Protein AF-A0A1H4V004-F1 (afdb_monomer_lite)

Sequence (1235 aa):
MPSHYILAQCPGSPINCTYTQATFTGNLNSGETLCITSGTFSGNINNFPSGATIYVSNGATFSPSNFNNPSGTLINCGTLNFNGINLNSGFRIENYNIANFNSSVNLNGTTTWVNGLNANVNFNSNFNLNNNSTFTNNGKVTATQEFATGSGSTFTNNDELETINGNFNPGGKVDNYGLAYSRQFININSGSTVRNYCTFVADKGFNNNGNNTYNNGNIFIYALSGSSGLFQNNAAFNQGADGIVSGINFTNNNAVTGSGSYYFTGNTVQNNSFGNDGGGINFYDTTNSNSSPFDSGTPNASVTSNSFAPPNEGDCIGNCSSIVCPTAGPDADGDGIEDSMDNCPTTANPLQEDNDNDGVGDICDADDDNDGILDDDECAGTICLEPISNGGFENPVIPSGTSRRRNQSTIPGWSTTATDGQIEIWSFGFNGVPSFEGNQFAELNANQESALYQILCLTPGSEIQWSVHHRGRDGTDVATVRIGADLASATVQETMSDGNTSWGSYTGTYTVPEGQVNTYFVFDAVSTANGNKSVGNFIDDIQIWVTTTPTCLDSDNDGIFNNFDLDADNDGIYDIIENGNGNLDTNNDGIIDSTNGTVGANGVYDNIETSPDSGTLATAYLSTDTDGDGVPDFNEADSDGDGCNDVTEAGYTESSSKPGELQGTDYNSTNGTVTGGFDGYTNPLISSTTSDYTFQLATRATVDATALIDQNILNGGGTNFTVTTATAEYTQSYISGSPNYSVPPATDDSSNLEFQWQVNGIDLTNGGVYSGTNTSTLNISEVTGLNRNVYNLVVTHPDNLCVRIENSAILYEDTDSDNDGVGDRTDLDDDNDGILDTVERPKTVLWVTQNAPETEEQNTIDKLIALGYTVTVVDDNFGGNANDYSVTFIYEDVNSGTALANIANLATTTNGIVTSENALYDDILGTTGATVNNTTNIINITDNTHPITAGLSLGDLDVGDAGFYVNNVVSGTKLGYHPNGQAVLIAWEVGDAMDAGIAPGRRSVLPLNNSTVGFNSTGENLLVNTIIWAAGLDTDKDGITDDLDIDSDNDGCNDANEAYADSNADSNDDGTYGGVITNMEVNANGLVTAAGINGAGDAYTTTPAISTNSSEYTFQEVGNAPLITLQPTDQNVFVPDDAMFDLTSSDTDTYQWQLSTDNGSTFSDITDGAEYSGTTTDALTVISPDSIKNGNLYRAIVTNNNYVCGQVISNEAILNVKSRTVITNRRITYRIKKS

Radius of gyration: 54.95 Å; chains: 1; bounding box: 148×77×190 Å

Secondary structure (DSSP, 8-state):
--S---------S----SEEGGG--SB--TT-EEEE-SEEE--EE-B--TT-EEEE-TTEEE--SEE-S--SEEEESSEEEES-EEEPTT-EEEESSEEEE-S-EEE-SS-EEEE-TT-EEEESS-EEE-TT-EEEESSEEEESS-EEE-TT-EEEESSEEEESSS-EE--SEEEE-SEEEESSEEEEPTT-EEEESSEEEESSEEEE--SEEEESSEEE----TT---EEEE-S-EEE-TT-EEEESEEEE-S-EEES-EEEESS-EEE-S-BSTTS---EEEESS--SSSSSSEE---TTPEE---PPPPTTTTSS--S--S--S----SS-SSS-TTT-SSTTS--TT---SS-SSS-TTT-SSTT-SS--HHHHSSS---S---SSTT--SS---TT-EEEEEGGGSTT-EE--TT-EEEEEETTGGG---SSSSEEEETTTTSS-EEEEEE-PPTT-EEEEEEEEEESSS-EEEEEEEESSTTTPEEEEEEEE-SSS-EEEEEEEEPPTT---EEEEEEEEE-TTS-TTS-EEEEEEEEEEEEPPPPP-SS-SSS-GGG-SSTT-SSS-HHHHTT-TTS-SSSSSS--TTS--B-TTSSBTTTBSSTT-S-B-TTSS---SS-SSS-GGG-TTTT-SSS-HHHHTT--B-SSSTTSB--SEE-TTT--EES-SS-SSPPPB-SSSSSBGGGS-EEEEEE-TT---EEEETT--EEEE-SEEEEEE---BSSSSB-TTTTTPEE-TTS-EEEEEETTEE--SBTTEE-TTSSEEEES--TT-TTEEEEEEEEETTEEEEEEEEEEEEEEE--SSSSSS-TTT-SSTT-SS--HHHHS--EEEEEESSSPPHHHHHHHHHHHHTT-EEEEEETTS---GGGS----------SS---------PPPTT--------SSSTTT--S--EE-TTSSEEE------TTTTT-----EE--S-----S---TTEEEEE-TTS--EEEE--S-SGGGGS-S-----------S-----TT--------EEE-----SS-SSS-GGG-TTTT-SSS-HHHHHTT-TTSSSSSSSSTTS---TTSB-TTS-B-S--TTS---GGGSPPPB-SSSSSBGGGS-----EEEE----EEEETTS-EEEE-EEES-SEEEEEEESSTTS--EE--SSSSEE-TTSSEEEE-S--GGGTT-EEEEEEEETTEEEEEEEPPPEEEEEE-----------------

Organism: NCBI:txid320912

pLDDT: mean 76.28, std 21.46, range [23.25, 97.94]

Foldseek 3Di:
DPPDDDQDAQDPDDDDAPEELVRDPQEDDAQHEYEFAEEERAEHNPYAADNYEYEYAANYEYEYVYDPAHQYEYEYPHEYDAQDDEYDARYEYEFNAYYEYCEEYEAEHCYEYEYGDQHEYEANYEYEADYNYEYEYNYEYEHQEEYAYEANYEYEYQEYYEYHHYEDEDAHEYEYLYEHEYQAEHADDEQGAYEACEEYEYAAEYHDNYAHAEFQYEYYYNPPPPHPQEYEAQYEYEYEQNYEYETAEYEYQEAYAAAYEYEYAYAFYDNYAHHPVLRQYEAEYQPDPDPASHPYDDYDPSYDYDHDDDDDPPQGNDTSPDPPPDVQADQQCPQNDHLVQALQSNFRDVPQDQQCPLSRHPRLAQQRNQLLAGLCRQQVADWQQDFDDCQQQPPPPDDAPDKDWDAQVRRPQKFKPPPRNIWIKAFAQQVHEGRPDDTIWTWQQAQHFMKMKGKTRADAFWKKKKKKKKEWAAFKWKKFKFKDLDPVPTDTPDIDIYTHHDIDMDMDMDGHHPPRRIMMTMMGTPAHPVGHRNGIMIMGDIDMDGPDGRGRDQLCPQPDHPSQAQQSVQLQEGQSVLLVNCVQVPPLPSHGDCVQARQASSNHGQNQAPGGPPSHGDPVRHFDQQQPLPDGRSSDQQSQLLPAGQSVQQPADADPVDGSHGNADGADPSHGHGHHGDDGSDGGDADPPDRHRLSSKNKDKDWQQVQQEAAEDEAFAKDKRATPDIWMFIDSDHDNRHDDCVPPPTDTPSVQKWKFKAWPNHTDDDDDQWDCRTHRMIIGHGCHPVAFIKIKIWIAGSSGGVRTDIDIYTYHHFPQLCPLPAGPVLAQQSNQLLEGLCQLWPFEFEAEDQDDDDPVRVVVVVVCVVVRYHYHYDHPVDPDDPVVDDDDADDDDDPDDDDDDDPDDFDADPPGDGDDDPPPVCVVPVAPPFDDPPPAQWIDRDDDPDPVCVPPPPDTDRQDDDDDDDDDQDFQDWSDADPVRFFTDTDHDPDDPVVVPPDDDDDDDDTDGDDDDDDDDPPRDDDDPIDTHTDQDQLCPPPQGPSSDQQSVPLQQGPSCQQVLHLCLPVPSPSHGPYDDHSVQADNSRHGQHQGDPRNGRSHVDGGDADPVDRHGLSSDNAHAKAWPAFWAAWAEEAQDKTKTATDIPLFDWKWKWKDPPQPPDTDTDDDDPQWDQRTHRMIIGGRDDPSQAFMWMKMWTDHSSHSNHIDIGDIYGYHYHYDDDDDDDDDDDDDDDD

Structure (mmCIF, N/CA/C/O backbone):
data_AF-A0A1H4V004-F1
#
_entry.id   AF-A0A1H4V004-F1
#
loop_
_atom_site.group_PDB
_atom_site.id
_atom_site.type_symbol
_atom_site.label_atom_id
_atom_site.label_alt_id
_atom_site.label_comp_id
_atom_site.label_asym_id
_atom_site.label_entity_id
_atom_site.label_seq_id
_atom_site.pdbx_PDB_ins_code
_atom_site.Cartn_x
_atom_site.Cartn_y
_atom_site.Cartn_z
_atom_site.occupancy
_atom_site.B_iso_or_equiv
_atom_site.auth_seq_id
_atom_site.auth_comp_id
_atom_site.auth_asym_id
_atom_site.auth_atom_id
_atom_site.pdbx_PDB_model_num
ATOM 1 N N . MET A 1 1 ? 38.003 16.414 -26.993 1.00 29.03 1 MET A N 1
ATOM 2 C CA . MET A 1 1 ? 37.514 17.718 -26.484 1.00 29.03 1 MET A CA 1
ATOM 3 C C . MET A 1 1 ? 38.638 18.499 -25.795 1.00 29.03 1 MET A C 1
ATOM 5 O O . MET A 1 1 ? 39.627 17.872 -25.418 1.00 29.03 1 MET A O 1
ATOM 9 N N . PRO A 1 2 ? 38.552 19.837 -25.639 1.00 26.03 2 PRO A N 1
ATOM 10 C CA . PRO A 1 2 ? 39.438 20.564 -24.738 1.00 26.03 2 PRO A CA 1
ATOM 11 C C . PRO A 1 2 ? 39.184 20.069 -23.313 1.00 26.03 2 PRO A C 1
ATOM 13 O O . PRO A 1 2 ? 38.053 20.060 -22.842 1.00 26.03 2 PRO A O 1
ATOM 16 N N . SER A 1 3 ? 40.248 19.647 -22.645 1.00 31.20 3 SER A N 1
ATOM 17 C CA . SER A 1 3 ? 40.273 19.362 -21.216 1.00 31.20 3 SER A CA 1
ATOM 18 C C . SER A 1 3 ? 39.786 20.569 -20.404 1.00 31.20 3 SER A C 1
ATOM 20 O O . SER A 1 3 ? 40.266 21.678 -20.647 1.00 31.20 3 SER A O 1
ATOM 22 N N . HIS A 1 4 ? 38.951 20.297 -19.395 1.00 33.03 4 HIS A N 1
ATOM 23 C CA . HIS A 1 4 ? 38.411 21.203 -18.365 1.00 33.03 4 HIS A CA 1
ATOM 24 C C . HIS A 1 4 ? 37.055 21.854 -18.676 1.00 33.03 4 HIS A C 1
ATOM 26 O O . HIS A 1 4 ? 36.979 23.052 -18.942 1.00 33.03 4 HIS A O 1
ATOM 32 N N . TYR A 1 5 ? 35.979 21.099 -18.464 1.00 37.56 5 TYR A N 1
ATOM 33 C CA . TYR A 1 5 ? 34.803 21.649 -17.795 1.00 37.56 5 TYR A CA 1
ATOM 34 C C . TYR A 1 5 ? 34.692 20.931 -16.454 1.00 37.56 5 TYR A C 1
ATOM 36 O O . TYR A 1 5 ? 34.571 19.714 -16.399 1.00 37.56 5 TYR A O 1
ATOM 44 N N . ILE A 1 6 ? 34.879 21.676 -15.368 1.00 39.22 6 ILE A N 1
ATOM 45 C CA . ILE A 1 6 ? 34.583 21.186 -14.023 1.00 39.22 6 ILE A CA 1
ATOM 46 C C . ILE A 1 6 ? 33.065 21.005 -14.009 1.00 39.22 6 ILE A C 1
ATOM 48 O O . ILE A 1 6 ? 32.354 22.000 -14.158 1.00 39.22 6 ILE A O 1
ATOM 52 N N . LEU A 1 7 ? 32.594 19.759 -13.921 1.00 47.31 7 LEU A N 1
ATOM 53 C CA . LEU A 1 7 ? 31.184 19.443 -13.705 1.00 47.31 7 LEU A CA 1
ATOM 54 C C . LEU A 1 7 ? 30.771 20.153 -12.417 1.00 47.31 7 LEU A C 1
ATOM 56 O O . LEU A 1 7 ? 31.319 19.897 -11.345 1.00 47.31 7 LEU A O 1
ATOM 60 N N . ALA A 1 8 ? 29.907 21.152 -12.549 1.00 52.00 8 ALA A N 1
ATOM 61 C CA . ALA A 1 8 ? 29.416 21.891 -11.406 1.00 52.00 8 ALA A CA 1
ATOM 62 C C . ALA A 1 8 ? 28.355 21.007 -10.736 1.00 52.00 8 ALA A C 1
ATOM 64 O O . ALA A 1 8 ? 27.264 20.844 -11.273 1.00 52.00 8 ALA A O 1
ATOM 65 N N . GLN A 1 9 ? 28.726 20.379 -9.622 1.00 65.19 9 GLN A N 1
ATOM 66 C CA . GLN A 1 9 ? 27.825 19.666 -8.717 1.00 65.19 9 GLN A CA 1
ATOM 67 C C . GLN A 1 9 ? 27.451 20.584 -7.546 1.00 65.19 9 GLN A C 1
ATOM 69 O O . GLN A 1 9 ? 28.130 21.591 -7.298 1.00 65.19 9 GLN A O 1
ATOM 74 N N . CYS A 1 10 ? 26.394 20.231 -6.809 1.00 75.56 10 CYS A N 1
ATOM 75 C CA . CYS A 1 10 ? 26.046 20.937 -5.580 1.00 75.56 10 CYS A CA 1
ATOM 76 C C . CYS A 1 10 ? 27.271 20.997 -4.638 1.00 75.56 10 CYS A C 1
ATOM 78 O O . CYS A 1 10 ? 27.937 19.982 -4.422 1.00 75.56 10 CYS A O 1
ATOM 80 N N . PRO A 1 11 ? 27.620 22.165 -4.074 1.00 73.38 11 PRO A N 1
ATOM 81 C CA . PRO A 1 11 ? 28.776 22.274 -3.192 1.00 73.38 11 PRO A CA 1
ATOM 82 C C . PRO A 1 11 ? 28.578 21.468 -1.894 1.00 73.38 11 PRO A C 1
ATOM 84 O O . PRO A 1 11 ? 27.798 21.852 -1.024 1.00 73.38 11 PRO A O 1
ATOM 87 N N . GLY A 1 12 ? 29.338 20.381 -1.727 1.00 52.72 12 GLY A N 1
ATOM 88 C CA . GLY A 1 12 ? 29.352 19.577 -0.502 1.00 52.72 12 GLY A CA 1
ATOM 89 C C . GLY A 1 12 ? 30.077 20.265 0.668 1.00 52.72 12 GLY A C 1
ATOM 90 O O . GLY A 1 12 ? 31.302 20.241 0.726 1.00 52.72 12 GLY A O 1
ATOM 91 N N . SER A 1 13 ? 29.312 20.804 1.631 1.00 53.56 13 SER A N 1
ATOM 92 C CA . SER A 1 13 ? 29.723 21.184 3.007 1.00 53.56 13 SER A CA 1
ATOM 93 C C . SER A 1 13 ? 30.711 22.371 3.203 1.00 53.56 13 SER A C 1
ATOM 95 O O . SER A 1 13 ? 31.617 22.602 2.408 1.00 53.56 13 SER A O 1
ATOM 97 N N . PRO A 1 14 ? 30.651 23.094 4.343 1.00 52.12 14 PRO A N 1
ATOM 98 C CA . PRO A 1 14 ? 29.537 23.907 4.805 1.00 52.12 14 PRO A CA 1
ATOM 99 C C . PRO A 1 14 ? 29.582 25.320 4.188 1.00 52.12 14 PRO A C 1
ATOM 101 O O . PRO A 1 14 ? 30.609 26.007 4.186 1.00 52.12 14 PRO A O 1
ATOM 104 N N . ILE A 1 15 ? 28.431 25.811 3.732 1.00 70.00 15 ILE A N 1
ATOM 105 C CA . ILE A 1 15 ? 28.269 27.225 3.388 1.00 70.00 15 ILE A CA 1
ATOM 106 C C . ILE A 1 15 ? 28.069 28.016 4.683 1.00 70.00 15 ILE A C 1
ATOM 108 O O . ILE A 1 15 ? 27.195 27.710 5.488 1.00 70.00 15 ILE A O 1
ATOM 112 N N . ASN A 1 16 ? 28.887 29.049 4.902 1.00 79.81 16 ASN A N 1
ATOM 113 C CA . ASN A 1 16 ? 28.755 29.921 6.070 1.00 79.81 16 ASN A CA 1
ATOM 114 C C . ASN A 1 16 ? 27.468 30.758 5.968 1.00 79.81 16 ASN A C 1
ATOM 116 O O . ASN A 1 16 ? 27.428 31.770 5.263 1.00 79.81 16 ASN A O 1
ATOM 120 N N . CYS A 1 17 ? 26.430 30.339 6.690 1.00 86.44 17 CYS A N 1
ATOM 121 C CA . CYS A 1 17 ? 25.138 31.016 6.755 1.00 86.44 17 CYS A CA 1
ATOM 122 C C . CYS A 1 17 ? 25.217 32.257 7.654 1.00 86.44 17 CYS A C 1
ATOM 124 O O . CYS A 1 17 ? 25.606 32.177 8.817 1.00 86.44 17 CYS A O 1
ATOM 126 N N . THR A 1 18 ? 24.831 33.418 7.126 1.00 88.06 18 THR A N 1
ATOM 127 C CA . THR A 1 18 ? 24.627 34.634 7.933 1.00 88.06 18 THR A CA 1
ATOM 128 C C . THR A 1 18 ? 23.238 34.642 8.562 1.00 88.06 18 THR A C 1
ATOM 130 O O . THR A 1 18 ? 23.085 35.041 9.713 1.00 88.06 18 THR A O 1
ATOM 133 N N . TYR A 1 19 ? 22.242 34.166 7.814 1.00 86.81 19 TYR A N 1
ATOM 134 C CA . TYR A 1 19 ? 20.862 34.019 8.257 1.00 86.81 19 TYR A CA 1
ATOM 135 C C . TYR A 1 19 ? 20.341 32.630 7.891 1.00 86.81 19 TYR A C 1
ATOM 137 O O . TYR A 1 19 ? 20.719 32.056 6.867 1.00 86.81 19 TYR A O 1
ATOM 145 N N . THR A 1 20 ? 19.436 32.122 8.718 1.00 85.06 20 THR A N 1
ATOM 146 C CA . THR A 1 20 ? 18.556 30.990 8.398 1.00 85.06 20 THR A CA 1
ATOM 147 C C . THR A 1 20 ? 17.174 31.519 8.027 1.00 85.06 20 THR A C 1
ATOM 149 O O . THR A 1 20 ? 16.844 32.663 8.357 1.00 85.06 20 THR A O 1
ATOM 152 N N . GLN A 1 21 ? 16.331 30.692 7.404 1.00 81.69 21 GLN A N 1
ATOM 153 C CA . GLN A 1 21 ? 14.963 31.096 7.052 1.00 81.69 21 GLN A CA 1
ATOM 154 C C . GLN A 1 21 ? 14.170 31.700 8.228 1.00 81.69 21 GLN A C 1
ATOM 156 O O . GLN A 1 21 ? 13.464 32.685 8.041 1.00 81.69 21 GLN A O 1
ATOM 161 N N . ALA A 1 22 ? 14.361 31.188 9.452 1.00 79.31 22 ALA A N 1
ATOM 162 C CA . ALA A 1 22 ? 13.668 31.654 10.658 1.00 79.31 22 ALA A CA 1
ATOM 163 C C . ALA A 1 22 ? 14.121 33.042 11.155 1.00 79.31 22 ALA A C 1
ATOM 165 O O . ALA A 1 22 ? 13.403 33.704 11.901 1.00 79.31 22 ALA A O 1
ATOM 166 N N . THR A 1 23 ? 15.321 33.488 10.775 1.00 80.62 23 THR A N 1
ATOM 167 C CA . THR A 1 23 ? 15.939 34.727 11.288 1.00 80.62 23 THR A CA 1
ATOM 168 C C . THR A 1 23 ? 15.996 35.846 10.249 1.00 80.62 23 THR A C 1
ATOM 170 O O . THR A 1 23 ? 16.423 36.962 10.555 1.00 80.62 23 THR A O 1
ATOM 173 N N . PHE A 1 24 ? 15.559 35.577 9.018 1.00 87.31 24 PHE A N 1
ATOM 174 C CA . PHE A 1 24 ? 15.693 36.505 7.908 1.00 87.31 24 PHE A CA 1
ATOM 175 C C . PHE A 1 24 ? 14.574 37.555 7.872 1.00 87.31 24 PHE A C 1
ATOM 177 O O . PHE A 1 24 ? 13.389 37.242 7.859 1.00 87.31 24 PHE A O 1
ATOM 184 N N . THR A 1 25 ? 14.956 38.832 7.802 1.00 80.00 25 THR A N 1
ATOM 185 C CA . THR A 1 25 ? 14.028 39.983 7.866 1.00 80.00 25 THR A CA 1
ATOM 186 C C . THR A 1 25 ? 13.771 40.644 6.507 1.00 80.00 25 THR A C 1
ATOM 188 O O . THR A 1 25 ? 13.212 41.740 6.426 1.00 80.00 25 THR A O 1
ATOM 191 N N . GLY A 1 26 ? 14.181 39.991 5.418 1.00 82.25 26 GLY A N 1
ATOM 192 C CA . GLY A 1 26 ? 13.871 40.417 4.055 1.00 82.25 26 GLY A CA 1
ATOM 193 C C . GLY A 1 26 ? 14.949 41.232 3.335 1.00 82.25 26 GLY A C 1
ATOM 194 O O . GLY A 1 26 ? 14.724 41.607 2.190 1.00 82.25 26 GLY A O 1
ATOM 195 N N . ASN A 1 27 ? 16.107 41.528 3.937 1.00 89.25 27 ASN A N 1
ATOM 196 C CA . ASN A 1 27 ? 17.190 42.280 3.281 1.00 89.25 27 ASN A CA 1
ATOM 197 C C . ASN A 1 27 ? 18.548 41.594 3.475 1.00 89.25 27 ASN A C 1
ATOM 199 O O . ASN A 1 27 ? 18.926 41.334 4.613 1.00 89.25 27 ASN A O 1
ATOM 203 N N . LEU A 1 28 ? 19.291 41.374 2.384 1.00 90.25 28 LEU A N 1
ATOM 204 C CA . LEU A 1 28 ? 20.692 40.936 2.411 1.00 90.25 28 LEU A CA 1
ATOM 205 C C . LEU A 1 28 ? 21.642 42.097 2.092 1.00 90.25 28 LEU A C 1
ATOM 207 O O . LEU A 1 28 ? 21.317 42.990 1.305 1.00 90.25 28 LEU A O 1
ATOM 211 N N . ASN A 1 29 ? 22.837 42.063 2.674 1.00 91.12 29 ASN A N 1
ATOM 212 C CA . ASN A 1 29 ? 23.981 42.908 2.351 1.00 91.12 29 ASN A CA 1
ATOM 213 C C . ASN A 1 29 ? 25.054 42.105 1.601 1.00 91.12 29 ASN A C 1
ATOM 215 O O . ASN A 1 29 ? 25.073 40.877 1.609 1.00 91.12 29 ASN A O 1
ATOM 219 N N . SER A 1 30 ? 25.981 42.810 0.950 1.00 91.56 30 SER A N 1
ATOM 220 C CA . SER A 1 30 ? 27.113 42.170 0.268 1.00 91.56 30 SER A CA 1
ATOM 221 C C . SER A 1 30 ? 27.957 41.360 1.263 1.00 91.56 30 SER A C 1
ATOM 223 O O . SER A 1 30 ? 28.348 41.888 2.304 1.00 91.56 30 SER A O 1
ATOM 225 N N . GLY A 1 31 ? 28.243 40.099 0.935 1.00 88.81 31 GLY A N 1
ATOM 226 C CA . GLY A 1 31 ? 28.979 39.145 1.769 1.00 88.81 31 GLY A CA 1
ATOM 227 C C . GLY A 1 31 ? 28.113 38.316 2.722 1.00 88.81 31 GLY A C 1
ATOM 228 O O . GLY A 1 31 ? 28.653 37.431 3.379 1.00 88.81 31 GLY A O 1
ATOM 229 N N . GLU A 1 32 ? 26.806 38.583 2.808 1.00 93.75 32 GLU A N 1
ATOM 230 C CA . GLU A 1 32 ? 25.881 37.805 3.637 1.00 93.75 32 GLU A CA 1
ATOM 231 C C . GLU A 1 32 ? 25.261 36.639 2.856 1.00 93.75 32 GLU A C 1
ATOM 233 O O . GLU A 1 32 ? 24.972 36.758 1.662 1.00 93.75 32 GLU A O 1
ATOM 238 N N . THR A 1 33 ? 25.003 35.537 3.563 1.00 92.75 33 THR A N 1
ATOM 239 C CA . THR A 1 33 ? 24.371 34.330 3.016 1.00 92.75 33 THR A CA 1
ATOM 240 C C . THR A 1 33 ? 23.072 34.003 3.747 1.00 92.75 33 THR A C 1
ATOM 242 O O . THR A 1 33 ? 23.079 33.876 4.974 1.00 92.75 33 THR A O 1
ATOM 245 N N . LEU A 1 34 ? 21.978 33.814 3.011 1.00 93.44 34 LEU A N 1
ATOM 246 C CA . LEU A 1 34 ? 20.747 33.201 3.520 1.00 93.44 34 LEU A CA 1
ATOM 247 C C . LEU A 1 34 ? 20.737 31.711 3.167 1.00 93.44 34 LEU A C 1
ATOM 249 O O . LEU A 1 34 ? 20.819 31.374 1.989 1.00 93.44 34 LEU A O 1
ATOM 253 N N . CYS A 1 35 ? 20.608 30.847 4.171 1.00 92.44 35 CYS A N 1
ATOM 254 C CA . CYS A 1 35 ? 20.481 29.403 3.983 1.00 92.44 35 CYS A CA 1
ATOM 255 C C . CYS A 1 35 ? 19.054 28.932 4.263 1.00 92.44 35 CYS A C 1
ATOM 257 O O . CYS A 1 35 ? 18.478 29.241 5.313 1.00 92.44 35 CYS A O 1
ATOM 259 N N . ILE A 1 36 ? 18.520 28.153 3.330 1.00 92.69 36 ILE A N 1
ATOM 260 C CA . ILE A 1 36 ? 17.220 27.493 3.415 1.00 92.69 36 ILE A CA 1
ATOM 261 C C . ILE A 1 36 ? 17.526 26.005 3.491 1.00 92.69 36 ILE A C 1
ATOM 263 O O . ILE A 1 36 ? 17.925 25.401 2.501 1.00 92.69 36 ILE A O 1
ATOM 267 N N . THR A 1 37 ? 17.466 25.461 4.703 1.00 88.12 37 THR A N 1
ATOM 268 C CA . THR A 1 37 ? 18.011 24.133 5.013 1.00 88.12 37 THR A CA 1
ATOM 269 C C . THR A 1 37 ? 16.960 23.033 5.042 1.00 88.12 37 THR A C 1
ATOM 271 O O . THR A 1 37 ? 17.335 21.875 4.950 1.00 88.12 37 THR A O 1
ATOM 274 N N . SER A 1 38 ? 15.682 23.386 5.194 1.00 85.50 38 SER A N 1
ATOM 275 C CA . SER A 1 38 ? 14.542 22.464 5.183 1.00 85.50 38 SER A CA 1
ATOM 276 C C . SER A 1 38 ? 13.225 23.237 5.041 1.00 85.50 38 SER A C 1
ATOM 278 O O . SER A 1 38 ? 13.148 24.422 5.390 1.00 85.50 38 SER A O 1
ATOM 280 N N . GLY A 1 39 ? 12.177 22.569 4.555 1.00 88.75 39 GLY A N 1
ATOM 281 C CA . GLY A 1 39 ? 10.855 23.170 4.366 1.00 88.75 39 GLY A CA 1
ATOM 282 C C . GLY A 1 39 ? 10.822 24.247 3.274 1.00 88.75 39 GLY A C 1
ATOM 283 O O . GLY A 1 39 ? 11.714 24.329 2.429 1.00 88.75 39 GLY A O 1
ATOM 284 N N . THR A 1 40 ? 9.779 25.084 3.282 1.00 92.50 40 THR A N 1
ATOM 285 C CA . THR A 1 40 ? 9.544 26.096 2.236 1.00 92.50 40 THR A CA 1
ATOM 286 C C . THR A 1 40 ? 9.764 27.524 2.739 1.00 92.50 40 THR A C 1
ATOM 288 O O . THR A 1 40 ? 9.069 27.998 3.638 1.00 92.50 40 THR A O 1
ATOM 291 N N . PHE A 1 41 ? 10.663 28.275 2.096 1.00 93.19 41 PHE A N 1
ATOM 292 C CA . PHE A 1 41 ? 10.765 29.723 2.280 1.00 93.19 41 PHE A CA 1
ATOM 293 C C . PHE A 1 41 ? 9.759 30.455 1.382 1.00 93.19 41 PHE A C 1
ATOM 295 O O . PHE A 1 41 ? 9.919 30.484 0.162 1.00 93.19 41 PHE A O 1
ATOM 302 N N . SER A 1 42 ? 8.776 31.122 1.993 1.00 90.94 42 SER A N 1
ATOM 303 C CA . SER A 1 42 ? 7.747 31.922 1.305 1.00 90.94 42 SER A CA 1
ATOM 304 C C . SER A 1 42 ? 7.846 33.435 1.557 1.00 90.94 42 SER A C 1
ATOM 306 O O . SER A 1 42 ? 7.003 34.213 1.108 1.00 90.94 42 SER A O 1
ATOM 308 N N . GLY A 1 43 ? 8.888 33.895 2.258 1.00 87.00 43 GLY A N 1
ATOM 309 C CA . GLY A 1 43 ? 9.058 35.296 2.655 1.00 87.00 43 GLY A CA 1
ATOM 310 C C . GLY A 1 43 ? 9.376 36.272 1.510 1.00 87.00 43 GLY A C 1
ATOM 311 O O . GLY A 1 43 ? 9.633 35.894 0.368 1.00 87.00 43 GLY A O 1
ATOM 312 N N . ASN A 1 44 ? 9.390 37.570 1.831 1.00 88.06 44 ASN A N 1
ATOM 313 C CA . ASN A 1 44 ? 9.799 38.625 0.897 1.00 88.06 44 ASN A CA 1
ATOM 314 C C . ASN A 1 44 ? 11.323 38.802 0.895 1.00 88.06 44 ASN A C 1
ATOM 316 O O . ASN A 1 44 ? 11.925 38.954 1.957 1.00 88.06 44 ASN A O 1
ATOM 320 N N . ILE A 1 45 ? 11.926 38.907 -0.288 1.00 89.00 45 ILE A N 1
ATOM 321 C CA . ILE A 1 45 ? 13.307 39.357 -0.476 1.00 89.00 45 ILE A CA 1
ATOM 322 C C . ILE A 1 45 ? 13.287 40.761 -1.099 1.00 89.00 45 ILE A C 1
ATOM 324 O O . ILE A 1 45 ? 13.103 40.952 -2.305 1.00 89.00 45 ILE A O 1
ATOM 328 N N . ASN A 1 46 ? 13.473 41.766 -0.250 1.00 86.38 46 ASN A N 1
ATOM 329 C CA . ASN A 1 46 ? 13.407 43.180 -0.612 1.00 86.38 46 ASN A CA 1
ATOM 330 C C . ASN A 1 46 ? 14.736 43.723 -1.160 1.00 86.38 46 ASN A C 1
ATOM 332 O O . ASN A 1 46 ? 14.725 44.681 -1.931 1.00 86.38 46 ASN A O 1
ATOM 336 N N . ASN A 1 47 ? 15.871 43.128 -0.772 1.00 87.69 47 ASN A N 1
ATOM 337 C CA . ASN A 1 47 ? 17.198 43.514 -1.252 1.00 87.69 47 ASN A CA 1
ATOM 338 C C . ASN A 1 47 ? 18.107 42.288 -1.412 1.00 87.69 47 ASN A C 1
ATOM 340 O O . ASN A 1 47 ? 18.368 41.597 -0.427 1.00 87.69 47 ASN A O 1
ATOM 344 N N . PHE A 1 48 ? 18.624 42.059 -2.626 1.00 90.69 48 PHE A N 1
ATOM 345 C CA . PHE A 1 48 ? 19.614 41.015 -2.914 1.00 90.69 48 PHE A CA 1
ATOM 346 C C . PHE A 1 48 ? 20.790 41.560 -3.751 1.00 90.69 48 PHE A C 1
ATOM 348 O O . PHE A 1 48 ? 20.787 41.453 -4.984 1.00 90.69 48 PHE A O 1
ATOM 355 N N . PRO A 1 49 ? 21.774 42.216 -3.108 1.00 90.62 49 PRO A N 1
ATOM 356 C CA . PRO A 1 49 ? 22.848 42.926 -3.795 1.00 90.62 49 PRO A CA 1
ATOM 357 C C . PRO A 1 49 ? 23.978 41.998 -4.271 1.00 90.62 49 PRO A C 1
ATOM 359 O O . PRO A 1 49 ? 24.178 40.905 -3.745 1.00 90.62 49 PRO A O 1
ATOM 362 N N . SER A 1 50 ? 24.791 42.484 -5.212 1.00 89.75 50 SER A N 1
ATOM 363 C CA . SER A 1 50 ? 26.030 41.823 -5.646 1.00 89.75 50 SER A CA 1
ATOM 364 C C . SER A 1 50 ? 26.925 41.434 -4.464 1.00 89.75 50 SER A C 1
ATOM 366 O O . SER A 1 50 ? 27.244 42.254 -3.597 1.00 89.75 50 SER A O 1
ATOM 368 N N . GLY A 1 51 ? 27.383 40.182 -4.469 1.00 88.56 51 GLY A N 1
ATOM 369 C CA . GLY A 1 51 ? 28.206 39.587 -3.413 1.00 88.56 51 GLY A CA 1
ATOM 370 C C . GLY A 1 51 ? 27.421 38.983 -2.244 1.00 88.56 51 GLY A C 1
ATOM 371 O O . GLY A 1 51 ? 28.056 38.423 -1.360 1.00 88.56 51 GLY A O 1
ATOM 372 N N . ALA A 1 52 ? 26.089 39.091 -2.212 1.00 92.62 52 ALA A N 1
ATOM 373 C CA . ALA A 1 52 ? 25.245 38.291 -1.322 1.00 92.62 52 ALA A CA 1
ATOM 374 C C . ALA A 1 52 ? 24.939 36.915 -1.944 1.00 92.62 52 ALA A C 1
ATOM 376 O O . ALA A 1 52 ? 24.901 36.796 -3.175 1.00 92.62 52 ALA A O 1
ATOM 377 N N . THR A 1 53 ? 24.662 35.917 -1.102 1.00 93.12 53 THR A N 1
ATOM 378 C CA . THR A 1 53 ? 24.345 34.543 -1.525 1.00 93.12 53 THR A CA 1
ATOM 379 C C . THR A 1 53 ? 23.017 34.067 -0.933 1.00 93.12 53 THR A C 1
ATOM 381 O O . THR A 1 53 ? 22.713 34.332 0.228 1.00 93.12 53 THR A O 1
ATOM 384 N N . ILE A 1 54 ? 22.220 33.346 -1.718 1.00 94.19 54 ILE A N 1
ATOM 385 C CA . ILE A 1 54 ? 21.124 32.511 -1.207 1.00 94.19 54 ILE A CA 1
ATOM 386 C C . ILE A 1 54 ? 21.484 31.065 -1.536 1.00 94.19 54 ILE A C 1
ATOM 388 O O . ILE A 1 54 ? 21.832 30.781 -2.681 1.00 94.19 54 ILE A O 1
ATOM 392 N N . TYR A 1 55 ? 21.432 30.187 -0.538 1.00 93.69 55 TYR A N 1
ATOM 393 C CA . TYR A 1 55 ? 21.687 28.758 -0.681 1.00 93.69 55 TYR A CA 1
ATOM 394 C C . TYR A 1 55 ? 20.449 27.957 -0.282 1.00 93.69 55 TYR A C 1
ATOM 396 O O . TYR A 1 55 ? 19.913 28.159 0.811 1.00 93.69 55 TYR A O 1
ATOM 404 N N . VAL A 1 56 ? 20.019 27.060 -1.165 1.00 93.81 56 VAL A N 1
ATOM 405 C CA . VAL A 1 56 ? 18.885 26.153 -0.957 1.00 93.81 56 VAL A CA 1
ATOM 406 C C . VAL A 1 56 ? 19.428 24.731 -0.869 1.00 93.81 56 VAL A C 1
ATOM 408 O O . VAL A 1 56 ? 20.022 24.250 -1.834 1.00 93.81 56 VAL A O 1
ATOM 411 N N . SER A 1 57 ? 19.277 24.092 0.290 1.00 89.25 57 SER A N 1
ATOM 412 C CA . SER A 1 57 ? 19.705 22.707 0.521 1.00 89.25 57 SER A CA 1
ATOM 413 C C . SER A 1 57 ? 18.803 21.700 -0.198 1.00 89.25 57 SER A C 1
ATOM 415 O O . SER A 1 57 ? 17.669 22.026 -0.545 1.00 89.25 57 SER A O 1
ATOM 417 N N . ASN A 1 58 ? 19.292 20.466 -0.363 1.00 86.62 58 ASN A N 1
ATOM 418 C CA . ASN A 1 58 ? 18.462 19.349 -0.817 1.00 86.62 58 ASN A CA 1
ATOM 419 C C . ASN A 1 58 ? 17.252 19.149 0.121 1.00 86.62 58 ASN A C 1
ATOM 421 O O . ASN A 1 58 ? 17.371 19.387 1.325 1.00 86.62 58 ASN A O 1
ATOM 425 N N . GLY A 1 59 ? 16.088 18.808 -0.436 1.00 81.81 59 GLY A N 1
ATOM 426 C CA . GLY A 1 59 ? 14.812 18.708 0.291 1.00 81.81 59 GLY A CA 1
ATOM 427 C C . GLY A 1 59 ? 14.190 20.043 0.744 1.00 81.81 59 GLY A C 1
ATOM 428 O O . GLY A 1 59 ? 13.119 20.061 1.348 1.00 81.81 59 GLY A O 1
ATOM 429 N N . ALA A 1 60 ? 14.824 21.191 0.472 1.00 89.94 60 ALA A N 1
ATOM 430 C CA . ALA A 1 60 ? 14.285 22.509 0.809 1.00 89.94 60 ALA A CA 1
ATOM 431 C C . ALA A 1 60 ? 13.727 23.238 -0.423 1.00 89.94 60 ALA A C 1
ATOM 433 O O . ALA A 1 60 ? 14.249 23.112 -1.529 1.00 89.94 60 ALA A O 1
ATOM 434 N N . THR A 1 61 ? 12.699 24.069 -0.228 1.00 94.31 61 THR A N 1
ATOM 435 C CA . THR A 1 61 ? 12.055 24.838 -1.304 1.00 94.31 61 THR A CA 1
ATOM 436 C C . THR A 1 61 ? 12.221 26.345 -1.103 1.00 94.31 61 THR A C 1
ATOM 438 O O . THR A 1 61 ? 11.886 26.899 -0.054 1.00 94.31 61 THR A O 1
ATOM 441 N N . PHE A 1 62 ? 12.675 27.058 -2.136 1.00 94.94 62 PHE A N 1
ATOM 442 C CA . PHE A 1 62 ? 12.677 28.521 -2.189 1.00 94.94 62 PHE A CA 1
ATOM 443 C C . PHE A 1 62 ? 11.563 29.028 -3.105 1.00 94.94 62 PHE A C 1
ATOM 445 O O . PHE A 1 62 ? 11.675 28.982 -4.330 1.00 94.94 62 PHE A O 1
ATOM 452 N N . SER A 1 63 ? 10.501 29.557 -2.496 1.00 94.06 63 SER A N 1
ATOM 453 C CA . SER A 1 63 ? 9.313 30.073 -3.180 1.00 94.06 63 SER A CA 1
ATOM 454 C C . SER A 1 63 ? 8.954 31.485 -2.691 1.00 94.06 63 SER A C 1
ATOM 456 O O . SER A 1 63 ? 7.900 31.685 -2.078 1.00 94.06 63 SER A O 1
ATOM 458 N N . PRO A 1 64 ? 9.826 32.492 -2.897 1.00 90.62 64 PRO A N 1
ATOM 459 C CA . PRO A 1 64 ? 9.651 33.809 -2.297 1.00 90.62 64 PRO A CA 1
ATOM 460 C C . PRO A 1 64 ? 8.386 34.511 -2.806 1.00 90.62 64 PRO A C 1
ATOM 462 O O . PRO A 1 64 ? 8.149 34.596 -4.011 1.00 90.62 64 PRO A O 1
ATOM 465 N N . SER A 1 65 ? 7.627 35.125 -1.892 1.00 86.19 65 SER A N 1
ATOM 466 C CA . SER A 1 65 ? 6.451 35.935 -2.252 1.00 86.19 65 SER A CA 1
ATOM 467 C C . SER A 1 65 ? 6.812 37.160 -3.101 1.00 86.19 65 SER A C 1
ATOM 469 O O . SER A 1 65 ? 6.013 37.617 -3.912 1.00 86.19 65 SER A O 1
ATOM 471 N N . ASN A 1 66 ? 8.017 37.712 -2.914 1.00 83.88 66 ASN A N 1
ATOM 472 C CA . ASN A 1 66 ? 8.575 38.793 -3.727 1.00 83.88 66 ASN A CA 1
ATOM 473 C C . ASN A 1 66 ? 10.096 38.641 -3.838 1.00 83.88 66 ASN A C 1
ATOM 475 O O . ASN A 1 66 ? 10.761 38.431 -2.823 1.00 83.88 66 ASN A O 1
ATOM 479 N N . PHE A 1 67 ? 10.658 38.839 -5.035 1.00 86.25 67 PHE A N 1
ATOM 480 C CA . PHE A 1 67 ? 12.109 38.824 -5.260 1.00 86.25 67 PHE A CA 1
ATOM 481 C C . PHE A 1 67 ? 12.540 39.965 -6.187 1.00 86.25 67 PHE A C 1
ATOM 483 O O . PHE A 1 67 ? 12.616 39.830 -7.408 1.00 86.25 67 PHE A O 1
ATOM 490 N N . ASN A 1 68 ? 12.780 41.137 -5.594 1.00 72.88 68 ASN A N 1
ATOM 491 C CA . ASN A 1 68 ? 12.947 42.380 -6.345 1.00 72.88 68 ASN A CA 1
ATOM 492 C C . ASN A 1 68 ? 14.423 42.749 -6.567 1.00 72.88 68 ASN A C 1
ATOM 494 O O . ASN A 1 68 ? 15.220 42.778 -5.633 1.00 72.88 68 ASN A O 1
ATOM 498 N N . ASN A 1 69 ? 14.757 43.123 -7.808 1.00 72.56 69 ASN A N 1
ATOM 499 C CA . ASN A 1 69 ? 16.076 43.606 -8.246 1.00 72.56 69 ASN A CA 1
ATOM 500 C C . ASN A 1 69 ? 17.280 42.744 -7.817 1.00 72.56 69 ASN A C 1
ATOM 502 O O . ASN A 1 69 ? 18.244 43.279 -7.257 1.00 72.56 69 ASN A O 1
ATOM 506 N N . PRO A 1 70 ? 17.267 41.430 -8.086 1.00 85.69 70 PRO A N 1
ATOM 507 C CA . PRO A 1 70 ? 18.341 40.570 -7.632 1.00 85.69 70 PRO A CA 1
ATOM 508 C C . PRO A 1 70 ? 19.634 40.837 -8.420 1.00 85.69 70 PRO A C 1
ATOM 510 O O . PRO A 1 70 ? 19.606 41.103 -9.622 1.00 85.69 70 PRO A O 1
ATOM 513 N N . SER A 1 71 ? 20.773 40.803 -7.724 1.00 88.25 71 SER A N 1
ATOM 514 C CA . SER A 1 71 ? 22.121 40.966 -8.296 1.00 88.25 71 SER A CA 1
ATOM 515 C C . SER A 1 71 ? 23.200 40.122 -7.598 1.00 88.25 71 SER A C 1
ATOM 517 O O . SER A 1 71 ? 24.367 40.230 -7.957 1.00 88.25 71 SER A O 1
ATOM 519 N N . GLY A 1 72 ? 22.832 39.304 -6.604 1.00 90.31 72 GLY A N 1
ATOM 520 C CA . GLY A 1 72 ? 23.718 38.340 -5.936 1.00 90.31 72 GLY A CA 1
ATOM 521 C C . GLY A 1 72 ? 23.750 36.960 -6.611 1.00 90.31 72 GLY A C 1
ATOM 522 O O . GLY A 1 72 ? 23.325 36.821 -7.760 1.00 90.31 72 GLY A O 1
ATOM 523 N N . THR A 1 73 ? 24.236 35.947 -5.885 1.00 92.62 73 THR A N 1
ATOM 524 C CA . THR A 1 73 ? 24.335 34.549 -6.350 1.00 92.62 73 THR A CA 1
ATOM 525 C C . THR A 1 73 ? 23.301 33.653 -5.664 1.00 92.62 73 THR A C 1
ATOM 527 O O . THR A 1 73 ? 23.345 33.482 -4.448 1.00 92.62 73 THR A O 1
ATOM 530 N N . LEU A 1 74 ? 22.388 33.062 -6.428 1.00 93.62 74 LEU A N 1
ATOM 531 C CA . LEU A 1 74 ? 21.468 32.022 -5.962 1.00 93.62 74 LEU A CA 1
ATOM 532 C C . LEU A 1 74 ? 22.041 30.647 -6.322 1.00 93.62 74 LEU A C 1
ATOM 534 O O . LEU A 1 74 ? 22.303 30.397 -7.495 1.00 93.62 74 LEU A O 1
ATOM 538 N N . ILE A 1 75 ? 22.234 29.790 -5.324 1.00 93.81 75 ILE A N 1
ATOM 539 C CA . ILE A 1 75 ? 22.703 28.410 -5.472 1.00 93.81 75 ILE A CA 1
ATOM 540 C C . ILE A 1 75 ? 21.574 27.490 -5.012 1.00 93.81 75 ILE A C 1
ATOM 542 O O . ILE A 1 75 ? 21.157 27.569 -3.854 1.00 93.81 75 ILE A O 1
ATOM 546 N N . ASN A 1 76 ? 21.082 26.643 -5.910 1.00 93.94 76 ASN A N 1
ATOM 547 C CA . ASN A 1 76 ? 19.994 25.716 -5.636 1.00 93.94 76 ASN A CA 1
ATOM 548 C C . ASN A 1 76 ? 20.451 24.263 -5.699 1.00 93.94 76 ASN A C 1
ATOM 550 O O . ASN A 1 76 ? 20.886 23.819 -6.756 1.00 93.94 76 ASN A O 1
ATOM 554 N N . CYS A 1 77 ? 20.275 23.537 -4.599 1.00 90.62 77 CYS A N 1
ATOM 555 C CA . CYS A 1 77 ? 20.381 22.082 -4.540 1.00 90.62 77 CYS A CA 1
ATOM 556 C C . CYS A 1 77 ? 19.060 21.404 -4.127 1.00 90.62 77 CYS A C 1
ATOM 558 O O . CYS A 1 77 ? 19.026 20.186 -4.009 1.00 90.62 77 CYS A O 1
ATOM 560 N N . GLY A 1 78 ? 17.996 22.182 -3.900 1.00 90.38 78 GLY A N 1
ATOM 561 C CA . GLY A 1 78 ? 16.633 21.708 -3.646 1.00 90.38 78 GLY A CA 1
ATOM 562 C C . GLY A 1 78 ? 15.692 22.195 -4.749 1.00 90.38 78 GLY A C 1
ATOM 563 O O . GLY A 1 78 ? 16.005 22.075 -5.932 1.00 90.38 78 GLY A O 1
ATOM 564 N N . THR A 1 79 ? 14.579 22.828 -4.382 1.00 93.94 79 THR A N 1
ATOM 565 C CA . THR A 1 79 ? 13.562 23.273 -5.350 1.00 93.94 79 THR A CA 1
ATOM 566 C C . THR A 1 79 ? 13.429 24.797 -5.397 1.00 93.94 79 THR A C 1
ATOM 568 O O . THR A 1 79 ? 13.173 25.448 -4.381 1.00 93.94 79 THR A O 1
ATOM 571 N N . LEU A 1 80 ? 13.540 25.402 -6.586 1.00 94.44 80 LEU A N 1
ATOM 572 C CA . LEU A 1 80 ? 13.172 26.806 -6.824 1.00 94.44 80 LEU A CA 1
ATOM 573 C C . LEU A 1 80 ? 11.774 26.899 -7.430 1.00 94.44 80 LEU A C 1
ATOM 575 O O . LEU A 1 80 ? 11.532 26.317 -8.479 1.00 94.44 80 LEU A O 1
ATOM 579 N N . ASN A 1 81 ? 10.901 27.726 -6.855 1.00 93.56 81 ASN A N 1
ATOM 580 C CA . ASN A 1 81 ? 9.585 28.022 -7.421 1.00 93.56 81 ASN A CA 1
ATOM 581 C C . ASN A 1 81 ? 9.396 29.539 -7.564 1.00 93.56 81 ASN A C 1
ATOM 583 O O . ASN A 1 81 ? 9.256 30.268 -6.583 1.00 93.56 81 ASN A O 1
ATOM 587 N N . PHE A 1 82 ? 9.365 30.038 -8.802 1.00 89.06 82 PHE A N 1
ATOM 588 C CA . PHE A 1 82 ? 9.163 31.459 -9.085 1.00 89.06 82 PHE A CA 1
ATOM 589 C C . PHE A 1 82 ? 7.891 31.708 -9.891 1.00 89.06 82 PHE A C 1
ATOM 591 O O . PHE A 1 82 ? 7.768 31.307 -11.045 1.00 89.06 82 PHE A O 1
ATOM 598 N N . ASN A 1 83 ? 6.998 32.530 -9.342 1.00 76.94 83 ASN A N 1
ATOM 599 C CA . ASN A 1 83 ? 5.812 33.033 -10.047 1.00 76.94 83 ASN A CA 1
ATOM 600 C C . ASN A 1 83 ? 6.101 34.284 -10.906 1.00 76.94 83 ASN A C 1
ATOM 602 O O . ASN A 1 83 ? 5.197 35.049 -11.230 1.00 76.94 83 ASN A O 1
ATOM 606 N N . GLY A 1 84 ? 7.369 34.499 -11.280 1.00 65.56 84 GLY A N 1
ATOM 607 C CA . GLY A 1 84 ? 7.830 35.582 -12.154 1.00 65.56 84 GLY A CA 1
ATOM 608 C C . GLY A 1 84 ? 9.095 36.265 -11.642 1.00 65.56 84 GLY A C 1
ATOM 609 O O . GLY A 1 84 ? 9.172 36.670 -10.484 1.00 65.56 84 GLY A O 1
ATOM 610 N N . ILE A 1 85 ? 10.094 36.418 -12.517 1.00 69.81 85 ILE A N 1
ATOM 611 C CA . ILE A 1 85 ? 11.371 37.041 -12.165 1.00 69.81 85 ILE A CA 1
ATOM 612 C C . ILE A 1 85 ? 11.930 37.851 -13.345 1.00 69.81 85 ILE A C 1
ATOM 614 O O . ILE A 1 85 ? 12.052 37.363 -14.468 1.00 69.81 85 ILE A O 1
ATOM 618 N N . ASN A 1 86 ? 12.284 39.113 -13.096 1.00 66.75 86 ASN A N 1
ATOM 619 C CA . ASN A 1 86 ? 13.057 39.920 -14.041 1.00 66.75 86 ASN A CA 1
ATOM 620 C C . ASN A 1 86 ? 14.486 40.025 -13.521 1.00 66.75 86 ASN A C 1
ATOM 622 O O . ASN A 1 86 ? 14.737 40.631 -12.476 1.00 66.75 86 ASN A O 1
ATOM 626 N N . LEU A 1 87 ? 15.417 39.417 -14.251 1.00 72.25 87 LEU A N 1
ATOM 627 C CA . LEU A 1 87 ? 16.808 39.331 -13.837 1.00 72.25 87 LEU A CA 1
ATOM 628 C C . LEU A 1 87 ? 17.581 40.527 -14.372 1.00 72.25 87 LEU A C 1
ATOM 630 O O . LEU A 1 87 ? 17.687 40.735 -15.582 1.00 72.25 87 LEU A O 1
ATOM 634 N N . ASN A 1 88 ? 18.092 41.329 -13.442 1.00 66.00 88 ASN A N 1
ATOM 635 C CA . ASN A 1 88 ? 18.895 42.502 -13.744 1.00 66.00 88 ASN A CA 1
ATOM 636 C C . ASN A 1 88 ? 20.385 42.139 -13.851 1.00 66.00 88 ASN A C 1
ATOM 638 O O . ASN A 1 88 ? 20.841 41.085 -13.397 1.00 66.00 88 ASN A O 1
ATOM 642 N N . SER A 1 89 ? 21.160 43.062 -14.426 1.00 72.75 89 SER A N 1
ATOM 643 C CA . SER A 1 89 ? 22.601 42.898 -14.626 1.00 72.75 89 SER A CA 1
ATOM 644 C C . SER A 1 89 ? 23.325 42.568 -13.317 1.00 72.75 89 SER A C 1
ATOM 646 O O . SER A 1 89 ? 23.201 43.299 -12.336 1.00 72.75 89 SER A O 1
ATOM 648 N N . GLY A 1 90 ? 24.144 41.515 -13.340 1.00 76.44 90 GLY A N 1
ATOM 649 C CA . GLY A 1 90 ? 25.000 41.107 -12.220 1.00 76.44 90 GLY A CA 1
ATOM 650 C C . GLY A 1 90 ? 24.480 39.919 -11.409 1.00 76.44 90 GLY A C 1
ATOM 651 O O . GLY A 1 90 ? 25.254 39.350 -10.652 1.00 76.44 90 GLY A O 1
ATOM 652 N N . PHE A 1 91 ? 23.224 39.505 -11.601 1.00 89.31 91 PHE A N 1
ATOM 653 C CA . PHE A 1 91 ? 22.675 38.319 -10.944 1.00 89.31 91 PHE A CA 1
ATOM 654 C C . PHE A 1 91 ? 23.252 37.012 -11.495 1.00 89.31 91 PHE A C 1
ATOM 656 O O . PHE A 1 91 ? 23.492 36.890 -12.702 1.00 89.31 91 PHE A O 1
ATOM 663 N N . ARG A 1 92 ? 23.421 36.024 -10.615 1.00 91.69 92 ARG A N 1
ATOM 664 C CA . ARG A 1 92 ? 23.876 34.686 -10.980 1.00 91.69 92 ARG A CA 1
ATOM 665 C C . ARG A 1 92 ? 22.993 33.604 -10.367 1.00 91.69 92 ARG A C 1
ATOM 667 O O . ARG A 1 92 ? 22.762 33.643 -9.164 1.00 91.69 92 ARG A O 1
ATOM 674 N N . ILE A 1 93 ? 22.553 32.645 -11.179 1.00 92.12 93 ILE A N 1
ATOM 675 C CA . ILE A 1 93 ? 21.875 31.424 -10.717 1.00 92.12 93 ILE A CA 1
ATOM 676 C C . ILE A 1 93 ? 22.754 30.221 -11.032 1.00 92.12 93 ILE A C 1
ATOM 678 O O . ILE A 1 93 ? 23.249 30.096 -12.154 1.00 92.12 93 ILE A O 1
ATOM 682 N N . GLU A 1 94 ? 22.917 29.348 -10.051 1.00 94.06 94 GLU A N 1
ATOM 683 C CA . GLU A 1 94 ? 23.367 27.975 -10.223 1.00 94.06 94 GLU A CA 1
ATOM 684 C C . GLU A 1 94 ? 22.243 27.044 -9.772 1.00 94.06 94 GLU A C 1
ATOM 686 O O . GLU A 1 94 ? 21.850 27.079 -8.606 1.00 94.06 94 GLU A O 1
ATOM 691 N N . ASN A 1 95 ? 21.704 26.257 -10.697 1.00 93.81 95 ASN A N 1
ATOM 692 C CA . ASN A 1 95 ? 20.702 25.239 -10.416 1.00 93.81 95 ASN A CA 1
ATOM 693 C C . ASN A 1 95 ? 21.344 23.854 -10.496 1.00 93.81 95 ASN A C 1
ATOM 695 O O . ASN A 1 95 ? 21.923 23.544 -11.530 1.00 93.81 95 ASN A O 1
ATOM 699 N N . TYR A 1 96 ? 21.234 23.048 -9.444 1.00 89.62 96 TYR A N 1
ATOM 700 C CA . TYR A 1 96 ? 21.755 21.676 -9.372 1.00 89.62 96 TYR A CA 1
ATOM 701 C C . TYR A 1 96 ? 20.664 20.638 -9.063 1.00 89.62 96 TYR A C 1
ATOM 703 O O . TYR A 1 96 ? 20.992 19.500 -8.768 1.00 89.62 96 TYR A O 1
ATOM 711 N N . ASN A 1 97 ? 19.391 21.043 -9.073 1.00 90.00 97 ASN A N 1
ATOM 712 C CA . ASN A 1 97 ? 18.230 20.181 -8.843 1.00 90.00 97 ASN A CA 1
ATOM 713 C C . ASN A 1 97 ? 17.032 20.797 -9.611 1.00 90.00 97 ASN A C 1
ATOM 715 O O . ASN A 1 97 ? 17.203 21.149 -10.780 1.00 90.00 97 ASN A O 1
ATOM 719 N N . ILE A 1 98 ? 15.859 21.014 -9.010 1.00 92.00 98 ILE A N 1
ATOM 720 C CA . ILE A 1 98 ? 14.656 21.470 -9.728 1.00 92.00 98 ILE A CA 1
ATOM 721 C C . ILE A 1 98 ? 14.477 22.995 -9.656 1.00 92.00 98 ILE A C 1
ATOM 723 O O . ILE A 1 98 ? 14.523 23.602 -8.583 1.00 92.00 98 ILE A O 1
ATOM 727 N N . ALA A 1 99 ? 14.188 23.636 -10.794 1.00 93.88 99 ALA A N 1
ATOM 728 C CA . ALA A 1 99 ? 13.799 25.043 -10.855 1.00 93.88 99 ALA A CA 1
ATOM 729 C C . ALA A 1 99 ? 12.590 25.298 -11.770 1.00 93.88 99 ALA A C 1
ATOM 731 O O . ALA A 1 99 ? 12.684 25.219 -12.993 1.00 93.88 99 ALA A O 1
ATOM 732 N N . ASN A 1 100 ? 11.471 25.712 -11.175 1.00 94.31 100 ASN A N 1
ATOM 733 C CA . ASN A 1 100 ? 10.203 25.966 -11.850 1.00 94.31 100 ASN A CA 1
ATOM 734 C C . ASN A 1 100 ? 9.897 27.468 -11.954 1.00 94.31 100 ASN A C 1
ATOM 736 O O . ASN A 1 100 ? 9.927 28.213 -10.966 1.00 94.31 100 ASN A O 1
ATOM 740 N N . PHE A 1 101 ? 9.529 27.916 -13.155 1.00 91.88 101 PHE A N 1
ATOM 741 C CA . PHE A 1 101 ? 9.175 29.304 -13.453 1.00 91.88 101 PHE A CA 1
ATOM 742 C C . PHE A 1 101 ? 7.787 29.388 -14.091 1.00 91.88 101 PHE A C 1
ATOM 744 O O . PHE A 1 101 ? 7.605 29.113 -15.275 1.00 91.88 101 PHE A O 1
ATOM 751 N N . ASN A 1 102 ? 6.809 29.862 -13.319 1.00 88.00 102 ASN A N 1
ATOM 752 C CA . ASN A 1 102 ? 5.393 29.936 -13.704 1.00 88.00 102 ASN A CA 1
ATOM 753 C C . ASN A 1 102 ? 5.013 31.201 -14.492 1.00 88.00 102 ASN A C 1
ATOM 755 O O . ASN A 1 102 ? 3.842 31.486 -14.729 1.00 88.00 102 ASN A O 1
ATOM 759 N N . SER A 1 103 ? 5.986 32.027 -14.864 1.00 88.50 103 SER A N 1
ATOM 760 C CA . SER A 1 103 ? 5.772 33.291 -15.574 1.00 88.50 103 SER A CA 1
ATOM 761 C C . SER A 1 103 ? 6.977 33.630 -16.434 1.00 88.50 103 SER A C 1
ATOM 763 O O . SER A 1 103 ? 8.044 33.047 -16.263 1.00 88.50 103 SER A O 1
ATOM 765 N N . SER A 1 104 ? 6.810 34.563 -17.377 1.00 88.19 104 SER A N 1
ATOM 766 C CA . SER A 1 104 ? 7.861 34.849 -18.355 1.00 88.19 104 SER A CA 1
ATOM 767 C C . SER A 1 104 ? 9.160 35.305 -17.690 1.00 88.19 104 SER A C 1
ATOM 769 O O . SER A 1 104 ? 9.159 36.196 -16.836 1.00 88.19 104 SER A O 1
ATOM 771 N N . VAL A 1 105 ? 10.273 34.720 -18.126 1.00 89.12 105 VAL A N 1
ATOM 772 C CA . VAL A 1 105 ? 11.609 34.975 -17.587 1.00 89.12 105 VAL A CA 1
ATOM 773 C C . VAL A 1 105 ? 12.414 35.774 -18.601 1.00 89.12 105 VAL A C 1
ATOM 775 O O . VAL A 1 105 ? 12.561 35.376 -19.754 1.00 89.12 105 VAL A O 1
ATOM 778 N N . ASN A 1 106 ? 12.960 36.912 -18.169 1.00 87.12 106 ASN A N 1
ATOM 779 C CA . ASN A 1 106 ? 13.809 37.756 -19.008 1.00 87.12 106 ASN A CA 1
ATOM 780 C C . ASN A 1 106 ? 15.176 37.955 -18.349 1.00 87.12 106 ASN A C 1
ATOM 782 O O . ASN A 1 106 ? 15.287 38.649 -17.334 1.00 87.12 106 ASN A O 1
ATOM 786 N N . LEU A 1 107 ? 16.224 37.400 -18.957 1.00 87.00 107 LEU A N 1
ATOM 787 C CA . LEU A 1 107 ? 17.611 37.634 -18.557 1.00 87.00 107 LEU A CA 1
ATOM 788 C C . LEU A 1 107 ? 18.144 38.856 -19.300 1.00 87.00 107 LEU A C 1
ATOM 790 O O . LEU A 1 107 ? 18.090 38.907 -20.527 1.00 87.00 107 LEU A O 1
ATOM 794 N N . ASN A 1 108 ? 18.661 39.847 -18.574 1.00 81.88 108 ASN A N 1
ATOM 795 C CA . ASN A 1 108 ? 19.169 41.088 -19.156 1.00 81.88 108 ASN A CA 1
ATOM 796 C C . ASN A 1 108 ? 20.493 41.519 -18.519 1.00 81.88 108 ASN A C 1
ATOM 798 O O . ASN A 1 108 ? 20.666 41.471 -17.306 1.00 81.88 108 ASN A O 1
ATOM 802 N N . GLY A 1 109 ? 21.402 42.071 -19.324 1.00 80.75 109 GLY A N 1
ATOM 803 C CA . GLY A 1 109 ? 22.698 42.535 -18.826 1.00 80.75 109 GLY A CA 1
ATOM 804 C C . GLY A 1 109 ? 23.642 41.363 -18.559 1.00 80.75 109 GLY A C 1
ATOM 805 O O . GLY A 1 109 ? 23.498 40.295 -19.137 1.00 80.75 109 GLY A O 1
ATOM 806 N N . THR A 1 110 ? 24.618 41.535 -17.668 1.00 84.25 110 THR A N 1
ATOM 807 C CA . THR A 1 110 ? 25.657 40.520 -17.388 1.00 84.25 110 THR A CA 1
ATOM 808 C C . THR A 1 110 ? 25.170 39.343 -16.523 1.00 84.25 110 THR A C 1
ATOM 810 O O . THR A 1 110 ? 25.935 38.825 -15.711 1.00 84.25 110 THR A O 1
ATOM 813 N N . THR A 1 111 ? 23.892 38.966 -16.612 1.00 88.81 111 THR A N 1
ATOM 814 C CA . THR A 1 111 ? 23.319 37.838 -15.862 1.00 88.81 111 THR A CA 1
ATOM 815 C C . THR A 1 111 ? 23.919 36.521 -16.341 1.00 88.81 111 THR A C 1
ATOM 817 O O . THR A 1 111 ? 24.070 36.312 -17.545 1.00 88.81 111 THR A O 1
ATOM 820 N N . THR A 1 112 ? 24.251 35.635 -15.402 1.00 90.44 112 THR A N 1
ATOM 821 C CA . THR A 1 112 ? 24.776 34.294 -15.699 1.00 90.44 112 THR A CA 1
ATOM 822 C C . THR A 1 112 ? 23.874 33.231 -15.086 1.00 90.44 112 THR A C 1
ATOM 824 O O . THR A 1 112 ? 23.585 33.292 -13.895 1.00 90.44 112 THR A O 1
ATOM 827 N N . TRP A 1 113 ? 23.462 32.250 -15.877 1.00 92.69 113 TRP A N 1
ATOM 828 C CA . TRP A 1 113 ? 22.741 31.071 -15.410 1.00 92.69 113 TRP A CA 1
ATOM 829 C C . TRP A 1 113 ? 23.551 29.822 -15.740 1.00 92.69 113 TRP A C 1
ATOM 831 O O . TRP A 1 113 ? 24.005 29.662 -16.874 1.00 92.69 113 TRP A O 1
ATOM 841 N N . VAL A 1 114 ? 23.727 28.946 -14.754 1.00 93.50 114 VAL A N 1
ATOM 842 C CA . VAL A 1 114 ? 24.240 27.586 -14.943 1.00 93.50 114 VAL A CA 1
ATOM 843 C C . VAL A 1 114 ? 23.183 26.590 -14.474 1.00 93.50 114 VAL A C 1
ATOM 845 O O . VAL A 1 114 ? 22.759 26.663 -13.325 1.00 93.50 114 VAL A O 1
ATOM 848 N N . ASN A 1 115 ? 22.735 25.713 -15.371 1.00 93.44 115 ASN A N 1
ATOM 849 C CA . ASN A 1 115 ? 22.011 24.497 -15.009 1.00 93.44 115 ASN A CA 1
ATOM 850 C C . ASN A 1 115 ? 23.028 23.349 -14.953 1.00 93.44 115 ASN A C 1
ATOM 852 O O . ASN A 1 115 ? 23.805 23.185 -15.897 1.00 93.44 115 ASN A O 1
ATOM 856 N N . GLY A 1 116 ? 23.106 22.663 -13.820 1.00 83.81 116 GLY A N 1
ATOM 857 C CA . GLY A 1 116 ? 24.046 21.580 -13.543 1.00 83.81 116 GLY A CA 1
ATOM 858 C C . GLY A 1 116 ? 23.645 20.265 -14.202 1.00 83.81 116 GLY A C 1
ATOM 859 O O . GLY A 1 116 ? 22.612 20.194 -14.860 1.00 83.81 116 GLY A O 1
ATOM 860 N N . LEU A 1 117 ? 24.488 19.249 -14.028 1.00 78.94 117 LEU A N 1
ATOM 861 C CA . LEU A 1 117 ? 24.188 17.877 -14.443 1.00 78.94 117 LEU A CA 1
ATOM 862 C C . LEU A 1 117 ? 23.003 17.340 -13.623 1.00 78.94 117 LEU A C 1
ATOM 864 O O . LEU A 1 117 ? 22.922 17.658 -12.436 1.00 78.94 117 LEU A O 1
ATOM 868 N N . ASN A 1 118 ? 22.099 16.588 -14.255 1.00 77.44 118 ASN A N 1
ATOM 869 C CA . ASN A 1 118 ? 20.872 16.021 -13.660 1.00 77.44 118 ASN A CA 1
ATOM 870 C C . ASN A 1 118 ? 19.896 17.065 -13.077 1.00 77.44 118 ASN A C 1
ATOM 872 O O . ASN A 1 118 ? 18.960 16.736 -12.356 1.00 77.44 118 ASN A O 1
ATOM 876 N N . ALA A 1 119 ? 20.104 18.351 -13.376 1.00 81.38 119 ALA A N 1
ATOM 877 C CA . ALA A 1 119 ? 19.262 19.431 -12.887 1.00 81.38 119 ALA A CA 1
ATOM 878 C C . ALA A 1 119 ? 18.160 19.766 -13.900 1.00 81.38 119 ALA A C 1
ATOM 880 O O . ALA A 1 119 ? 18.430 19.935 -15.093 1.00 81.38 119 ALA A O 1
ATOM 881 N N . ASN A 1 120 ? 16.936 19.956 -13.407 1.00 90.31 120 ASN A N 1
ATOM 882 C CA . ASN A 1 120 ? 15.747 20.201 -14.218 1.00 90.31 120 ASN A CA 1
ATOM 883 C C . ASN A 1 120 ? 15.311 21.668 -14.133 1.00 90.31 120 ASN A C 1
ATOM 885 O O . ASN A 1 120 ? 15.124 22.217 -13.043 1.00 90.31 120 ASN A O 1
ATOM 889 N N . VAL A 1 121 ? 15.108 22.319 -15.281 1.00 94.69 121 VAL A N 1
ATOM 890 C CA . VAL A 1 121 ? 14.555 23.681 -15.359 1.00 94.69 121 VAL A CA 1
ATOM 891 C C . VAL A 1 121 ? 13.278 23.692 -16.185 1.00 94.69 121 VAL A C 1
ATOM 893 O O . VAL A 1 121 ? 13.311 23.454 -17.388 1.00 94.69 121 VAL A O 1
ATOM 896 N N . ASN A 1 122 ? 12.175 24.098 -15.561 1.00 94.88 122 ASN A N 1
ATOM 897 C CA . ASN A 1 122 ? 10.864 24.170 -16.193 1.00 94.88 122 ASN A CA 1
ATOM 898 C C . ASN A 1 122 ? 10.424 25.627 -16.378 1.00 94.88 122 ASN A C 1
ATOM 900 O O . ASN A 1 122 ? 10.150 26.350 -15.415 1.00 94.88 122 ASN A O 1
ATOM 904 N N . PHE A 1 123 ? 10.317 26.071 -17.631 1.00 94.50 123 PHE A N 1
ATOM 905 C CA . PHE A 1 123 ? 9.724 27.351 -18.006 1.00 94.50 123 PHE A CA 1
ATOM 906 C C . PHE A 1 123 ? 8.277 27.146 -18.471 1.00 94.50 123 PHE A C 1
ATOM 908 O O . PHE A 1 123 ? 8.002 26.785 -19.618 1.00 94.50 123 PHE A O 1
ATOM 915 N N . ASN A 1 124 ? 7.322 27.472 -17.603 1.00 91.19 124 ASN A N 1
ATOM 916 C CA . ASN A 1 124 ? 5.884 27.376 -17.889 1.00 91.19 124 ASN A CA 1
ATOM 917 C C . ASN A 1 124 ? 5.345 28.592 -18.687 1.00 91.19 124 ASN A C 1
ATOM 919 O O . ASN A 1 124 ? 4.142 28.799 -18.832 1.00 91.19 124 ASN A O 1
ATOM 923 N N . SER A 1 125 ? 6.238 29.457 -19.181 1.00 91.56 125 SER A N 1
ATOM 924 C CA . SER A 1 125 ? 5.937 30.651 -19.978 1.00 91.56 125 SER A CA 1
ATOM 925 C C . SER A 1 125 ? 7.145 31.023 -20.855 1.00 91.56 125 SER A C 1
ATOM 927 O O . SER A 1 125 ? 8.126 30.289 -20.906 1.00 91.56 125 SER A O 1
ATOM 929 N N . ASN A 1 126 ? 7.093 32.162 -21.557 1.00 91.56 126 ASN A N 1
ATOM 930 C CA . ASN A 1 126 ? 8.166 32.584 -22.463 1.00 91.56 126 ASN A CA 1
ATOM 931 C C . ASN A 1 126 ? 9.490 32.833 -21.718 1.00 91.56 126 ASN A C 1
ATOM 933 O O . ASN A 1 126 ? 9.521 33.573 -20.729 1.00 91.56 126 ASN A O 1
ATOM 937 N N . PHE A 1 127 ? 10.589 32.313 -22.257 1.00 93.50 127 PHE A N 1
ATOM 938 C CA . PHE A 1 127 ? 11.951 32.583 -21.803 1.00 93.50 127 PHE A CA 1
ATOM 939 C C . PHE A 1 127 ? 12.697 33.443 -22.828 1.00 93.50 127 PHE A C 1
ATOM 941 O O . PHE A 1 127 ? 12.765 33.093 -24.004 1.00 93.50 127 PHE A O 1
ATOM 948 N N . ASN A 1 128 ? 13.287 34.560 -22.387 1.00 91.31 128 ASN A N 1
ATOM 949 C CA . ASN A 1 128 ? 14.080 35.446 -23.241 1.00 91.31 128 ASN A CA 1
ATOM 950 C C . ASN A 1 128 ? 15.465 35.738 -22.644 1.00 91.31 128 ASN A C 1
ATOM 952 O O . ASN A 1 128 ? 15.588 36.384 -21.597 1.00 91.31 128 ASN A O 1
ATOM 956 N N . LEU A 1 129 ? 16.519 35.370 -23.371 1.00 91.38 129 LEU A N 1
ATOM 957 C CA . LEU A 1 129 ? 17.912 35.667 -23.028 1.00 91.38 129 LEU A CA 1
ATOM 958 C C . LEU A 1 129 ? 18.413 36.905 -23.795 1.00 91.38 129 LEU A C 1
ATOM 960 O O . LEU A 1 129 ? 18.617 36.842 -24.999 1.00 91.38 129 LEU A O 1
ATOM 964 N N . ASN A 1 130 ? 18.643 38.046 -23.139 1.00 86.12 130 ASN A N 1
ATOM 965 C CA . ASN A 1 130 ? 18.950 39.327 -23.801 1.00 86.12 130 ASN A CA 1
ATOM 966 C C . ASN A 1 130 ? 20.257 39.986 -23.310 1.00 86.12 130 ASN A C 1
ATOM 968 O O . ASN A 1 130 ? 20.670 39.805 -22.168 1.00 86.12 130 ASN A O 1
ATOM 972 N N . ASN A 1 131 ? 20.869 40.845 -24.142 1.00 79.31 131 ASN A N 1
ATOM 973 C CA . ASN A 1 131 ? 21.900 41.835 -23.768 1.00 79.31 131 ASN A CA 1
ATOM 974 C C . ASN A 1 131 ? 23.066 41.322 -22.884 1.00 79.31 131 ASN A C 1
ATOM 976 O O . ASN A 1 131 ? 23.101 41.647 -21.703 1.00 79.31 131 ASN A O 1
ATOM 980 N N . ASN A 1 132 ? 24.075 40.638 -23.443 1.00 85.19 132 ASN A N 1
ATOM 981 C CA . ASN A 1 132 ? 25.281 40.151 -22.731 1.00 85.19 132 ASN A CA 1
ATOM 982 C C . ASN A 1 132 ? 25.034 39.121 -21.609 1.00 85.19 132 ASN A C 1
ATOM 984 O O . ASN A 1 132 ? 25.947 38.856 -20.823 1.00 85.19 132 ASN A O 1
ATOM 988 N N . SER A 1 133 ? 23.839 38.536 -21.533 1.00 91.00 133 SER A N 1
ATOM 989 C CA . SER A 1 133 ? 23.551 37.443 -20.604 1.00 91.00 133 SER A CA 1
ATOM 990 C C . SER A 1 133 ? 24.079 36.113 -21.137 1.00 91.00 133 SER A C 1
ATOM 992 O O . SER A 1 133 ? 24.244 35.930 -22.348 1.00 91.00 133 SER A O 1
ATOM 994 N N . THR A 1 134 ? 24.385 35.198 -20.218 1.00 93.06 134 THR A N 1
ATOM 995 C CA . THR A 1 134 ? 24.890 33.856 -20.527 1.00 93.06 134 THR A CA 1
ATOM 996 C C . THR A 1 134 ? 24.046 32.803 -19.826 1.00 93.06 134 THR A C 1
ATOM 998 O O . THR A 1 134 ? 23.801 32.929 -18.626 1.00 93.06 134 THR A O 1
ATOM 1001 N N . PHE A 1 135 ? 23.637 31.769 -20.555 1.00 95.12 135 PHE A N 1
ATOM 1002 C CA . PHE A 1 135 ? 23.007 30.580 -19.990 1.00 95.12 135 PHE A CA 1
ATOM 1003 C C . PHE A 1 135 ? 23.737 29.334 -20.501 1.00 95.12 135 PHE A C 1
ATOM 1005 O O . PHE A 1 135 ? 23.804 29.105 -21.707 1.00 95.12 135 PHE A O 1
ATOM 1012 N N . THR A 1 136 ? 24.310 28.567 -19.577 1.00 94.62 136 THR A N 1
ATOM 1013 C CA . THR A 1 136 ? 24.879 27.244 -19.839 1.00 94.62 136 THR A CA 1
ATOM 1014 C C . THR A 1 136 ? 23.955 26.183 -19.259 1.00 94.62 136 THR A C 1
ATOM 1016 O O . THR A 1 136 ? 23.719 26.185 -18.050 1.00 94.62 136 THR A O 1
ATOM 1019 N N . ASN A 1 137 ? 23.464 25.290 -20.109 1.00 93.75 137 ASN A N 1
ATOM 1020 C CA . ASN A 1 137 ? 22.669 24.136 -19.725 1.00 93.75 137 ASN A CA 1
ATOM 1021 C C . ASN A 1 137 ? 23.514 22.856 -19.769 1.00 93.75 137 ASN A C 1
ATOM 1023 O O . ASN A 1 137 ? 24.088 22.573 -20.816 1.00 93.75 137 ASN A O 1
ATOM 1027 N N . ASN A 1 138 ? 23.597 22.116 -18.661 1.00 84.81 138 ASN A N 1
ATOM 1028 C CA . ASN A 1 138 ? 24.228 20.789 -18.582 1.00 84.81 138 ASN A CA 1
ATOM 1029 C C . ASN A 1 138 ? 23.261 19.695 -18.085 1.00 84.81 138 ASN A C 1
ATOM 1031 O O . ASN A 1 138 ? 23.734 18.611 -17.777 1.00 84.81 138 ASN A O 1
ATOM 1035 N N . GLY A 1 139 ? 21.972 20.013 -17.951 1.00 82.62 139 GLY A N 1
ATOM 1036 C CA . GLY A 1 139 ? 20.904 19.096 -17.545 1.00 82.62 139 GLY A CA 1
ATOM 1037 C C . GLY A 1 139 ? 19.696 19.287 -18.467 1.00 82.62 139 GLY A C 1
ATOM 1038 O O . GLY A 1 139 ? 19.846 19.785 -19.587 1.00 82.62 139 GLY A O 1
ATOM 1039 N N . LYS A 1 140 ? 18.480 19.041 -17.980 1.00 87.00 140 LYS A N 1
ATOM 1040 C CA . LYS A 1 140 ? 17.262 19.188 -18.788 1.00 87.00 140 LYS A CA 1
ATOM 1041 C C . LYS A 1 140 ? 16.611 20.564 -18.643 1.00 87.00 140 LYS A C 1
ATOM 1043 O O . LYS A 1 140 ? 16.394 21.074 -17.540 1.00 87.00 140 LYS A O 1
ATOM 1048 N N . VAL A 1 141 ? 16.264 21.179 -19.774 1.00 95.56 141 VAL A N 1
ATOM 1049 C CA . VAL A 1 141 ? 15.467 22.412 -19.844 1.00 95.56 141 VAL A CA 1
ATOM 1050 C C . VAL A 1 141 ? 14.190 22.154 -20.626 1.00 95.56 141 VAL A C 1
ATOM 1052 O O . VAL A 1 141 ? 14.233 21.954 -21.835 1.00 95.56 141 VAL A O 1
ATOM 1055 N N . THR A 1 142 ? 13.046 22.304 -19.968 1.00 94.88 142 THR A N 1
ATOM 1056 C CA . THR A 1 142 ? 11.729 22.192 -20.599 1.00 94.88 142 THR A CA 1
ATOM 1057 C C . THR A 1 142 ? 11.067 23.561 -20.659 1.00 94.88 142 THR A C 1
ATOM 1059 O O . THR A 1 142 ? 10.790 24.196 -19.642 1.00 94.88 142 THR A O 1
ATOM 1062 N N . ALA A 1 143 ? 10.787 24.045 -21.864 1.00 95.50 143 ALA A N 1
ATOM 1063 C CA . ALA A 1 143 ? 10.075 25.290 -22.108 1.00 95.50 143 ALA A CA 1
ATOM 1064 C C . ALA A 1 143 ? 8.711 25.007 -22.742 1.00 95.50 143 ALA A C 1
ATOM 1066 O O . ALA A 1 143 ? 8.570 24.719 -23.927 1.00 95.50 143 ALA A O 1
ATOM 1067 N N . THR A 1 144 ? 7.654 25.152 -21.952 1.00 92.62 144 THR A N 1
ATOM 1068 C CA . THR A 1 144 ? 6.280 24.964 -22.442 1.00 92.62 144 THR A CA 1
ATOM 1069 C C . THR A 1 144 ? 5.919 25.949 -23.559 1.00 92.62 144 THR A C 1
ATOM 1071 O O . THR A 1 144 ? 5.144 25.604 -24.444 1.00 92.62 144 THR A O 1
ATOM 1074 N N . GLN A 1 145 ? 6.492 27.159 -23.548 1.00 94.31 145 GLN A N 1
ATOM 1075 C CA . GLN A 1 145 ? 6.240 28.234 -24.512 1.00 94.31 145 GLN A CA 1
ATOM 1076 C C . GLN A 1 145 ? 7.525 28.618 -25.275 1.00 94.31 145 GLN A C 1
ATOM 1078 O O . GLN A 1 145 ? 8.399 27.788 -25.497 1.00 94.31 145 GLN A O 1
ATOM 1083 N N . GLU A 1 146 ? 7.623 29.858 -25.771 1.00 95.12 146 GLU A N 1
ATOM 1084 C CA . GLU A 1 146 ? 8.746 30.289 -26.611 1.00 95.12 146 GLU A CA 1
ATOM 1085 C C . GLU A 1 146 ? 10.056 30.366 -25.814 1.00 95.12 146 GLU A C 1
ATOM 1087 O O . GLU A 1 146 ? 10.110 31.027 -24.773 1.00 95.12 146 GLU A O 1
ATOM 1092 N N . PHE A 1 147 ? 11.120 29.759 -26.347 1.00 97.06 147 PHE A N 1
ATOM 1093 C CA . PHE A 1 147 ? 12.487 29.921 -25.854 1.00 97.06 147 PHE A CA 1
ATOM 1094 C C . PHE A 1 147 ? 13.286 30.752 -26.859 1.00 97.06 147 PHE A C 1
ATOM 1096 O O . PHE A 1 147 ? 13.627 30.286 -27.949 1.00 97.06 147 PHE A O 1
ATOM 1103 N N . ALA A 1 148 ? 13.586 32.002 -26.515 1.00 95.19 148 ALA A N 1
ATOM 1104 C CA . ALA A 1 148 ? 14.258 32.938 -27.405 1.00 95.19 148 ALA A CA 1
ATOM 1105 C C . ALA A 1 148 ? 15.601 33.402 -26.840 1.00 95.19 148 ALA A C 1
ATOM 1107 O O . ALA A 1 148 ? 15.712 33.831 -25.688 1.00 95.19 148 ALA A O 1
ATOM 1108 N N . THR A 1 149 ? 16.628 33.409 -27.691 1.00 93.69 149 THR A N 1
ATOM 1109 C CA . THR A 1 149 ? 17.913 34.036 -27.368 1.00 93.69 149 THR A CA 1
ATOM 1110 C C . THR A 1 149 ? 18.133 35.253 -28.268 1.00 93.69 149 THR A C 1
ATOM 1112 O O . THR A 1 149 ? 17.962 35.230 -29.484 1.00 93.69 149 THR A O 1
ATOM 1115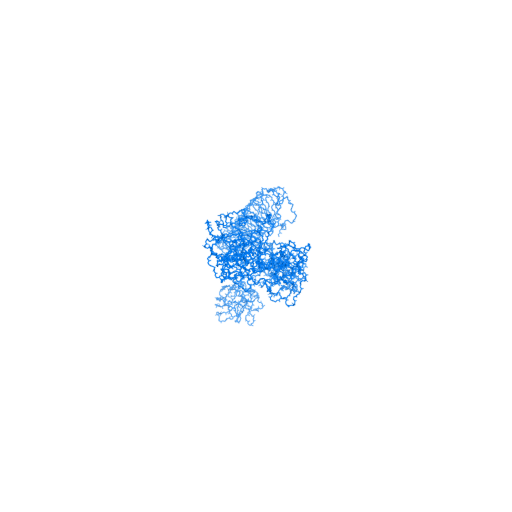 N N . GLY A 1 150 ? 18.430 36.390 -27.655 1.00 87.19 150 GLY A N 1
ATOM 1116 C CA . GLY A 1 150 ? 18.515 37.702 -28.285 1.00 87.19 150 GLY A CA 1
ATOM 1117 C C . GLY A 1 150 ? 19.941 38.081 -28.685 1.00 87.19 150 GLY A C 1
ATOM 1118 O O . GLY A 1 150 ? 20.928 37.469 -28.270 1.00 87.19 150 GLY A O 1
ATOM 1119 N N . SER A 1 151 ? 20.081 39.148 -29.477 1.00 84.56 151 SER A N 1
ATOM 1120 C CA . SER A 1 151 ? 21.389 39.631 -29.938 1.00 84.56 151 SER A CA 1
ATOM 1121 C C . SER A 1 151 ? 22.333 39.966 -28.775 1.00 84.56 151 SER A C 1
ATOM 1123 O O . SER A 1 151 ? 21.954 40.686 -27.850 1.00 84.56 151 SER A O 1
ATOM 1125 N N . GLY A 1 152 ? 23.578 39.489 -28.850 1.00 85.06 152 GLY A N 1
ATOM 1126 C CA . GLY A 1 152 ? 24.608 39.724 -27.832 1.00 85.06 152 GLY A CA 1
ATOM 1127 C C . GLY A 1 152 ? 24.538 38.804 -26.609 1.00 85.06 152 GLY A C 1
ATOM 1128 O O . GLY A 1 152 ? 25.373 38.951 -25.725 1.00 85.06 152 GLY A O 1
ATOM 1129 N N . SER A 1 153 ? 23.579 37.877 -26.538 1.00 92.81 153 SER A N 1
ATOM 1130 C CA . SER A 1 153 ? 23.565 36.812 -25.527 1.00 92.81 153 SER A CA 1
ATOM 1131 C C . SER A 1 153 ? 24.406 35.599 -25.945 1.00 92.81 153 SER A C 1
ATOM 1133 O O . SER A 1 153 ? 24.757 35.463 -27.122 1.00 92.81 153 SER A O 1
ATOM 1135 N N . THR A 1 154 ? 24.748 34.740 -24.981 1.00 94.69 154 THR A N 1
ATOM 1136 C CA . THR A 1 154 ? 25.378 33.433 -25.224 1.00 94.69 154 THR A CA 1
ATOM 1137 C C . THR A 1 154 ? 24.559 32.323 -24.573 1.00 94.69 154 THR A C 1
ATOM 1139 O O . THR A 1 154 ? 24.389 32.326 -23.358 1.00 94.69 154 THR A O 1
ATOM 1142 N N . PHE A 1 155 ? 24.086 31.371 -25.369 1.00 96.25 155 PHE A N 1
ATOM 1143 C CA . PHE A 1 155 ? 23.457 30.147 -24.886 1.00 96.25 155 PHE A CA 1
ATOM 1144 C C . PHE A 1 155 ? 24.313 28.944 -25.278 1.00 96.25 155 PHE A C 1
ATOM 1146 O O . PHE A 1 155 ? 24.715 28.822 -26.436 1.00 96.25 155 PHE A O 1
ATOM 1153 N N . THR A 1 156 ? 24.598 28.085 -24.309 1.00 94.75 156 THR A N 1
ATOM 1154 C CA . THR A 1 156 ? 25.288 26.816 -24.523 1.00 94.75 156 THR A CA 1
ATOM 1155 C C . THR A 1 156 ? 24.396 25.702 -24.003 1.00 94.75 156 THR A C 1
ATOM 1157 O O . THR A 1 156 ? 24.077 25.708 -22.817 1.00 94.75 156 THR A O 1
ATOM 1160 N N . ASN A 1 157 ? 24.018 24.769 -24.869 1.00 92.88 157 ASN A N 1
ATOM 1161 C CA . ASN A 1 157 ? 23.275 23.570 -24.502 1.00 92.88 157 ASN A CA 1
ATOM 1162 C C . ASN A 1 157 ? 24.206 22.361 -24.567 1.00 92.88 157 ASN A C 1
ATOM 1164 O O . ASN A 1 157 ? 24.702 22.075 -25.651 1.00 92.88 157 ASN A O 1
ATOM 1168 N N . ASN A 1 158 ? 24.472 21.696 -23.447 1.00 84.56 158 ASN A N 1
ATOM 1169 C CA . ASN A 1 158 ? 25.324 20.505 -23.387 1.00 84.56 158 ASN A CA 1
ATOM 1170 C C . ASN A 1 158 ? 24.537 19.203 -23.205 1.00 84.56 158 ASN A C 1
ATOM 1172 O O . ASN A 1 158 ? 25.122 18.151 -23.411 1.00 84.56 158 ASN A O 1
ATOM 1176 N N . ASP A 1 159 ? 23.258 19.292 -22.853 1.00 83.81 159 ASP A N 1
ATOM 1177 C CA . ASP A 1 159 ? 22.367 18.156 -22.611 1.00 83.81 159 ASP A CA 1
ATOM 1178 C C . ASP A 1 159 ? 21.011 18.447 -23.288 1.00 83.81 159 ASP A C 1
ATOM 1180 O O . ASP A 1 159 ? 21.002 18.763 -24.482 1.00 83.81 159 ASP A O 1
ATOM 1184 N N . GLU A 1 160 ? 19.879 18.461 -22.587 1.00 87.06 160 GLU A N 1
ATOM 1185 C CA . GLU A 1 160 ? 18.566 18.545 -23.234 1.00 87.06 160 GLU A CA 1
ATOM 1186 C C . GLU A 1 160 ? 17.902 19.935 -23.140 1.00 87.06 160 GLU A C 1
ATOM 1188 O O . GLU A 1 160 ? 17.801 20.545 -22.072 1.00 87.06 160 GLU A O 1
ATOM 1193 N N . LEU A 1 161 ? 17.383 20.428 -24.270 1.00 94.44 161 LEU A N 1
ATOM 1194 C CA . LEU A 1 161 ? 16.413 21.522 -24.359 1.00 94.44 161 LEU A CA 1
ATOM 1195 C C . LEU A 1 161 ? 15.181 21.049 -25.134 1.00 94.44 161 LEU A C 1
ATOM 1197 O O . LEU A 1 161 ? 15.290 20.763 -26.324 1.00 94.44 161 LEU A O 1
ATOM 1201 N N . GLU A 1 162 ? 14.002 21.117 -24.522 1.00 94.56 162 GLU A N 1
ATOM 1202 C CA . GLU A 1 162 ? 12.722 20.862 -25.184 1.00 94.56 162 GLU A CA 1
ATOM 1203 C C . GLU A 1 162 ? 11.832 22.118 -25.197 1.00 94.56 162 GLU A C 1
ATOM 1205 O O . GLU A 1 162 ? 11.690 22.817 -24.193 1.00 94.56 162 GLU A O 1
ATOM 1210 N N . THR A 1 163 ? 11.191 22.410 -26.336 1.00 94.00 163 THR A N 1
ATOM 1211 C CA . THR A 1 163 ? 10.079 23.374 -26.421 1.00 94.00 163 THR A CA 1
ATOM 1212 C C . THR A 1 163 ? 8.787 22.692 -26.863 1.00 94.00 163 THR A C 1
ATOM 1214 O O . THR A 1 163 ? 8.766 22.035 -27.902 1.00 94.00 163 THR A O 1
ATOM 1217 N N . ILE A 1 164 ? 7.698 22.881 -26.109 1.00 90.69 164 ILE A N 1
ATOM 1218 C CA . ILE A 1 164 ? 6.436 22.143 -26.317 1.00 90.69 164 ILE A CA 1
ATOM 1219 C C . ILE A 1 164 ? 5.471 22.917 -27.239 1.00 90.69 164 ILE A C 1
ATOM 1221 O O . ILE A 1 164 ? 5.211 22.540 -28.383 1.00 90.69 164 ILE A O 1
ATOM 1225 N N . ASN A 1 165 ? 4.931 24.046 -26.774 1.00 91.00 165 ASN A N 1
ATOM 1226 C CA . ASN A 1 165 ? 3.922 24.823 -27.508 1.00 91.00 165 ASN A CA 1
ATOM 1227 C C . ASN A 1 165 ? 4.491 26.085 -28.171 1.00 91.00 165 ASN A C 1
ATOM 1229 O O . ASN A 1 165 ? 3.782 26.765 -28.918 1.00 91.00 165 ASN A O 1
ATOM 1233 N N . GLY A 1 166 ? 5.754 26.423 -27.906 1.00 91.12 166 GLY A N 1
ATOM 1234 C CA . GLY A 1 166 ? 6.443 27.573 -28.488 1.00 91.12 166 GLY A CA 1
ATOM 1235 C C . GLY A 1 166 ? 7.602 27.189 -29.401 1.00 91.12 166 GLY A C 1
ATOM 1236 O O . GLY A 1 166 ? 8.042 26.047 -29.441 1.00 91.12 166 GLY A O 1
ATOM 1237 N N . ASN A 1 167 ? 8.092 28.173 -30.154 1.00 95.50 167 ASN A N 1
ATOM 1238 C CA . ASN A 1 167 ? 9.262 27.998 -31.010 1.00 95.50 167 ASN A CA 1
ATOM 1239 C C . ASN A 1 167 ? 10.554 28.082 -30.192 1.00 95.50 167 ASN A C 1
ATOM 1241 O O . ASN A 1 167 ? 10.638 28.861 -29.237 1.00 95.50 167 ASN A O 1
ATOM 1245 N N . PHE A 1 168 ? 11.595 27.398 -30.664 1.00 97.69 168 PHE A N 1
ATOM 1246 C CA . PHE A 1 168 ? 12.963 27.749 -30.306 1.00 97.69 168 PHE A CA 1
ATOM 1247 C C . PHE A 1 168 ? 13.479 28.812 -31.285 1.00 97.69 168 PHE A C 1
ATOM 1249 O O . PHE A 1 168 ? 13.604 28.576 -32.488 1.00 97.69 168 PHE A O 1
ATOM 1256 N N . ASN A 1 169 ? 13.777 30.007 -30.776 1.00 96.62 169 ASN A N 1
ATOM 1257 C CA . ASN A 1 169 ? 14.211 31.158 -31.569 1.00 96.62 169 ASN A CA 1
ATOM 1258 C C . ASN A 1 169 ? 15.666 31.536 -31.232 1.00 96.62 169 ASN A C 1
ATOM 1260 O O . ASN A 1 169 ? 15.906 32.543 -30.550 1.00 96.62 169 ASN A O 1
ATOM 1264 N N . PRO A 1 170 ? 16.660 30.744 -31.684 1.00 95.12 170 PRO A N 1
ATOM 1265 C CA . PRO A 1 170 ? 18.060 31.008 -31.402 1.00 95.12 170 PRO A CA 1
ATOM 1266 C C . PRO A 1 170 ? 18.528 32.310 -32.056 1.00 95.12 170 PRO A C 1
ATOM 1268 O O . PRO A 1 170 ? 18.511 32.491 -33.278 1.00 95.12 170 PRO A O 1
ATOM 1271 N N . GLY A 1 171 ? 19.015 33.218 -31.220 1.00 90.44 171 GLY A N 1
ATOM 1272 C CA . GLY A 1 171 ? 19.784 34.384 -31.612 1.00 90.44 171 GLY A CA 1
ATOM 1273 C C . GLY A 1 171 ? 20.972 34.715 -30.711 1.00 90.44 171 GLY A C 1
ATOM 1274 O O . GLY A 1 171 ? 21.249 34.041 -29.722 1.00 90.44 171 GLY A O 1
ATOM 1275 N N . GLY A 1 172 ? 21.756 35.725 -31.100 1.00 91.38 172 GLY A N 1
ATOM 1276 C CA . GLY A 1 172 ? 23.052 35.971 -30.454 1.00 91.38 172 GLY A CA 1
ATOM 1277 C C . GLY A 1 172 ? 24.056 34.864 -30.788 1.00 91.38 172 GLY A C 1
ATOM 1278 O O . GLY A 1 172 ? 24.210 34.530 -31.964 1.00 91.38 172 GLY A O 1
ATOM 1279 N N . LYS A 1 173 ? 24.763 34.330 -29.787 1.00 94.25 173 LYS A N 1
ATOM 1280 C CA . LYS A 1 173 ? 25.656 33.174 -29.933 1.00 94.25 173 LYS A CA 1
ATOM 1281 C C . LYS A 1 173 ? 25.005 31.939 -29.305 1.00 94.25 173 LYS A C 1
ATOM 1283 O O . LYS A 1 173 ? 24.746 31.952 -28.107 1.00 94.25 173 LYS A O 1
ATOM 1288 N N . VAL A 1 174 ? 24.791 30.888 -30.090 1.00 95.75 174 VAL A N 1
ATOM 1289 C CA . VAL A 1 174 ? 24.233 29.612 -29.618 1.00 95.75 174 VAL A CA 1
ATOM 1290 C C . VAL A 1 174 ? 25.179 28.476 -29.978 1.00 95.75 174 VAL A C 1
ATOM 1292 O O . VAL A 1 174 ? 25.500 28.300 -31.152 1.00 95.75 174 VAL A O 1
ATOM 1295 N N . ASP A 1 175 ? 25.613 27.726 -28.973 1.00 94.00 175 ASP A N 1
ATOM 1296 C CA . ASP A 1 175 ? 26.411 26.514 -29.130 1.00 94.00 175 ASP A CA 1
ATOM 1297 C C . ASP A 1 175 ? 25.586 25.323 -28.624 1.00 94.00 175 ASP A C 1
ATOM 1299 O O . ASP A 1 175 ? 25.266 25.261 -27.441 1.00 94.00 175 ASP A O 1
ATOM 1303 N N . ASN A 1 176 ? 25.215 24.408 -29.518 1.00 92.38 176 ASN A N 1
ATOM 1304 C CA . ASN A 1 176 ? 24.498 23.185 -29.176 1.00 92.38 176 ASN A CA 1
ATOM 1305 C C . ASN A 1 176 ? 25.453 21.993 -29.238 1.00 92.38 176 ASN A C 1
ATOM 1307 O O . ASN A 1 176 ? 25.944 21.645 -30.313 1.00 92.38 176 ASN A O 1
ATOM 1311 N N . TYR A 1 177 ? 25.718 21.412 -28.080 1.00 83.50 177 TYR A N 1
ATOM 1312 C CA . TYR A 1 177 ? 26.461 20.179 -27.863 1.00 83.50 177 TYR A CA 1
ATOM 1313 C C . TYR A 1 177 ? 25.562 19.040 -27.380 1.00 83.50 177 TYR A C 1
ATOM 1315 O O . TYR A 1 177 ? 26.090 17.954 -27.263 1.00 83.50 177 TYR A O 1
ATOM 1323 N N . GLY A 1 178 ? 24.271 19.283 -27.127 1.00 77.75 178 GLY A N 1
ATOM 1324 C CA . GLY A 1 178 ? 23.285 18.302 -26.663 1.00 77.75 178 GLY A CA 1
ATOM 1325 C C . GLY A 1 178 ? 22.079 18.157 -27.606 1.00 77.75 178 GLY A C 1
ATOM 1326 O O . GLY A 1 178 ? 22.160 18.526 -28.786 1.00 77.75 178 GLY A O 1
ATOM 1327 N N . LEU A 1 179 ? 20.954 17.652 -27.097 1.00 85.50 179 LEU A N 1
ATOM 1328 C CA . LEU A 1 179 ? 19.679 17.592 -27.815 1.00 85.50 179 LEU A CA 1
ATOM 1329 C C . LEU A 1 179 ? 18.918 18.910 -27.648 1.00 85.50 179 LEU A C 1
ATOM 1331 O O . LEU A 1 179 ? 18.644 19.354 -26.538 1.00 85.50 179 LEU A O 1
ATOM 1335 N N . ALA A 1 180 ? 18.542 19.544 -28.755 1.00 91.31 180 ALA A N 1
ATOM 1336 C CA . ALA A 1 180 ? 17.649 20.696 -28.744 1.00 91.31 180 ALA A CA 1
ATOM 1337 C C . ALA A 1 180 ? 16.432 20.428 -29.637 1.00 91.31 180 ALA A C 1
ATOM 1339 O O . ALA A 1 180 ? 16.483 20.566 -30.865 1.00 91.31 180 ALA A O 1
ATOM 1340 N N . TYR A 1 181 ? 15.332 20.055 -28.991 1.00 90.38 181 TYR A N 1
ATOM 1341 C CA . TYR A 1 181 ? 14.078 19.654 -29.603 1.00 90.38 181 TYR A CA 1
ATOM 1342 C C . TYR A 1 181 ? 13.028 20.770 -29.500 1.00 90.38 181 TYR A C 1
ATOM 1344 O O . TYR A 1 181 ? 12.659 21.247 -28.430 1.00 90.38 181 TYR A O 1
ATOM 1352 N N . SER A 1 182 ? 12.513 21.218 -30.644 1.00 94.19 182 SER A N 1
ATOM 1353 C CA . SER A 1 182 ? 11.281 21.990 -30.719 1.00 94.19 182 SER A CA 1
ATOM 1354 C C . SER A 1 182 ? 10.131 21.203 -31.331 1.00 94.19 182 SER A C 1
ATOM 1356 O O . SER A 1 182 ? 10.152 20.882 -32.518 1.00 94.19 182 SER A O 1
ATOM 1358 N N . ARG A 1 183 ? 9.044 21.036 -30.571 1.00 88.31 183 ARG A N 1
ATOM 1359 C CA . ARG A 1 183 ? 7.767 20.532 -31.100 1.00 88.31 183 ARG A CA 1
ATOM 1360 C C . ARG A 1 183 ? 7.051 21.533 -32.023 1.00 88.31 183 ARG A C 1
ATOM 1362 O O . ARG A 1 183 ? 5.965 21.284 -32.553 1.00 88.31 183 ARG A O 1
ATOM 1369 N N . GLN A 1 184 ? 7.640 22.714 -32.225 1.00 91.69 184 GLN A N 1
ATOM 1370 C CA . GLN A 1 184 ? 7.180 23.736 -33.162 1.00 91.69 184 GLN A CA 1
ATOM 1371 C C . GLN A 1 184 ? 8.250 23.995 -34.240 1.00 91.69 184 GLN A C 1
ATOM 1373 O O . GLN A 1 184 ? 8.684 23.069 -34.927 1.00 91.69 184 GLN A O 1
ATOM 1378 N N . PHE A 1 185 ? 8.626 25.259 -34.461 1.00 93.50 185 PHE A N 1
ATOM 1379 C CA . PHE A 1 185 ? 9.688 25.640 -35.389 1.00 93.50 185 PHE A CA 1
ATOM 1380 C C . PHE A 1 185 ? 10.977 25.983 -34.644 1.00 93.50 185 PHE A C 1
ATOM 1382 O O . PHE A 1 185 ? 10.942 26.654 -33.610 1.00 93.50 185 PHE A O 1
ATOM 1389 N N . ILE A 1 186 ? 12.115 25.670 -35.268 1.00 96.69 186 ILE A N 1
ATOM 1390 C CA . ILE A 1 186 ? 13.394 26.307 -34.940 1.00 96.69 186 ILE A CA 1
ATOM 1391 C C . ILE A 1 186 ? 13.617 27.477 -35.906 1.00 96.69 186 ILE A C 1
ATOM 1393 O O . ILE A 1 186 ? 13.768 27.275 -37.114 1.00 96.69 186 ILE A O 1
ATOM 1397 N N . ASN A 1 187 ? 13.660 28.712 -35.392 1.00 96.00 187 ASN A N 1
ATOM 1398 C CA . ASN A 1 187 ? 13.889 29.916 -36.202 1.00 96.00 187 ASN A CA 1
ATOM 1399 C C . ASN A 1 187 ? 15.184 30.624 -35.800 1.00 96.00 187 ASN A C 1
ATOM 1401 O O . ASN A 1 187 ? 15.220 31.406 -34.849 1.00 96.00 187 ASN A O 1
ATOM 1405 N N . ILE A 1 188 ? 16.252 30.419 -36.572 1.00 95.62 188 ILE A N 1
ATOM 1406 C CA . ILE A 1 188 ? 17.501 31.149 -36.356 1.00 95.62 188 ILE A CA 1
ATOM 1407 C C . ILE A 1 188 ? 17.304 32.609 -36.760 1.00 95.62 188 ILE A C 1
ATOM 1409 O O . ILE A 1 188 ? 17.062 32.921 -37.929 1.00 95.62 188 ILE A O 1
ATOM 1413 N N . ASN A 1 189 ? 17.449 33.508 -35.788 1.00 91.62 189 ASN A N 1
ATOM 1414 C CA . ASN A 1 189 ? 17.256 34.945 -35.946 1.00 91.62 189 ASN A CA 1
ATOM 1415 C C . ASN A 1 189 ? 18.384 35.599 -36.762 1.00 91.62 189 ASN A C 1
ATOM 1417 O O . ASN A 1 189 ? 19.531 35.144 -36.759 1.00 91.62 189 ASN A O 1
ATOM 1421 N N . SER A 1 190 ? 18.102 36.732 -37.411 1.00 88.25 190 SER A N 1
ATOM 1422 C CA . SER A 1 190 ? 19.123 37.504 -38.137 1.00 88.25 190 SER A CA 1
ATOM 1423 C C . SER A 1 190 ? 20.217 38.042 -37.211 1.00 88.25 190 SER A C 1
ATOM 1425 O O . SER A 1 190 ? 19.919 38.501 -36.110 1.00 88.25 190 SER A O 1
ATOM 1427 N N . GLY A 1 191 ? 21.472 38.064 -37.669 1.00 85.31 191 GLY A N 1
ATOM 1428 C CA . GLY A 1 191 ? 22.597 38.546 -36.851 1.00 85.31 191 GLY A CA 1
ATOM 1429 C C . GLY A 1 191 ? 23.185 37.510 -35.887 1.00 85.31 191 GLY A C 1
ATOM 1430 O O . GLY A 1 191 ? 24.126 37.830 -35.163 1.00 85.31 191 GLY A O 1
ATOM 1431 N N . SER A 1 192 ? 22.664 36.285 -35.900 1.00 91.38 192 SER A N 1
ATOM 1432 C CA . SER A 1 192 ? 23.048 35.216 -34.975 1.00 91.38 192 SER A CA 1
ATOM 1433 C C . SER A 1 192 ? 24.218 34.382 -35.491 1.00 91.38 192 SER A C 1
ATOM 1435 O O . SER A 1 192 ? 24.454 34.295 -36.700 1.00 91.38 192 SER A O 1
ATOM 1437 N N . THR A 1 193 ? 24.947 33.778 -34.556 1.00 93.38 193 THR A N 1
ATOM 1438 C CA . THR A 1 193 ? 25.970 32.758 -34.794 1.00 93.38 193 THR A CA 1
ATOM 1439 C C . THR A 1 193 ? 25.538 31.491 -34.071 1.00 93.38 193 THR A C 1
ATOM 1441 O O . THR A 1 193 ? 25.529 31.471 -32.843 1.00 93.38 193 THR A O 1
ATOM 1444 N N . VAL A 1 194 ? 25.160 30.464 -34.828 1.00 95.50 194 VAL A N 1
ATOM 1445 C CA . VAL A 1 194 ? 24.657 29.193 -34.290 1.00 95.50 194 VAL A CA 1
ATOM 1446 C C . VAL A 1 194 ? 25.610 28.085 -34.701 1.00 95.50 194 VAL A C 1
ATOM 1448 O O . VAL A 1 194 ? 25.955 27.975 -35.878 1.00 95.50 194 VAL A O 1
ATOM 1451 N N . ARG A 1 195 ? 26.058 27.284 -33.738 1.00 94.38 195 ARG A N 1
ATOM 1452 C CA . ARG A 1 195 ? 26.921 26.128 -33.968 1.00 94.38 195 ARG A CA 1
ATOM 1453 C C . ARG A 1 195 ? 26.248 24.900 -33.390 1.00 94.38 195 ARG A C 1
ATOM 1455 O O . ARG A 1 195 ? 26.085 24.817 -32.180 1.00 94.38 195 ARG A O 1
ATOM 1462 N N . ASN A 1 196 ? 25.860 23.985 -34.264 1.00 92.31 196 ASN A N 1
ATOM 1463 C CA . ASN A 1 196 ? 25.350 22.684 -33.880 1.00 92.31 196 ASN A CA 1
ATOM 1464 C C . ASN A 1 196 ? 26.463 21.647 -34.007 1.00 92.31 196 ASN A C 1
ATOM 1466 O O . ASN A 1 196 ? 27.031 21.481 -35.089 1.00 92.31 196 ASN A O 1
ATOM 1470 N N . TYR A 1 197 ? 26.783 20.992 -32.901 1.00 84.44 197 TYR A N 1
ATOM 1471 C CA . TYR A 1 197 ? 27.733 19.886 -32.825 1.00 84.44 197 TYR A CA 1
ATOM 1472 C C . TYR A 1 197 ? 27.050 18.556 -32.506 1.00 84.44 197 TYR A C 1
ATOM 1474 O O . TYR A 1 197 ? 27.711 17.533 -32.613 1.00 84.44 197 TYR A O 1
ATOM 1482 N N . CYS A 1 198 ? 25.760 18.579 -32.160 1.00 83.06 198 CYS A N 1
ATOM 1483 C CA . CYS A 1 198 ? 24.954 17.383 -31.979 1.00 83.06 198 CYS A CA 1
ATOM 1484 C C . CYS A 1 198 ? 23.576 17.539 -32.629 1.00 83.06 198 CYS A C 1
ATOM 1486 O O . CYS A 1 198 ? 23.550 17.763 -33.833 1.00 83.06 198 CYS A O 1
ATOM 1488 N N . THR A 1 199 ? 22.451 17.467 -31.912 1.00 84.69 199 THR A N 1
ATOM 1489 C CA . THR A 1 199 ? 21.142 17.274 -32.554 1.00 84.69 199 THR A CA 1
ATOM 1490 C C . THR A 1 199 ? 20.203 18.465 -32.360 1.00 84.69 199 THR A C 1
ATOM 1492 O O . THR A 1 199 ? 19.909 18.882 -31.241 1.00 84.69 199 THR A O 1
ATOM 1495 N N . PHE A 1 200 ? 19.689 18.992 -33.475 1.00 92.69 200 PHE A N 1
ATOM 1496 C CA . PHE A 1 200 ? 18.485 19.818 -33.513 1.00 92.69 200 PHE A CA 1
ATOM 1497 C C . PHE A 1 200 ? 17.315 19.019 -34.075 1.00 92.69 200 PHE A C 1
ATOM 1499 O O . PHE A 1 200 ? 17.430 18.431 -35.148 1.00 92.69 200 PHE A O 1
ATOM 1506 N N . VAL A 1 201 ? 16.167 19.089 -33.409 1.00 88.38 201 VAL A N 1
ATOM 1507 C CA . VAL A 1 201 ? 14.923 18.460 -33.866 1.00 88.38 201 VAL A CA 1
ATOM 1508 C C . VAL A 1 201 ? 13.824 19.511 -33.961 1.00 88.38 201 VAL A C 1
ATOM 1510 O O . VAL A 1 201 ? 13.652 20.313 -33.044 1.00 88.38 201 VAL A O 1
ATOM 1513 N N . ALA A 1 202 ? 13.079 19.531 -35.067 1.00 90.25 202 ALA A N 1
ATOM 1514 C CA . ALA A 1 202 ? 11.935 20.422 -35.239 1.00 90.25 202 ALA A CA 1
ATOM 1515 C C . ALA A 1 202 ? 10.728 19.709 -35.859 1.00 90.25 202 ALA A C 1
ATOM 1517 O O . ALA A 1 202 ? 10.768 19.326 -37.026 1.00 90.25 202 ALA A O 1
ATOM 1518 N N . ASP A 1 203 ? 9.603 19.632 -35.152 1.00 86.19 203 ASP A N 1
ATOM 1519 C CA . ASP A 1 203 ? 8.422 18.923 -35.667 1.00 86.19 203 ASP A CA 1
ATOM 1520 C C . ASP A 1 203 ? 7.755 19.624 -36.856 1.00 86.19 203 ASP A C 1
ATOM 1522 O O . ASP A 1 203 ? 7.161 18.965 -37.710 1.00 86.19 203 ASP A O 1
ATOM 1526 N N . LYS A 1 204 ? 7.813 20.964 -36.928 1.00 86.75 204 LYS A N 1
ATOM 1527 C CA . LYS A 1 204 ? 7.101 21.739 -37.968 1.00 86.75 204 LYS A CA 1
ATOM 1528 C C . LYS A 1 204 ? 8.003 22.305 -39.059 1.00 86.75 204 LYS A C 1
ATOM 1530 O O . LYS A 1 204 ? 7.551 22.473 -40.198 1.00 86.75 204 LYS A O 1
ATOM 1535 N N . GLY A 1 205 ? 9.253 22.628 -38.735 1.00 90.50 205 GLY A N 1
ATOM 1536 C CA . GLY A 1 205 ? 10.222 23.130 -39.708 1.00 90.50 205 GLY A CA 1
ATOM 1537 C C . GLY A 1 205 ? 11.391 23.904 -39.108 1.00 90.50 205 GLY A C 1
ATOM 1538 O O . GLY A 1 205 ? 11.380 24.315 -37.947 1.00 90.50 205 GLY A O 1
ATOM 1539 N N . PHE A 1 206 ? 12.390 24.151 -39.952 1.00 95.62 206 PHE A N 1
ATOM 1540 C CA . PHE A 1 206 ? 13.642 24.800 -39.582 1.00 95.62 206 PHE A CA 1
ATOM 1541 C C . PHE A 1 206 ? 13.925 25.981 -40.514 1.00 95.62 206 PHE A C 1
ATOM 1543 O O . PHE A 1 206 ? 14.072 25.808 -41.724 1.00 95.62 206 PHE A O 1
ATOM 1550 N N . ASN A 1 207 ? 14.039 27.187 -39.957 1.00 95.38 207 ASN A N 1
ATOM 1551 C CA . ASN A 1 207 ? 14.258 28.419 -40.714 1.00 95.38 207 ASN A CA 1
ATOM 1552 C C . ASN A 1 207 ? 15.604 29.055 -40.344 1.00 95.38 207 ASN A C 1
ATOM 1554 O O . ASN A 1 207 ? 15.739 29.685 -39.292 1.00 95.38 207 ASN A O 1
ATOM 1558 N N . ASN A 1 208 ? 16.596 28.966 -41.233 1.00 96.00 208 ASN A N 1
ATOM 1559 C CA . ASN A 1 208 ? 17.876 29.645 -41.042 1.00 96.00 208 ASN A CA 1
ATOM 1560 C C . ASN A 1 208 ? 17.861 31.069 -41.615 1.00 96.00 208 ASN A C 1
ATOM 1562 O O . ASN A 1 208 ? 18.018 31.251 -42.824 1.00 96.00 208 ASN A O 1
ATOM 1566 N N . ASN A 1 209 ? 17.766 32.086 -40.752 1.00 94.31 209 ASN A N 1
ATOM 1567 C CA . ASN A 1 209 ? 17.994 33.491 -41.121 1.00 94.31 209 ASN A CA 1
ATOM 1568 C C . ASN A 1 209 ? 19.292 34.064 -40.509 1.00 94.31 209 ASN A C 1
ATOM 1570 O O . ASN A 1 209 ? 19.521 35.273 -40.583 1.00 94.31 209 ASN A O 1
ATOM 1574 N N . GLY A 1 210 ? 20.133 33.220 -39.896 1.00 87.38 210 GLY A N 1
ATOM 1575 C CA . GLY A 1 210 ? 21.339 33.612 -39.161 1.00 87.38 210 GLY A CA 1
ATOM 1576 C C . GLY A 1 210 ? 22.548 33.905 -40.045 1.00 87.38 210 GLY A C 1
ATOM 1577 O O . GLY A 1 210 ? 22.743 33.295 -41.088 1.00 87.38 210 GLY A O 1
ATOM 1578 N N . ASN A 1 211 ? 23.409 34.831 -39.620 1.00 82.62 211 ASN A N 1
ATOM 1579 C CA . ASN A 1 211 ? 24.534 35.266 -40.454 1.00 82.62 211 ASN A CA 1
ATOM 1580 C C . ASN A 1 211 ? 25.652 34.217 -40.548 1.00 82.62 211 ASN A C 1
ATOM 1582 O O . ASN A 1 211 ? 26.382 34.232 -41.534 1.00 82.62 211 ASN A O 1
ATOM 1586 N N . ASN A 1 212 ? 25.800 33.361 -39.531 1.00 85.38 212 ASN A N 1
ATOM 1587 C CA . ASN A 1 212 ? 26.851 32.350 -39.434 1.00 85.38 212 ASN A CA 1
ATOM 1588 C C . ASN A 1 212 ? 26.302 31.082 -38.760 1.00 85.38 212 ASN A C 1
ATOM 1590 O O . ASN A 1 212 ? 26.450 30.917 -37.547 1.00 85.38 212 ASN A O 1
ATOM 1594 N N . THR A 1 213 ? 25.672 30.201 -39.532 1.00 94.44 213 THR A N 1
ATOM 1595 C CA . THR A 1 213 ? 25.184 28.910 -39.027 1.00 94.44 213 THR A CA 1
ATOM 1596 C C . THR A 1 213 ? 26.152 27.808 -39.446 1.00 94.44 213 THR A C 1
ATOM 1598 O O . THR A 1 213 ? 26.454 27.675 -40.631 1.00 94.44 213 THR A O 1
ATOM 1601 N N . TYR A 1 214 ? 26.669 27.054 -38.478 1.00 94.38 214 TYR A N 1
ATOM 1602 C CA . TYR A 1 214 ? 27.553 25.909 -38.686 1.00 94.38 214 TYR A CA 1
ATOM 1603 C C . TYR A 1 214 ? 26.903 24.657 -38.107 1.00 94.38 214 TYR A C 1
ATOM 1605 O O . TYR A 1 214 ? 26.493 24.675 -36.949 1.00 94.38 214 TYR A O 1
ATOM 1613 N N . ASN A 1 215 ? 26.830 23.588 -38.889 1.00 93.81 215 ASN A N 1
ATOM 1614 C CA . ASN A 1 215 ? 26.271 22.315 -38.456 1.00 93.81 215 ASN A CA 1
ATOM 1615 C C . ASN A 1 215 ? 27.269 21.182 -38.705 1.00 93.81 215 ASN A C 1
ATOM 1617 O O . ASN A 1 215 ? 27.629 20.943 -39.849 1.00 93.81 215 ASN A O 1
ATOM 1621 N N . ASN A 1 216 ? 27.703 20.494 -37.653 1.00 86.75 216 ASN A N 1
ATOM 1622 C CA . ASN A 1 216 ? 28.524 19.276 -37.712 1.00 86.75 216 ASN A CA 1
ATOM 1623 C C . ASN A 1 216 ? 27.887 18.121 -36.924 1.00 86.75 216 ASN A C 1
ATOM 1625 O O . ASN A 1 216 ? 28.591 17.194 -36.552 1.00 86.75 216 ASN A O 1
ATOM 1629 N N . GLY A 1 217 ? 26.590 18.223 -36.640 1.00 81.94 217 GLY A N 1
ATOM 1630 C CA . GLY A 1 217 ? 25.774 17.140 -36.107 1.00 81.94 217 GLY A CA 1
ATOM 1631 C C . GLY A 1 217 ? 24.482 17.021 -36.918 1.00 81.94 217 GLY A C 1
ATOM 1632 O O . GLY A 1 217 ? 24.465 17.322 -38.116 1.00 81.94 217 GLY A O 1
ATOM 1633 N N . ASN A 1 218 ? 23.392 16.637 -36.275 1.00 83.88 218 ASN A N 1
ATOM 1634 C CA . ASN A 1 218 ? 22.130 16.298 -36.910 1.00 83.88 218 ASN A CA 1
ATOM 1635 C C . ASN A 1 218 ? 21.113 17.443 -36.847 1.00 83.88 218 ASN A C 1
ATOM 1637 O O . ASN A 1 218 ? 20.988 18.141 -35.841 1.00 83.88 218 ASN A O 1
ATOM 1641 N N . ILE A 1 219 ? 20.359 17.628 -37.929 1.00 91.44 219 ILE A N 1
ATOM 1642 C CA . ILE A 1 219 ? 19.150 18.455 -37.962 1.00 91.44 219 ILE A CA 1
ATOM 1643 C C . ILE A 1 219 ? 18.022 17.595 -38.528 1.00 91.44 219 ILE A C 1
ATOM 1645 O O . ILE A 1 219 ? 18.051 17.289 -39.719 1.00 91.44 219 ILE A O 1
ATOM 1649 N N . PHE A 1 220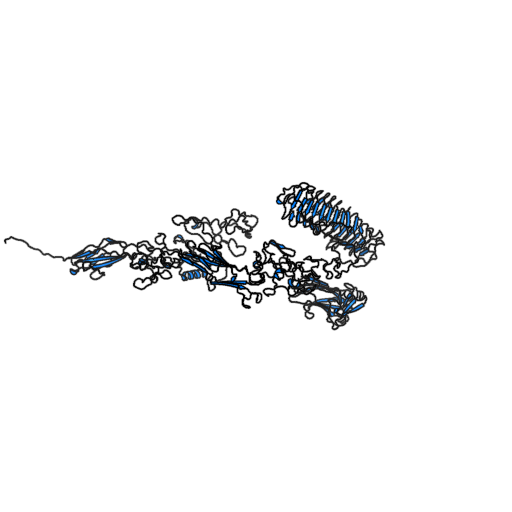 ? 17.037 17.239 -37.706 1.00 85.81 220 PHE A N 1
ATOM 1650 C CA . PHE A 1 220 ? 15.891 16.407 -38.086 1.00 85.81 220 PHE A CA 1
ATOM 1651 C C . PHE A 1 220 ? 14.584 17.205 -38.103 1.00 85.81 220 PHE A C 1
ATOM 1653 O O . PHE A 1 220 ? 14.368 18.092 -37.269 1.00 85.81 220 PHE A O 1
ATOM 1660 N N . ILE A 1 221 ? 13.713 16.911 -39.076 1.00 88.19 221 ILE A N 1
ATOM 1661 C CA . ILE A 1 221 ? 12.423 17.589 -39.253 1.00 88.19 221 ILE A CA 1
ATOM 1662 C C . ILE A 1 221 ? 11.316 16.568 -39.555 1.00 88.19 221 ILE A C 1
ATOM 1664 O O . ILE A 1 221 ? 11.161 16.161 -40.705 1.00 88.19 221 ILE A O 1
ATOM 1668 N N . TYR A 1 222 ? 10.511 16.223 -38.543 1.00 67.38 222 TYR A N 1
ATOM 1669 C CA . TYR A 1 222 ? 9.526 15.126 -38.596 1.00 67.38 222 TYR A CA 1
ATOM 1670 C C . TYR A 1 222 ? 8.245 15.413 -39.389 1.00 67.38 222 TYR A C 1
ATOM 1672 O O . TYR A 1 222 ? 7.633 14.504 -39.937 1.00 67.38 222 TYR A O 1
ATOM 1680 N N . ALA A 1 223 ? 7.828 16.676 -39.481 1.00 66.00 223 ALA A N 1
ATOM 1681 C CA . ALA A 1 223 ? 6.612 17.090 -40.183 1.00 66.00 223 ALA A CA 1
ATOM 1682 C C . ALA A 1 223 ? 5.309 16.443 -39.660 1.00 66.00 223 ALA A C 1
ATOM 1684 O O . ALA A 1 223 ? 4.586 15.756 -40.385 1.00 66.00 223 ALA A O 1
ATOM 1685 N N . LEU A 1 224 ? 4.940 16.756 -38.415 1.00 63.91 224 LEU A N 1
ATOM 1686 C CA . LEU A 1 224 ? 3.637 16.371 -37.858 1.00 63.91 224 LEU A CA 1
ATOM 1687 C C . LEU A 1 224 ? 2.466 16.885 -38.721 1.00 63.91 224 LEU A C 1
ATOM 1689 O O . LEU A 1 224 ? 2.578 17.905 -39.419 1.00 63.91 224 LEU A O 1
ATOM 1693 N N . SER A 1 225 ? 1.324 16.190 -38.648 1.00 50.41 225 SER A N 1
ATOM 1694 C CA . SER A 1 225 ? 0.147 16.432 -39.497 1.00 50.41 225 SER A CA 1
ATOM 1695 C C . SER A 1 225 ? -0.230 17.924 -39.613 1.00 50.41 225 SER A C 1
ATOM 1697 O O . SER A 1 225 ? -0.431 18.635 -38.630 1.00 50.41 225 SER A O 1
ATOM 1699 N N . GLY A 1 226 ? -0.296 18.427 -40.851 1.00 55.19 226 GLY A N 1
ATOM 1700 C CA . GLY A 1 226 ? -0.629 19.828 -41.149 1.00 55.19 226 GLY A CA 1
ATOM 1701 C C . GLY A 1 226 ? 0.553 20.810 -41.202 1.00 55.19 226 GLY A C 1
ATOM 1702 O O . GLY A 1 226 ? 0.330 21.988 -41.487 1.00 55.19 226 GLY A O 1
ATOM 1703 N N . SER A 1 227 ? 1.794 20.363 -40.982 1.00 71.31 227 SER A N 1
ATOM 1704 C CA . SER A 1 227 ? 3.010 21.161 -41.210 1.00 71.31 227 SER A CA 1
ATOM 1705 C C . SER A 1 227 ? 3.678 20.829 -42.553 1.00 71.31 227 SER A C 1
ATOM 1707 O O . SER A 1 227 ? 3.404 19.800 -43.164 1.00 71.31 227 SER A O 1
ATOM 1709 N N . SER A 1 228 ? 4.535 21.725 -43.057 1.00 72.94 228 SER A N 1
ATOM 1710 C CA . SER A 1 228 ? 5.259 21.492 -44.313 1.00 72.94 228 SER A CA 1
ATOM 1711 C C . SER A 1 228 ? 6.568 20.726 -44.127 1.00 72.94 228 SER A C 1
ATOM 1713 O O . SER A 1 228 ? 7.202 20.433 -45.134 1.00 72.94 228 SER A O 1
ATOM 1715 N N . GLY A 1 229 ? 7.039 20.485 -42.897 1.00 81.69 229 GLY A N 1
ATOM 1716 C CA . GLY A 1 229 ? 8.333 19.826 -42.664 1.00 81.69 229 GLY A CA 1
ATOM 1717 C C . GLY A 1 229 ? 9.493 20.476 -43.421 1.00 81.69 229 GLY A C 1
ATOM 1718 O O . GLY A 1 229 ? 10.314 19.783 -44.016 1.00 81.69 229 GLY A O 1
ATOM 1719 N N . LEU A 1 230 ? 9.479 21.810 -43.532 1.00 90.75 230 LEU A N 1
ATOM 1720 C CA . LEU A 1 230 ? 10.351 22.542 -44.450 1.00 90.75 230 LEU A CA 1
ATOM 1721 C C . LEU A 1 230 ? 11.656 22.930 -43.755 1.00 90.75 230 LEU A C 1
ATOM 1723 O O . LEU A 1 230 ? 11.633 23.687 -42.783 1.00 90.75 230 LEU A O 1
ATOM 1727 N N . PHE A 1 231 ? 12.784 22.507 -44.323 1.00 95.19 231 PHE A N 1
ATOM 1728 C CA . PHE A 1 231 ? 14.073 23.151 -44.099 1.00 95.19 231 PHE A CA 1
ATOM 1729 C C . PHE A 1 231 ? 14.221 24.335 -45.060 1.00 95.19 231 PHE A C 1
ATOM 1731 O O . PHE A 1 231 ? 14.334 24.163 -46.278 1.00 95.19 231 PHE A O 1
ATOM 1738 N N . GLN A 1 232 ? 14.244 25.553 -44.525 1.00 95.12 232 GLN A N 1
ATOM 1739 C CA . GLN A 1 232 ? 14.437 26.773 -45.299 1.00 95.12 232 GLN A CA 1
ATOM 1740 C C . GLN A 1 232 ? 15.739 27.477 -44.918 1.00 95.12 232 GLN A C 1
ATOM 1742 O O . GLN A 1 232 ? 15.900 27.983 -43.807 1.00 95.12 232 GLN A O 1
ATOM 1747 N N . ASN A 1 233 ? 16.647 27.603 -45.886 1.00 95.06 233 ASN A N 1
ATOM 1748 C CA . ASN A 1 233 ? 17.882 28.357 -45.724 1.00 95.06 233 ASN A CA 1
ATOM 1749 C C . ASN A 1 233 ? 17.814 29.732 -46.403 1.00 95.06 233 ASN A C 1
ATOM 1751 O O . ASN A 1 233 ? 17.852 29.823 -47.629 1.00 95.06 233 ASN A O 1
ATOM 1755 N N . ASN A 1 234 ? 17.777 30.811 -45.618 1.00 94.94 234 ASN A N 1
ATOM 1756 C CA . ASN A 1 234 ? 17.753 32.197 -46.105 1.00 94.94 234 ASN A CA 1
ATOM 1757 C C . ASN A 1 234 ? 19.088 32.939 -45.908 1.00 94.94 234 ASN A C 1
ATOM 1759 O O . ASN A 1 234 ? 19.252 34.060 -46.401 1.00 94.94 234 ASN A O 1
ATOM 1763 N N . ALA A 1 235 ? 20.064 32.325 -45.236 1.00 93.00 235 ALA A N 1
ATOM 1764 C CA . ALA A 1 235 ? 21.338 32.944 -44.882 1.00 93.00 235 ALA A CA 1
ATOM 1765 C C . ALA A 1 235 ? 22.530 31.972 -45.022 1.00 93.00 235 ALA A C 1
ATOM 1767 O O . ALA A 1 235 ? 22.376 30.872 -45.547 1.00 93.00 235 ALA A O 1
ATOM 1768 N N . ALA A 1 236 ? 23.745 32.398 -44.665 1.00 90.81 236 ALA A N 1
ATOM 1769 C CA . ALA A 1 236 ? 24.930 31.561 -44.855 1.00 90.81 236 ALA A CA 1
ATOM 1770 C C . ALA A 1 236 ? 24.876 30.330 -43.935 1.00 90.81 236 ALA A C 1
ATOM 1772 O O . ALA A 1 236 ? 24.690 30.462 -42.722 1.00 90.81 236 ALA A O 1
ATOM 1773 N N . PHE A 1 237 ? 25.054 29.147 -44.520 1.00 93.19 237 PHE A N 1
ATOM 1774 C CA . PHE A 1 237 ? 24.998 27.873 -43.810 1.00 93.19 237 PHE A CA 1
ATOM 1775 C C . PHE A 1 237 ? 26.206 27.013 -44.190 1.00 93.19 237 PHE A C 1
ATOM 1777 O O . PHE A 1 237 ? 26.455 26.754 -45.366 1.00 93.19 237 PHE A O 1
ATOM 1784 N N . ASN A 1 238 ? 26.986 26.607 -43.196 1.00 92.88 238 ASN A N 1
ATOM 1785 C CA . ASN A 1 238 ? 28.191 25.813 -43.380 1.00 92.88 238 ASN A CA 1
ATOM 1786 C C . ASN A 1 238 ? 27.986 24.421 -42.779 1.00 92.88 238 ASN A C 1
ATOM 1788 O O . ASN A 1 238 ? 27.816 24.290 -41.568 1.00 92.88 238 ASN A O 1
ATOM 1792 N N . GLN A 1 239 ? 28.005 23.408 -43.635 1.00 91.62 239 GLN A N 1
ATOM 1793 C CA . GLN A 1 239 ? 27.814 22.015 -43.270 1.00 91.62 239 GLN A CA 1
ATOM 1794 C C . GLN A 1 239 ? 29.171 21.327 -43.082 1.00 91.62 239 GLN A C 1
ATOM 1796 O O . GLN A 1 239 ? 29.926 21.133 -44.033 1.00 91.62 239 GLN A O 1
ATOM 1801 N N . GLY A 1 240 ? 29.478 20.940 -41.853 1.00 85.50 240 GLY A N 1
ATOM 1802 C CA . GLY A 1 240 ? 30.630 20.116 -41.515 1.00 85.50 240 GLY A CA 1
ATOM 1803 C C . GLY A 1 240 ? 30.532 18.699 -42.090 1.00 85.50 240 GLY A C 1
ATOM 1804 O O . GLY A 1 240 ? 29.488 18.298 -42.600 1.00 85.50 240 GLY A O 1
ATOM 1805 N N . ALA A 1 241 ? 31.638 17.956 -42.049 1.00 81.44 241 ALA A N 1
ATOM 1806 C CA . ALA A 1 241 ? 31.748 16.650 -42.706 1.00 81.44 241 ALA A CA 1
ATOM 1807 C C . ALA A 1 241 ? 30.815 15.592 -42.103 1.00 81.44 241 ALA A C 1
ATOM 1809 O O . ALA A 1 241 ? 30.240 14.806 -42.849 1.00 81.44 241 ALA A O 1
ATOM 1810 N N . ASP A 1 242 ? 30.621 15.640 -40.786 1.00 76.69 242 ASP A N 1
ATOM 1811 C CA . ASP A 1 242 ? 29.759 14.709 -40.046 1.00 76.69 242 ASP A CA 1
ATOM 1812 C C . ASP A 1 242 ? 28.315 15.221 -39.958 1.00 76.69 242 ASP A C 1
ATOM 1814 O O . ASP A 1 242 ? 27.439 14.572 -39.402 1.00 76.69 242 ASP A O 1
ATOM 1818 N N . GLY A 1 243 ? 28.053 16.418 -40.492 1.00 80.62 243 GLY A N 1
ATOM 1819 C CA . GLY A 1 243 ? 26.742 17.026 -40.396 1.00 80.62 243 GLY A CA 1
ATOM 1820 C C . GLY A 1 243 ? 25.715 16.297 -41.259 1.00 80.62 243 GLY A C 1
ATOM 1821 O O . GLY A 1 243 ? 25.934 16.101 -42.463 1.00 80.62 243 GLY A O 1
ATOM 1822 N N . ILE A 1 244 ? 24.535 16.060 -40.691 1.00 84.50 244 ILE A N 1
ATOM 1823 C CA . ILE A 1 244 ? 23.352 15.541 -41.381 1.00 84.50 244 ILE A CA 1
ATOM 1824 C C . ILE A 1 244 ? 22.210 16.555 -41.273 1.00 84.50 244 ILE A C 1
ATOM 1826 O O . ILE A 1 244 ? 22.024 17.205 -40.246 1.00 84.50 244 ILE A O 1
ATOM 1830 N N . VAL A 1 245 ? 21.453 16.722 -42.355 1.00 90.56 245 VAL A N 1
ATOM 1831 C CA . VAL A 1 245 ? 20.172 17.439 -42.353 1.00 90.56 245 VAL A CA 1
ATOM 1832 C C . VAL A 1 245 ? 19.127 16.543 -43.004 1.00 90.56 245 VAL A C 1
ATOM 1834 O O . VAL A 1 245 ? 19.324 16.143 -44.147 1.00 90.56 245 VAL A O 1
ATOM 1837 N N . SER A 1 246 ? 18.028 16.256 -42.314 1.00 85.50 246 SER A N 1
ATOM 1838 C CA . SER A 1 246 ? 16.915 15.458 -42.831 1.00 85.50 246 SER A CA 1
ATOM 1839 C C . SER A 1 246 ? 15.581 16.191 -42.690 1.00 85.50 246 SER A C 1
ATOM 1841 O O . SER A 1 246 ? 15.394 16.999 -41.776 1.00 85.50 246 SER A O 1
ATOM 1843 N N . GLY A 1 247 ? 14.643 15.914 -43.591 1.00 82.88 247 GLY A N 1
ATOM 1844 C CA . GLY A 1 247 ? 13.263 16.375 -43.483 1.00 82.88 247 GLY A CA 1
ATOM 1845 C C . GLY A 1 247 ? 12.432 16.060 -44.719 1.00 82.88 247 GLY A C 1
ATOM 1846 O O . GLY A 1 247 ? 12.856 15.336 -45.613 1.00 82.88 247 GLY A O 1
ATOM 1847 N N . ILE A 1 248 ? 11.245 16.658 -44.823 1.00 84.31 248 ILE A N 1
ATOM 1848 C CA . ILE A 1 248 ? 10.381 16.442 -45.992 1.00 84.31 248 ILE A CA 1
ATOM 1849 C C . ILE A 1 248 ? 10.732 17.413 -47.117 1.00 84.31 248 ILE A C 1
ATOM 1851 O O . ILE A 1 248 ? 11.157 17.002 -48.191 1.00 84.31 248 ILE A O 1
ATOM 1855 N N . ASN A 1 249 ? 10.566 18.717 -46.897 1.00 88.69 249 ASN A N 1
ATOM 1856 C CA . ASN A 1 249 ? 10.760 19.721 -47.945 1.00 88.69 249 ASN A CA 1
ATOM 1857 C C . ASN A 1 249 ? 12.054 20.508 -47.726 1.00 88.69 249 ASN A C 1
ATOM 1859 O O . ASN A 1 249 ? 12.420 20.823 -46.593 1.00 88.69 249 ASN A O 1
ATOM 1863 N N . PHE A 1 250 ? 12.697 20.927 -48.816 1.00 92.25 250 PHE A N 1
ATOM 1864 C CA . PHE A 1 250 ? 13.926 21.719 -48.768 1.00 92.25 250 PHE A CA 1
ATOM 1865 C C . PHE A 1 250 ? 13.830 22.962 -49.651 1.00 92.25 250 PHE A C 1
ATOM 1867 O O . PHE A 1 250 ? 13.412 22.906 -50.807 1.00 92.25 250 PHE A O 1
ATOM 1874 N N . THR A 1 251 ? 14.255 24.118 -49.143 1.00 93.50 251 THR A N 1
ATOM 1875 C CA . THR A 1 251 ? 14.424 25.331 -49.953 1.00 93.50 251 THR A CA 1
ATOM 1876 C C . THR A 1 251 ? 15.692 26.075 -49.569 1.00 93.50 251 THR A C 1
ATOM 1878 O O . THR A 1 251 ? 15.826 26.575 -48.453 1.00 93.50 251 THR A O 1
ATOM 1881 N N . ASN A 1 252 ? 16.590 26.243 -50.538 1.00 93.00 252 ASN A N 1
ATOM 1882 C CA . ASN A 1 252 ? 17.807 27.022 -50.370 1.00 93.00 252 ASN A CA 1
ATOM 1883 C C . ASN A 1 252 ? 17.772 28.355 -51.126 1.00 93.00 252 ASN A C 1
ATOM 1885 O O . ASN A 1 252 ? 17.876 28.387 -52.353 1.00 93.00 252 ASN A O 1
ATOM 1889 N N . ASN A 1 253 ? 17.719 29.462 -50.387 1.00 93.00 253 ASN A N 1
ATOM 1890 C CA . ASN A 1 253 ? 17.735 30.831 -50.908 1.00 93.00 253 ASN A CA 1
ATOM 1891 C C . ASN A 1 253 ? 19.108 31.522 -50.781 1.00 93.00 253 ASN A C 1
ATOM 1893 O O . ASN A 1 253 ? 19.294 32.620 -51.316 1.00 93.00 253 ASN A O 1
ATOM 1897 N N . ASN A 1 254 ? 20.090 30.906 -50.112 1.00 91.12 254 ASN A N 1
ATOM 1898 C CA . ASN A 1 254 ? 21.404 31.511 -49.872 1.00 91.12 254 ASN A CA 1
ATOM 1899 C C . ASN A 1 254 ? 22.562 30.501 -49.994 1.00 91.12 254 ASN A C 1
ATOM 1901 O O . ASN A 1 254 ? 22.369 29.371 -50.430 1.00 91.12 254 ASN A O 1
ATOM 1905 N N . ALA A 1 255 ? 23.793 30.927 -49.722 1.00 88.88 255 ALA A N 1
ATOM 1906 C CA . ALA A 1 255 ? 24.969 30.092 -49.895 1.00 88.88 255 ALA A CA 1
ATOM 1907 C C . ALA A 1 255 ? 25.045 28.979 -48.838 1.00 88.88 255 ALA A C 1
ATOM 1909 O O . ALA A 1 255 ? 25.035 29.261 -47.638 1.00 88.88 255 ALA A O 1
ATOM 1910 N N . VAL A 1 256 ? 25.190 27.740 -49.317 1.00 90.25 256 VAL A N 1
ATOM 1911 C CA . VAL A 1 256 ? 25.577 26.567 -48.522 1.00 90.25 256 VAL A CA 1
ATOM 1912 C C . VAL A 1 256 ? 26.972 26.100 -48.940 1.00 90.25 256 VAL A C 1
ATOM 1914 O O . VAL A 1 256 ? 27.250 25.971 -50.138 1.00 90.25 256 VAL A O 1
ATOM 1917 N N . THR A 1 257 ? 27.847 25.855 -47.968 1.00 89.31 257 THR A N 1
ATOM 1918 C CA . THR A 1 257 ? 29.247 25.415 -48.151 1.00 89.31 257 THR A CA 1
ATOM 1919 C C . THR A 1 257 ? 29.559 24.207 -47.266 1.00 89.31 257 THR A C 1
ATOM 1921 O O . THR A 1 257 ? 28.832 23.985 -46.301 1.00 89.31 257 THR A O 1
ATOM 1924 N N . GLY A 1 258 ? 30.638 23.470 -47.551 1.00 87.12 258 GLY A N 1
ATOM 1925 C CA . GLY A 1 258 ? 31.108 22.348 -46.730 1.00 87.12 258 GLY A CA 1
ATOM 1926 C C . GLY A 1 258 ? 30.921 20.960 -47.362 1.00 87.12 258 GLY A C 1
ATOM 1927 O O . GLY A 1 258 ? 30.943 20.847 -48.589 1.00 87.12 258 GLY A O 1
ATOM 1928 N N . SER A 1 259 ? 30.813 19.902 -46.546 1.00 83.31 259 SER A N 1
ATOM 1929 C CA . SER A 1 259 ? 31.032 18.505 -46.990 1.00 83.31 259 SER A CA 1
ATOM 1930 C C . SER A 1 259 ? 30.146 17.421 -46.345 1.00 83.31 259 SER A C 1
ATOM 1932 O O . SER A 1 259 ? 30.508 16.250 -46.401 1.00 83.31 259 SER A O 1
ATOM 1934 N N . GLY A 1 260 ? 29.026 17.783 -45.712 1.00 83.31 260 GLY A N 1
ATOM 1935 C CA . GLY A 1 260 ? 28.109 16.824 -45.065 1.00 83.31 260 GLY A CA 1
ATOM 1936 C C . GLY A 1 260 ? 26.974 16.314 -45.961 1.00 83.31 260 GLY A C 1
ATOM 1937 O O . GLY A 1 260 ? 27.014 16.463 -47.187 1.00 83.31 260 GLY A O 1
ATOM 1938 N N . SER A 1 261 ? 25.948 15.729 -45.339 1.00 85.25 261 SER A N 1
ATOM 1939 C CA . SER A 1 261 ? 24.846 15.039 -46.027 1.00 85.25 261 SER A CA 1
ATOM 1940 C C . SER A 1 261 ? 23.475 15.679 -45.780 1.00 85.25 261 SER A C 1
ATOM 1942 O O . SER A 1 261 ? 23.212 16.224 -44.710 1.00 85.25 261 SER A O 1
ATOM 1944 N N . TYR A 1 262 ? 22.600 15.597 -46.783 1.00 88.81 262 TYR A N 1
ATOM 1945 C CA . TYR A 1 262 ? 21.235 16.131 -46.770 1.00 88.81 262 TYR A CA 1
ATOM 1946 C C . TYR A 1 262 ? 20.245 15.088 -47.302 1.00 88.81 262 TYR A C 1
ATOM 1948 O O . TYR A 1 262 ? 20.460 14.606 -48.410 1.00 88.81 262 TYR A O 1
ATOM 1956 N N . TYR A 1 263 ? 19.168 14.790 -46.576 1.00 83.88 263 TYR A N 1
ATOM 1957 C CA . TYR A 1 263 ? 18.168 13.772 -46.918 1.00 83.88 263 TYR A CA 1
ATOM 1958 C C . TYR A 1 263 ? 16.763 14.373 -46.962 1.00 83.88 263 TYR A C 1
ATOM 1960 O O . TYR A 1 263 ? 16.310 14.965 -45.988 1.00 83.88 263 TYR A O 1
ATOM 1968 N N . PHE A 1 264 ? 16.071 14.244 -48.095 1.00 84.81 264 PHE A N 1
ATOM 1969 C CA . PHE A 1 264 ? 14.718 14.771 -48.254 1.00 84.81 264 PHE A CA 1
ATOM 1970 C C . PHE A 1 264 ? 13.783 13.822 -49.010 1.00 84.81 264 PHE A C 1
ATOM 1972 O O . PHE A 1 264 ? 14.199 13.035 -49.864 1.00 84.81 264 PHE A O 1
ATOM 1979 N N . THR A 1 265 ? 12.496 13.890 -48.672 1.00 80.81 265 THR A N 1
ATOM 1980 C CA . THR A 1 265 ? 11.435 13.009 -49.201 1.00 80.81 265 THR A CA 1
ATOM 1981 C C . THR A 1 265 ? 10.287 13.767 -49.872 1.00 80.81 265 THR A C 1
ATOM 1983 O O . THR A 1 265 ? 9.264 13.183 -50.217 1.00 80.81 265 THR A O 1
ATOM 1986 N N . GLY A 1 266 ? 10.423 15.077 -50.050 1.00 82.00 266 GLY A N 1
ATOM 1987 C CA . GLY A 1 266 ? 9.432 15.961 -50.656 1.00 82.00 266 GLY A CA 1
ATOM 1988 C C . GLY A 1 266 ? 10.073 16.959 -51.615 1.00 82.00 266 GLY A C 1
ATOM 1989 O O . GLY A 1 266 ? 11.135 16.712 -52.165 1.00 82.00 266 GLY A O 1
ATOM 1990 N N . ASN A 1 267 ? 9.435 18.114 -51.818 1.00 87.44 267 ASN A N 1
ATOM 1991 C CA . ASN A 1 267 ? 9.855 19.078 -52.833 1.00 87.44 267 ASN A CA 1
ATOM 1992 C C . ASN A 1 267 ? 11.168 19.790 -52.458 1.00 87.44 267 ASN A C 1
ATOM 1994 O O . ASN A 1 267 ? 11.229 20.513 -51.452 1.00 87.44 267 ASN A O 1
ATOM 1998 N N . THR A 1 268 ? 12.186 19.667 -53.312 1.00 89.56 268 THR A N 1
ATOM 1999 C CA . THR A 1 268 ? 13.523 20.243 -53.100 1.00 89.56 268 THR A CA 1
ATOM 2000 C C . THR A 1 268 ? 13.839 21.391 -54.081 1.00 89.56 268 THR A C 1
ATOM 2002 O O . THR A 1 268 ? 13.851 21.254 -55.307 1.00 89.56 268 THR A O 1
ATOM 2005 N N . VAL A 1 269 ? 14.106 22.592 -53.546 1.00 90.12 269 VAL A N 1
ATOM 2006 C CA . VAL A 1 269 ? 14.277 23.831 -54.335 1.00 90.12 269 VAL A CA 1
ATOM 2007 C C . VAL A 1 269 ? 15.633 24.499 -54.093 1.00 90.12 269 VAL A C 1
ATOM 2009 O O . VAL A 1 269 ? 15.980 24.874 -52.972 1.00 90.12 269 VAL A O 1
ATOM 2012 N N . GLN A 1 270 ? 16.365 24.757 -55.178 1.00 89.25 270 GLN A N 1
ATOM 2013 C CA . GLN A 1 270 ? 17.674 25.412 -55.201 1.00 89.25 270 GLN A CA 1
ATOM 2014 C C . GLN A 1 270 ? 17.604 26.787 -55.897 1.00 89.25 270 GLN A C 1
ATOM 2016 O O . GLN A 1 270 ? 17.685 26.881 -57.123 1.00 89.25 270 GLN A O 1
ATOM 2021 N N . ASN A 1 271 ? 17.545 27.879 -55.125 1.00 89.50 271 ASN A N 1
ATOM 2022 C CA . ASN A 1 271 ? 17.534 29.254 -55.656 1.00 89.50 271 ASN A CA 1
ATOM 2023 C C . ASN A 1 271 ? 18.911 29.947 -55.635 1.00 89.50 271 ASN A C 1
ATOM 2025 O O . ASN A 1 271 ? 19.092 30.976 -56.288 1.00 89.50 271 ASN A O 1
ATOM 2029 N N . ASN A 1 272 ? 19.884 29.416 -54.889 1.00 86.19 272 ASN A N 1
ATOM 2030 C CA . ASN A 1 272 ? 21.231 29.987 -54.754 1.00 86.19 272 ASN A CA 1
ATOM 2031 C C . ASN A 1 272 ? 22.308 28.888 -54.642 1.00 86.19 272 ASN A C 1
ATOM 2033 O O . ASN A 1 272 ? 21.989 27.709 -54.738 1.00 86.19 272 ASN A O 1
ATOM 2037 N N . SER A 1 273 ? 23.581 29.256 -54.481 1.00 84.25 273 SER A N 1
ATOM 2038 C CA . SER A 1 273 ? 24.727 28.340 -54.490 1.00 84.25 273 SER A CA 1
ATOM 2039 C C . SER A 1 273 ? 24.714 27.291 -53.378 1.00 84.25 273 SER A C 1
ATOM 2041 O O . SER A 1 273 ? 24.430 27.619 -52.227 1.00 84.25 273 SER A O 1
ATOM 2043 N N . PHE A 1 274 ? 25.140 26.071 -53.707 1.00 85.88 274 PHE A N 1
ATOM 2044 C CA . PHE A 1 274 ? 25.232 24.937 -52.786 1.00 85.88 274 PHE A CA 1
ATOM 2045 C C . PHE A 1 274 ? 26.444 24.080 -53.154 1.00 85.88 274 PHE A C 1
ATOM 2047 O O . PHE A 1 274 ? 26.585 23.671 -54.308 1.00 85.88 274 PHE A O 1
ATOM 2054 N N . GLY A 1 275 ? 27.371 23.909 -52.207 1.00 76.25 275 GLY A N 1
ATOM 2055 C CA . GLY A 1 275 ? 28.618 23.157 -52.405 1.00 76.25 275 GLY A CA 1
ATOM 2056 C C . GLY A 1 275 ? 29.645 23.839 -53.326 1.00 76.25 275 GLY A C 1
ATOM 2057 O O . GLY A 1 275 ? 30.469 23.173 -53.955 1.00 76.25 275 GLY A O 1
ATOM 2058 N N . ASN A 1 276 ? 29.601 25.172 -53.463 1.00 70.12 276 ASN A N 1
ATOM 2059 C CA . ASN A 1 276 ? 30.457 25.928 -54.398 1.00 70.12 276 ASN A CA 1
ATOM 2060 C C . ASN A 1 276 ? 31.939 26.034 -53.988 1.00 70.12 276 ASN A C 1
ATOM 2062 O O . ASN A 1 276 ? 32.751 26.539 -54.764 1.00 70.12 276 ASN A O 1
ATOM 2066 N N . ASP A 1 277 ? 32.293 25.590 -52.789 1.00 75.38 277 ASP A N 1
ATOM 2067 C CA . ASP A 1 277 ? 33.638 25.614 -52.213 1.00 75.38 277 ASP A CA 1
ATOM 2068 C C . ASP A 1 277 ? 34.460 24.346 -52.506 1.00 75.38 277 ASP A C 1
ATOM 2070 O O . ASP A 1 277 ? 35.651 24.310 -52.206 1.00 75.38 277 ASP A O 1
ATOM 2074 N N . GLY A 1 278 ? 33.855 23.337 -53.146 1.00 63.97 278 GLY A N 1
ATOM 2075 C CA . GLY A 1 278 ? 34.525 22.082 -53.501 1.00 63.97 278 GLY A CA 1
ATOM 2076 C C . GLY A 1 278 ? 34.578 21.054 -52.369 1.00 63.97 278 GLY A C 1
ATOM 2077 O O . GLY A 1 278 ? 35.354 20.108 -52.475 1.00 63.97 278 GLY A O 1
ATOM 2078 N N . GLY A 1 279 ? 33.773 21.230 -51.313 1.00 64.38 279 GLY A N 1
ATOM 2079 C CA . GLY A 1 279 ? 33.730 20.328 -50.160 1.00 64.38 279 GLY A CA 1
ATOM 2080 C C . GLY A 1 279 ? 33.034 18.983 -50.403 1.00 64.38 279 GLY A C 1
ATOM 2081 O O . GLY A 1 279 ? 33.282 18.054 -49.650 1.00 64.38 279 GLY A O 1
ATOM 2082 N N . GLY A 1 280 ? 32.255 18.824 -51.481 1.00 73.62 280 GLY A N 1
ATOM 2083 C CA . GLY A 1 280 ? 31.632 17.537 -51.825 1.00 73.62 280 GLY A CA 1
ATOM 2084 C C . GLY A 1 280 ? 30.416 17.210 -50.957 1.00 73.62 280 GLY A C 1
ATOM 2085 O O . GLY A 1 280 ? 30.453 16.257 -50.190 1.00 73.62 280 GLY A O 1
ATOM 2086 N N . ILE A 1 281 ? 29.352 18.012 -51.062 1.00 83.94 281 ILE A N 1
ATOM 2087 C CA . ILE A 1 281 ? 28.096 17.775 -50.335 1.00 83.94 281 ILE A CA 1
ATOM 2088 C C . ILE A 1 281 ? 27.344 16.602 -50.970 1.00 83.94 281 ILE A C 1
ATOM 2090 O O . ILE A 1 281 ? 27.129 16.600 -52.187 1.00 83.94 281 ILE A O 1
ATOM 2094 N N . ASN A 1 282 ? 26.880 15.667 -50.139 1.00 81.25 282 ASN A N 1
ATOM 2095 C CA . ASN A 1 282 ? 25.966 14.609 -50.558 1.00 81.25 282 ASN A CA 1
ATOM 2096 C C . ASN A 1 282 ? 24.521 15.081 -50.384 1.00 81.25 282 ASN A C 1
ATOM 2098 O O . ASN A 1 282 ? 24.137 15.526 -49.302 1.00 81.25 282 ASN A O 1
ATOM 2102 N N . PHE A 1 283 ? 23.724 14.996 -51.446 1.00 84.75 283 PHE A N 1
ATOM 2103 C CA . PHE A 1 283 ? 22.317 15.388 -51.403 1.00 84.75 283 PHE A CA 1
ATOM 2104 C C . PHE A 1 283 ? 21.441 14.247 -51.917 1.00 84.75 283 PHE A C 1
ATOM 2106 O O . PHE A 1 283 ? 21.628 13.769 -53.040 1.00 84.75 283 PHE A O 1
ATOM 2113 N N . TYR A 1 284 ? 20.493 13.835 -51.083 1.00 79.06 284 TYR A N 1
ATOM 2114 C CA . TYR A 1 284 ? 19.600 12.708 -51.293 1.00 79.06 284 TYR A CA 1
ATOM 2115 C C . TYR A 1 284 ? 18.159 13.214 -51.340 1.00 79.06 284 TYR A C 1
ATOM 2117 O O . TYR A 1 284 ? 17.683 13.854 -50.405 1.00 79.06 284 TYR A O 1
ATOM 2125 N N . ASP A 1 285 ? 17.474 12.913 -52.439 1.00 77.69 285 ASP A N 1
ATOM 2126 C CA . ASP A 1 285 ? 16.054 13.186 -52.638 1.00 77.69 285 ASP A CA 1
ATOM 2127 C C . ASP A 1 285 ? 15.400 11.900 -53.142 1.00 77.69 285 ASP A C 1
ATOM 2129 O O . ASP A 1 285 ? 15.711 11.421 -54.235 1.00 77.69 285 ASP A O 1
ATOM 2133 N N . THR A 1 286 ? 14.539 11.305 -52.320 1.00 68.75 286 THR A N 1
ATOM 2134 C CA . THR A 1 286 ? 13.918 10.002 -52.612 1.00 68.75 286 THR A CA 1
ATOM 2135 C C . THR A 1 286 ? 12.759 10.095 -53.606 1.00 68.75 286 THR A C 1
ATOM 2137 O O . THR A 1 286 ? 12.347 9.079 -54.166 1.00 68.75 286 THR A O 1
ATOM 2140 N N . THR A 1 287 ? 12.247 11.301 -53.873 1.00 67.44 287 THR A N 1
ATOM 2141 C CA . THR A 1 287 ? 11.119 11.521 -54.793 1.00 67.44 287 THR A CA 1
ATOM 2142 C C . THR A 1 287 ? 11.548 11.935 -56.194 1.00 67.44 287 THR A C 1
ATOM 2144 O O . THR A 1 287 ? 10.765 11.849 -57.149 1.00 67.44 287 THR A O 1
ATOM 2147 N N . ASN A 1 288 ? 12.811 12.326 -56.349 1.00 65.62 288 ASN A N 1
ATOM 2148 C CA . ASN A 1 288 ? 13.343 12.817 -57.603 1.00 65.62 288 ASN A CA 1
ATOM 2149 C C . ASN A 1 288 ? 13.907 11.684 -58.473 1.00 65.62 288 ASN A C 1
ATOM 2151 O O . ASN A 1 288 ? 14.826 10.956 -58.109 1.00 65.62 288 ASN A O 1
ATOM 2155 N N . SER A 1 289 ? 13.364 11.556 -59.684 1.00 58.62 289 SER A N 1
ATOM 2156 C CA . SER A 1 289 ? 13.790 10.568 -60.689 1.00 58.62 289 SER A CA 1
ATOM 2157 C C . SER A 1 289 ? 14.704 11.155 -61.779 1.00 58.62 289 SER A C 1
ATOM 2159 O O . SER A 1 289 ? 15.035 10.471 -62.753 1.00 58.62 289 SER A O 1
ATOM 2161 N N . ASN A 1 290 ? 15.116 12.422 -61.651 1.00 58.97 290 ASN A N 1
ATOM 2162 C CA . ASN A 1 290 ? 15.971 13.118 -62.615 1.00 58.97 290 ASN A CA 1
ATOM 2163 C C . ASN A 1 290 ? 17.464 13.015 -62.252 1.00 58.97 290 ASN A C 1
ATOM 2165 O O . ASN A 1 290 ? 17.840 12.737 -61.123 1.00 58.97 290 ASN A O 1
ATOM 2169 N N . SER A 1 291 ? 18.357 13.331 -63.199 1.00 61.34 291 SER A N 1
ATOM 2170 C CA . SER A 1 291 ? 19.813 13.398 -62.956 1.00 61.34 291 SER A CA 1
ATOM 2171 C C . SER A 1 291 ? 20.266 14.635 -62.155 1.00 61.34 291 SER A C 1
ATOM 2173 O O . SER A 1 291 ? 21.451 14.962 -62.157 1.00 61.34 291 SER A O 1
ATOM 2175 N N . SER A 1 292 ? 19.326 15.392 -61.587 1.00 71.62 292 SER A N 1
ATOM 2176 C CA . SER A 1 292 ? 19.555 16.594 -60.779 1.00 71.62 292 SER A CA 1
ATOM 2177 C C . SER A 1 292 ? 19.168 16.259 -59.340 1.00 71.62 292 SER A C 1
ATOM 2179 O O . SER A 1 292 ? 18.049 15.794 -59.171 1.00 71.62 292 SER A O 1
ATOM 2181 N N . PRO A 1 293 ? 20.011 16.523 -58.322 1.00 73.75 293 PRO A N 1
ATOM 2182 C CA . PRO A 1 293 ? 19.673 16.275 -56.914 1.00 73.75 293 PRO A CA 1
ATOM 2183 C C . PRO A 1 293 ? 18.513 17.128 -56.369 1.00 73.75 293 PRO A C 1
ATOM 2185 O O . PRO A 1 293 ? 18.076 16.887 -55.255 1.00 73.75 293 PRO A O 1
ATOM 2188 N N . PHE A 1 294 ? 18.034 18.124 -57.126 1.00 82.38 294 PHE A N 1
ATOM 2189 C CA . PHE A 1 294 ? 16.916 18.994 -56.743 1.00 82.38 294 PHE A CA 1
ATOM 2190 C C . PHE A 1 294 ? 15.775 18.922 -57.761 1.00 82.38 294 PHE A C 1
ATOM 2192 O O . PHE A 1 294 ? 16.048 18.846 -58.969 1.00 82.38 294 PHE A O 1
ATOM 2199 N N . ASP A 1 295 ? 14.528 19.026 -57.293 1.00 83.81 295 ASP A N 1
ATOM 2200 C CA . ASP A 1 295 ? 13.321 19.087 -58.132 1.00 83.81 295 ASP A CA 1
ATOM 2201 C C . ASP A 1 295 ? 13.264 20.358 -58.981 1.00 83.81 295 ASP A C 1
ATOM 2203 O O . ASP A 1 295 ? 12.766 20.361 -60.112 1.00 83.81 295 ASP A O 1
ATOM 2207 N N . SER A 1 296 ? 13.794 21.468 -58.456 1.00 82.88 296 SER A N 1
ATOM 2208 C CA . SER A 1 296 ? 13.892 22.728 -59.195 1.00 82.88 296 SER A CA 1
ATOM 2209 C C . SER A 1 296 ? 15.129 23.552 -58.828 1.00 82.88 296 SER A C 1
ATOM 2211 O O . SER A 1 296 ? 15.534 23.636 -57.671 1.00 82.88 296 SER A O 1
ATOM 2213 N N . GLY A 1 297 ? 15.728 24.191 -59.840 1.00 79.38 297 GLY A N 1
ATOM 2214 C CA . GLY A 1 297 ? 16.972 24.962 -59.721 1.00 79.38 297 GLY A CA 1
ATOM 2215 C C . GLY A 1 297 ? 18.138 24.336 -60.491 1.00 79.38 297 GLY A C 1
ATOM 2216 O O . GLY A 1 297 ? 17.971 23.341 -61.193 1.00 79.38 297 GLY A O 1
ATOM 2217 N N . THR A 1 298 ? 19.324 24.947 -60.412 1.00 69.81 298 THR A N 1
ATOM 2218 C CA . THR A 1 298 ? 20.545 24.428 -61.063 1.00 69.81 298 THR A CA 1
ATOM 2219 C C . THR A 1 298 ? 21.596 24.049 -60.019 1.00 69.81 298 THR A C 1
ATOM 2221 O O . THR A 1 298 ? 22.133 24.958 -59.380 1.00 69.81 298 THR A O 1
ATOM 2224 N N . PRO A 1 299 ? 21.921 22.751 -59.870 1.00 64.94 299 PRO A N 1
ATOM 2225 C CA . PRO A 1 299 ? 22.995 22.290 -58.995 1.00 64.94 299 PRO A CA 1
ATOM 2226 C C . PRO A 1 299 ? 24.386 22.599 -59.569 1.00 64.94 299 PRO A C 1
ATOM 2228 O O . PRO A 1 299 ? 24.558 22.782 -60.778 1.00 64.94 299 PRO A O 1
ATOM 2231 N N . ASN A 1 300 ? 25.398 22.637 -58.699 1.00 67.25 300 ASN A N 1
ATOM 2232 C CA . ASN A 1 300 ? 26.809 22.685 -59.092 1.00 67.25 300 ASN A CA 1
ATOM 2233 C C . ASN A 1 300 ? 27.383 21.257 -59.220 1.00 67.25 300 ASN A C 1
ATOM 2235 O O . ASN A 1 300 ? 26.917 20.331 -58.567 1.00 67.25 300 ASN A O 1
ATOM 2239 N N . ALA A 1 301 ? 28.433 21.089 -60.025 1.00 62.41 301 ALA A N 1
ATOM 2240 C CA . ALA A 1 301 ? 29.134 19.831 -60.281 1.00 62.41 301 ALA A CA 1
ATOM 2241 C C . ALA A 1 301 ? 29.802 19.194 -59.043 1.00 62.41 301 ALA A C 1
ATOM 2243 O O . ALA A 1 301 ? 30.224 18.045 -59.123 1.00 62.41 301 ALA A O 1
ATOM 2244 N N . SER A 1 302 ? 29.926 19.927 -57.932 1.00 66.12 302 SER A N 1
ATOM 2245 C CA . SER A 1 302 ? 30.503 19.439 -56.670 1.00 66.12 302 SER A CA 1
ATOM 2246 C C . SER A 1 302 ? 29.488 18.751 -55.746 1.00 66.12 302 SER A C 1
ATOM 2248 O O . SER A 1 302 ? 29.875 18.339 -54.657 1.00 66.12 302 SER A O 1
ATOM 2250 N N . VAL A 1 303 ? 28.209 18.671 -56.134 1.00 71.81 303 VAL A N 1
ATOM 2251 C CA . VAL A 1 303 ? 27.160 17.973 -55.375 1.00 71.81 303 VAL A CA 1
ATOM 2252 C C . VAL A 1 303 ? 26.992 16.568 -55.945 1.00 71.81 303 VAL A C 1
ATOM 2254 O O . VAL A 1 303 ? 26.749 16.408 -57.143 1.00 71.81 303 VAL A O 1
ATOM 2257 N N . THR A 1 304 ? 27.127 15.554 -55.099 1.00 68.19 304 THR A N 1
ATOM 2258 C CA . THR A 1 304 ? 26.937 14.142 -55.448 1.00 68.19 304 THR A CA 1
ATOM 2259 C C . THR A 1 304 ? 25.487 13.732 -55.191 1.00 68.19 304 THR A C 1
ATOM 2261 O O . THR A 1 304 ? 24.995 13.843 -54.071 1.00 68.19 304 THR A O 1
ATOM 2264 N N . SER A 1 305 ? 24.797 13.268 -56.241 1.00 63.34 305 SER A N 1
ATOM 2265 C CA . SER A 1 305 ? 23.447 12.693 -56.158 1.00 63.34 305 SER A CA 1
ATOM 2266 C C . SER A 1 305 ? 23.539 11.168 -56.095 1.00 63.34 305 SER A C 1
ATOM 2268 O O . SER A 1 305 ? 24.007 10.551 -57.057 1.00 63.34 305 SER A O 1
ATOM 2270 N N . ASN A 1 306 ? 23.077 10.564 -55.006 1.00 56.31 306 ASN A N 1
ATOM 2271 C CA . ASN A 1 306 ? 23.064 9.114 -54.808 1.00 56.31 306 ASN A CA 1
ATOM 2272 C C . ASN A 1 306 ? 21.641 8.654 -54.439 1.00 56.31 306 ASN A C 1
ATOM 2274 O O . ASN A 1 306 ? 20.892 9.402 -53.822 1.00 56.31 306 ASN A O 1
ATOM 2278 N N . SER A 1 307 ? 21.272 7.425 -54.806 1.00 48.88 307 SER A N 1
ATOM 2279 C CA . SER A 1 307 ? 20.020 6.773 -54.398 1.00 48.88 307 SER A CA 1
ATOM 2280 C C . SER A 1 307 ? 20.310 5.819 -53.234 1.00 48.88 307 SER A C 1
ATOM 2282 O O . SER A 1 307 ? 20.665 4.665 -53.469 1.00 48.88 307 SER A O 1
ATOM 2284 N N . PHE A 1 308 ? 20.241 6.305 -51.999 1.00 46.69 308 PHE A N 1
ATOM 2285 C CA . PHE A 1 308 ? 20.355 5.494 -50.781 1.00 46.69 308 PHE A CA 1
ATOM 2286 C C . PHE A 1 308 ? 19.189 5.829 -49.847 1.00 46.69 308 PHE A C 1
ATOM 2288 O O . PHE A 1 308 ? 18.685 6.953 -49.887 1.00 46.69 308 PHE A O 1
ATOM 2295 N N . ALA A 1 309 ? 18.753 4.845 -49.056 1.00 44.50 309 ALA A N 1
ATOM 2296 C CA . ALA A 1 309 ? 17.765 5.038 -47.999 1.00 44.50 309 ALA A CA 1
ATOM 2297 C C . ALA A 1 309 ? 18.359 5.912 -46.873 1.00 44.50 309 ALA A C 1
ATOM 2299 O O . ALA A 1 309 ? 19.575 5.850 -46.654 1.00 44.50 309 ALA A O 1
ATOM 2300 N N . PRO A 1 310 ? 17.550 6.761 -46.213 1.00 43.22 310 PRO A N 1
ATOM 2301 C CA . PRO A 1 310 ? 18.011 7.540 -45.066 1.00 43.22 310 PRO A CA 1
ATOM 2302 C C . PRO A 1 310 ? 18.438 6.609 -43.912 1.00 43.22 310 PRO A C 1
ATOM 2304 O O . PRO A 1 310 ? 17.942 5.486 -43.842 1.00 43.22 310 PRO A O 1
ATOM 2307 N N . PRO A 1 311 ? 19.348 7.045 -43.019 1.00 44.59 311 PRO A N 1
ATOM 2308 C CA . PRO A 1 311 ? 19.525 6.388 -41.722 1.00 44.59 311 PRO A CA 1
ATOM 2309 C C . PRO A 1 311 ? 18.187 6.385 -40.963 1.00 44.59 311 PRO A C 1
ATOM 2311 O O . PRO A 1 311 ? 17.421 7.345 -41.094 1.00 44.59 311 PRO A O 1
ATOM 2314 N N . ASN A 1 312 ? 17.893 5.309 -40.227 1.00 42.34 312 ASN A N 1
ATOM 2315 C CA . ASN A 1 312 ? 16.651 5.196 -39.466 1.00 42.34 312 ASN A CA 1
ATOM 2316 C C . ASN A 1 312 ? 16.569 6.329 -38.434 1.00 42.34 312 ASN A C 1
ATOM 2318 O O . ASN A 1 312 ? 17.537 6.652 -37.751 1.00 42.34 312 ASN A O 1
ATOM 2322 N N . GLU A 1 313 ? 15.403 6.971 -38.359 1.00 42.72 313 GLU A N 1
ATOM 2323 C CA . GLU A 1 313 ? 15.174 8.174 -37.546 1.00 42.72 313 GLU A CA 1
ATOM 2324 C C . GLU A 1 313 ? 15.128 7.896 -36.027 1.00 42.72 313 GLU A C 1
ATOM 2326 O O . GLU A 1 313 ? 15.037 8.852 -35.256 1.00 42.72 313 GLU A O 1
ATOM 2331 N N . GLY A 1 314 ? 15.223 6.624 -35.609 1.00 40.28 314 GLY A N 1
ATOM 2332 C CA . GLY A 1 314 ? 15.319 6.181 -34.211 1.00 40.28 314 GLY A CA 1
ATOM 2333 C C . GLY A 1 314 ? 16.745 6.155 -33.639 1.00 40.28 314 GLY A C 1
ATOM 2334 O O . GLY A 1 314 ? 16.914 6.394 -32.452 1.00 40.28 314 GLY A O 1
ATOM 2335 N N . ASP A 1 315 ? 17.778 6.011 -34.477 1.00 38.97 315 ASP A N 1
ATOM 2336 C CA . ASP A 1 315 ? 19.162 5.718 -34.041 1.00 38.97 315 ASP A CA 1
ATOM 2337 C C . ASP A 1 315 ? 19.963 6.951 -33.553 1.00 38.97 315 ASP A C 1
ATOM 2339 O O . ASP A 1 315 ? 21.186 6.901 -33.429 1.00 38.97 315 ASP A O 1
ATOM 2343 N N . CYS A 1 316 ? 19.347 8.131 -33.395 1.00 37.25 316 CYS A N 1
ATOM 2344 C CA . CYS A 1 316 ? 20.094 9.393 -33.208 1.00 37.25 316 CYS A CA 1
ATOM 2345 C C . CYS A 1 316 ? 19.468 10.396 -32.221 1.00 37.25 316 CYS A C 1
ATOM 2347 O O . CYS A 1 316 ? 19.886 11.563 -32.187 1.00 37.25 316 CYS A O 1
ATOM 2349 N N . ILE A 1 317 ? 18.479 9.976 -31.429 1.00 39.91 317 ILE A N 1
ATOM 2350 C CA . ILE A 1 317 ? 17.875 10.795 -30.366 1.00 39.91 317 ILE A CA 1
ATOM 2351 C C . ILE A 1 317 ? 18.419 10.323 -29.005 1.00 39.91 317 ILE A C 1
ATOM 2353 O O . ILE A 1 317 ? 17.666 9.970 -28.114 1.00 39.91 317 ILE A O 1
ATOM 2357 N N . GLY A 1 318 ? 19.747 10.291 -28.860 1.00 39.66 318 GLY A N 1
ATOM 2358 C CA . GLY A 1 318 ? 20.450 9.823 -27.658 1.00 39.66 318 GLY A CA 1
ATOM 2359 C C . GLY A 1 318 ? 21.806 10.517 -27.491 1.00 39.66 318 GLY A C 1
ATOM 2360 O O . GLY A 1 318 ? 22.330 11.104 -28.438 1.00 39.66 318 GLY A O 1
ATOM 2361 N N . ASN A 1 319 ? 22.324 10.550 -26.266 1.00 40.50 319 ASN A N 1
ATOM 2362 C CA . ASN A 1 319 ? 23.154 11.620 -25.709 1.00 40.50 319 ASN A CA 1
ATOM 2363 C C . ASN A 1 319 ? 24.452 12.003 -26.460 1.00 40.50 319 ASN A C 1
ATOM 2365 O O . ASN A 1 319 ? 25.302 11.200 -26.835 1.00 40.50 319 ASN A O 1
ATOM 2369 N N . CYS A 1 320 ? 24.673 13.308 -26.590 1.00 53.78 320 CYS A N 1
ATOM 2370 C CA . CYS A 1 320 ? 25.709 13.932 -27.414 1.00 53.78 320 CYS A CA 1
ATOM 2371 C C . CYS A 1 320 ? 27.115 13.991 -26.784 1.00 53.78 320 CYS A C 1
ATOM 2373 O O . CYS A 1 320 ? 27.891 14.930 -27.012 1.00 53.78 320 CYS A O 1
ATOM 2375 N N . SER A 1 321 ? 27.460 12.992 -25.980 1.00 40.16 321 SER A N 1
ATOM 2376 C CA . SER A 1 321 ? 28.647 13.015 -25.123 1.00 40.16 321 SER A CA 1
ATOM 2377 C C . SER A 1 321 ? 29.915 12.464 -25.784 1.00 40.16 321 SER A C 1
ATOM 2379 O O . SER A 1 321 ? 30.997 12.601 -25.211 1.00 40.16 321 SER A O 1
ATOM 2381 N N . SER A 1 322 ? 29.860 11.934 -27.015 1.00 34.03 322 SER A N 1
ATOM 2382 C CA . SER A 1 322 ? 31.073 11.474 -27.709 1.00 34.03 322 SER A CA 1
ATOM 2383 C C . SER A 1 322 ? 30.977 11.510 -29.244 1.00 34.03 322 SER A C 1
ATOM 2385 O O . SER A 1 322 ? 30.752 10.505 -29.900 1.00 34.03 322 SER A O 1
ATOM 2387 N N . ILE A 1 323 ? 31.245 12.673 -29.858 1.00 32.28 323 ILE A N 1
ATOM 2388 C CA . ILE A 1 323 ? 31.705 12.748 -31.264 1.00 32.28 323 ILE A CA 1
ATOM 2389 C C . ILE A 1 323 ? 33.230 12.938 -31.273 1.00 32.28 323 ILE A C 1
ATOM 2391 O O . ILE A 1 323 ? 33.805 14.015 -31.444 1.00 32.28 323 ILE A O 1
ATOM 2395 N N . VAL A 1 324 ? 33.924 11.841 -31.017 1.00 27.62 324 VAL A N 1
ATOM 2396 C CA . VAL A 1 324 ? 34.802 11.266 -32.038 1.00 27.62 324 VAL A CA 1
ATOM 2397 C C . VAL A 1 324 ? 33.953 10.125 -32.574 1.00 27.62 324 VAL A C 1
ATOM 2399 O O . VAL A 1 324 ? 33.529 9.362 -31.730 1.00 27.62 324 VAL A O 1
ATOM 2402 N N . CYS A 1 325 ? 33.684 9.978 -33.880 1.00 33.09 325 CYS A N 1
ATOM 2403 C CA . CYS A 1 325 ? 33.370 8.634 -34.383 1.00 33.09 325 CYS A CA 1
ATOM 2404 C C . CYS A 1 325 ? 34.592 7.789 -34.019 1.00 33.09 325 CYS A C 1
ATOM 2406 O O . CYS A 1 325 ? 35.631 7.955 -34.688 1.00 33.09 325 CYS A O 1
ATOM 2408 N N . PRO A 1 326 ? 34.565 6.972 -32.946 1.00 28.06 326 PRO A N 1
ATOM 2409 C CA . PRO A 1 326 ? 35.618 6.013 -32.774 1.00 28.06 326 PRO A CA 1
ATOM 2410 C C . PRO A 1 326 ? 35.406 5.038 -33.930 1.00 28.06 326 PRO A C 1
ATOM 2412 O O . PRO A 1 326 ? 34.336 4.917 -34.529 1.00 28.06 326 PRO A O 1
ATOM 2415 N N . THR A 1 327 ? 36.465 4.373 -34.339 1.00 33.19 327 THR A N 1
ATOM 2416 C CA . THR A 1 327 ? 36.259 3.106 -35.027 1.00 33.19 327 THR A CA 1
ATOM 2417 C C . THR A 1 327 ? 35.336 2.281 -34.141 1.00 33.19 327 THR A C 1
ATOM 2419 O O . THR A 1 327 ? 35.778 2.013 -33.026 1.00 33.19 327 THR A O 1
ATOM 2422 N N . ALA A 1 328 ? 34.121 1.975 -34.615 1.00 39.06 328 ALA A N 1
ATOM 2423 C CA . ALA A 1 328 ? 33.123 1.196 -33.890 1.00 39.06 328 ALA A CA 1
ATOM 2424 C C . ALA A 1 328 ? 33.828 0.129 -33.054 1.00 39.06 328 ALA A C 1
ATOM 2426 O O . ALA A 1 328 ? 34.539 -0.729 -33.609 1.00 39.06 328 ALA A O 1
ATOM 2427 N N . GLY A 1 329 ? 33.718 0.261 -31.731 1.00 47.50 329 GLY A N 1
ATOM 2428 C CA . GLY A 1 329 ? 33.859 -0.895 -30.869 1.00 47.50 329 GLY A CA 1
ATOM 2429 C C . GLY A 1 329 ? 32.877 -1.979 -31.325 1.00 47.50 329 GLY A C 1
ATOM 2430 O O . GLY A 1 329 ? 31.967 -1.703 -32.112 1.00 47.50 329 GLY A O 1
ATOM 2431 N N . PRO A 1 330 ? 33.098 -3.240 -30.942 1.00 60.53 330 PRO A N 1
ATOM 2432 C CA . PRO A 1 330 ? 31.988 -4.176 -30.962 1.00 60.53 330 PRO A CA 1
ATOM 2433 C C . PRO A 1 330 ? 30.823 -3.570 -30.157 1.00 60.53 330 PRO A C 1
ATOM 2435 O O . PRO A 1 330 ? 31.045 -2.937 -29.127 1.00 60.53 330 PRO A O 1
ATOM 2438 N N . ASP A 1 331 ? 29.655 -3.674 -30.765 1.00 63.50 331 ASP A N 1
ATOM 2439 C CA . ASP A 1 331 ? 28.318 -3.432 -30.238 1.00 63.50 331 ASP A CA 1
ATOM 2440 C C . ASP A 1 331 ? 27.633 -4.759 -30.588 1.00 63.50 331 ASP A C 1
ATOM 2442 O O . ASP A 1 331 ? 27.474 -5.094 -31.777 1.00 63.50 331 ASP A O 1
ATOM 2446 N N . ALA A 1 332 ? 27.544 -5.640 -29.594 1.00 70.62 332 ALA A N 1
ATOM 2447 C CA . ALA A 1 332 ? 27.265 -7.050 -29.819 1.00 70.62 332 ALA A CA 1
ATOM 2448 C C . ALA A 1 332 ? 25.781 -7.328 -30.091 1.00 70.62 332 ALA A C 1
ATOM 2450 O O . ALA A 1 332 ? 25.485 -8.313 -30.783 1.00 70.62 332 ALA A O 1
ATOM 2451 N N . ASP A 1 333 ? 24.884 -6.478 -29.600 1.00 53.41 333 ASP A N 1
ATOM 2452 C CA . ASP A 1 333 ? 23.431 -6.609 -29.719 1.00 53.41 333 ASP A CA 1
ATOM 2453 C C . ASP A 1 333 ? 22.784 -5.599 -30.680 1.00 53.41 333 ASP A C 1
ATOM 2455 O O . ASP A 1 333 ? 21.696 -5.871 -31.192 1.00 53.41 333 ASP A O 1
ATOM 2459 N N . GLY A 1 334 ? 23.497 -4.542 -31.069 1.00 57.31 334 GLY A N 1
ATOM 2460 C CA . GLY A 1 334 ? 23.108 -3.607 -32.118 1.00 57.31 334 GLY A CA 1
ATOM 2461 C C . GLY A 1 334 ? 22.141 -2.521 -31.661 1.00 57.31 334 GLY A C 1
ATOM 2462 O O . GLY A 1 334 ? 21.379 -2.022 -32.497 1.00 57.31 334 GLY A O 1
ATOM 2463 N N . ASP A 1 335 ? 22.145 -2.179 -30.376 1.00 54.19 335 ASP A N 1
ATOM 2464 C CA . ASP A 1 335 ? 21.217 -1.227 -29.763 1.00 54.19 335 ASP A CA 1
ATOM 2465 C C . ASP A 1 335 ? 21.666 0.246 -29.884 1.00 54.19 335 ASP A C 1
ATOM 2467 O O . ASP A 1 335 ? 20.876 1.181 -29.716 1.00 54.19 335 ASP A O 1
ATOM 2471 N N . GLY A 1 336 ? 22.925 0.455 -30.287 1.00 53.28 336 GLY A N 1
ATOM 2472 C CA . GLY A 1 336 ? 23.531 1.764 -30.507 1.00 53.28 336 GLY A CA 1
ATOM 2473 C C . GLY A 1 336 ? 24.468 2.249 -29.395 1.00 53.28 336 GLY A C 1
ATOM 2474 O O . GLY A 1 336 ? 25.043 3.337 -29.552 1.00 53.28 336 GLY A O 1
ATOM 2475 N N . ILE A 1 337 ? 24.671 1.471 -28.329 1.00 59.84 337 ILE A N 1
ATOM 2476 C CA . ILE A 1 337 ? 25.651 1.686 -27.259 1.00 59.84 337 ILE A CA 1
ATOM 2477 C C . ILE A 1 337 ? 26.843 0.721 -27.472 1.00 59.84 337 ILE A C 1
ATOM 2479 O O . ILE A 1 337 ? 26.711 -0.376 -27.988 1.00 59.84 337 ILE A O 1
ATOM 2483 N N . GLU A 1 338 ? 28.085 1.156 -27.211 1.00 70.62 338 GLU A N 1
ATOM 2484 C CA . GLU A 1 338 ? 29.249 0.254 -27.371 1.00 70.62 338 GLU A CA 1
ATOM 2485 C C . GLU A 1 338 ? 29.376 -0.650 -26.138 1.00 70.62 338 GLU A C 1
ATOM 2487 O O . GLU A 1 338 ? 29.327 -0.094 -25.045 1.00 70.62 338 GLU A O 1
ATOM 2492 N N . ASP A 1 339 ? 29.754 -1.935 -26.292 1.00 75.06 339 ASP A N 1
ATOM 2493 C CA . ASP A 1 339 ? 29.904 -2.953 -25.214 1.00 75.06 339 ASP A CA 1
ATOM 2494 C C . ASP A 1 339 ? 30.633 -2.466 -23.929 1.00 75.06 339 ASP A C 1
ATOM 2496 O O . ASP A 1 339 ? 30.610 -3.112 -22.889 1.00 75.06 339 ASP A O 1
ATOM 2500 N N . SER A 1 340 ? 31.419 -1.385 -24.007 1.00 78.06 340 SER A N 1
ATOM 2501 C CA . SER A 1 340 ? 32.184 -0.816 -22.882 1.00 78.06 340 SER A CA 1
ATOM 2502 C C . SER A 1 340 ? 31.503 0.331 -22.127 1.00 78.06 340 SER A C 1
ATOM 2504 O O . SER A 1 340 ? 32.060 0.820 -21.143 1.00 78.06 340 SER A O 1
ATOM 2506 N N . MET A 1 341 ? 30.382 0.819 -22.645 1.00 74.31 341 MET A N 1
ATOM 2507 C CA . MET A 1 341 ? 29.521 1.855 -22.069 1.00 74.31 341 MET A CA 1
ATOM 2508 C C . MET A 1 341 ? 28.073 1.370 -21.962 1.00 74.31 341 MET A C 1
ATOM 2510 O O . MET A 1 341 ? 27.215 2.188 -21.656 1.00 74.31 341 MET A O 1
ATOM 2514 N N . ASP A 1 342 ? 27.856 0.098 -22.279 1.00 75.38 342 ASP A N 1
ATOM 2515 C CA . ASP A 1 342 ? 26.578 -0.579 -22.307 1.00 75.38 342 ASP A CA 1
ATOM 2516 C C . ASP A 1 342 ? 26.412 -1.345 -20.993 1.00 75.38 342 ASP A C 1
ATOM 2518 O O . ASP A 1 342 ? 27.293 -2.146 -20.652 1.00 75.38 342 ASP A O 1
ATOM 2522 N N . ASN A 1 343 ? 25.360 -1.044 -20.231 1.00 83.50 343 ASN A N 1
ATOM 2523 C CA . ASN A 1 343 ? 25.025 -1.797 -19.021 1.00 83.50 343 ASN A CA 1
ATOM 2524 C C . ASN A 1 343 ? 24.384 -3.159 -19.341 1.00 83.50 343 ASN A C 1
ATOM 2526 O O . ASN A 1 343 ? 24.390 -4.034 -18.482 1.00 83.50 343 ASN A O 1
ATOM 2530 N N . CYS A 1 344 ? 24.006 -3.411 -20.603 1.00 83.94 344 CYS A N 1
ATOM 2531 C CA . CYS A 1 344 ? 23.637 -4.731 -21.106 1.00 83.94 344 CYS A CA 1
ATOM 2532 C C . CYS A 1 344 ? 24.364 -5.108 -22.407 1.00 83.94 344 CYS A C 1
ATOM 2534 O O . CYS A 1 344 ? 23.713 -5.322 -23.420 1.00 83.94 344 CYS A O 1
ATOM 2536 N N . PRO A 1 345 ? 25.690 -5.382 -22.385 1.00 83.44 345 PRO A N 1
ATOM 2537 C CA . PRO A 1 345 ? 26.538 -5.552 -23.582 1.00 83.44 345 PRO A CA 1
ATOM 2538 C C . PRO A 1 345 ? 26.144 -6.628 -24.607 1.00 83.44 345 PRO A C 1
ATOM 2540 O O . PRO A 1 345 ? 26.884 -6.867 -25.564 1.00 83.44 345 PRO A O 1
ATOM 2543 N N . THR A 1 346 ? 25.112 -7.423 -24.338 1.00 81.81 346 THR A N 1
ATOM 2544 C CA . THR A 1 346 ? 24.625 -8.485 -25.223 1.00 81.81 346 THR A CA 1
ATOM 2545 C C . THR A 1 346 ? 23.103 -8.519 -25.365 1.00 81.81 346 THR A C 1
ATOM 2547 O O . THR A 1 346 ? 22.600 -9.411 -26.061 1.00 81.81 346 THR A O 1
ATOM 2550 N N . THR A 1 347 ? 22.390 -7.595 -24.721 1.00 73.94 347 THR A N 1
ATOM 2551 C CA . THR A 1 347 ? 20.933 -7.483 -24.732 1.00 73.94 347 THR A CA 1
ATOM 2552 C C . THR A 1 347 ? 20.556 -6.031 -24.989 1.00 73.94 347 THR A C 1
ATOM 2554 O O . THR A 1 347 ? 20.688 -5.193 -24.112 1.00 73.94 347 THR A O 1
ATOM 2557 N N . ALA A 1 348 ? 20.003 -5.768 -26.172 1.00 63.06 348 ALA A N 1
ATOM 2558 C CA . ALA A 1 348 ? 19.749 -4.412 -26.630 1.00 63.06 348 ALA A CA 1
ATOM 2559 C C . ALA A 1 348 ? 18.833 -3.601 -25.691 1.00 63.06 348 ALA A C 1
ATOM 2561 O O . ALA A 1 348 ? 17.630 -3.865 -25.639 1.00 63.06 348 ALA A O 1
ATOM 2562 N N . ASN A 1 349 ? 19.366 -2.561 -25.048 1.00 64.56 349 ASN A N 1
ATOM 2563 C CA . ASN A 1 349 ? 18.646 -1.582 -24.227 1.00 64.56 349 ASN A CA 1
ATOM 2564 C C . ASN A 1 349 ? 19.117 -0.140 -24.494 1.00 64.56 349 ASN A C 1
ATOM 2566 O O . ASN A 1 349 ? 19.774 0.498 -23.665 1.00 64.56 349 ASN A O 1
ATOM 2570 N N . PRO A 1 350 ? 18.642 0.485 -25.584 1.00 57.94 350 PRO A N 1
ATOM 2571 C CA . PRO A 1 350 ? 19.093 1.825 -25.967 1.00 57.94 350 PRO A CA 1
ATOM 2572 C C . PRO A 1 350 ? 18.828 2.926 -24.921 1.00 57.94 350 PRO A C 1
ATOM 2574 O O . PRO A 1 350 ? 19.352 4.038 -25.048 1.00 57.94 350 PRO A O 1
ATOM 2577 N N . LEU A 1 351 ? 17.957 2.659 -23.938 1.00 63.34 351 LEU A N 1
ATOM 2578 C CA . LEU A 1 351 ? 17.599 3.576 -22.853 1.00 63.34 351 LEU A CA 1
ATOM 2579 C C . LEU A 1 351 ? 18.529 3.479 -21.636 1.00 63.34 351 LEU A C 1
ATOM 2581 O O . LEU A 1 351 ? 18.602 4.466 -20.905 1.00 63.34 351 LEU A O 1
ATOM 2585 N N . GLN A 1 352 ? 19.280 2.378 -21.490 1.00 78.81 352 GLN A N 1
ATOM 2586 C CA . GLN A 1 352 ? 20.257 2.158 -20.415 1.00 78.81 352 GLN A CA 1
ATOM 2587 C C . GLN A 1 352 ? 19.653 2.431 -19.026 1.00 78.81 352 GLN A C 1
ATOM 2589 O O . GLN A 1 352 ? 20.245 3.145 -18.215 1.00 78.81 352 GLN A O 1
ATOM 2594 N N . GLU A 1 353 ? 18.422 1.952 -18.820 1.00 78.38 353 GLU A N 1
ATOM 2595 C CA . GLU A 1 353 ? 17.752 1.955 -17.515 1.00 78.38 353 GLU A CA 1
ATOM 2596 C C . GLU A 1 353 ? 18.506 0.978 -16.585 1.00 78.38 353 GLU A C 1
ATOM 2598 O O . GLU A 1 353 ? 19.141 0.040 -17.080 1.00 78.38 353 GLU A O 1
ATOM 2603 N N . ASP A 1 354 ? 18.597 1.356 -15.310 1.00 81.06 354 ASP A N 1
ATOM 2604 C CA . ASP A 1 354 ? 19.463 0.800 -14.251 1.00 81.06 354 ASP A CA 1
ATOM 2605 C C . ASP A 1 354 ? 18.901 1.322 -12.913 1.00 81.06 354 ASP A C 1
ATOM 2607 O O . ASP A 1 354 ? 19.284 2.405 -12.437 1.00 81.06 354 ASP A O 1
ATOM 2611 N N . ASN A 1 355 ? 17.848 0.668 -12.419 1.00 80.75 355 ASN A N 1
ATOM 2612 C CA . ASN A 1 355 ? 17.036 1.147 -11.301 1.00 80.75 355 ASN A CA 1
ATOM 2613 C C . ASN A 1 355 ? 17.820 1.125 -9.976 1.00 80.75 355 ASN A C 1
ATOM 2615 O O . ASN A 1 355 ? 17.859 2.134 -9.255 1.00 80.75 355 ASN A O 1
ATOM 2619 N N . ASP A 1 356 ? 18.550 0.045 -9.716 1.00 83.44 356 ASP A N 1
ATOM 2620 C CA . ASP A 1 356 ? 19.365 -0.150 -8.515 1.00 83.44 356 ASP A CA 1
ATOM 2621 C C . ASP A 1 356 ? 20.778 0.481 -8.578 1.00 83.44 356 ASP A C 1
ATOM 2623 O O . ASP A 1 356 ? 21.416 0.726 -7.545 1.00 83.44 356 ASP A O 1
ATOM 2627 N N . ASN A 1 357 ? 21.232 0.904 -9.764 1.00 87.62 357 ASN A N 1
ATOM 2628 C CA . ASN A 1 357 ? 22.534 1.525 -10.033 1.00 87.62 357 ASN A CA 1
ATOM 2629 C C . ASN A 1 357 ? 23.747 0.618 -9.772 1.00 87.62 357 ASN A C 1
ATOM 2631 O O . ASN A 1 357 ? 24.831 1.118 -9.404 1.00 87.62 357 ASN A O 1
ATOM 2635 N N . ASP A 1 358 ? 23.608 -0.689 -9.956 1.00 84.12 358 ASP A N 1
ATOM 2636 C CA . ASP A 1 358 ? 24.697 -1.646 -9.789 1.00 84.12 358 ASP A CA 1
ATOM 2637 C C . ASP A 1 358 ? 25.635 -1.732 -11.022 1.00 84.12 358 ASP A C 1
ATOM 2639 O O . ASP A 1 358 ? 26.807 -2.139 -10.918 1.00 84.12 358 ASP A O 1
ATOM 2643 N N . GLY A 1 359 ? 25.177 -1.191 -12.159 1.00 86.25 359 GLY A N 1
ATOM 2644 C CA . GLY A 1 359 ? 25.885 -1.107 -13.432 1.00 86.25 359 GLY A CA 1
ATOM 2645 C C . GLY A 1 359 ? 25.586 -2.231 -14.430 1.00 86.25 359 GLY A C 1
ATOM 2646 O O . GLY A 1 359 ? 26.231 -2.254 -15.489 1.00 86.25 359 GLY A O 1
ATOM 2647 N N . VAL A 1 360 ? 24.666 -3.133 -14.104 1.00 87.75 360 VAL A N 1
ATOM 2648 C CA . VAL A 1 360 ? 23.858 -3.942 -15.022 1.00 87.75 360 VAL A CA 1
ATOM 2649 C C . VAL A 1 360 ? 22.617 -3.100 -15.385 1.00 87.75 360 VAL A C 1
ATOM 2651 O O . VAL A 1 360 ? 22.482 -1.969 -14.931 1.00 87.75 360 VAL A O 1
ATOM 2654 N N . GLY A 1 361 ? 21.835 -3.478 -16.390 1.00 84.88 361 GLY A N 1
ATOM 2655 C CA . GLY A 1 361 ? 20.656 -2.696 -16.776 1.00 84.88 361 GLY A CA 1
ATOM 2656 C C . GLY A 1 361 ? 19.402 -3.526 -16.698 1.00 84.88 361 GLY A C 1
ATOM 2657 O O . GLY A 1 361 ? 19.476 -4.703 -17.031 1.00 84.88 361 GLY A O 1
ATOM 2658 N N . ASP A 1 362 ? 18.265 -2.893 -16.416 1.00 80.94 362 ASP A N 1
ATOM 2659 C CA . ASP A 1 362 ? 17.015 -3.580 -16.051 1.00 80.94 362 ASP A CA 1
ATOM 2660 C C . ASP A 1 362 ? 16.589 -4.679 -17.056 1.00 80.94 362 ASP A C 1
ATOM 2662 O O . ASP A 1 362 ? 15.946 -5.672 -16.754 1.00 80.94 362 ASP A O 1
ATOM 2666 N N . ILE A 1 363 ? 16.971 -4.551 -18.335 1.00 76.00 363 ILE A N 1
ATOM 2667 C CA . ILE A 1 363 ? 16.624 -5.566 -19.348 1.00 76.00 363 ILE A CA 1
ATOM 2668 C C . ILE A 1 363 ? 17.424 -6.878 -19.239 1.00 76.00 363 ILE A C 1
ATOM 2670 O O . ILE A 1 363 ? 17.082 -7.875 -19.888 1.00 76.00 363 ILE A O 1
ATOM 2674 N N . CYS A 1 364 ? 18.592 -6.822 -18.607 1.00 79.88 364 CYS A N 1
ATOM 2675 C CA . CYS A 1 364 ? 19.553 -7.914 -18.484 1.00 79.88 364 CYS A CA 1
ATOM 2676 C C . CYS A 1 364 ? 19.979 -8.177 -17.039 1.00 79.88 364 CYS A C 1
ATOM 2678 O O . CYS A 1 364 ? 20.787 -9.088 -16.815 1.00 79.88 364 CYS A O 1
ATOM 2680 N N . ASP A 1 365 ? 19.441 -7.389 -16.121 1.00 88.19 365 ASP A N 1
ATOM 2681 C CA . ASP A 1 365 ? 19.321 -7.706 -14.721 1.00 88.19 365 ASP A CA 1
ATOM 2682 C C . ASP A 1 365 ? 18.290 -8.828 -14.523 1.00 88.19 365 ASP A C 1
ATOM 2684 O O . ASP A 1 365 ? 17.540 -9.180 -15.439 1.00 88.19 365 ASP A O 1
ATOM 2688 N N . ALA A 1 366 ? 18.348 -9.483 -13.376 1.00 89.44 366 ALA A N 1
ATOM 2689 C CA . ALA A 1 366 ? 17.360 -10.464 -12.955 1.00 89.44 366 ALA A CA 1
ATOM 2690 C C . ALA A 1 366 ? 16.827 -10.185 -11.537 1.00 89.44 366 ALA A C 1
ATOM 2692 O O . ALA A 1 366 ? 16.143 -11.062 -11.004 1.00 89.44 366 ALA A O 1
ATOM 2693 N N . ASP A 1 367 ? 17.234 -9.065 -10.935 1.00 90.81 367 ASP A N 1
ATOM 2694 C CA . ASP A 1 367 ? 16.973 -8.594 -9.571 1.00 90.81 367 ASP A CA 1
ATOM 2695 C C . ASP A 1 367 ? 17.052 -7.045 -9.601 1.00 90.81 367 ASP A C 1
ATOM 2697 O O . ASP A 1 367 ? 18.036 -6.449 -9.167 1.00 90.81 367 ASP A O 1
ATOM 2701 N N . ASP A 1 368 ? 16.052 -6.407 -10.227 1.00 89.81 368 ASP A N 1
ATOM 2702 C CA . ASP A 1 368 ? 16.039 -4.992 -10.666 1.00 89.81 368 ASP A CA 1
ATOM 2703 C C . ASP A 1 368 ? 16.108 -3.940 -9.523 1.00 89.81 368 ASP A C 1
ATOM 2705 O O . ASP A 1 368 ? 16.303 -2.735 -9.765 1.00 89.81 368 ASP A O 1
ATOM 2709 N N . ASP A 1 369 ? 15.930 -4.350 -8.269 1.00 91.31 369 ASP A N 1
ATOM 2710 C CA . ASP A 1 369 ? 16.096 -3.517 -7.072 1.00 91.31 369 ASP A CA 1
ATOM 2711 C C . ASP A 1 369 ? 17.148 -4.043 -6.077 1.00 91.31 369 ASP A C 1
ATOM 2713 O O . ASP A 1 369 ? 17.480 -3.353 -5.099 1.00 91.31 369 ASP A O 1
ATOM 2717 N N . ASN A 1 370 ? 17.786 -5.173 -6.400 1.00 92.94 370 ASN A N 1
ATOM 2718 C CA . ASN A 1 370 ? 18.910 -5.775 -5.689 1.00 92.94 370 ASN A CA 1
ATOM 2719 C C . ASN A 1 370 ? 18.600 -6.140 -4.220 1.00 92.94 370 ASN A C 1
ATOM 2721 O O . ASN A 1 370 ? 19.494 -6.149 -3.345 1.00 92.94 370 ASN A O 1
ATOM 2725 N N . ASP A 1 371 ? 17.337 -6.443 -3.932 1.00 92.00 371 ASP A N 1
ATOM 2726 C CA . ASP A 1 371 ? 16.849 -6.878 -2.626 1.00 92.00 371 ASP A CA 1
ATOM 2727 C C . ASP A 1 371 ? 17.134 -8.383 -2.373 1.00 92.00 371 ASP A C 1
ATOM 2729 O O . ASP A 1 371 ? 17.178 -8.855 -1.228 1.00 92.00 371 ASP A O 1
ATOM 2733 N N . GLY A 1 372 ? 17.485 -9.138 -3.423 1.00 90.06 372 GLY A N 1
ATOM 2734 C CA . GLY A 1 372 ? 17.812 -10.561 -3.359 1.00 90.06 372 GLY A CA 1
ATOM 2735 C C . GLY A 1 372 ? 16.664 -11.509 -3.694 1.00 90.06 372 GLY A C 1
ATOM 2736 O O . GLY A 1 372 ? 16.825 -12.730 -3.517 1.00 90.06 372 GLY A O 1
ATOM 2737 N N . ILE A 1 373 ? 15.536 -10.977 -4.142 1.00 90.81 373 ILE A N 1
ATOM 2738 C CA . ILE A 1 373 ? 14.417 -11.661 -4.778 1.00 90.81 373 ILE A CA 1
ATOM 2739 C C . ILE A 1 373 ? 14.565 -11.442 -6.290 1.00 90.81 373 ILE A C 1
ATOM 2741 O O . ILE A 1 373 ? 15.106 -10.452 -6.743 1.00 90.81 373 ILE A O 1
ATOM 2745 N N . LEU A 1 374 ? 14.237 -12.451 -7.101 1.00 90.19 374 LEU A N 1
ATOM 2746 C CA . LEU A 1 374 ? 14.390 -12.315 -8.554 1.00 90.19 374 LEU A CA 1
ATOM 2747 C C . LEU A 1 374 ? 13.094 -11.793 -9.173 1.00 90.19 374 LEU A C 1
ATOM 2749 O O . LEU A 1 374 ? 12.031 -12.311 -8.823 1.00 90.19 374 LEU A O 1
ATOM 2753 N N . ASP A 1 375 ? 13.181 -10.988 -10.235 1.00 85.50 375 ASP A N 1
ATOM 2754 C CA . ASP A 1 375 ? 11.993 -10.454 -10.926 1.00 85.50 375 ASP A CA 1
ATOM 2755 C C . ASP A 1 375 ? 11.042 -11.566 -11.412 1.00 85.50 375 ASP A C 1
ATOM 2757 O O . ASP A 1 375 ? 9.823 -11.408 -11.501 1.00 85.50 375 ASP A O 1
ATOM 2761 N N . ASP A 1 376 ? 11.588 -12.736 -11.771 1.00 80.81 376 ASP A N 1
ATOM 2762 C CA . ASP A 1 376 ? 10.803 -13.906 -12.193 1.00 80.81 376 ASP A CA 1
ATOM 2763 C C . ASP A 1 376 ? 9.953 -14.489 -11.037 1.00 80.81 376 ASP A C 1
ATOM 2765 O O . ASP A 1 376 ? 8.907 -15.101 -11.303 1.00 80.81 376 ASP A O 1
ATOM 2769 N N . ASP A 1 377 ? 10.392 -14.312 -9.785 1.00 81.81 377 ASP A N 1
ATOM 2770 C CA . ASP A 1 377 ? 9.680 -14.693 -8.560 1.00 81.81 377 ASP A CA 1
ATOM 2771 C C . ASP A 1 377 ? 8.656 -13.610 -8.139 1.00 81.81 377 ASP A C 1
ATOM 2773 O O . ASP A 1 377 ? 7.592 -13.962 -7.626 1.00 81.81 377 ASP A O 1
ATOM 2777 N N . GLU A 1 378 ? 8.889 -12.335 -8.462 1.00 84.31 378 GLU A N 1
ATOM 2778 C CA . GLU A 1 378 ? 8.015 -11.200 -8.102 1.00 84.31 378 GLU A CA 1
ATOM 2779 C C . GLU A 1 378 ? 6.918 -10.913 -9.140 1.00 84.31 378 GLU A C 1
ATOM 2781 O O . GLU A 1 378 ? 5.746 -10.698 -8.822 1.00 84.31 378 GLU A O 1
ATOM 2786 N N . CYS A 1 379 ? 7.252 -10.964 -10.430 1.00 75.00 379 CYS A N 1
ATOM 2787 C CA . CYS A 1 379 ? 6.358 -10.533 -11.508 1.00 75.00 379 CYS A CA 1
ATOM 2788 C C . CYS A 1 379 ? 5.396 -11.612 -12.025 1.00 75.00 379 CYS A C 1
ATOM 2790 O O . CYS A 1 379 ? 4.652 -11.369 -12.980 1.00 75.00 379 CYS A O 1
ATOM 2792 N N . ALA A 1 380 ? 5.395 -12.819 -11.451 1.00 54.44 380 ALA A N 1
ATOM 2793 C CA . ALA A 1 380 ? 4.565 -13.947 -11.886 1.00 54.44 380 ALA A CA 1
ATOM 2794 C C . ALA A 1 380 ? 4.490 -14.116 -13.429 1.00 54.44 380 ALA A C 1
ATOM 2796 O O . ALA A 1 380 ? 3.418 -14.332 -14.009 1.00 54.44 380 ALA A O 1
ATOM 2797 N N . GLY A 1 381 ? 5.639 -14.064 -14.114 1.00 49.94 381 GLY A N 1
ATOM 2798 C CA . GLY A 1 381 ? 5.775 -14.442 -15.522 1.00 49.94 381 GLY A CA 1
ATOM 2799 C C . GLY A 1 381 ? 6.565 -13.461 -16.390 1.00 49.94 381 GLY A C 1
ATOM 2800 O O . GLY A 1 381 ? 6.170 -12.320 -16.585 1.00 49.94 381 GLY A O 1
ATOM 2801 N N . THR A 1 382 ? 7.604 -13.990 -17.038 1.00 42.62 382 THR A N 1
ATOM 2802 C CA . THR A 1 382 ? 8.524 -13.315 -17.965 1.00 42.62 382 THR A CA 1
ATOM 2803 C C . THR A 1 382 ? 7.863 -12.277 -18.893 1.00 42.62 382 THR A C 1
ATOM 2805 O O . THR A 1 382 ? 7.021 -12.613 -19.741 1.00 42.62 382 THR A O 1
ATOM 2808 N N . ILE A 1 383 ? 8.311 -11.021 -18.806 1.00 50.88 383 ILE A N 1
ATOM 2809 C CA . ILE A 1 383 ? 7.940 -9.930 -19.716 1.00 50.88 383 ILE A CA 1
ATOM 2810 C C . ILE A 1 383 ? 8.519 -10.215 -21.115 1.00 50.88 383 ILE A C 1
ATOM 2812 O O . ILE A 1 383 ? 9.717 -10.387 -21.317 1.00 50.88 383 ILE A O 1
ATOM 2816 N N . CYS A 1 384 ? 7.659 -10.278 -22.134 1.00 56.88 384 CYS A N 1
ATOM 2817 C CA . CYS A 1 384 ? 8.061 -10.588 -23.511 1.00 56.88 384 CYS A CA 1
ATOM 2818 C C . CYS A 1 384 ? 8.311 -9.308 -24.321 1.00 56.88 384 CYS A C 1
ATOM 2820 O O . CYS A 1 384 ? 7.461 -8.898 -25.115 1.00 56.88 384 CYS A O 1
ATOM 2822 N N . LEU A 1 385 ? 9.473 -8.680 -24.115 1.00 54.66 385 LEU A N 1
ATOM 2823 C CA . LEU A 1 385 ? 9.870 -7.440 -24.802 1.00 54.66 385 LEU A CA 1
ATOM 2824 C C . LEU A 1 385 ? 10.109 -7.645 -26.312 1.00 54.66 385 LEU A C 1
ATOM 2826 O O . LEU A 1 385 ? 9.711 -6.810 -27.122 1.00 54.66 385 LEU A O 1
ATOM 2830 N N . GLU A 1 386 ? 10.656 -8.801 -26.706 1.00 67.75 386 GLU A N 1
ATOM 2831 C CA . GLU A 1 386 ? 10.957 -9.160 -28.103 1.00 67.75 386 GLU A CA 1
ATOM 2832 C C . GLU A 1 386 ? 10.203 -10.436 -28.536 1.00 67.75 386 GLU A C 1
ATOM 2834 O O . GLU A 1 386 ? 10.754 -11.544 -28.552 1.00 67.75 386 GLU A O 1
ATOM 2839 N N . PRO A 1 387 ? 8.912 -10.330 -28.910 1.00 77.25 387 PRO A N 1
ATOM 2840 C CA . PRO A 1 387 ? 8.078 -11.495 -29.194 1.00 77.25 387 PRO A CA 1
ATOM 2841 C C . PRO A 1 387 ? 8.461 -12.243 -30.471 1.00 77.25 387 PRO A C 1
ATOM 2843 O O . PRO A 1 387 ? 8.097 -13.414 -30.594 1.00 77.25 387 PRO A O 1
ATOM 2846 N N . ILE A 1 388 ? 9.149 -11.598 -31.426 1.00 88.44 388 ILE A N 1
ATOM 2847 C CA . ILE A 1 388 ? 9.519 -12.200 -32.711 1.00 88.44 388 ILE A CA 1
ATOM 2848 C C . ILE A 1 388 ? 11.032 -12.146 -32.968 1.00 88.44 388 ILE A C 1
ATOM 2850 O O . ILE A 1 388 ? 11.626 -11.098 -33.169 1.00 88.44 388 ILE A O 1
ATOM 2854 N N . SER A 1 389 ? 11.669 -13.307 -33.085 1.00 88.62 389 SER A N 1
ATOM 2855 C CA . SER A 1 389 ? 13.072 -13.416 -33.482 1.00 88.62 389 SER A CA 1
ATOM 2856 C C . SER A 1 389 ? 13.212 -13.561 -34.999 1.00 88.62 389 SER A C 1
ATOM 2858 O O . SER A 1 389 ? 12.585 -14.433 -35.614 1.00 88.62 389 SER A O 1
ATOM 2860 N N . ASN A 1 390 ? 14.098 -12.752 -35.598 1.00 91.12 390 ASN A N 1
ATOM 2861 C CA . ASN A 1 390 ? 14.536 -12.865 -36.997 1.00 91.12 390 ASN A CA 1
ATOM 2862 C C . ASN A 1 390 ? 13.373 -12.812 -38.011 1.00 91.12 390 ASN A C 1
ATOM 2864 O O . ASN A 1 390 ? 13.297 -13.625 -38.936 1.00 91.12 390 ASN A O 1
ATOM 2868 N N . GLY A 1 391 ? 12.455 -11.859 -37.829 1.00 90.62 391 GLY A N 1
ATOM 2869 C CA . GLY A 1 391 ? 11.257 -11.687 -38.659 1.00 90.62 391 GLY A CA 1
ATOM 2870 C C . GLY A 1 391 ? 11.520 -11.387 -40.142 1.00 90.62 391 GLY A C 1
ATOM 2871 O O . GLY A 1 391 ? 10.723 -11.777 -40.991 1.00 90.62 391 GLY A O 1
ATOM 2872 N N . GLY A 1 392 ? 12.657 -10.766 -40.469 1.00 90.75 392 GLY A N 1
ATOM 2873 C CA . GLY A 1 392 ? 13.125 -10.539 -41.847 1.00 90.75 392 GLY A CA 1
ATOM 2874 C C . GLY A 1 392 ? 13.955 -11.682 -42.446 1.00 90.75 392 GLY A C 1
ATOM 2875 O O . GLY A 1 392 ? 14.343 -11.659 -43.607 1.00 90.75 392 GLY A O 1
ATOM 2876 N N . PHE A 1 393 ? 14.243 -12.734 -41.670 1.00 94.62 393 PHE A N 1
ATOM 2877 C CA . PHE A 1 393 ? 15.100 -13.856 -42.079 1.00 94.62 393 PHE A CA 1
ATOM 2878 C C . PHE A 1 393 ? 16.540 -13.472 -42.456 1.00 94.62 393 PHE A C 1
ATOM 2880 O O . PHE A 1 393 ? 17.226 -14.231 -43.152 1.00 94.62 393 PHE A O 1
ATOM 2887 N N . GLU A 1 394 ? 17.034 -12.336 -41.964 1.00 93.75 394 GLU A N 1
ATOM 2888 C CA . GLU A 1 394 ? 18.373 -11.817 -42.249 1.00 93.75 394 GLU A CA 1
ATOM 2889 C C . GLU A 1 394 ? 19.506 -12.657 -41.628 1.00 93.75 394 GLU A C 1
ATOM 2891 O O . GLU A 1 394 ? 20.656 -12.586 -42.074 1.00 93.75 394 GLU A O 1
ATOM 2896 N N . ASN A 1 395 ? 19.182 -13.573 -40.714 1.00 88.00 395 ASN A N 1
ATOM 2897 C CA . ASN A 1 395 ? 20.113 -14.559 -40.179 1.00 88.00 395 ASN A CA 1
ATOM 2898 C C . ASN A 1 395 ? 19.610 -16.000 -40.439 1.00 88.00 395 ASN A C 1
ATOM 2900 O O . ASN A 1 395 ? 18.473 -16.329 -40.109 1.00 88.00 395 ASN A O 1
ATOM 2904 N N . PRO A 1 396 ? 20.412 -16.917 -41.014 1.00 90.56 396 PRO A N 1
ATOM 2905 C CA . PRO A 1 396 ? 21.775 -16.751 -41.497 1.00 90.56 396 PRO A CA 1
ATOM 2906 C C . PRO A 1 396 ? 21.828 -16.101 -42.875 1.00 90.56 396 PRO A C 1
ATOM 2908 O O . PRO A 1 396 ? 21.079 -16.463 -43.781 1.00 90.56 396 PRO A O 1
ATOM 2911 N N . VAL A 1 397 ? 22.821 -15.238 -43.080 1.00 89.19 397 VAL A N 1
ATOM 2912 C CA . VAL A 1 397 ? 23.088 -14.618 -44.383 1.00 89.19 397 VAL A CA 1
ATOM 2913 C C . VAL A 1 397 ? 23.367 -15.681 -45.453 1.00 89.19 397 VAL A C 1
ATOM 2915 O O . VAL A 1 397 ? 24.237 -16.555 -45.299 1.00 89.19 397 VAL A O 1
ATOM 2918 N N . ILE A 1 398 ? 22.653 -15.607 -46.581 1.00 88.31 398 ILE A N 1
ATOM 2919 C CA . ILE A 1 398 ? 22.918 -16.445 -47.757 1.00 88.31 398 ILE A CA 1
ATOM 2920 C C . ILE A 1 398 ? 23.586 -15.647 -48.890 1.00 88.31 398 ILE A C 1
ATOM 2922 O O . ILE A 1 398 ? 23.426 -14.434 -48.992 1.00 88.31 398 ILE A O 1
ATOM 2926 N N . PRO A 1 399 ? 24.355 -16.296 -49.790 1.00 86.00 399 PRO A N 1
ATOM 2927 C CA . PRO A 1 399 ? 24.998 -15.586 -50.893 1.00 86.00 399 PRO A CA 1
ATOM 2928 C C . PRO A 1 399 ? 23.990 -14.900 -51.828 1.00 86.00 399 PRO A C 1
ATOM 2930 O O . PRO A 1 399 ? 23.022 -15.527 -52.264 1.00 86.00 399 PRO A O 1
ATOM 2933 N N . SER A 1 400 ? 24.281 -13.655 -52.212 1.00 81.00 400 SER A N 1
ATOM 2934 C CA . SER A 1 400 ? 23.469 -12.872 -53.155 1.00 81.00 400 SER A CA 1
ATOM 2935 C C . SER A 1 400 ? 23.220 -13.605 -54.484 1.00 81.00 400 SER A C 1
ATOM 2937 O O . SER A 1 400 ? 24.108 -14.265 -55.035 1.00 81.00 400 SER A O 1
ATOM 2939 N N . GLY A 1 401 ? 21.997 -13.486 -55.005 1.00 79.88 401 GLY A N 1
ATOM 2940 C CA . GLY A 1 401 ? 21.528 -14.132 -56.230 1.00 79.88 401 GLY A CA 1
ATOM 2941 C C . GLY A 1 401 ? 21.278 -15.639 -56.103 1.00 79.88 401 GLY A C 1
ATOM 2942 O O . GLY A 1 401 ? 21.268 -16.336 -57.121 1.00 79.88 401 GLY A O 1
ATOM 2943 N N . THR A 1 402 ? 21.123 -16.173 -54.886 1.00 87.94 402 THR A N 1
ATOM 2944 C CA . THR A 1 402 ? 20.907 -17.609 -54.649 1.00 87.94 402 THR A CA 1
ATOM 2945 C C . THR A 1 402 ? 19.705 -17.886 -53.748 1.00 87.94 402 THR A C 1
ATOM 2947 O O . THR A 1 402 ? 19.282 -17.024 -52.988 1.00 87.94 402 THR A O 1
ATOM 2950 N N . SER A 1 403 ? 19.177 -19.112 -53.819 1.00 91.19 403 SER A N 1
ATOM 2951 C CA . SER A 1 403 ? 18.366 -19.693 -52.746 1.00 91.19 403 SER A CA 1
ATOM 2952 C C . SER A 1 403 ? 19.167 -20.762 -52.001 1.00 91.19 403 SER A C 1
ATOM 2954 O O . SER A 1 403 ? 20.067 -21.419 -52.564 1.00 91.19 403 SER A O 1
ATOM 2956 N N . ARG A 1 404 ? 18.896 -20.915 -50.705 1.00 93.12 404 ARG A N 1
ATOM 2957 C CA . ARG A 1 404 ? 19.529 -21.916 -49.843 1.00 93.12 404 ARG A CA 1
ATOM 2958 C C . ARG A 1 404 ? 18.505 -22.508 -48.893 1.00 93.12 404 ARG A C 1
ATOM 2960 O O . ARG A 1 404 ? 17.783 -21.791 -48.221 1.00 93.12 404 ARG A O 1
ATOM 2967 N N . ARG A 1 405 ? 18.537 -23.834 -48.777 1.00 92.69 405 ARG A N 1
ATOM 2968 C CA . ARG A 1 405 ? 17.836 -24.546 -47.711 1.00 92.69 405 ARG A CA 1
ATOM 2969 C C . ARG A 1 405 ? 18.723 -24.634 -46.489 1.00 92.69 405 ARG A C 1
ATOM 2971 O O . ARG A 1 405 ? 19.875 -25.069 -46.596 1.00 92.69 405 ARG A O 1
ATOM 2978 N N . ARG A 1 406 ? 18.184 -24.220 -45.357 1.00 92.75 406 ARG A N 1
ATOM 2979 C CA . ARG A 1 406 ? 18.837 -24.243 -44.055 1.00 92.75 406 ARG A CA 1
ATOM 2980 C C . ARG A 1 406 ? 18.006 -25.097 -43.116 1.00 92.75 406 ARG A C 1
ATOM 2982 O O . ARG A 1 406 ? 16.788 -25.160 -43.257 1.00 92.75 406 ARG A O 1
ATOM 2989 N N . ASN A 1 407 ? 18.683 -25.776 -42.199 1.00 92.69 407 ASN A N 1
ATOM 2990 C CA . ASN A 1 407 ? 17.969 -26.500 -41.163 1.00 92.69 407 ASN A CA 1
ATOM 2991 C C . ASN A 1 407 ? 17.324 -25.467 -40.240 1.00 92.69 407 ASN A C 1
ATOM 2993 O O . ASN A 1 407 ? 17.967 -24.458 -39.945 1.00 92.69 407 ASN A O 1
ATOM 2997 N N . GLN A 1 408 ? 16.102 -25.720 -39.787 1.00 92.38 408 GLN A N 1
ATOM 2998 C CA . GLN A 1 408 ? 15.399 -24.846 -38.852 1.00 92.38 408 GLN A CA 1
ATOM 2999 C C . GLN A 1 408 ? 16.261 -24.489 -37.629 1.00 92.38 408 GLN A C 1
ATOM 3001 O O . GLN A 1 408 ? 16.302 -23.340 -37.226 1.00 92.38 408 GLN A O 1
ATOM 3006 N N . SER A 1 409 ? 17.106 -25.411 -37.144 1.00 89.00 409 SER A N 1
ATOM 3007 C CA . SER A 1 409 ? 18.013 -25.158 -36.013 1.00 89.00 409 SER A CA 1
ATOM 3008 C C . SER A 1 409 ? 19.108 -24.116 -36.284 1.00 89.00 409 SER A C 1
ATOM 3010 O O . SER A 1 409 ? 19.910 -23.829 -35.405 1.00 89.00 409 SER A O 1
ATOM 3012 N N . THR A 1 410 ? 19.249 -23.656 -37.527 1.00 89.06 410 THR A N 1
ATOM 3013 C CA . THR A 1 410 ? 20.249 -22.659 -37.942 1.00 89.06 410 THR A CA 1
ATOM 3014 C C . THR A 1 410 ? 19.625 -21.324 -38.318 1.00 89.06 410 THR A C 1
ATOM 3016 O O . THR A 1 410 ? 20.364 -20.416 -38.685 1.00 89.06 410 THR A O 1
ATOM 3019 N N . ILE A 1 411 ? 18.294 -21.223 -38.271 1.00 89.75 411 ILE A N 1
ATOM 3020 C CA . ILE A 1 411 ? 17.545 -19.990 -38.491 1.00 89.75 411 ILE A CA 1
ATOM 3021 C C . ILE A 1 411 ? 16.981 -19.588 -37.127 1.00 89.75 411 ILE A C 1
ATOM 3023 O O . ILE A 1 411 ? 16.092 -20.287 -36.642 1.00 89.75 411 ILE A O 1
ATOM 3027 N N . PRO A 1 412 ? 17.508 -18.530 -36.484 1.00 85.50 412 PRO A N 1
ATOM 3028 C CA . PRO A 1 412 ? 17.045 -18.107 -35.165 1.00 85.50 412 PRO A CA 1
ATOM 3029 C C . PRO A 1 412 ? 15.524 -17.978 -35.125 1.00 85.50 412 PRO A C 1
ATOM 3031 O O . PRO A 1 412 ? 14.934 -17.436 -36.057 1.00 85.50 412 PRO A O 1
ATOM 3034 N N . GLY A 1 413 ? 14.911 -18.569 -34.100 1.00 84.19 413 GLY A N 1
ATOM 3035 C CA . GLY A 1 413 ? 13.477 -18.500 -33.827 1.00 84.19 413 GLY A CA 1
ATOM 3036 C C . GLY A 1 413 ? 12.536 -19.273 -34.765 1.00 84.19 413 GLY A C 1
ATOM 3037 O O . GLY A 1 413 ? 11.380 -19.482 -34.414 1.00 84.19 413 GLY A O 1
ATOM 3038 N N . TRP A 1 414 ? 12.958 -19.739 -35.942 1.00 93.94 414 TRP A N 1
ATOM 3039 C CA . TRP A 1 414 ? 12.020 -20.308 -36.922 1.00 93.94 414 TRP A CA 1
ATOM 3040 C C . TRP A 1 414 ? 11.996 -21.835 -36.936 1.00 93.94 414 TRP A C 1
ATOM 3042 O O . TRP A 1 414 ? 13.018 -22.499 -37.098 1.00 93.94 414 TRP A O 1
ATOM 3052 N N . SER A 1 415 ? 10.790 -22.399 -36.859 1.00 95.44 415 SER A N 1
ATOM 3053 C CA . SER A 1 415 ? 10.515 -23.833 -36.983 1.00 95.44 415 SER A CA 1
ATOM 3054 C C . SER A 1 415 ? 9.642 -24.145 -38.197 1.00 95.44 415 SER A C 1
ATOM 3056 O O . SER A 1 415 ? 8.928 -23.289 -38.722 1.00 95.44 415 SER A O 1
ATOM 3058 N N . THR A 1 416 ? 9.683 -25.398 -38.657 1.00 95.00 416 THR A N 1
ATOM 3059 C CA . THR A 1 416 ? 8.838 -25.875 -39.753 1.00 95.00 416 THR A CA 1
ATOM 3060 C C . THR A 1 416 ? 8.220 -27.240 -39.474 1.00 95.00 416 THR A C 1
ATOM 3062 O O . THR A 1 416 ? 8.817 -28.101 -38.832 1.00 95.00 416 THR A O 1
ATOM 3065 N N . THR A 1 417 ? 7.022 -27.477 -40.012 1.00 95.12 417 THR A N 1
ATOM 3066 C CA . THR A 1 417 ? 6.397 -28.812 -40.006 1.00 95.12 417 THR A CA 1
ATOM 3067 C C . THR A 1 417 ? 6.902 -29.721 -41.133 1.00 95.12 417 THR A C 1
ATOM 3069 O O . THR A 1 417 ? 6.493 -30.882 -41.225 1.00 95.12 417 THR A O 1
ATOM 3072 N N . ALA A 1 418 ? 7.805 -29.230 -41.991 1.00 92.62 418 ALA A N 1
ATOM 3073 C CA . ALA A 1 418 ? 8.457 -30.033 -43.015 1.00 92.62 418 ALA A CA 1
ATOM 3074 C C . ALA A 1 418 ? 9.204 -31.214 -42.367 1.00 92.62 418 ALA A C 1
ATOM 3076 O O . ALA A 1 418 ? 10.032 -31.040 -41.476 1.00 92.62 418 ALA A O 1
ATOM 3077 N N . THR A 1 419 ? 8.961 -32.440 -42.835 1.00 94.00 419 THR A N 1
ATOM 3078 C CA . THR A 1 419 ? 9.555 -33.661 -42.256 1.00 94.00 419 THR A CA 1
ATOM 3079 C C . THR A 1 419 ? 11.085 -33.720 -42.328 1.00 94.00 419 THR A C 1
ATOM 3081 O O . THR A 1 419 ? 11.692 -34.579 -41.693 1.00 94.00 419 THR A O 1
ATOM 3084 N N . ASP A 1 420 ? 11.710 -32.892 -43.168 1.00 92.19 420 ASP A N 1
ATOM 3085 C CA . ASP A 1 420 ? 13.163 -32.757 -43.287 1.00 92.19 420 ASP A CA 1
ATOM 3086 C C . ASP A 1 420 ? 13.734 -31.584 -42.468 1.00 92.19 420 ASP A C 1
ATOM 3088 O O . ASP A 1 420 ? 14.957 -31.455 -42.392 1.00 92.19 420 ASP A O 1
ATOM 3092 N N . GLY A 1 421 ? 12.882 -30.776 -41.824 1.00 92.19 421 GLY A N 1
ATOM 3093 C CA . GLY A 1 421 ? 13.272 -29.635 -40.991 1.00 92.19 421 GLY A CA 1
ATOM 3094 C C . GLY A 1 421 ? 13.967 -28.519 -41.772 1.00 92.19 421 GLY A C 1
ATOM 3095 O O . GLY A 1 421 ? 14.803 -27.817 -41.206 1.00 92.19 421 GLY A O 1
ATOM 3096 N N . GLN A 1 422 ? 13.712 -28.411 -43.080 1.00 93.44 422 GLN A N 1
ATOM 3097 C CA . GLN A 1 422 ? 14.407 -27.486 -43.974 1.00 93.44 422 GLN A CA 1
ATOM 3098 C C . GLN A 1 422 ? 13.524 -26.290 -44.330 1.00 93.44 422 GLN A C 1
ATOM 3100 O O . GLN A 1 422 ? 12.417 -26.460 -44.831 1.00 93.44 422 GLN A O 1
ATOM 3105 N N . ILE A 1 423 ? 14.075 -25.091 -44.170 1.00 94.56 423 ILE A N 1
ATOM 3106 C CA . ILE A 1 423 ? 13.459 -23.817 -44.550 1.00 94.56 423 ILE A CA 1
ATOM 3107 C C . ILE A 1 423 ? 14.259 -23.242 -45.726 1.00 94.56 423 ILE A C 1
ATOM 3109 O O . ILE A 1 423 ? 15.494 -23.297 -45.730 1.00 94.56 423 ILE A O 1
ATOM 3113 N N . GLU A 1 424 ? 13.583 -22.755 -46.768 1.00 94.31 424 GLU A N 1
ATOM 3114 C CA . GLU A 1 424 ? 14.231 -22.205 -47.966 1.00 94.31 424 GLU A CA 1
ATOM 3115 C C . GLU A 1 424 ? 14.267 -20.674 -47.909 1.00 94.31 424 GLU A C 1
ATOM 3117 O O . GLU A 1 424 ? 13.228 -20.027 -47.936 1.00 94.31 424 GLU A O 1
ATOM 3122 N N . ILE A 1 425 ? 15.476 -20.110 -47.855 1.00 95.38 425 ILE A N 1
ATOM 3123 C CA . ILE A 1 425 ? 15.731 -18.665 -47.845 1.00 95.38 425 ILE A CA 1
ATOM 3124 C C . ILE A 1 425 ? 16.194 -18.227 -49.235 1.00 95.38 425 ILE A C 1
ATOM 3126 O O . ILE A 1 425 ? 16.963 -18.934 -49.906 1.00 95.38 425 ILE A O 1
ATOM 3130 N N . TRP A 1 426 ? 15.730 -17.062 -49.670 1.00 94.25 426 TRP A N 1
ATOM 3131 C CA . TRP A 1 426 ? 15.999 -16.457 -50.968 1.00 94.25 426 TRP A CA 1
ATOM 3132 C C . TRP A 1 426 ? 16.667 -15.101 -50.794 1.00 94.25 426 TRP A C 1
ATOM 3134 O O . TRP A 1 426 ? 16.225 -14.290 -50.000 1.00 94.25 426 TRP A O 1
ATOM 3144 N N . SER A 1 427 ? 17.716 -14.835 -51.571 1.00 89.69 427 SER A N 1
ATOM 3145 C CA . SER A 1 427 ? 18.387 -13.536 -51.541 1.00 89.69 427 SER A CA 1
ATOM 3146 C C . SER A 1 427 ? 17.597 -12.475 -52.312 1.00 89.69 427 SER A C 1
ATOM 3148 O O . SER A 1 427 ? 16.907 -12.795 -53.286 1.00 89.69 427 SER A O 1
ATOM 3150 N N . PHE A 1 428 ? 17.848 -11.218 -51.971 1.00 86.94 428 PHE A N 1
ATOM 3151 C CA . PHE A 1 428 ? 17.352 -9.993 -52.586 1.00 86.94 428 PHE A CA 1
ATOM 3152 C C . PHE A 1 428 ? 17.176 -10.057 -54.112 1.00 86.94 428 PHE A C 1
ATOM 3154 O O . PHE A 1 428 ? 18.049 -10.521 -54.857 1.00 86.94 428 PHE A O 1
ATOM 3161 N N . GLY A 1 429 ? 16.070 -9.481 -54.597 1.00 79.19 429 GLY A N 1
ATOM 3162 C CA . GLY A 1 429 ? 15.895 -9.135 -56.011 1.00 79.19 429 GLY A CA 1
ATOM 3163 C C . GLY A 1 429 ? 15.458 -10.283 -56.926 1.00 79.19 429 GLY A C 1
ATOM 3164 O O . GLY A 1 429 ? 15.548 -10.158 -58.153 1.00 79.19 429 GLY A O 1
ATOM 3165 N N . PHE A 1 430 ? 14.988 -11.407 -56.376 1.00 85.06 430 PHE A N 1
ATOM 3166 C CA . PHE A 1 430 ? 14.437 -12.504 -57.176 1.00 85.06 430 PHE A CA 1
ATOM 3167 C C . PHE A 1 430 ? 13.295 -12.012 -58.089 1.00 85.06 430 PHE A C 1
ATOM 3169 O O . PHE A 1 430 ? 12.422 -11.256 -57.671 1.00 85.06 430 PHE A O 1
ATOM 3176 N N . ASN A 1 431 ? 13.325 -12.404 -59.370 1.00 85.19 431 ASN A N 1
ATOM 3177 C CA . ASN A 1 431 ? 12.420 -11.915 -60.425 1.00 85.19 431 ASN A CA 1
ATOM 3178 C C . ASN A 1 431 ? 12.352 -10.377 -60.588 1.00 85.19 431 ASN A C 1
ATOM 3180 O O . ASN A 1 431 ? 11.427 -9.863 -61.214 1.00 85.19 431 ASN A O 1
ATOM 3184 N N . GLY A 1 432 ? 13.366 -9.643 -60.115 1.00 85.00 432 GLY A N 1
ATOM 3185 C CA . GLY A 1 432 ? 13.449 -8.187 -60.254 1.00 85.00 432 GLY A CA 1
ATOM 3186 C C . GLY A 1 432 ? 12.628 -7.406 -59.229 1.00 85.00 432 GLY A C 1
ATOM 3187 O O . GLY A 1 432 ? 12.483 -6.197 -59.390 1.00 85.00 432 GLY A O 1
ATOM 3188 N N . VAL A 1 433 ? 12.113 -8.073 -58.192 1.00 89.38 433 VAL A N 1
ATOM 3189 C CA . VAL A 1 433 ? 11.413 -7.436 -57.075 1.00 89.38 433 VAL A CA 1
ATOM 3190 C C . VAL A 1 433 ? 12.320 -7.533 -55.835 1.00 89.38 433 VAL A C 1
ATOM 3192 O O . VAL A 1 433 ? 12.679 -8.654 -55.457 1.00 89.38 433 VAL A O 1
ATOM 3195 N N . PRO A 1 434 ? 12.735 -6.399 -55.235 1.00 89.62 434 PRO A N 1
ATOM 3196 C CA . PRO A 1 434 ? 13.485 -6.357 -53.972 1.00 89.62 434 PRO A CA 1
ATOM 3197 C C . PRO A 1 434 ? 12.866 -7.240 -52.875 1.00 89.62 434 PRO A C 1
ATOM 3199 O O . PRO A 1 434 ? 11.674 -7.553 -52.956 1.00 89.62 434 PRO A O 1
ATOM 3202 N N . SER A 1 435 ? 13.653 -7.659 -51.876 1.00 89.75 435 SER A N 1
ATOM 3203 C CA . SER A 1 435 ? 13.068 -8.067 -50.584 1.00 89.75 435 SER A CA 1
ATOM 3204 C C . SER A 1 435 ? 12.322 -6.871 -49.982 1.00 89.75 435 SER A C 1
ATOM 3206 O O . SER A 1 435 ? 12.517 -5.736 -50.436 1.00 89.75 435 SER A O 1
ATOM 3208 N N . PHE A 1 436 ? 11.378 -7.131 -49.088 1.00 88.69 436 PHE A N 1
ATOM 3209 C CA . PHE A 1 436 ? 10.655 -6.055 -48.425 1.00 88.69 436 PHE A CA 1
ATOM 3210 C C . PHE A 1 436 ? 11.550 -5.392 -47.375 1.00 88.69 436 PHE A C 1
ATOM 3212 O O . PHE A 1 436 ? 11.736 -4.177 -47.418 1.00 88.69 436 PHE A O 1
ATOM 3219 N N . GLU A 1 437 ? 12.163 -6.210 -46.525 1.00 88.56 437 GLU A N 1
ATOM 3220 C CA . GLU A 1 437 ? 13.161 -5.821 -45.532 1.00 88.56 437 GLU A CA 1
ATOM 3221 C C . GLU A 1 437 ? 14.511 -6.468 -45.900 1.00 88.56 437 GLU A C 1
ATOM 3223 O O . GLU A 1 437 ? 14.581 -7.361 -46.751 1.00 88.56 437 GLU A O 1
ATOM 3228 N N . GLY A 1 438 ? 15.611 -5.903 -45.402 1.00 89.25 438 GLY A N 1
ATOM 3229 C CA . GLY A 1 438 ? 16.936 -6.501 -45.524 1.00 89.25 438 GLY A CA 1
ATOM 3230 C C . GLY A 1 438 ? 17.383 -6.933 -46.931 1.00 89.25 438 GLY A C 1
ATOM 3231 O O . GLY A 1 438 ? 17.228 -6.223 -47.932 1.00 89.25 438 GLY A O 1
ATOM 3232 N N . ASN A 1 439 ? 18.039 -8.091 -47.004 1.00 88.88 439 ASN A N 1
ATOM 3233 C CA . ASN A 1 439 ? 18.643 -8.653 -48.209 1.00 88.88 439 ASN A CA 1
ATOM 3234 C C . ASN A 1 439 ? 18.188 -10.087 -48.511 1.00 88.88 439 ASN A C 1
ATOM 3236 O O . ASN A 1 439 ? 18.738 -10.713 -49.432 1.00 88.88 439 ASN A O 1
ATOM 3240 N N . GLN A 1 440 ? 17.228 -10.638 -47.778 1.00 94.12 440 GLN A N 1
ATOM 3241 C CA . GLN A 1 440 ? 16.689 -11.971 -48.001 1.00 94.12 440 GLN A CA 1
ATOM 3242 C C . GLN A 1 440 ? 15.242 -12.094 -47.507 1.00 94.12 440 GLN A C 1
ATOM 3244 O O . GLN A 1 440 ? 14.650 -11.127 -47.079 1.00 94.12 440 GLN A O 1
ATOM 3249 N N . PHE A 1 441 ? 14.614 -13.242 -47.763 1.00 95.38 441 PHE A N 1
ATOM 3250 C CA . PHE A 1 441 ? 13.233 -13.550 -47.372 1.00 95.38 441 PHE A CA 1
ATOM 3251 C C . PHE A 1 441 ? 13.009 -15.067 -47.412 1.00 95.38 441 PHE A C 1
ATOM 3253 O O . PHE A 1 441 ? 13.780 -15.800 -48.051 1.00 95.38 441 PHE A O 1
ATOM 3260 N N . ALA A 1 442 ? 11.943 -15.568 -46.785 1.00 95.50 442 ALA A N 1
ATOM 3261 C CA . ALA A 1 442 ? 11.652 -17.002 -46.724 1.00 95.50 442 ALA A CA 1
ATOM 3262 C C . ALA A 1 442 ? 10.608 -17.467 -47.750 1.00 95.50 442 ALA A C 1
ATOM 3264 O O . ALA A 1 442 ? 9.710 -16.735 -48.165 1.00 95.50 442 ALA A O 1
ATOM 3265 N N . GLU A 1 443 ? 10.707 -18.738 -48.146 1.00 92.88 443 GLU A N 1
ATOM 3266 C CA . GLU A 1 443 ? 9.663 -19.473 -48.860 1.00 92.88 443 GLU A CA 1
ATOM 3267 C C . GLU A 1 443 ? 8.996 -20.477 -47.916 1.00 92.88 443 GLU A C 1
ATOM 3269 O O . GLU A 1 443 ? 9.645 -21.388 -47.397 1.00 92.88 443 GLU A O 1
ATOM 3274 N N . LEU A 1 444 ? 7.679 -20.341 -47.751 1.00 88.31 444 LEU A N 1
ATOM 3275 C CA . LEU A 1 444 ? 6.902 -21.004 -46.704 1.00 88.31 444 LEU A CA 1
ATOM 3276 C C . LEU A 1 444 ? 6.997 -22.542 -46.712 1.00 88.31 444 LEU A C 1
ATOM 3278 O O . LEU A 1 444 ? 7.032 -23.185 -45.666 1.00 88.31 444 LEU A O 1
ATOM 3282 N N . ASN A 1 445 ? 7.057 -23.138 -47.907 1.00 75.94 445 ASN A N 1
ATOM 3283 C CA . ASN A 1 445 ? 6.871 -24.580 -48.102 1.00 75.94 445 ASN A CA 1
ATOM 3284 C C . ASN A 1 445 ? 8.001 -25.284 -48.863 1.00 75.94 445 ASN A C 1
ATOM 3286 O O . ASN A 1 445 ? 7.858 -26.442 -49.241 1.00 75.94 445 ASN A O 1
ATOM 3290 N N . ALA A 1 446 ? 9.125 -24.608 -49.106 1.00 77.12 446 ALA A N 1
ATOM 3291 C CA . ALA A 1 446 ? 10.338 -25.173 -49.713 1.00 77.12 446 ALA A CA 1
ATOM 3292 C C . ALA A 1 446 ? 10.124 -26.300 -50.769 1.00 77.12 446 ALA A C 1
ATOM 3294 O O . ALA A 1 446 ? 9.998 -26.046 -51.965 1.00 77.12 446 ALA A O 1
ATOM 3295 N N . ASN A 1 447 ? 10.163 -27.582 -50.367 1.00 82.62 447 ASN A N 1
ATOM 3296 C CA . ASN A 1 447 ? 9.958 -28.766 -51.224 1.00 82.62 447 ASN A CA 1
ATOM 3297 C C . ASN A 1 447 ? 8.756 -29.649 -50.853 1.00 82.62 447 ASN A C 1
ATOM 3299 O O . ASN A 1 447 ? 8.531 -30.645 -51.549 1.00 82.62 447 ASN A O 1
ATOM 3303 N N . GLN A 1 448 ? 8.006 -29.332 -49.800 1.00 90.44 448 GLN A N 1
ATOM 3304 C CA . GLN A 1 448 ? 6.814 -30.075 -49.384 1.00 90.44 448 GLN A CA 1
ATOM 3305 C C . GLN A 1 448 ? 5.793 -29.159 -48.704 1.00 90.44 448 GLN A C 1
ATOM 3307 O O . GLN A 1 448 ? 6.153 -28.138 -48.153 1.00 90.44 448 GLN A O 1
ATOM 3312 N N . GLU A 1 449 ? 4.505 -29.494 -48.748 1.00 92.44 449 GLU A N 1
ATOM 3313 C CA . GLU A 1 449 ? 3.501 -28.706 -48.019 1.00 92.44 449 GLU A CA 1
ATOM 3314 C C . GLU A 1 449 ? 3.798 -28.763 -46.511 1.00 92.44 449 GLU A C 1
ATOM 3316 O O . GLU A 1 449 ? 3.777 -29.841 -45.915 1.00 92.44 449 GLU A O 1
ATOM 3321 N N . SER A 1 450 ? 4.120 -27.610 -45.932 1.00 92.94 450 SER A N 1
ATOM 3322 C CA . SER A 1 450 ? 4.482 -27.436 -44.528 1.00 92.94 450 SER A CA 1
ATOM 3323 C C . SER A 1 450 ? 3.925 -26.110 -44.006 1.00 92.94 450 SER A C 1
ATOM 3325 O O . SER A 1 450 ? 3.200 -25.411 -44.704 1.00 92.94 450 SER A O 1
ATOM 3327 N N . ALA A 1 451 ? 4.234 -25.795 -42.759 1.00 94.50 451 ALA A N 1
ATOM 3328 C CA . ALA A 1 451 ? 4.031 -24.493 -42.154 1.00 94.50 451 ALA A CA 1
ATOM 3329 C C . ALA A 1 451 ? 5.387 -23.958 -41.692 1.00 94.50 451 ALA A C 1
ATOM 3331 O O . ALA A 1 451 ? 6.279 -24.757 -41.371 1.00 94.50 451 ALA A O 1
ATOM 3332 N N . LEU A 1 452 ? 5.522 -22.635 -41.629 1.00 96.38 452 LEU A N 1
ATOM 3333 C CA . LEU A 1 452 ? 6.563 -21.968 -40.845 1.00 96.38 452 LEU A CA 1
ATOM 3334 C C . LEU A 1 452 ? 5.917 -21.354 -39.616 1.00 96.38 452 LEU A C 1
ATOM 3336 O O . LEU A 1 452 ? 4.810 -20.823 -39.708 1.00 96.38 452 LEU A O 1
ATOM 3340 N N . TYR A 1 453 ? 6.585 -21.457 -38.475 1.00 97.19 453 TYR A N 1
ATOM 3341 C CA . TYR A 1 453 ? 6.073 -20.893 -37.238 1.00 97.19 453 TYR A CA 1
ATOM 3342 C C . TYR A 1 453 ? 7.183 -20.531 -36.260 1.00 97.19 453 TYR A C 1
ATOM 3344 O O . TYR A 1 453 ? 8.287 -21.081 -36.319 1.00 97.19 453 TYR A O 1
ATOM 3352 N N . GLN A 1 454 ? 6.828 -19.658 -35.329 1.00 95.56 454 GLN A N 1
ATOM 3353 C CA . GLN A 1 454 ? 7.584 -19.365 -34.122 1.00 95.56 454 GLN A CA 1
ATOM 3354 C C . GLN A 1 454 ? 6.646 -19.471 -32.914 1.00 95.56 454 GLN A C 1
ATOM 3356 O O . GLN A 1 454 ? 5.434 -19.273 -33.044 1.00 95.56 454 GLN A O 1
ATOM 3361 N N . ILE A 1 455 ? 7.195 -19.863 -31.768 1.00 88.56 455 ILE A N 1
ATOM 3362 C CA . ILE A 1 455 ? 6.499 -19.791 -30.482 1.00 88.56 455 ILE A CA 1
ATOM 3363 C C . ILE A 1 455 ? 6.950 -18.474 -29.858 1.00 88.56 455 ILE A C 1
ATOM 3365 O O . ILE A 1 455 ? 8.149 -18.286 -29.676 1.00 88.56 455 ILE A O 1
ATOM 3369 N N . LEU A 1 456 ? 6.009 -17.569 -29.622 1.00 86.81 456 LEU A N 1
ATOM 3370 C CA . LEU A 1 456 ? 6.264 -16.249 -29.051 1.00 86.81 456 LEU A CA 1
ATOM 3371 C C . LEU A 1 456 ? 6.280 -16.366 -27.521 1.00 86.81 456 LEU A C 1
ATOM 3373 O O . LEU A 1 456 ? 5.495 -17.148 -26.977 1.00 86.81 456 LEU A O 1
ATOM 3377 N N . CYS A 1 457 ? 7.100 -15.565 -26.839 1.00 73.06 457 CYS A N 1
ATOM 3378 C CA . CYS A 1 457 ? 7.203 -15.530 -25.371 1.00 73.06 457 CYS A CA 1
ATOM 3379 C C . CYS A 1 457 ? 5.990 -14.894 -24.656 1.00 73.06 457 CYS A C 1
ATOM 3381 O O . CYS A 1 457 ? 6.077 -14.532 -23.495 1.00 73.06 457 CYS A O 1
ATOM 3383 N N . LEU A 1 458 ? 4.851 -14.741 -25.336 1.00 76.00 458 LEU A N 1
ATOM 3384 C CA . LEU A 1 458 ? 3.691 -14.008 -24.825 1.00 76.00 458 LEU A CA 1
ATOM 3385 C C . LEU A 1 458 ? 2.914 -14.811 -23.775 1.00 76.00 458 LEU A C 1
ATOM 3387 O O . LEU A 1 458 ? 2.576 -15.978 -24.008 1.00 76.00 458 LEU A O 1
ATOM 3391 N N . THR A 1 459 ? 2.528 -14.135 -22.701 1.00 69.12 459 THR A N 1
ATOM 3392 C CA . THR A 1 459 ? 1.746 -14.649 -21.569 1.00 69.12 459 THR A CA 1
ATOM 3393 C C . THR A 1 459 ? 0.245 -14.334 -21.717 1.00 69.12 459 THR A C 1
ATOM 3395 O O . THR A 1 459 ? -0.142 -13.486 -22.535 1.00 69.12 459 THR A O 1
ATOM 3398 N N . PRO A 1 460 ? -0.650 -15.036 -20.989 1.00 75.19 460 PRO A N 1
ATOM 3399 C CA . PRO A 1 460 ? -2.083 -14.741 -20.992 1.00 75.19 460 PRO A CA 1
ATOM 3400 C C . PRO A 1 460 ? -2.383 -13.266 -20.703 1.00 75.19 460 PRO A C 1
ATOM 3402 O O . PRO A 1 460 ? -1.797 -12.678 -19.808 1.00 75.19 460 PRO A O 1
ATOM 3405 N N . GLY A 1 461 ? -3.302 -12.665 -21.461 1.00 66.19 461 GLY A N 1
ATOM 3406 C CA . GLY A 1 461 ? -3.647 -11.246 -21.324 1.00 66.19 461 GLY A CA 1
ATOM 3407 C C . GLY A 1 461 ? -2.801 -10.289 -22.168 1.00 66.19 461 GLY A C 1
ATOM 3408 O O . GLY A 1 461 ? -3.272 -9.186 -22.435 1.00 66.19 461 GLY A O 1
ATOM 3409 N N . SER A 1 462 ? -1.637 -10.711 -22.687 1.00 72.81 462 SER A N 1
ATOM 3410 C CA . SER A 1 462 ? -0.867 -9.876 -23.621 1.00 72.81 462 SER A CA 1
ATOM 3411 C C . SER A 1 462 ? -1.713 -9.515 -24.848 1.00 72.81 462 SER A C 1
ATOM 3413 O O . SER A 1 462 ? -2.294 -10.400 -25.492 1.00 72.81 462 SER A O 1
ATOM 3415 N N . GLU A 1 463 ? -1.746 -8.237 -25.221 1.00 81.00 463 GLU A N 1
ATOM 3416 C CA . GLU A 1 463 ? -2.275 -7.807 -26.516 1.00 81.00 463 GLU A CA 1
ATOM 3417 C C . GLU A 1 463 ? -1.117 -7.512 -27.455 1.00 81.00 463 GLU A C 1
ATOM 3419 O O . GLU A 1 463 ? -0.175 -6.812 -27.094 1.00 81.00 463 GLU A O 1
ATOM 3424 N N . ILE A 1 464 ? -1.191 -8.038 -28.676 1.00 83.69 464 ILE A N 1
ATOM 3425 C CA . ILE A 1 464 ? -0.207 -7.772 -29.719 1.00 83.69 464 ILE A CA 1
ATOM 3426 C C . ILE A 1 464 ? -0.848 -7.163 -30.958 1.00 83.69 464 ILE A C 1
ATOM 3428 O O . ILE A 1 464 ? -1.966 -7.512 -31.350 1.00 83.69 464 ILE A O 1
ATOM 3432 N N . GLN A 1 465 ? -0.082 -6.324 -31.641 1.00 87.44 465 GLN A N 1
ATOM 3433 C CA . GLN A 1 465 ? -0.275 -5.955 -33.033 1.00 87.44 465 GLN A CA 1
ATOM 3434 C C . GLN A 1 465 ? 0.797 -6.654 -33.872 1.00 87.44 465 GLN A C 1
ATOM 3436 O O . GLN A 1 465 ? 1.955 -6.697 -33.485 1.00 87.44 465 GLN A O 1
ATOM 3441 N N . TRP A 1 466 ? 0.443 -7.200 -35.031 1.00 94.38 466 TRP A N 1
ATOM 3442 C CA . TRP A 1 466 ? 1.392 -7.883 -35.911 1.00 94.38 466 TRP A CA 1
ATOM 3443 C C . TRP A 1 466 ? 1.307 -7.362 -37.344 1.00 94.38 466 TRP A C 1
ATOM 3445 O O . TRP A 1 466 ? 0.255 -6.885 -37.787 1.00 94.38 466 TRP A O 1
ATOM 3455 N N . SER A 1 467 ? 2.413 -7.472 -38.079 1.00 94.56 467 SER A N 1
ATOM 3456 C CA . SER A 1 467 ? 2.515 -7.211 -39.513 1.00 94.56 467 SER A CA 1
ATOM 3457 C C . SER A 1 467 ? 3.291 -8.325 -40.227 1.00 94.56 467 SER A C 1
ATOM 3459 O O . SER A 1 467 ? 4.108 -9.025 -39.631 1.00 94.56 467 SER A O 1
ATOM 3461 N N . VAL A 1 468 ? 2.989 -8.536 -41.508 1.00 96.00 468 VAL A N 1
ATOM 3462 C CA . VAL A 1 468 ? 3.733 -9.443 -42.391 1.00 96.00 468 VAL A CA 1
ATOM 3463 C C . VAL A 1 468 ? 3.606 -9.005 -43.844 1.00 96.00 468 VAL A C 1
ATOM 3465 O O . VAL A 1 468 ? 2.544 -8.547 -44.287 1.00 96.00 468 VAL A O 1
ATOM 3468 N N . HIS A 1 469 ? 4.668 -9.230 -44.614 1.00 97.44 469 HIS A N 1
ATOM 3469 C CA . HIS A 1 469 ? 4.666 -9.039 -46.053 1.00 97.44 469 HIS A CA 1
ATOM 3470 C C . HIS A 1 469 ? 4.628 -10.369 -46.800 1.00 97.44 469 HIS A C 1
ATOM 3472 O O . HIS A 1 469 ? 5.383 -11.295 -46.515 1.00 97.44 469 HIS A O 1
ATOM 3478 N N . HIS A 1 470 ? 3.743 -10.465 -47.792 1.00 97.81 470 HIS A N 1
ATOM 3479 C CA . HIS A 1 470 ? 3.533 -11.677 -48.580 1.00 97.81 470 HIS A CA 1
ATOM 3480 C C . HIS A 1 470 ? 3.608 -11.399 -50.083 1.00 97.81 470 HIS A C 1
ATOM 3482 O O . HIS A 1 470 ? 3.175 -10.357 -50.580 1.00 97.81 470 HIS A O 1
ATOM 3488 N N . ARG A 1 471 ? 4.171 -12.343 -50.841 1.00 96.31 471 ARG A N 1
ATOM 3489 C CA . ARG A 1 471 ? 4.271 -12.254 -52.301 1.00 96.31 471 ARG A CA 1
ATOM 3490 C C . ARG A 1 471 ? 4.222 -13.635 -52.938 1.00 96.31 471 ARG A C 1
ATOM 3492 O O . ARG A 1 471 ? 4.895 -14.559 -52.489 1.00 96.31 471 ARG A O 1
ATOM 3499 N N . GLY A 1 472 ? 3.511 -13.751 -54.055 1.00 94.50 472 GLY A N 1
ATOM 3500 C CA . GLY A 1 472 ? 3.557 -14.950 -54.885 1.00 94.50 472 GLY A CA 1
ATOM 3501 C C . GLY A 1 472 ? 4.844 -15.067 -55.709 1.00 94.50 472 GLY A C 1
ATOM 3502 O O . GLY A 1 472 ? 5.534 -14.092 -56.005 1.00 94.50 472 GLY A O 1
ATOM 3503 N N . ARG A 1 473 ? 5.190 -16.275 -56.139 1.00 91.81 473 ARG A N 1
ATOM 3504 C CA . ARG A 1 473 ? 6.417 -16.559 -56.896 1.00 91.81 473 ARG A CA 1
ATOM 3505 C C . ARG A 1 473 ? 6.231 -16.443 -58.405 1.00 91.81 473 ARG A C 1
ATOM 3507 O O . ARG A 1 473 ? 6.984 -15.742 -59.084 1.00 91.81 473 ARG A O 1
ATOM 3514 N N . ASP A 1 474 ? 5.236 -17.150 -58.938 1.00 90.31 474 ASP A N 1
ATOM 3515 C CA . ASP A 1 474 ? 4.992 -17.287 -60.386 1.00 90.31 474 ASP A CA 1
ATOM 3516 C C . ASP A 1 474 ? 3.690 -16.599 -60.840 1.00 90.31 474 ASP A C 1
ATOM 3518 O O . ASP A 1 474 ? 3.477 -16.379 -62.035 1.00 90.31 474 ASP A O 1
ATOM 3522 N N . GLY A 1 475 ? 2.815 -16.256 -59.896 1.00 91.88 475 GLY A N 1
ATOM 3523 C CA . GLY A 1 475 ? 1.510 -15.647 -60.126 1.00 91.88 475 GLY A CA 1
ATOM 3524 C C . GLY A 1 475 ? 0.845 -15.323 -58.792 1.00 91.88 475 GLY A C 1
ATOM 3525 O O . GLY A 1 475 ? 1.547 -15.012 -57.839 1.00 91.88 475 GLY A O 1
ATOM 3526 N N . THR A 1 476 ? -0.487 -15.374 -58.730 1.00 95.94 476 THR A N 1
ATOM 3527 C CA . THR A 1 476 ? -1.208 -15.197 -57.462 1.00 95.94 476 THR A CA 1
ATOM 3528 C C . THR A 1 476 ? -1.100 -16.450 -56.602 1.00 95.94 476 THR A C 1
ATOM 3530 O O . THR A 1 476 ? -1.634 -17.495 -56.981 1.00 95.94 476 THR A O 1
ATOM 3533 N N . ASP A 1 477 ? -0.447 -16.317 -55.455 1.00 96.69 477 ASP A N 1
ATOM 3534 C CA . ASP A 1 477 ? -0.361 -17.338 -54.415 1.00 96.69 477 ASP A CA 1
ATOM 3535 C C . ASP A 1 477 ? -1.144 -16.865 -53.177 1.00 96.69 477 ASP A C 1
ATOM 3537 O O . ASP A 1 477 ? -1.414 -15.670 -53.028 1.00 96.69 477 ASP A O 1
ATOM 3541 N N . VAL A 1 478 ? -1.600 -17.804 -52.344 1.00 97.06 478 VAL A N 1
ATOM 3542 C CA . VAL A 1 478 ? -2.436 -17.516 -51.171 1.00 97.06 478 VAL A CA 1
ATOM 3543 C C . VAL A 1 478 ? -1.906 -18.269 -49.958 1.00 97.06 478 VAL A C 1
ATOM 3545 O O . VAL A 1 478 ? -1.760 -19.496 -50.019 1.00 97.06 478 VAL A O 1
ATOM 3548 N N . ALA A 1 479 ? -1.722 -17.560 -48.849 1.00 96.94 479 ALA A N 1
ATOM 3549 C CA . ALA A 1 479 ? -1.289 -18.082 -47.558 1.00 96.94 479 ALA A CA 1
ATOM 3550 C C . ALA A 1 479 ? -2.178 -17.558 -46.415 1.00 96.94 479 ALA A C 1
ATOM 3552 O O . ALA A 1 479 ? -2.989 -16.662 -46.618 1.00 96.94 479 ALA A O 1
ATOM 3553 N N . THR A 1 480 ? -2.065 -18.124 -45.217 1.00 97.44 480 THR A N 1
ATOM 3554 C CA . THR A 1 480 ? -2.775 -17.651 -44.014 1.00 97.44 480 THR A CA 1
ATOM 3555 C C . THR A 1 480 ? -1.814 -17.368 -42.882 1.00 97.44 480 THR A C 1
ATOM 3557 O O . THR A 1 480 ? -0.853 -18.116 -42.727 1.00 97.44 480 THR A O 1
ATOM 3560 N N . VAL A 1 481 ? -2.150 -16.373 -42.062 1.00 97.94 481 VAL A N 1
ATOM 3561 C CA . VAL A 1 481 ? -1.604 -16.169 -40.715 1.00 97.94 481 VAL A CA 1
ATOM 3562 C C . VAL A 1 481 ? -2.552 -16.835 -39.720 1.00 97.94 481 VAL A C 1
ATOM 3564 O O . VAL A 1 481 ? -3.764 -16.601 -39.778 1.00 97.94 481 VAL A O 1
ATOM 3567 N N . ARG A 1 482 ? -2.038 -17.680 -38.823 1.00 97.94 482 ARG A N 1
ATOM 3568 C CA . ARG A 1 482 ? -2.803 -18.303 -37.736 1.00 97.94 482 ARG A CA 1
ATOM 3569 C C . ARG A 1 482 ? -2.116 -18.101 -36.394 1.00 97.94 482 ARG A C 1
ATOM 3571 O O . ARG A 1 482 ? -0.895 -18.178 -36.328 1.00 97.94 482 ARG A O 1
ATOM 3578 N N . ILE A 1 483 ? -2.905 -17.902 -35.340 1.00 97.50 483 ILE A N 1
ATOM 3579 C CA . ILE A 1 483 ? -2.403 -17.721 -33.970 1.00 97.50 483 ILE A CA 1
ATOM 3580 C C . ILE A 1 483 ? -3.218 -18.574 -32.988 1.00 97.50 483 ILE A C 1
ATOM 3582 O O . ILE A 1 483 ? -4.441 -18.684 -33.139 1.00 97.50 483 ILE A O 1
ATOM 3586 N N . GLY A 1 484 ? -2.550 -19.226 -32.030 1.00 92.88 484 GLY A N 1
ATOM 3587 C CA . GLY A 1 484 ? -3.192 -19.951 -30.923 1.00 92.88 484 GLY A CA 1
ATOM 3588 C C . GLY A 1 484 ? -2.232 -20.791 -30.075 1.00 92.88 484 GLY A C 1
ATOM 3589 O O . GLY A 1 484 ? -1.020 -20.729 -30.263 1.00 92.88 484 GLY A O 1
ATOM 3590 N N . ALA A 1 485 ? -2.790 -21.588 -29.158 1.00 88.19 485 ALA A N 1
ATOM 3591 C CA . ALA A 1 485 ? -2.038 -22.328 -28.138 1.00 88.19 485 ALA A CA 1
ATOM 3592 C C . ALA A 1 485 ? -1.083 -23.409 -28.685 1.00 88.19 485 ALA A C 1
ATOM 3594 O O . ALA A 1 485 ? -0.095 -23.766 -28.047 1.00 88.19 485 ALA A O 1
ATOM 3595 N N . ASP A 1 486 ? -1.390 -23.955 -29.863 1.00 92.50 486 ASP A N 1
ATOM 3596 C CA . ASP A 1 486 ? -0.589 -24.951 -30.571 1.00 92.50 486 ASP A CA 1
ATOM 3597 C C . ASP A 1 486 ? -0.904 -24.943 -32.081 1.00 92.50 486 ASP A C 1
ATOM 3599 O O . ASP A 1 486 ? -1.859 -24.314 -32.542 1.00 92.50 486 ASP A O 1
ATOM 3603 N N . LEU A 1 487 ? -0.126 -25.677 -32.886 1.00 92.56 487 LEU A N 1
ATOM 3604 C CA . LEU A 1 487 ? -0.299 -25.740 -34.347 1.00 92.56 487 LEU A CA 1
ATOM 3605 C C . LEU A 1 487 ? -1.692 -26.217 -34.808 1.00 92.56 487 LEU A C 1
ATOM 3607 O O . LEU A 1 487 ? -2.136 -25.836 -35.899 1.00 92.56 487 LEU A O 1
ATOM 3611 N N . ALA A 1 488 ? -2.356 -27.079 -34.033 1.00 90.88 488 ALA A N 1
ATOM 3612 C CA . ALA A 1 488 ? -3.662 -27.645 -34.364 1.00 90.88 488 ALA A CA 1
ATOM 3613 C C . ALA A 1 488 ? -4.820 -26.743 -33.916 1.00 90.88 488 ALA A C 1
ATOM 3615 O O . ALA A 1 488 ? -5.843 -26.700 -34.603 1.00 90.88 488 ALA A O 1
ATOM 3616 N N . SER A 1 489 ? -4.661 -26.034 -32.797 1.00 89.94 489 SER A N 1
ATOM 3617 C CA . SER A 1 489 ? -5.650 -25.099 -32.255 1.00 89.94 489 SER A CA 1
ATOM 3618 C C . SER A 1 489 ? -5.531 -23.679 -32.823 1.00 89.94 489 SER A C 1
ATOM 3620 O O . SER A 1 489 ? -6.510 -22.936 -32.770 1.00 89.94 489 SER A O 1
ATOM 3622 N N . ALA A 1 490 ? -4.393 -23.317 -33.433 1.00 94.00 490 ALA A N 1
ATOM 3623 C CA . ALA A 1 490 ? -4.175 -22.005 -34.041 1.00 94.00 490 ALA A CA 1
ATOM 3624 C C . ALA A 1 490 ? -5.242 -21.649 -35.090 1.00 94.00 490 ALA A C 1
ATOM 3626 O O . ALA A 1 490 ? -5.445 -22.358 -36.087 1.00 94.00 490 ALA A O 1
ATOM 3627 N N . THR A 1 491 ? -5.897 -20.508 -34.873 1.00 95.56 491 THR A N 1
ATOM 3628 C CA . THR A 1 491 ? -7.026 -20.008 -35.668 1.00 95.56 491 THR A CA 1
ATOM 3629 C C . THR A 1 491 ? -6.567 -18.993 -36.706 1.00 95.56 491 THR A C 1
ATOM 3631 O O . THR A 1 491 ? -5.625 -18.244 -36.467 1.00 95.56 491 THR A O 1
ATOM 3634 N N . VAL A 1 492 ? -7.218 -18.974 -37.875 1.00 97.38 492 VAL A N 1
ATOM 3635 C CA . VAL A 1 492 ? -6.887 -18.038 -38.963 1.00 97.38 492 VAL A CA 1
ATOM 3636 C C . VAL A 1 492 ? -7.199 -16.610 -38.540 1.00 97.38 492 VAL A C 1
ATOM 3638 O O . VAL A 1 492 ? -8.360 -16.289 -38.302 1.00 97.38 492 VAL A O 1
ATOM 3641 N N . GLN A 1 493 ? -6.161 -15.777 -38.514 1.00 97.31 493 GLN A N 1
ATOM 3642 C CA . GLN A 1 493 ? -6.267 -14.339 -38.289 1.00 97.31 493 GLN A CA 1
ATOM 3643 C C . GLN A 1 493 ? -6.435 -13.589 -39.612 1.00 97.31 493 GLN A C 1
ATOM 3645 O O . GLN A 1 493 ? -7.277 -12.706 -39.711 1.00 97.31 493 GLN A O 1
ATOM 3650 N N . GLU A 1 494 ? -5.699 -13.986 -40.656 1.00 97.25 494 GLU A N 1
ATOM 3651 C CA . GLU A 1 494 ? -5.779 -13.351 -41.977 1.00 97.25 494 GLU A CA 1
ATOM 3652 C C . GLU A 1 494 ? -5.449 -14.333 -43.112 1.00 97.25 494 GLU A C 1
ATOM 3654 O O . GLU A 1 494 ? -4.719 -15.310 -42.925 1.00 97.25 494 GLU A O 1
ATOM 3659 N N . THR A 1 495 ? -6.000 -14.083 -44.305 1.00 97.56 495 THR A N 1
ATOM 3660 C CA . THR A 1 495 ? -5.694 -14.799 -45.552 1.00 97.56 495 THR A CA 1
ATOM 3661 C C . THR A 1 495 ? -5.050 -13.853 -46.567 1.00 97.56 495 THR A C 1
ATOM 3663 O O . THR A 1 495 ? -5.712 -13.017 -47.177 1.00 97.56 495 THR A O 1
ATOM 3666 N N . MET A 1 496 ? -3.758 -14.046 -46.802 1.00 97.62 496 MET A N 1
ATOM 3667 C CA . MET A 1 496 ? -2.921 -13.248 -47.694 1.00 97.62 496 MET A CA 1
ATOM 3668 C C . MET A 1 496 ? -3.006 -13.768 -49.131 1.00 97.62 496 MET A C 1
ATOM 3670 O O . MET A 1 496 ? -2.922 -14.975 -49.346 1.00 97.62 496 MET A O 1
ATOM 3674 N N . SER A 1 497 ? -3.178 -12.893 -50.127 1.00 97.44 497 SER A N 1
ATOM 3675 C CA . SER A 1 497 ? -3.365 -13.274 -51.536 1.00 97.44 497 SER A CA 1
ATOM 3676 C C . SER A 1 497 ? -2.717 -12.272 -52.497 1.00 97.44 497 SER A C 1
ATOM 3678 O O . SER A 1 497 ? -3.363 -11.311 -52.924 1.00 97.44 497 SER A O 1
ATOM 3680 N N . ASP A 1 498 ? -1.500 -12.562 -52.958 1.00 97.69 498 ASP A N 1
ATOM 3681 C CA . ASP A 1 498 ? -0.689 -11.621 -53.741 1.00 97.69 498 ASP A CA 1
ATOM 3682 C C . ASP A 1 498 ? -0.096 -12.240 -54.999 1.00 97.69 498 ASP A C 1
ATOM 3684 O O . ASP A 1 498 ? 0.169 -13.438 -55.076 1.00 97.69 498 ASP A O 1
ATOM 3688 N N . GLY A 1 499 ? 0.110 -11.392 -56.009 1.00 95.19 499 GLY A N 1
ATOM 3689 C CA . GLY A 1 499 ? 0.829 -11.739 -57.233 1.00 95.19 499 GLY A CA 1
ATOM 3690 C C . GLY A 1 499 ? 2.349 -11.767 -57.046 1.00 95.19 499 GLY A C 1
ATOM 3691 O O . GLY A 1 499 ? 2.864 -11.631 -55.943 1.00 95.19 499 GLY A O 1
ATOM 3692 N N . ASN A 1 500 ? 3.086 -11.870 -58.154 1.00 94.00 500 ASN A N 1
ATOM 3693 C CA . ASN A 1 500 ? 4.548 -11.992 -58.145 1.00 94.00 500 ASN A CA 1
ATOM 3694 C C . ASN A 1 500 ? 5.326 -10.719 -58.506 1.00 94.00 500 ASN A C 1
ATOM 3696 O O . ASN A 1 500 ? 6.532 -10.775 -58.737 1.00 94.00 500 ASN A O 1
ATOM 3700 N N . THR A 1 501 ? 4.647 -9.576 -58.600 1.00 93.31 501 THR A N 1
ATOM 3701 C CA . THR A 1 501 ? 5.253 -8.308 -59.041 1.00 93.31 501 THR A CA 1
ATOM 3702 C C . THR A 1 501 ? 5.464 -7.292 -57.921 1.00 93.31 501 THR A C 1
ATOM 3704 O O . THR A 1 501 ? 6.154 -6.302 -58.140 1.00 93.31 501 THR A O 1
ATOM 3707 N N . SER A 1 502 ? 4.862 -7.501 -56.750 1.00 93.38 502 SER A N 1
ATOM 3708 C CA . SER A 1 502 ? 4.920 -6.598 -55.595 1.00 93.38 502 SER A CA 1
ATOM 3709 C C . SER A 1 502 ? 4.562 -7.362 -54.325 1.00 93.38 502 SER A C 1
ATOM 3711 O O . SER A 1 502 ? 3.768 -8.297 -54.399 1.00 93.38 502 SER A O 1
ATOM 3713 N N . TRP A 1 503 ? 5.116 -6.949 -53.189 1.00 97.06 503 TRP A N 1
ATOM 3714 C CA . TRP A 1 503 ? 4.710 -7.434 -51.871 1.00 97.06 503 TRP A CA 1
ATOM 3715 C C . TRP A 1 503 ? 3.358 -6.833 -51.471 1.00 97.06 503 TRP A C 1
ATOM 3717 O O . TRP A 1 503 ? 3.112 -5.654 -51.730 1.00 97.06 503 TRP A O 1
ATOM 3727 N N . GLY A 1 504 ? 2.489 -7.648 -50.883 1.00 93.38 504 GLY A N 1
ATOM 3728 C CA . GLY A 1 504 ? 1.321 -7.206 -50.130 1.00 93.38 504 GLY A CA 1
ATOM 3729 C C . GLY A 1 504 ? 1.660 -7.116 -48.646 1.00 93.38 504 GLY A C 1
ATOM 3730 O O . GLY A 1 504 ? 2.463 -7.909 -48.162 1.00 93.38 504 GLY A O 1
ATOM 3731 N N . SER A 1 505 ? 1.054 -6.159 -47.948 1.00 95.38 505 SER A N 1
ATOM 3732 C CA . SER A 1 505 ? 1.232 -5.925 -46.511 1.00 95.38 505 SER A CA 1
ATOM 3733 C C . SER A 1 505 ? -0.043 -6.306 -45.774 1.00 95.38 505 SER A C 1
ATOM 3735 O O . SER A 1 505 ? -1.132 -5.881 -46.172 1.00 95.38 505 SER A O 1
ATOM 3737 N N . TYR A 1 506 ? 0.092 -7.065 -44.694 1.00 95.88 506 TYR A N 1
ATOM 3738 C CA . TYR A 1 506 ? -1.022 -7.513 -43.866 1.00 95.88 506 TYR A CA 1
ATOM 3739 C C . TYR A 1 506 ? -0.723 -7.207 -42.413 1.00 95.88 506 TYR A C 1
ATOM 3741 O O . TYR A 1 506 ? 0.418 -7.333 -41.979 1.00 95.88 506 TYR A O 1
ATOM 3749 N N . THR A 1 507 ? -1.750 -6.808 -41.674 1.00 92.50 507 THR A N 1
ATOM 3750 C CA . THR A 1 507 ? -1.651 -6.524 -40.247 1.00 92.50 507 THR A CA 1
ATOM 3751 C C . THR A 1 507 ? -2.867 -7.065 -39.518 1.00 92.50 507 THR A C 1
ATOM 3753 O O . THR A 1 507 ? -3.930 -7.261 -40.111 1.00 92.50 507 THR A O 1
ATOM 3756 N N . GLY A 1 508 ? -2.726 -7.265 -38.218 1.00 88.31 508 GLY A N 1
ATOM 3757 C CA . GLY A 1 508 ? -3.839 -7.586 -37.340 1.00 88.31 508 GLY A CA 1
ATOM 3758 C C . GLY A 1 508 ? -3.449 -7.421 -35.884 1.00 88.31 508 GLY A C 1
ATOM 3759 O O . GLY A 1 508 ? -2.340 -6.992 -35.573 1.00 88.31 508 GLY A O 1
ATOM 3760 N N . THR A 1 509 ? -4.376 -7.752 -34.998 1.00 91.25 509 THR A N 1
ATOM 3761 C CA . THR A 1 509 ? -4.139 -7.796 -33.556 1.00 91.25 509 THR A CA 1
ATOM 3762 C C . THR A 1 509 ? -4.498 -9.173 -33.014 1.00 91.25 509 THR A C 1
ATOM 3764 O O . THR A 1 509 ? -5.197 -9.944 -33.680 1.00 91.25 509 THR A O 1
ATOM 3767 N N . TYR A 1 510 ? -3.994 -9.507 -31.832 1.00 90.38 510 TYR A N 1
ATOM 3768 C CA . TYR A 1 510 ? -4.334 -10.737 -31.126 1.00 90.38 510 TYR A CA 1
ATOM 3769 C C . TYR A 1 510 ? -4.183 -10.533 -29.619 1.00 90.38 510 TYR A C 1
ATOM 3771 O O . TYR A 1 510 ? -3.161 -10.028 -29.176 1.00 90.38 510 TYR A O 1
ATOM 3779 N N . THR A 1 511 ? -5.183 -10.954 -28.850 1.00 88.25 511 THR A N 1
ATOM 3780 C CA . THR A 1 511 ? -5.121 -10.998 -27.383 1.00 88.25 511 THR A CA 1
ATOM 3781 C C . THR A 1 511 ? -4.901 -12.443 -26.964 1.00 88.25 511 THR A C 1
ATOM 3783 O O . THR A 1 511 ? -5.654 -13.323 -27.398 1.00 88.25 511 THR A O 1
ATOM 3786 N N . VAL A 1 512 ? -3.883 -12.705 -26.145 1.00 82.62 512 VAL A N 1
ATOM 3787 C CA . VAL A 1 512 ? -3.595 -14.051 -25.640 1.00 82.62 512 VAL A CA 1
ATOM 3788 C C . VAL A 1 512 ? -4.694 -14.464 -24.652 1.00 82.62 512 VAL A C 1
ATOM 3790 O O . VAL A 1 512 ? -4.867 -13.803 -23.629 1.00 82.62 512 VAL A O 1
ATOM 3793 N N . PRO A 1 513 ? -5.468 -15.532 -24.929 1.00 82.06 513 PRO A N 1
ATOM 3794 C CA . PRO A 1 513 ? -6.535 -15.971 -24.035 1.00 82.06 513 PRO A CA 1
ATOM 3795 C C . PRO A 1 513 ? -6.011 -16.421 -22.666 1.00 82.06 513 PRO A C 1
ATOM 3797 O O . PRO A 1 513 ? -4.938 -17.017 -22.571 1.00 82.06 513 PRO A O 1
ATOM 3800 N N . GLU A 1 514 ? -6.818 -16.214 -21.626 1.00 71.12 514 GLU A N 1
ATOM 3801 C CA . GLU A 1 514 ? -6.561 -16.713 -20.270 1.00 71.12 514 GLU A CA 1
ATOM 3802 C C . GLU A 1 514 ? -6.242 -18.225 -20.273 1.00 71.12 514 GLU A C 1
ATOM 3804 O O . GLU A 1 514 ? -6.903 -19.016 -20.958 1.00 71.12 514 GLU A O 1
ATOM 3809 N N . GLY A 1 515 ? -5.199 -18.632 -19.541 1.00 59.41 515 GLY A N 1
ATOM 3810 C CA . GLY A 1 515 ? -4.732 -20.024 -19.465 1.00 59.41 515 GLY A CA 1
ATOM 3811 C C . GLY A 1 515 ? -3.931 -20.538 -20.675 1.00 59.41 515 GLY A C 1
ATOM 3812 O O . GLY A 1 515 ? -3.579 -21.721 -20.713 1.00 59.41 515 GLY A O 1
ATOM 3813 N N . GLN A 1 516 ? -3.628 -19.699 -21.676 1.00 75.81 516 GLN A N 1
ATOM 3814 C CA . GLN A 1 516 ? -2.766 -20.067 -22.805 1.00 75.81 516 GLN A CA 1
ATOM 3815 C C . GLN A 1 516 ? -1.274 -19.912 -22.452 1.00 75.81 516 GLN A C 1
ATOM 3817 O O . GLN A 1 516 ? -0.737 -18.816 -22.464 1.00 75.81 516 GLN A O 1
ATOM 3822 N N . VAL A 1 517 ? -0.587 -21.035 -22.223 1.00 67.88 517 VAL A N 1
ATOM 3823 C CA . VAL A 1 517 ? 0.839 -21.076 -21.819 1.00 67.88 517 VAL A CA 1
ATOM 3824 C C . VAL A 1 517 ? 1.856 -21.022 -22.973 1.00 67.88 517 VAL A C 1
ATOM 3826 O O . VAL A 1 517 ? 3.054 -20.992 -22.741 1.00 67.88 517 VAL A O 1
ATOM 3829 N N . ASN A 1 518 ? 1.413 -21.103 -24.229 1.00 77.38 518 ASN A N 1
ATOM 3830 C CA . ASN A 1 518 ? 2.274 -20.968 -25.411 1.00 77.38 518 ASN A CA 1
ATOM 3831 C C . ASN A 1 518 ? 1.506 -20.224 -26.500 1.00 77.38 518 ASN A C 1
ATOM 3833 O O . ASN A 1 518 ? 0.331 -20.517 -26.707 1.00 77.38 518 ASN A O 1
ATOM 3837 N N . THR A 1 519 ? 2.166 -19.353 -27.263 1.00 90.69 519 THR A N 1
ATOM 3838 C CA . THR A 1 519 ? 1.523 -18.639 -28.376 1.00 90.69 519 THR A CA 1
ATOM 3839 C C . THR A 1 519 ? 2.236 -18.935 -29.693 1.00 90.69 519 THR A C 1
ATOM 3841 O O . THR A 1 519 ? 3.332 -18.455 -29.948 1.00 90.69 519 THR A O 1
ATOM 3844 N N . TYR A 1 520 ? 1.617 -19.744 -30.555 1.00 95.62 520 TYR A N 1
ATOM 3845 C CA . TYR A 1 520 ? 2.162 -20.111 -31.863 1.00 95.62 520 TYR A CA 1
ATOM 3846 C C . TYR A 1 520 ? 1.729 -19.100 -32.923 1.00 95.62 520 TYR A C 1
ATOM 3848 O O . TYR A 1 520 ? 0.532 -18.958 -33.165 1.00 95.62 520 TYR A O 1
ATOM 3856 N N . PHE A 1 521 ? 2.686 -18.481 -33.614 1.00 97.00 521 PHE A N 1
ATOM 3857 C CA . PHE A 1 521 ? 2.453 -17.625 -34.781 1.00 97.00 521 PHE A CA 1
ATOM 3858 C C . PHE A 1 521 ? 2.817 -18.391 -36.054 1.00 97.00 521 PHE A C 1
ATOM 3860 O O . PHE A 1 521 ? 3.974 -18.754 -36.264 1.00 97.00 521 PHE A O 1
ATOM 3867 N N . VAL A 1 522 ? 1.815 -18.725 -36.869 1.00 97.75 522 VAL A N 1
ATOM 3868 C CA . VAL A 1 522 ? 1.900 -19.792 -37.877 1.00 97.75 522 VAL A CA 1
ATOM 3869 C C . VAL A 1 522 ? 1.512 -19.285 -39.259 1.00 97.75 522 VAL A C 1
ATOM 3871 O O . VAL A 1 522 ? 0.508 -18.596 -39.425 1.00 97.75 522 VAL A O 1
ATOM 3874 N N . PHE A 1 523 ? 2.248 -19.729 -40.272 1.00 97.38 523 PHE A N 1
ATOM 3875 C CA . PHE A 1 523 ? 1.965 -19.463 -41.674 1.00 97.38 523 PHE A CA 1
ATOM 3876 C C . PHE A 1 523 ? 1.705 -20.761 -42.451 1.00 97.38 523 PHE A C 1
ATOM 3878 O O . PHE A 1 523 ? 2.505 -21.693 -42.384 1.00 97.38 523 PHE A O 1
ATOM 3885 N N . ASP A 1 524 ? 0.631 -20.812 -43.246 1.00 93.81 524 ASP A N 1
ATOM 3886 C CA . ASP A 1 524 ? 0.280 -21.972 -44.090 1.00 93.81 524 ASP A CA 1
ATOM 3887 C C . ASP A 1 524 ? -0.053 -21.570 -45.529 1.00 93.81 524 ASP A C 1
ATOM 3889 O O . ASP A 1 524 ? -0.679 -20.539 -45.765 1.00 93.81 524 ASP A O 1
ATOM 3893 N N . ALA A 1 525 ? 0.282 -22.415 -46.512 1.00 94.12 525 ALA A N 1
ATOM 3894 C CA . ALA A 1 525 ? -0.136 -22.183 -47.897 1.00 94.12 525 ALA A CA 1
ATOM 3895 C C . ALA A 1 525 ? -1.553 -22.699 -48.183 1.00 94.12 525 ALA A C 1
ATOM 3897 O O . ALA A 1 525 ? -1.854 -23.900 -48.147 1.00 94.12 525 ALA A O 1
ATOM 3898 N N . VAL A 1 526 ? -2.415 -21.797 -48.638 1.00 94.44 526 VAL A N 1
ATOM 3899 C CA . VAL A 1 526 ? -3.773 -22.115 -49.085 1.00 94.44 526 VAL A CA 1
ATOM 3900 C C . VAL A 1 526 ? -3.790 -22.531 -50.550 1.00 94.44 526 VAL A C 1
ATOM 3902 O O . VAL A 1 526 ? -4.434 -23.526 -50.888 1.00 94.44 526 VAL A O 1
ATOM 3905 N N . SER A 1 527 ? -3.094 -21.812 -51.434 1.00 94.38 527 SER A N 1
ATOM 3906 C CA . SER A 1 527 ? -3.011 -22.153 -52.860 1.00 94.38 527 SER A CA 1
ATOM 3907 C C . SER A 1 527 ? -1.799 -21.520 -53.537 1.00 94.38 527 SER A C 1
ATOM 3909 O O . SER A 1 527 ? -1.228 -20.571 -53.013 1.00 94.38 527 SER A O 1
ATOM 3911 N N . THR A 1 528 ? -1.415 -22.046 -54.703 1.00 92.75 528 THR A N 1
ATOM 3912 C CA . THR A 1 528 ? -0.354 -21.463 -55.531 1.00 92.75 528 THR A CA 1
ATOM 3913 C C . THR A 1 528 ? -0.753 -21.427 -57.008 1.00 92.75 528 THR A C 1
ATOM 3915 O O . THR A 1 528 ? -1.503 -22.284 -57.488 1.00 92.75 528 THR A O 1
ATOM 3918 N N . ALA A 1 529 ? -0.230 -20.464 -57.762 1.00 90.50 529 ALA A N 1
ATOM 3919 C CA . ALA A 1 529 ? -0.493 -20.211 -59.172 1.00 90.50 529 ALA A CA 1
ATOM 3920 C C . ALA A 1 529 ? -0.111 -21.394 -60.074 1.00 90.50 529 ALA A C 1
ATOM 3922 O O . ALA A 1 529 ? -0.733 -21.618 -61.115 1.00 90.50 529 ALA A O 1
ATOM 3923 N N . ASN A 1 530 ? 0.901 -22.170 -59.677 1.00 87.12 530 ASN A N 1
ATOM 3924 C CA . ASN A 1 530 ? 1.336 -23.372 -60.390 1.00 87.12 530 ASN A CA 1
ATOM 3925 C C . ASN A 1 530 ? 0.600 -24.652 -59.927 1.00 87.12 530 ASN A C 1
ATOM 3927 O O . ASN A 1 530 ? 0.797 -25.719 -60.515 1.00 87.12 530 ASN A O 1
ATOM 3931 N N . GLY A 1 531 ? -0.266 -24.552 -58.911 1.00 86.50 531 GLY A N 1
ATOM 3932 C CA . GLY A 1 531 ? -1.049 -25.651 -58.347 1.00 86.50 531 GLY A CA 1
ATOM 3933 C C . GLY A 1 531 ? -0.276 -26.588 -57.413 1.00 86.50 531 GLY A C 1
ATOM 3934 O O . GLY A 1 531 ? -0.866 -27.540 -56.902 1.00 86.50 531 GLY A O 1
ATOM 3935 N N . ASN A 1 532 ? 1.018 -26.347 -57.185 1.00 88.06 532 ASN A N 1
ATOM 3936 C CA . ASN A 1 532 ? 1.834 -27.077 -56.223 1.00 88.06 532 ASN A CA 1
ATOM 3937 C C . ASN A 1 532 ? 2.059 -26.232 -54.964 1.00 88.06 532 ASN A C 1
ATOM 3939 O O . ASN A 1 532 ? 2.882 -25.321 -54.960 1.00 88.06 532 ASN A O 1
ATOM 3943 N N . LYS A 1 533 ? 1.369 -26.571 -53.874 1.00 86.81 533 LYS A N 1
ATOM 3944 C CA . LYS A 1 533 ? 1.467 -25.845 -52.600 1.00 86.81 533 LYS A CA 1
ATOM 3945 C C . LYS A 1 533 ? 2.835 -25.906 -51.935 1.00 86.81 533 LYS A C 1
ATOM 3947 O O . LYS A 1 533 ? 3.078 -25.145 -51.006 1.00 86.81 533 LYS A O 1
ATOM 3952 N N . SER A 1 534 ? 3.720 -26.790 -52.387 1.00 85.31 534 SER A N 1
ATOM 3953 C CA . SER A 1 534 ? 5.064 -26.878 -51.835 1.00 85.31 534 SER A CA 1
ATOM 3954 C C . SER A 1 534 ? 5.994 -25.751 -52.296 1.00 85.31 534 SER A C 1
ATOM 3956 O O . SER A 1 534 ? 7.131 -25.712 -51.865 1.00 85.31 534 SER A O 1
ATOM 3958 N N . VAL A 1 535 ? 5.582 -24.900 -53.242 1.00 83.88 535 VAL A N 1
ATOM 3959 C CA . VAL A 1 535 ? 6.435 -23.858 -53.834 1.00 83.88 535 VAL A CA 1
ATOM 3960 C C . VAL A 1 535 ? 5.555 -22.678 -54.242 1.00 83.88 535 VAL A C 1
ATOM 3962 O O . VAL A 1 535 ? 4.646 -22.873 -55.051 1.00 83.88 535 VAL A O 1
ATOM 3965 N N . GLY A 1 536 ? 5.827 -21.466 -53.751 1.00 87.44 536 GLY A N 1
ATOM 3966 C CA . GLY A 1 536 ? 5.114 -20.280 -54.245 1.00 87.44 536 GLY A CA 1
ATOM 3967 C C . GLY A 1 536 ? 4.988 -19.099 -53.287 1.00 87.44 536 GLY A C 1
ATOM 3968 O O . GLY A 1 536 ? 5.158 -17.966 -53.714 1.00 87.44 536 GLY A O 1
ATOM 3969 N N . ASN A 1 537 ? 4.719 -19.342 -52.007 1.00 93.69 537 ASN A N 1
ATOM 3970 C CA . ASN A 1 537 ? 4.434 -18.260 -51.060 1.00 93.69 537 ASN A CA 1
ATOM 3971 C C . ASN A 1 537 ? 5.734 -17.746 -50.434 1.00 93.69 537 ASN A C 1
ATOM 3973 O O . ASN A 1 537 ? 6.392 -18.485 -49.693 1.00 93.69 537 ASN A O 1
ATOM 3977 N N . PHE A 1 538 ? 6.095 -16.502 -50.747 1.00 96.19 538 PHE A N 1
ATOM 3978 C CA . PHE A 1 538 ? 7.182 -15.781 -50.095 1.00 96.19 538 PHE A CA 1
ATOM 3979 C C . PHE A 1 538 ? 6.647 -14.926 -48.953 1.00 96.19 538 PHE A C 1
ATOM 3981 O O . PHE A 1 538 ? 5.604 -14.287 -49.110 1.00 96.19 538 PHE A O 1
ATOM 3988 N N . ILE A 1 539 ? 7.382 -14.913 -47.843 1.00 96.94 539 ILE A N 1
ATOM 3989 C CA . ILE A 1 539 ? 7.107 -14.086 -46.667 1.00 96.94 539 ILE A CA 1
ATOM 3990 C C . ILE A 1 539 ? 8.369 -13.344 -46.233 1.00 96.94 539 ILE A C 1
ATOM 3992 O O . ILE A 1 539 ? 9.474 -13.868 -46.399 1.00 96.94 539 ILE A O 1
ATOM 3996 N N . ASP A 1 540 ? 8.185 -12.134 -45.722 1.00 95.31 540 ASP A N 1
ATOM 3997 C CA . ASP A 1 540 ? 9.254 -11.224 -45.317 1.00 95.31 540 ASP A CA 1
ATOM 3998 C C . ASP A 1 540 ? 8.729 -10.200 -44.296 1.00 95.31 540 ASP A C 1
ATOM 4000 O O . ASP A 1 540 ? 7.509 -10.022 -44.202 1.00 95.31 540 ASP A O 1
ATOM 4004 N N . ASP A 1 541 ? 9.632 -9.541 -43.567 1.00 93.88 541 ASP A N 1
ATOM 4005 C CA . ASP A 1 541 ? 9.336 -8.459 -42.611 1.00 93.88 541 ASP A CA 1
ATOM 4006 C C . ASP A 1 541 ? 8.159 -8.774 -41.670 1.00 93.88 541 ASP A C 1
ATOM 4008 O O . ASP A 1 541 ? 7.118 -8.109 -41.688 1.00 93.88 541 ASP A O 1
ATOM 4012 N N . ILE A 1 542 ? 8.284 -9.863 -40.904 1.00 96.31 542 ILE A N 1
ATOM 4013 C CA . ILE A 1 542 ? 7.331 -10.176 -39.838 1.00 96.31 542 ILE A CA 1
ATOM 4014 C C . ILE A 1 542 ? 7.674 -9.314 -38.627 1.00 96.31 542 ILE A C 1
ATOM 4016 O O . ILE A 1 542 ? 8.759 -9.457 -38.067 1.00 96.31 542 ILE A O 1
ATOM 4020 N N . GLN A 1 543 ? 6.736 -8.477 -38.194 1.00 89.44 543 GLN A N 1
ATOM 4021 C CA . GLN A 1 543 ? 6.895 -7.636 -37.008 1.00 89.44 543 GLN A CA 1
ATOM 4022 C C . GLN A 1 543 ? 5.749 -7.898 -36.037 1.00 89.44 543 GLN A C 1
ATOM 4024 O O . GLN A 1 543 ? 4.609 -8.124 -36.453 1.00 89.44 543 GLN A O 1
ATOM 4029 N N . ILE A 1 544 ? 6.048 -7.882 -34.742 1.00 84.69 544 ILE A N 1
ATOM 4030 C CA . ILE A 1 544 ? 5.063 -8.020 -33.673 1.00 84.69 544 ILE A CA 1
ATOM 4031 C C . ILE A 1 544 ? 5.389 -6.967 -32.619 1.00 84.69 544 ILE A C 1
ATOM 4033 O O . ILE A 1 544 ? 6.515 -6.906 -32.145 1.00 84.69 544 ILE A O 1
ATOM 4037 N N . TRP A 1 545 ? 4.398 -6.158 -32.265 1.00 77.50 545 TRP A N 1
ATOM 4038 C CA . TRP A 1 545 ? 4.456 -5.185 -31.182 1.00 77.50 545 TRP A CA 1
ATOM 4039 C C . TRP A 1 545 ? 3.537 -5.655 -30.068 1.00 77.50 545 TRP A C 1
ATOM 4041 O O . TRP A 1 545 ? 2.366 -5.943 -30.330 1.00 77.50 545 TRP A O 1
ATOM 4051 N N . VAL A 1 546 ? 4.036 -5.701 -28.839 1.00 69.56 546 VAL A N 1
ATOM 4052 C CA . VAL A 1 546 ? 3.177 -5.855 -27.666 1.00 69.56 546 VAL A CA 1
ATOM 4053 C C . VAL A 1 546 ? 2.534 -4.500 -27.388 1.00 69.56 546 VAL A C 1
ATOM 4055 O O . VAL A 1 546 ? 3.215 -3.491 -27.244 1.00 69.56 546 VAL A O 1
ATOM 4058 N N . THR A 1 547 ? 1.207 -4.451 -27.416 1.00 58.03 547 THR A N 1
ATOM 4059 C CA . THR A 1 547 ? 0.429 -3.232 -27.169 1.00 58.03 547 THR A CA 1
ATOM 4060 C C . THR A 1 547 ? -0.022 -3.118 -25.716 1.00 58.03 547 THR A C 1
ATOM 4062 O O . THR A 1 547 ? -0.332 -2.010 -25.287 1.00 58.03 547 THR A O 1
ATOM 4065 N N . THR A 1 548 ? -0.026 -4.233 -24.976 1.00 51.09 548 THR A N 1
ATOM 4066 C CA . THR A 1 548 ? -0.150 -4.311 -23.511 1.00 51.09 548 THR A CA 1
ATOM 4067 C C . THR A 1 548 ? 0.576 -5.570 -23.012 1.00 51.09 548 THR A C 1
ATOM 4069 O O . THR A 1 548 ? 0.244 -6.675 -23.454 1.00 51.09 548 THR A O 1
ATOM 4072 N N . THR A 1 549 ? 1.566 -5.428 -22.129 1.00 50.66 549 THR A N 1
ATOM 4073 C CA . THR A 1 549 ? 2.145 -6.530 -21.335 1.00 50.66 549 THR A CA 1
ATOM 4074 C C . THR A 1 549 ? 1.218 -6.846 -20.151 1.00 50.66 549 THR A C 1
ATOM 4076 O O . THR A 1 549 ? 0.455 -5.962 -19.745 1.00 50.66 549 THR A O 1
ATOM 4079 N N . PRO A 1 550 ? 1.200 -8.078 -19.604 1.00 45.97 550 PRO A N 1
ATOM 4080 C CA . PRO A 1 550 ? 0.717 -8.249 -18.241 1.00 45.97 550 PRO A CA 1
ATOM 4081 C C . PRO A 1 550 ? 1.657 -7.466 -17.325 1.00 45.97 550 PRO A C 1
ATOM 4083 O O . PRO A 1 550 ? 2.865 -7.436 -17.550 1.00 45.97 550 PRO A O 1
ATOM 4086 N N . THR A 1 551 ? 1.070 -6.762 -16.374 1.00 52.00 551 THR A N 1
ATOM 4087 C CA . THR A 1 551 ? 1.770 -5.992 -15.353 1.00 52.00 551 THR A CA 1
ATOM 4088 C C . THR A 1 551 ? 2.484 -6.962 -14.413 1.00 52.00 551 THR A C 1
ATOM 4090 O O . THR A 1 551 ? 1.863 -7.961 -14.036 1.00 52.00 551 THR A O 1
ATOM 4093 N N . CYS A 1 552 ? 3.730 -6.663 -14.024 1.00 66.06 552 CYS A N 1
ATOM 4094 C CA . CYS A 1 552 ? 4.236 -7.123 -12.728 1.00 66.06 552 CYS A CA 1
ATOM 4095 C C . CYS A 1 552 ? 3.185 -6.787 -11.665 1.00 66.06 552 CYS A C 1
ATOM 4097 O O . CYS A 1 552 ? 2.387 -5.853 -11.849 1.00 66.06 552 CYS A O 1
ATOM 4099 N N . LEU A 1 553 ? 3.098 -7.614 -10.627 1.00 74.94 553 LEU A N 1
ATOM 4100 C CA . LEU A 1 553 ? 2.202 -7.297 -9.531 1.00 74.94 553 LEU A CA 1
ATOM 4101 C C . LEU A 1 553 ? 2.663 -5.965 -8.913 1.00 74.94 553 LEU A C 1
ATOM 4103 O O . LEU A 1 553 ? 3.839 -5.624 -8.953 1.00 74.94 553 LEU A O 1
ATOM 4107 N N . ASP A 1 554 ? 1.683 -5.180 -8.501 1.00 82.56 554 ASP A N 1
ATOM 4108 C CA . ASP A 1 554 ? 1.830 -3.973 -7.694 1.00 82.56 554 ASP A CA 1
ATOM 4109 C C . ASP A 1 554 ? 0.939 -4.297 -6.492 1.00 82.56 554 ASP A C 1
ATOM 4111 O O . ASP A 1 554 ? -0.298 -4.192 -6.575 1.00 82.56 554 ASP A O 1
ATOM 4115 N N . SER A 1 555 ? 1.546 -4.964 -5.506 1.00 86.12 555 SER A N 1
ATOM 4116 C CA . SER A 1 555 ? 0.847 -5.666 -4.422 1.00 86.12 555 SER A CA 1
ATOM 4117 C C . SER A 1 555 ? 0.032 -4.681 -3.573 1.00 86.12 555 SER A C 1
ATOM 4119 O O . SER A 1 555 ? -1.154 -4.918 -3.301 1.00 86.12 555 SER A O 1
ATOM 4121 N N . ASP A 1 556 ? 0.589 -3.508 -3.291 1.00 82.38 556 ASP A N 1
ATOM 4122 C CA . ASP A 1 556 ? -0.018 -2.447 -2.480 1.00 82.38 556 ASP A CA 1
ATOM 4123 C C . ASP A 1 556 ? -0.722 -1.319 -3.280 1.00 82.38 556 ASP A C 1
ATOM 4125 O O . ASP A 1 556 ? -1.485 -0.508 -2.724 1.00 82.38 556 ASP A O 1
ATOM 4129 N N . ASN A 1 557 ? -0.592 -1.325 -4.610 1.00 83.25 557 ASN A N 1
ATOM 4130 C CA . ASN A 1 557 ? -1.148 -0.342 -5.544 1.00 83.25 557 ASN A CA 1
ATOM 4131 C C . ASN A 1 557 ? -0.610 1.088 -5.356 1.00 83.25 557 ASN A C 1
ATOM 4133 O O . ASN A 1 557 ? -1.366 2.060 -5.552 1.00 83.25 557 ASN A O 1
ATOM 4137 N N . ASP A 1 558 ? 0.652 1.242 -4.967 1.00 79.00 558 ASP A N 1
ATOM 4138 C CA . ASP A 1 558 ? 1.323 2.535 -4.849 1.00 79.00 558 ASP A CA 1
ATOM 4139 C C . ASP A 1 558 ? 1.814 3.088 -6.212 1.00 79.00 558 ASP A C 1
ATOM 4141 O O . ASP A 1 558 ? 1.966 4.309 -6.390 1.00 79.00 558 ASP A O 1
ATOM 4145 N N . GLY A 1 559 ? 1.896 2.215 -7.224 1.00 77.94 559 GLY A N 1
ATOM 4146 C CA . GLY A 1 559 ? 2.293 2.516 -8.596 1.00 77.94 559 GLY A CA 1
ATOM 4147 C C . GLY A 1 559 ? 3.761 2.238 -8.931 1.00 77.94 559 GLY A C 1
ATOM 4148 O O . GLY A 1 559 ? 4.171 2.572 -10.053 1.00 77.94 559 GLY A O 1
ATOM 4149 N N . ILE A 1 560 ? 4.522 1.674 -7.998 1.00 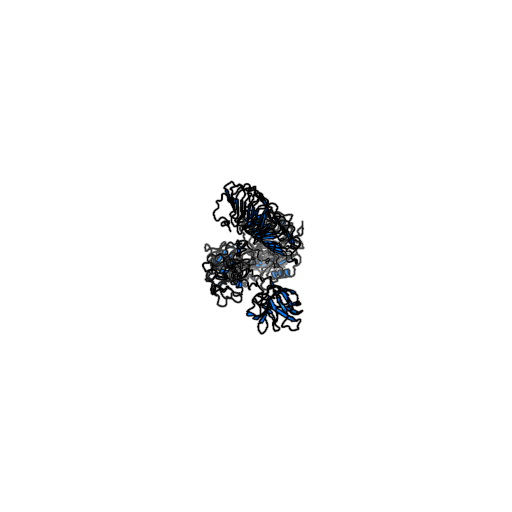83.31 560 ILE A N 1
ATOM 4150 C CA . ILE A 1 560 ? 5.780 0.958 -8.197 1.00 83.31 560 ILE A CA 1
ATOM 4151 C C . ILE A 1 560 ? 5.428 -0.534 -8.325 1.00 83.31 560 ILE A C 1
ATOM 4153 O O . ILE A 1 560 ? 4.407 -0.992 -7.831 1.00 83.31 560 ILE A O 1
ATOM 4157 N N . PHE A 1 561 ? 6.160 -1.268 -9.158 1.00 84.69 561 PHE A N 1
ATOM 4158 C CA . PHE A 1 561 ? 5.930 -2.710 -9.295 1.00 84.69 561 PHE A CA 1
ATOM 4159 C C . PHE A 1 561 ? 6.873 -3.436 -8.354 1.00 84.69 561 PHE A C 1
ATOM 4161 O O . PHE A 1 561 ? 7.961 -2.918 -8.142 1.00 84.69 561 PHE A O 1
ATOM 4168 N N . ASN A 1 562 ? 6.480 -4.620 -7.884 1.00 87.62 562 ASN A N 1
ATOM 4169 C CA . ASN A 1 562 ? 7.219 -5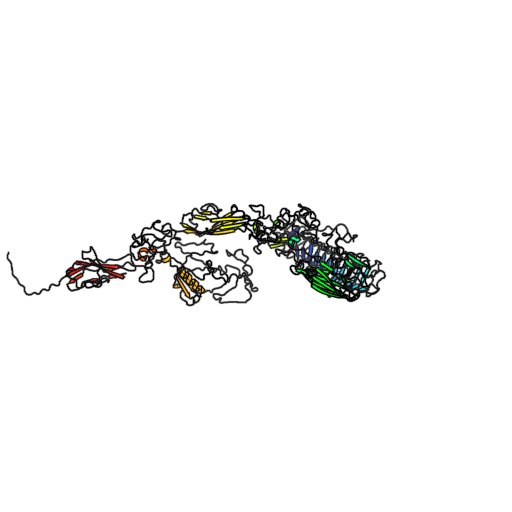.341 -6.847 1.00 87.62 562 ASN A CA 1
ATOM 4170 C C . ASN A 1 562 ? 8.709 -5.516 -7.191 1.00 87.62 562 ASN A C 1
ATOM 4172 O O . ASN A 1 562 ? 9.528 -5.187 -6.366 1.00 87.62 562 ASN A O 1
ATOM 4176 N N . ASN A 1 563 ? 9.054 -5.812 -8.451 1.00 87.31 563 ASN A N 1
ATOM 4177 C CA . ASN A 1 563 ? 10.449 -5.915 -8.924 1.00 87.31 563 ASN A CA 1
ATOM 4178 C C . ASN A 1 563 ? 11.253 -4.593 -8.935 1.00 87.31 563 ASN A C 1
ATOM 4180 O O . ASN A 1 563 ? 12.328 -4.505 -9.515 1.00 87.31 563 ASN A O 1
ATOM 4184 N N . PHE A 1 564 ? 10.667 -3.504 -8.457 1.00 89.19 564 PHE A N 1
ATOM 4185 C CA . PHE A 1 564 ? 11.318 -2.214 -8.254 1.00 89.19 564 PHE A CA 1
ATOM 4186 C C . PHE A 1 564 ? 11.041 -1.681 -6.838 1.00 89.19 564 PHE A C 1
ATOM 4188 O O . PHE A 1 564 ? 11.302 -0.499 -6.570 1.00 89.19 564 PHE A O 1
ATOM 4195 N N . ASP A 1 565 ? 10.422 -2.490 -5.983 1.00 92.00 565 ASP A N 1
ATOM 4196 C CA . ASP A 1 565 ? 9.851 -2.121 -4.701 1.00 92.00 565 ASP A CA 1
ATOM 4197 C C . ASP A 1 565 ? 10.544 -2.895 -3.584 1.00 92.00 565 ASP A C 1
ATOM 4199 O O . ASP A 1 565 ? 10.562 -4.111 -3.576 1.00 92.00 565 ASP A O 1
ATOM 4203 N N . LEU A 1 566 ? 11.087 -2.179 -2.600 1.00 94.81 566 LEU A N 1
ATOM 4204 C CA . LEU A 1 566 ? 11.785 -2.825 -1.485 1.00 94.81 566 LEU A CA 1
ATOM 4205 C C . LEU A 1 566 ? 10.845 -3.218 -0.331 1.00 94.81 566 LEU A C 1
ATOM 4207 O O . LEU A 1 566 ? 11.338 -3.711 0.686 1.00 94.81 566 LEU A O 1
ATOM 4211 N N . ASP A 1 567 ? 9.560 -2.867 -0.423 1.00 94.62 567 ASP A N 1
ATOM 4212 C CA . ASP A 1 567 ? 8.500 -3.142 0.558 1.00 94.62 567 ASP A CA 1
ATOM 4213 C C . ASP A 1 567 ? 7.164 -3.321 -0.187 1.00 94.62 567 ASP A C 1
ATOM 4215 O O . ASP A 1 567 ? 6.314 -2.426 -0.183 1.00 94.62 567 ASP A O 1
ATOM 4219 N N . ALA A 1 568 ? 7.014 -4.442 -0.896 1.00 92.56 568 ALA A N 1
ATOM 4220 C CA . ALA A 1 568 ? 5.978 -4.632 -1.915 1.00 92.56 568 ALA A CA 1
ATOM 4221 C C . ALA A 1 568 ? 4.536 -4.652 -1.371 1.00 92.56 568 ALA A C 1
ATOM 4223 O O . ALA A 1 568 ? 3.578 -4.419 -2.120 1.00 92.56 568 ALA A O 1
ATOM 4224 N N . ASP A 1 569 ? 4.334 -4.958 -0.090 1.00 93.00 569 ASP A N 1
ATOM 4225 C CA . ASP A 1 569 ? 3.024 -4.885 0.562 1.00 93.00 569 ASP A CA 1
ATOM 4226 C C . ASP A 1 569 ? 2.853 -3.647 1.469 1.00 93.00 569 ASP A C 1
ATOM 4228 O O . ASP A 1 569 ? 1.753 -3.382 1.983 1.00 93.00 569 ASP A O 1
ATOM 4232 N N . ASN A 1 570 ? 3.906 -2.829 1.565 1.00 94.19 570 ASN A N 1
ATOM 4233 C CA . ASN A 1 570 ? 3.990 -1.572 2.290 1.00 94.19 570 ASN A CA 1
ATOM 4234 C C . ASN A 1 570 ? 3.692 -1.693 3.797 1.00 94.19 570 ASN A C 1
ATOM 4236 O O . ASN A 1 570 ? 3.207 -0.737 4.432 1.00 94.19 570 ASN A O 1
ATOM 4240 N N . ASP A 1 571 ? 3.963 -2.849 4.402 1.00 95.00 571 ASP A N 1
ATOM 4241 C CA . ASP A 1 571 ? 3.786 -3.108 5.832 1.00 95.00 571 ASP A CA 1
ATOM 4242 C C . ASP A 1 571 ? 4.916 -2.496 6.698 1.00 95.00 571 ASP A C 1
ATOM 4244 O O . ASP A 1 571 ? 4.788 -2.328 7.923 1.00 95.00 571 ASP A O 1
ATOM 4248 N N . GLY A 1 572 ? 5.984 -2.012 6.054 1.00 94.25 572 GLY A N 1
ATOM 4249 C CA . GLY A 1 572 ? 7.114 -1.349 6.693 1.00 94.25 572 GLY A CA 1
ATOM 4250 C C . GLY A 1 572 ? 8.238 -2.285 7.127 1.00 94.25 572 GLY A C 1
ATOM 4251 O O . GLY A 1 572 ? 9.150 -1.839 7.844 1.00 94.25 572 GLY A O 1
ATOM 4252 N N . ILE A 1 573 ? 8.172 -3.556 6.757 1.00 95.81 573 ILE A N 1
ATOM 4253 C CA . ILE A 1 573 ? 9.280 -4.502 6.713 1.00 95.81 573 ILE A CA 1
ATOM 4254 C C . ILE A 1 573 ? 9.901 -4.385 5.301 1.00 95.81 573 ILE A C 1
ATOM 4256 O O . ILE A 1 573 ? 9.403 -3.655 4.461 1.00 95.81 573 ILE A O 1
ATOM 4260 N N . TYR A 1 574 ? 11.114 -4.896 5.092 1.00 96.25 574 TYR A N 1
ATOM 4261 C CA . TYR A 1 574 ? 11.680 -4.946 3.738 1.00 96.25 574 TYR A CA 1
ATOM 4262 C C . TYR A 1 574 ? 11.542 -6.371 3.216 1.00 96.25 574 TYR A C 1
ATOM 4264 O O . TYR A 1 574 ? 11.829 -7.302 3.982 1.00 96.25 574 TYR A O 1
ATOM 4272 N N . ASP A 1 575 ? 11.294 -6.520 1.922 1.00 94.94 575 ASP A N 1
ATOM 4273 C CA . ASP A 1 575 ? 11.122 -7.793 1.220 1.00 94.94 575 ASP A CA 1
ATOM 4274 C C . ASP A 1 575 ? 12.261 -8.791 1.525 1.00 94.94 575 ASP A C 1
ATOM 4276 O O . ASP A 1 575 ? 12.047 -9.950 1.910 1.00 94.94 575 ASP A O 1
ATOM 4280 N N . ILE A 1 576 ? 13.516 -8.319 1.519 1.00 93.81 576 ILE A N 1
ATOM 4281 C CA . ILE A 1 576 ? 14.698 -9.111 1.906 1.00 93.81 576 ILE A CA 1
ATOM 4282 C C . ILE A 1 576 ? 14.613 -9.709 3.327 1.00 93.81 576 ILE A C 1
ATOM 4284 O O . ILE A 1 576 ? 15.167 -10.785 3.607 1.00 93.81 576 ILE A O 1
ATOM 4288 N N . ILE A 1 577 ? 13.976 -9.010 4.270 1.00 94.31 577 ILE A N 1
ATOM 4289 C CA . ILE A 1 577 ? 13.806 -9.452 5.659 1.00 94.31 577 ILE A CA 1
ATOM 4290 C C . ILE A 1 577 ? 12.720 -10.522 5.738 1.00 94.31 577 ILE A C 1
ATOM 4292 O O . ILE A 1 577 ? 12.956 -11.548 6.386 1.00 94.31 577 ILE A O 1
ATOM 4296 N N . GLU A 1 578 ? 11.590 -10.314 5.073 1.00 93.88 578 GLU A N 1
ATOM 4297 C CA . GLU A 1 578 ? 10.458 -11.250 5.029 1.00 93.88 578 GLU A CA 1
ATOM 4298 C C . GLU A 1 578 ? 10.836 -12.544 4.321 1.00 93.88 578 GLU A C 1
ATOM 4300 O O . GLU A 1 578 ? 10.582 -13.643 4.815 1.00 93.88 578 GLU A O 1
ATOM 4305 N N . ASN A 1 579 ? 11.649 -12.440 3.272 1.00 90.50 579 ASN A N 1
ATOM 4306 C CA . ASN A 1 579 ? 12.256 -13.582 2.606 1.00 90.50 579 ASN A CA 1
ATOM 4307 C C . ASN A 1 579 ? 13.301 -14.336 3.476 1.00 90.50 579 ASN A C 1
ATOM 4309 O O . ASN A 1 579 ? 13.971 -15.271 3.027 1.00 90.50 579 ASN A O 1
ATOM 4313 N N . GLY A 1 580 ? 13.488 -13.940 4.740 1.00 88.50 580 GLY A N 1
ATOM 4314 C CA . GLY A 1 580 ? 14.370 -14.601 5.704 1.00 88.50 580 GLY A CA 1
ATOM 4315 C C . GLY A 1 580 ? 15.859 -14.307 5.495 1.00 88.50 580 GLY A C 1
ATOM 4316 O O . GLY A 1 580 ? 16.716 -14.955 6.111 1.00 88.50 580 GLY A O 1
ATOM 4317 N N . ASN A 1 581 ? 16.182 -13.322 4.652 1.00 90.31 581 ASN A N 1
ATOM 4318 C CA . ASN A 1 581 ? 17.537 -12.994 4.212 1.00 90.31 581 ASN A CA 1
ATOM 4319 C C . ASN A 1 581 ? 18.069 -11.674 4.785 1.00 90.31 581 ASN A C 1
ATOM 4321 O O . ASN A 1 581 ? 19.185 -11.272 4.450 1.00 90.31 581 ASN A O 1
ATOM 4325 N N . GLY A 1 582 ? 17.373 -11.062 5.748 1.00 88.50 582 GLY A N 1
ATOM 4326 C CA . GLY A 1 582 ? 17.762 -9.796 6.391 1.00 88.50 582 GLY A CA 1
ATOM 4327 C C . GLY A 1 582 ? 19.153 -9.774 7.049 1.00 88.50 582 GLY A C 1
ATOM 4328 O O . GLY A 1 582 ? 19.648 -8.731 7.454 1.00 88.50 582 GLY A O 1
ATOM 4329 N N . ASN A 1 583 ? 19.853 -10.908 7.161 1.00 88.75 583 ASN A N 1
ATOM 4330 C CA . ASN A 1 583 ? 21.267 -10.922 7.546 1.00 88.75 583 ASN A CA 1
ATOM 4331 C C . ASN A 1 583 ? 22.227 -10.478 6.423 1.00 88.75 583 ASN A C 1
ATOM 4333 O O . ASN A 1 583 ? 23.435 -10.396 6.679 1.00 88.75 583 ASN A O 1
ATOM 4337 N N . LEU A 1 584 ? 21.742 -10.335 5.189 1.00 91.19 584 LEU A N 1
ATOM 4338 C CA . LEU A 1 584 ? 22.501 -9.858 4.034 1.00 91.19 584 LEU A CA 1
ATOM 4339 C C . LEU A 1 584 ? 22.472 -8.327 3.935 1.00 91.19 584 LEU A C 1
ATOM 4341 O O . LEU A 1 584 ? 23.474 -7.756 3.509 1.00 91.19 584 LEU A O 1
ATOM 4345 N N . ASP A 1 585 ? 21.423 -7.678 4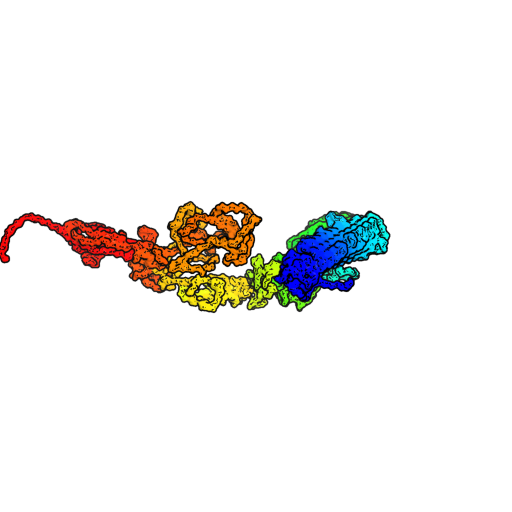.430 1.00 91.31 585 ASP A N 1
ATOM 4346 C CA . ASP A 1 585 ? 21.354 -6.229 4.617 1.00 91.31 585 ASP A CA 1
ATOM 4347 C C . ASP A 1 585 ? 21.727 -5.856 6.068 1.00 91.31 585 ASP A C 1
ATOM 4349 O O . ASP A 1 585 ? 20.930 -5.907 6.999 1.00 91.31 585 ASP A O 1
ATOM 4353 N N . THR A 1 586 ? 22.994 -5.506 6.309 1.00 89.12 586 THR A N 1
ATOM 4354 C CA . THR A 1 586 ? 23.462 -5.080 7.644 1.00 89.12 586 THR A CA 1
ATOM 4355 C C . THR A 1 586 ? 23.225 -3.589 7.894 1.00 89.12 586 THR A C 1
ATOM 4357 O O . THR A 1 586 ? 23.491 -3.098 9.002 1.00 89.12 586 THR A O 1
ATOM 4360 N N . ASN A 1 587 ? 22.840 -2.843 6.862 1.00 88.69 587 ASN A N 1
ATOM 4361 C CA . ASN A 1 587 ? 22.775 -1.393 6.888 1.00 88.69 587 ASN A CA 1
ATOM 4362 C C . ASN A 1 587 ? 21.319 -0.868 6.938 1.00 88.69 587 ASN A C 1
ATOM 4364 O O . ASN A 1 587 ? 21.123 0.281 7.355 1.00 88.69 587 ASN A O 1
ATOM 4368 N N . ASN A 1 588 ? 20.354 -1.772 6.741 1.00 89.81 588 ASN A N 1
ATOM 4369 C CA . ASN A 1 588 ? 18.907 -1.601 6.790 1.00 89.81 588 ASN A CA 1
ATOM 4370 C C . ASN A 1 588 ? 18.403 -0.612 5.727 1.00 89.81 588 ASN A C 1
ATOM 4372 O O . ASN A 1 588 ? 17.610 0.284 6.040 1.00 89.81 588 ASN A O 1
ATOM 4376 N N . ASP A 1 589 ? 18.915 -0.724 4.503 1.00 91.25 589 ASP A N 1
ATOM 4377 C CA . ASP A 1 589 ? 18.442 0.035 3.343 1.00 91.25 589 ASP A CA 1
ATOM 4378 C C . ASP A 1 589 ? 17.600 -0.790 2.361 1.00 91.25 589 ASP A C 1
ATOM 4380 O O . ASP A 1 589 ? 17.216 -0.239 1.333 1.00 91.25 589 ASP A O 1
ATOM 4384 N N . GLY A 1 590 ? 17.279 -2.044 2.699 1.00 92.38 590 GLY A N 1
ATOM 4385 C CA . GLY A 1 590 ? 16.456 -2.946 1.887 1.00 92.38 590 GLY A CA 1
ATOM 4386 C C . GLY A 1 590 ? 17.246 -3.673 0.799 1.00 92.38 590 GLY A C 1
ATOM 4387 O O . GLY A 1 590 ? 16.724 -4.580 0.176 1.00 92.38 590 GLY A O 1
ATOM 4388 N N . ILE A 1 591 ? 18.526 -3.334 0.617 1.00 93.25 591 ILE A N 1
ATOM 4389 C CA . ILE A 1 591 ? 19.368 -3.829 -0.475 1.00 93.25 591 ILE A CA 1
ATOM 4390 C C . ILE A 1 591 ? 20.470 -4.727 0.092 1.00 93.25 591 ILE A C 1
ATOM 4392 O O . ILE A 1 591 ? 21.038 -4.475 1.164 1.00 93.25 591 ILE A O 1
ATOM 4396 N N . ILE A 1 592 ? 20.852 -5.776 -0.640 1.00 92.75 592 ILE A N 1
ATOM 4397 C CA . ILE A 1 592 ? 21.980 -6.619 -0.232 1.00 92.75 592 ILE A CA 1
ATOM 4398 C C . ILE A 1 592 ? 23.271 -5.789 -0.118 1.00 92.75 592 ILE A C 1
ATOM 4400 O O . ILE A 1 592 ? 23.743 -5.140 -1.050 1.00 92.75 592 ILE A O 1
ATOM 4404 N N . ASP A 1 593 ? 23.960 -5.898 1.024 1.00 90.12 593 ASP A N 1
ATOM 4405 C CA . ASP A 1 593 ? 25.229 -5.198 1.206 1.00 90.12 593 ASP A CA 1
ATOM 4406 C C . ASP A 1 593 ? 26.335 -5.753 0.291 1.00 90.12 593 ASP A C 1
ATOM 4408 O O . ASP A 1 593 ? 26.678 -6.938 0.348 1.00 90.12 593 ASP A O 1
ATOM 4412 N N . SER A 1 594 ? 27.096 -4.859 -0.351 1.00 80.94 594 SER A N 1
ATOM 4413 C CA . SER A 1 594 ? 28.340 -5.176 -1.097 1.00 80.94 594 SER A CA 1
ATOM 4414 C C . SER A 1 594 ? 29.421 -5.956 -0.317 1.00 80.94 594 SER A C 1
ATOM 4416 O O . SER A 1 594 ? 30.439 -6.380 -0.871 1.00 80.94 594 SER A O 1
ATOM 4418 N N . THR A 1 595 ? 29.262 -6.144 0.998 1.00 82.31 595 THR A N 1
ATOM 4419 C CA . THR A 1 595 ? 30.141 -7.026 1.782 1.00 82.31 595 THR A CA 1
ATOM 4420 C C . THR A 1 595 ? 29.886 -8.513 1.529 1.00 82.31 595 THR A C 1
ATOM 4422 O O . THR A 1 595 ? 30.762 -9.331 1.838 1.00 82.31 595 THR A O 1
ATOM 4425 N N . ASN A 1 596 ? 28.738 -8.844 0.936 1.00 79.31 596 ASN A N 1
ATOM 4426 C CA . ASN A 1 596 ? 28.326 -10.198 0.596 1.00 79.31 596 ASN A CA 1
ATOM 4427 C C . ASN A 1 596 ? 28.934 -10.683 -0.724 1.00 79.31 596 ASN A C 1
ATOM 4429 O O . ASN A 1 596 ? 29.266 -11.862 -0.837 1.00 79.31 596 ASN A O 1
ATOM 4433 N N . GLY A 1 597 ? 29.245 -9.790 -1.659 1.00 80.50 597 GLY A N 1
ATOM 4434 C CA . GLY A 1 597 ? 29.810 -10.188 -2.939 1.00 80.50 597 GLY A CA 1
ATOM 4435 C C . GLY A 1 597 ? 29.998 -9.023 -3.892 1.00 80.50 597 GLY A C 1
ATOM 4436 O O . GLY A 1 597 ? 29.887 -7.860 -3.519 1.00 80.50 597 GLY A O 1
ATOM 4437 N N . THR A 1 598 ? 30.346 -9.361 -5.125 1.00 85.62 598 THR A N 1
ATOM 4438 C CA . THR A 1 598 ? 30.139 -8.474 -6.267 1.00 85.62 598 THR A CA 1
ATOM 4439 C C . THR A 1 598 ? 28.879 -8.930 -6.967 1.00 85.62 598 THR A C 1
ATOM 4441 O O . THR A 1 598 ? 28.664 -10.141 -7.055 1.00 85.62 598 THR A O 1
ATOM 4444 N N . VAL A 1 599 ? 28.111 -7.980 -7.479 1.00 88.81 599 VAL A N 1
ATOM 4445 C CA . VAL A 1 599 ? 27.055 -8.295 -8.427 1.00 88.81 599 VAL A CA 1
ATOM 4446 C C . VAL A 1 599 ? 27.678 -8.893 -9.692 1.00 88.81 599 VAL A C 1
ATOM 4448 O O . VAL A 1 599 ? 28.753 -8.453 -10.136 1.00 88.81 599 VAL A O 1
ATOM 4451 N N . GLY A 1 600 ? 27.084 -9.991 -10.158 1.00 86.44 600 GLY A N 1
ATOM 4452 C CA . GLY A 1 600 ? 27.446 -10.689 -11.382 1.00 86.44 600 GLY A CA 1
ATOM 4453 C C . GLY A 1 600 ? 27.061 -9.894 -12.629 1.00 86.44 600 GLY A C 1
ATOM 4454 O O . GLY A 1 600 ? 26.528 -8.796 -12.569 1.00 86.44 600 GLY A O 1
ATOM 4455 N N . ALA A 1 601 ? 27.350 -10.443 -13.803 1.00 86.44 601 ALA A N 1
ATOM 4456 C CA . ALA A 1 601 ? 26.969 -9.852 -15.087 1.00 86.44 601 ALA A CA 1
ATOM 4457 C C . ALA A 1 601 ? 25.473 -10.011 -15.419 1.00 86.44 601 ALA A C 1
ATOM 4459 O O . ALA A 1 601 ? 25.050 -9.571 -16.483 1.00 86.44 601 ALA A O 1
ATOM 4460 N N . ASN A 1 602 ? 24.727 -10.714 -14.570 1.00 86.06 602 ASN A N 1
ATOM 4461 C CA . ASN A 1 602 ? 23.289 -10.946 -14.664 1.00 86.06 602 ASN A CA 1
ATOM 4462 C C . ASN A 1 602 ? 22.513 -10.210 -13.559 1.00 86.06 602 ASN A C 1
ATOM 4464 O O . ASN A 1 602 ? 21.429 -10.677 -13.235 1.00 86.06 602 ASN A O 1
ATOM 4468 N N . GLY A 1 603 ? 23.125 -9.213 -12.906 1.00 88.62 603 GLY A N 1
ATOM 4469 C CA . GLY A 1 603 ? 22.454 -8.379 -11.901 1.00 88.62 603 GLY A CA 1
ATOM 4470 C C . GLY A 1 603 ? 22.273 -9.000 -10.514 1.00 88.62 603 GLY A C 1
ATOM 4471 O O . GLY A 1 603 ? 22.032 -8.332 -9.527 1.00 88.62 603 GLY A O 1
ATOM 4472 N N . VAL A 1 604 ? 22.557 -10.298 -10.372 1.00 91.44 604 VAL A N 1
ATOM 4473 C CA . VAL A 1 604 ? 22.448 -10.988 -9.078 1.00 91.44 604 VAL A CA 1
ATOM 4474 C C . VAL A 1 604 ? 23.799 -11.055 -8.368 1.00 91.44 604 VAL A C 1
ATOM 4476 O O . VAL A 1 604 ? 24.847 -11.322 -8.967 1.00 91.44 604 VAL A O 1
ATOM 4479 N N . TYR A 1 605 ? 23.803 -10.910 -7.045 1.00 92.00 605 TYR A N 1
ATOM 4480 C CA . TYR A 1 605 ? 24.990 -11.120 -6.216 1.00 92.00 605 TYR A CA 1
ATOM 4481 C C . TYR A 1 605 ? 25.578 -12.549 -6.335 1.00 92.00 605 TYR A C 1
ATOM 4483 O O . TYR A 1 605 ? 24.994 -13.541 -5.895 1.00 92.00 605 TYR A O 1
ATOM 4491 N N . ASP A 1 606 ? 26.832 -12.667 -6.799 1.00 90.12 606 ASP A N 1
ATOM 4492 C CA . ASP A 1 606 ? 27.533 -13.947 -7.060 1.00 90.12 606 ASP A CA 1
ATOM 4493 C C . ASP A 1 606 ? 27.497 -14.968 -5.896 1.00 90.12 606 ASP A C 1
ATOM 4495 O O . ASP A 1 606 ? 27.704 -16.176 -6.071 1.00 90.12 606 ASP A O 1
ATOM 4499 N N . ASN A 1 607 ? 27.380 -14.483 -4.657 1.00 90.06 607 ASN A N 1
ATOM 4500 C CA . ASN A 1 607 ? 27.460 -15.288 -3.441 1.00 90.06 607 ASN A CA 1
ATOM 4501 C C . ASN A 1 607 ? 26.128 -15.915 -3.013 1.00 90.06 607 ASN A C 1
ATOM 4503 O O . ASN A 1 607 ? 26.171 -16.838 -2.191 1.00 90.06 607 ASN A O 1
ATOM 4507 N N . ILE A 1 608 ? 24.996 -15.423 -3.520 1.00 90.69 608 ILE A N 1
ATOM 4508 C CA . ILE A 1 608 ? 23.668 -15.997 -3.256 1.00 90.69 608 ILE A CA 1
ATOM 4509 C C . ILE A 1 608 ? 23.246 -16.988 -4.346 1.00 90.69 608 ILE A C 1
ATOM 4511 O O . ILE A 1 608 ? 22.367 -17.824 -4.148 1.00 90.69 608 ILE A O 1
ATOM 4515 N N . GLU A 1 609 ? 23.965 -17.004 -5.462 1.00 91.62 609 GLU A N 1
ATOM 4516 C CA . GLU A 1 609 ? 23.729 -17.919 -6.567 1.00 91.62 609 GLU A CA 1
ATOM 4517 C C . GLU A 1 609 ? 24.269 -19.346 -6.350 1.00 91.62 609 GLU A C 1
ATOM 4519 O O . GLU A 1 609 ? 25.198 -19.619 -5.579 1.00 91.62 609 GLU A O 1
ATOM 4524 N N . THR A 1 610 ? 23.732 -20.308 -7.113 1.00 91.19 610 THR A N 1
ATOM 4525 C CA . THR A 1 610 ? 24.266 -21.684 -7.158 1.00 91.19 610 THR A CA 1
ATOM 4526 C C . THR A 1 610 ? 25.692 -21.753 -7.719 1.00 91.19 610 THR A C 1
ATOM 4528 O O . THR A 1 610 ? 26.479 -22.641 -7.353 1.00 91.19 610 THR A O 1
ATOM 4531 N N . SER A 1 611 ? 26.028 -20.821 -8.609 1.00 89.12 611 SER A N 1
ATOM 4532 C CA . SER A 1 611 ? 27.372 -20.501 -9.084 1.00 89.12 611 SER A CA 1
ATOM 4533 C C . SER A 1 611 ? 27.367 -19.089 -9.676 1.00 89.12 611 SER A C 1
ATOM 4535 O O . SER A 1 611 ? 26.342 -18.758 -10.252 1.00 89.12 611 SER A O 1
ATOM 4537 N N . PRO A 1 612 ? 28.489 -18.345 -9.644 1.00 90.12 612 PRO A N 1
ATOM 4538 C CA . PRO A 1 612 ? 28.578 -17.011 -10.246 1.00 90.12 612 PRO A CA 1
ATOM 4539 C C . PRO A 1 612 ? 27.994 -16.943 -11.662 1.00 90.12 612 PRO A C 1
ATOM 4541 O O . PRO A 1 612 ? 28.331 -17.812 -12.486 1.00 90.12 612 PRO A O 1
ATOM 4544 N N . ASP A 1 613 ? 27.169 -15.930 -11.914 1.00 86.31 613 ASP A N 1
ATOM 4545 C CA . ASP A 1 613 ? 26.472 -15.624 -13.167 1.00 86.31 613 ASP A CA 1
ATOM 4546 C C . ASP A 1 613 ? 25.505 -16.731 -13.643 1.00 86.31 613 ASP A C 1
ATOM 4548 O O . ASP A 1 613 ? 25.417 -17.043 -14.839 1.00 86.31 613 ASP A O 1
ATOM 4552 N N . SER A 1 614 ? 24.838 -17.429 -12.720 1.00 86.44 614 SER A N 1
ATOM 4553 C CA . SER A 1 614 ? 23.904 -18.514 -13.060 1.00 86.44 614 SER A CA 1
ATOM 4554 C C . SER A 1 614 ? 22.468 -18.066 -13.321 1.00 86.44 614 SER A C 1
ATOM 4556 O O . SER A 1 614 ? 21.750 -18.817 -13.988 1.00 86.44 614 SER A O 1
ATOM 4558 N N . GLY A 1 615 ? 22.051 -16.915 -12.788 1.00 83.12 615 GLY A N 1
ATOM 4559 C CA . GLY A 1 615 ? 20.650 -16.492 -12.719 1.00 83.12 615 GLY A CA 1
ATOM 4560 C C . GLY A 1 615 ? 19.800 -17.472 -11.912 1.00 83.12 615 GLY A C 1
ATOM 4561 O O . GLY A 1 615 ? 18.677 -17.791 -12.284 1.00 83.12 615 GLY A O 1
ATOM 4562 N N . THR A 1 616 ? 20.378 -18.128 -10.902 1.00 87.38 616 THR A N 1
ATOM 4563 C CA . THR A 1 616 ? 19.659 -19.126 -10.099 1.00 87.38 616 THR A CA 1
ATOM 4564 C C . THR A 1 616 ? 20.145 -19.098 -8.661 1.00 87.38 616 THR A C 1
ATOM 4566 O O . THR A 1 616 ? 21.269 -19.528 -8.366 1.00 87.38 616 THR A O 1
ATOM 4569 N N . LEU A 1 617 ? 19.256 -18.680 -7.761 1.00 88.06 617 LEU A N 1
ATOM 4570 C CA . LEU A 1 617 ? 19.513 -18.623 -6.328 1.00 88.06 617 LEU A CA 1
ATOM 4571 C C . LEU A 1 617 ? 19.813 -20.008 -5.742 1.00 88.06 617 LEU A C 1
ATOM 4573 O O . LEU A 1 617 ? 19.240 -21.044 -6.108 1.00 88.06 617 LEU A O 1
ATOM 4577 N N . ALA A 1 618 ? 20.767 -20.052 -4.813 1.00 88.56 618 ALA A N 1
ATOM 4578 C CA . ALA A 1 618 ? 21.004 -21.240 -4.014 1.00 88.56 618 ALA A CA 1
ATOM 4579 C C . ALA A 1 618 ? 19.798 -21.490 -3.099 1.00 88.56 618 ALA A C 1
ATOM 4581 O O . ALA A 1 618 ? 19.168 -20.568 -2.608 1.00 88.56 618 ALA A O 1
ATOM 4582 N N . THR A 1 619 ? 19.512 -22.758 -2.787 1.00 85.94 619 THR A N 1
ATOM 4583 C CA . THR A 1 619 ? 18.310 -23.170 -2.027 1.00 85.94 619 THR A CA 1
ATOM 4584 C C . THR A 1 619 ? 18.144 -22.511 -0.648 1.00 85.94 619 THR A C 1
ATOM 4586 O O . THR A 1 619 ? 17.105 -22.684 -0.031 1.00 85.94 619 THR A O 1
ATOM 4589 N N . ALA A 1 620 ? 19.168 -21.835 -0.127 1.00 83.12 620 ALA A N 1
ATOM 4590 C CA . ALA A 1 620 ? 19.093 -21.116 1.141 1.00 83.12 620 ALA A CA 1
ATOM 4591 C C . ALA A 1 620 ? 18.498 -19.700 1.016 1.00 83.12 620 ALA A C 1
ATOM 4593 O O . ALA A 1 620 ? 18.288 -19.098 2.056 1.00 83.12 620 ALA A O 1
ATOM 4594 N N . TYR A 1 621 ? 18.273 -19.210 -0.207 1.00 86.19 621 TYR A N 1
ATOM 4595 C CA . TYR A 1 621 ? 17.842 -17.841 -0.523 1.00 86.19 621 TYR A CA 1
ATOM 4596 C C . TYR A 1 621 ? 16.567 -17.816 -1.384 1.00 86.19 621 TYR A C 1
ATOM 4598 O O . TYR A 1 621 ? 16.286 -16.824 -2.031 1.00 86.19 621 TYR A O 1
ATOM 4606 N N . LEU A 1 622 ? 15.848 -18.938 -1.485 1.00 85.25 622 LEU A N 1
ATOM 4607 C CA . LEU A 1 622 ? 14.589 -18.976 -2.238 1.00 85.25 622 LEU A CA 1
ATOM 4608 C C . LEU A 1 622 ? 13.480 -18.294 -1.438 1.00 85.25 622 LEU A C 1
ATOM 4610 O O . LEU A 1 622 ? 13.512 -18.399 -0.213 1.00 85.25 622 LEU A O 1
ATOM 4614 N N . SER A 1 623 ? 12.501 -17.733 -2.158 1.00 82.94 623 SER A N 1
ATOM 4615 C CA . SER A 1 623 ? 11.287 -17.110 -1.619 1.00 82.94 623 SER A CA 1
ATOM 4616 C C . SER A 1 623 ? 10.685 -17.900 -0.449 1.00 82.94 623 SER A C 1
ATOM 4618 O O . SER A 1 623 ? 10.466 -19.119 -0.555 1.00 82.94 623 SER A O 1
ATOM 4620 N N . THR A 1 624 ? 10.401 -17.204 0.648 1.00 88.00 624 THR A N 1
ATOM 4621 C CA . THR A 1 624 ? 9.676 -17.751 1.799 1.00 88.00 624 THR A CA 1
ATOM 4622 C C . THR A 1 624 ? 8.165 -17.578 1.595 1.00 88.00 624 THR A C 1
ATOM 4624 O O . THR A 1 624 ? 7.721 -16.603 1.004 1.00 88.00 624 THR A O 1
ATOM 4627 N N . ASP A 1 625 ? 7.416 -18.610 1.980 1.00 90.50 625 ASP A N 1
ATOM 4628 C CA . ASP A 1 625 ? 5.947 -18.685 2.003 1.00 90.50 625 ASP A CA 1
ATOM 4629 C C . ASP A 1 625 ? 5.634 -19.442 3.302 1.00 90.50 625 ASP A C 1
ATOM 4631 O O . ASP A 1 625 ? 5.774 -20.678 3.384 1.00 90.50 625 ASP A O 1
ATOM 4635 N N . THR A 1 626 ? 5.424 -18.671 4.365 1.00 91.94 626 THR A N 1
ATOM 4636 C CA . THR A 1 626 ? 5.391 -19.128 5.750 1.00 91.94 626 THR A CA 1
ATOM 4637 C C . THR A 1 626 ? 4.171 -20.009 5.989 1.00 91.94 626 THR A C 1
ATOM 4639 O O . THR A 1 626 ? 4.309 -21.101 6.567 1.00 91.94 626 THR A O 1
ATOM 4642 N N . ASP A 1 627 ? 2.999 -19.618 5.490 1.00 90.38 627 ASP A N 1
ATOM 4643 C CA . ASP A 1 627 ? 1.745 -20.338 5.703 1.00 90.38 627 ASP A CA 1
ATOM 4644 C C . ASP A 1 627 ? 1.407 -21.385 4.604 1.00 90.38 627 ASP A C 1
ATOM 4646 O O . ASP A 1 627 ? 0.562 -22.287 4.790 1.00 90.38 627 ASP A O 1
ATOM 4650 N N . GLY A 1 628 ? 2.145 -21.365 3.493 1.00 88.06 628 GLY A N 1
ATOM 4651 C CA . GLY A 1 628 ? 2.066 -22.313 2.391 1.00 88.06 628 GLY A CA 1
ATOM 4652 C C . GLY A 1 628 ? 0.822 -22.158 1.517 1.00 88.06 628 GLY A C 1
ATOM 4653 O O . GLY A 1 628 ? 0.349 -23.177 0.973 1.00 88.06 628 GLY A O 1
ATOM 4654 N N . ASP A 1 629 ? 0.225 -20.970 1.448 1.00 83.88 629 ASP A N 1
ATOM 4655 C CA . ASP A 1 629 ? -0.952 -20.690 0.627 1.00 83.88 629 ASP A CA 1
ATOM 4656 C C . ASP A 1 629 ? -0.617 -20.415 -0.856 1.00 83.88 629 ASP A C 1
ATOM 4658 O O . ASP A 1 629 ? -1.464 -20.639 -1.739 1.00 83.88 629 ASP A O 1
ATOM 4662 N N . GLY A 1 630 ? 0.654 -20.113 -1.139 1.00 84.06 630 GLY A N 1
ATOM 4663 C CA . GLY A 1 630 ? 1.192 -19.827 -2.463 1.00 84.06 630 GLY A CA 1
ATOM 4664 C C . GLY A 1 630 ? 1.382 -18.342 -2.780 1.00 84.06 630 GLY A C 1
ATOM 4665 O O . GLY A 1 630 ? 1.734 -18.054 -3.930 1.00 84.06 630 GLY A O 1
ATOM 4666 N N . VAL A 1 631 ? 1.149 -17.442 -1.827 1.00 85.38 631 VAL A N 1
ATOM 4667 C CA . VAL A 1 631 ? 1.602 -16.048 -1.821 1.00 85.38 631 VAL A CA 1
ATOM 4668 C C . VAL A 1 631 ? 2.906 -15.981 -1.007 1.00 85.38 631 VAL A C 1
ATOM 4670 O O . VAL A 1 631 ? 2.976 -16.566 0.066 1.00 85.38 631 VAL A O 1
ATOM 4673 N N . PRO A 1 632 ? 3.991 -15.390 -1.532 1.00 89.56 632 PRO A N 1
ATOM 4674 C CA . PRO A 1 632 ? 5.207 -15.185 -0.743 1.00 89.56 632 PRO A CA 1
ATOM 4675 C C . PRO A 1 632 ? 5.011 -14.142 0.364 1.00 89.56 632 PRO A C 1
ATOM 4677 O O . PRO A 1 632 ? 4.289 -13.179 0.124 1.00 89.56 632 PRO A O 1
ATOM 4680 N N . ASP A 1 633 ? 5.726 -14.292 1.485 1.00 93.00 633 ASP A N 1
ATOM 4681 C CA . ASP A 1 633 ? 5.624 -13.429 2.682 1.00 93.00 633 ASP A CA 1
ATOM 4682 C C . ASP A 1 633 ? 5.684 -11.930 2.335 1.00 93.00 633 ASP A C 1
ATOM 4684 O O . ASP A 1 633 ? 4.758 -11.202 2.641 1.00 93.00 633 ASP A O 1
ATOM 4688 N N . PHE A 1 634 ? 6.674 -11.509 1.538 1.00 92.31 634 PHE A N 1
ATOM 4689 C CA . PHE A 1 634 ? 6.871 -10.113 1.096 1.00 92.31 634 PHE A CA 1
ATOM 4690 C C . PHE A 1 634 ? 5.729 -9.513 0.244 1.00 92.31 634 PHE A C 1
ATOM 4692 O O . PHE A 1 634 ? 5.778 -8.369 -0.184 1.00 92.31 634 PHE A O 1
ATOM 4699 N N . ASN A 1 635 ? 4.700 -10.298 -0.084 1.00 90.94 635 ASN A N 1
ATOM 4700 C CA . ASN A 1 635 ? 3.497 -9.834 -0.779 1.00 90.94 635 ASN A CA 1
ATOM 4701 C C . ASN A 1 635 ? 2.229 -9.969 0.074 1.00 90.94 635 ASN A C 1
ATOM 4703 O O . ASN A 1 635 ? 1.117 -9.805 -0.452 1.00 90.94 635 ASN A O 1
ATOM 4707 N N . GLU A 1 636 ? 2.359 -10.358 1.339 1.00 91.38 636 GLU A N 1
ATOM 4708 C CA . GLU A 1 636 ? 1.255 -10.737 2.202 1.00 91.38 636 GLU A CA 1
ATOM 4709 C C . GLU A 1 636 ? 1.332 -10.050 3.563 1.00 91.38 636 GLU A C 1
ATOM 4711 O O . GLU A 1 636 ? 2.101 -10.430 4.427 1.00 91.38 636 GLU A O 1
ATOM 4716 N N . ALA A 1 637 ? 0.360 -9.177 3.823 1.00 93.06 637 ALA A N 1
ATOM 4717 C CA . ALA A 1 637 ? 0.283 -8.426 5.074 1.00 93.06 637 ALA A CA 1
ATOM 4718 C C . ALA A 1 637 ? 0.016 -9.253 6.362 1.00 93.06 637 ALA A C 1
ATOM 4720 O O . ALA A 1 637 ? -0.219 -8.646 7.407 1.00 93.06 637 ALA A O 1
ATOM 4721 N N . ASP A 1 638 ? -0.068 -10.587 6.295 1.00 94.31 638 ASP A N 1
ATOM 4722 C CA . ASP A 1 638 ? -0.294 -11.543 7.406 1.00 94.31 638 ASP A CA 1
ATOM 4723 C C . ASP A 1 638 ? 0.383 -12.883 7.048 1.00 94.31 638 ASP A C 1
ATOM 4725 O O . ASP A 1 638 ? -0.297 -13.881 6.791 1.00 94.31 638 ASP A O 1
ATOM 4729 N N . SER A 1 639 ? 1.719 -12.889 6.977 1.00 94.38 639 SER A N 1
ATOM 4730 C CA . SER A 1 639 ? 2.553 -13.992 6.465 1.00 94.38 639 SER A CA 1
ATOM 4731 C C . SER A 1 639 ? 2.326 -15.336 7.165 1.00 94.38 639 SER A C 1
ATOM 4733 O O . SER A 1 639 ? 2.573 -16.411 6.606 1.00 94.38 639 SER A O 1
ATOM 4735 N N . ASP A 1 640 ? 1.905 -15.324 8.432 1.00 93.50 640 ASP A N 1
ATOM 4736 C CA . ASP A 1 640 ? 1.613 -16.543 9.183 1.00 93.50 640 ASP A CA 1
ATOM 4737 C C . ASP A 1 640 ? 0.116 -16.888 9.272 1.00 93.50 640 ASP A C 1
ATOM 4739 O O . ASP A 1 640 ? -0.254 -17.940 9.816 1.00 93.50 640 ASP A O 1
ATOM 4743 N N . GLY A 1 641 ? -0.752 -16.066 8.688 1.00 93.12 641 GLY A N 1
ATOM 4744 C CA . GLY A 1 641 ? -2.182 -16.310 8.556 1.00 93.12 641 GLY A CA 1
ATOM 4745 C C . GLY A 1 641 ? -2.908 -16.508 9.891 1.00 93.12 641 GLY A C 1
ATOM 4746 O O . GLY A 1 641 ? -3.936 -17.211 9.947 1.00 93.12 641 GLY A O 1
ATOM 4747 N N . ASP A 1 642 ? -2.377 -15.983 11.000 1.00 91.69 642 ASP A N 1
ATOM 4748 C CA . ASP A 1 642 ? -3.005 -16.078 12.318 1.00 91.69 642 ASP A CA 1
ATOM 4749 C C . ASP A 1 642 ? -4.057 -14.988 12.584 1.00 91.69 642 ASP A C 1
ATOM 4751 O O . ASP A 1 642 ? -4.866 -15.109 13.525 1.00 91.69 642 ASP A O 1
ATOM 4755 N N . GLY A 1 643 ? -4.165 -14.031 11.658 1.00 91.44 643 GLY A N 1
ATOM 4756 C CA . GLY A 1 643 ? -5.122 -12.935 11.669 1.00 91.44 643 GLY A CA 1
ATOM 4757 C C . GLY A 1 643 ? -4.588 -11.670 12.334 1.00 91.44 643 GLY A C 1
ATOM 4758 O O . GLY A 1 643 ? -5.402 -10.796 12.673 1.00 91.44 643 GLY A O 1
ATOM 4759 N N . CYS A 1 644 ? -3.279 -11.590 12.573 1.00 93.25 644 CYS A N 1
ATOM 4760 C CA . CYS A 1 644 ? -2.575 -10.391 12.994 1.00 93.25 644 CYS A CA 1
ATOM 4761 C C . CYS A 1 644 ? -1.659 -9.922 11.869 1.00 93.25 644 CYS A C 1
ATOM 4763 O O . CYS A 1 644 ? -0.832 -10.682 11.411 1.00 93.25 644 CYS A O 1
ATOM 4765 N N . ASN A 1 645 ? -1.795 -8.664 11.450 1.00 95.62 645 ASN A N 1
ATOM 4766 C CA . ASN A 1 645 ? -0.990 -8.178 10.337 1.00 95.62 645 ASN A CA 1
ATOM 4767 C C . ASN A 1 645 ? 0.481 -7.989 10.735 1.00 95.62 645 ASN A C 1
ATOM 4769 O O . ASN A 1 645 ? 0.767 -7.504 11.843 1.00 95.62 645 ASN A O 1
ATOM 4773 N N . ASP A 1 646 ? 1.375 -8.240 9.788 1.00 96.25 646 ASP A N 1
ATOM 4774 C CA . ASP A 1 646 ? 2.828 -8.295 9.958 1.00 96.25 646 ASP A CA 1
ATOM 4775 C C . ASP A 1 646 ? 3.398 -6.980 10.501 1.00 96.25 646 ASP A C 1
ATOM 4777 O O . ASP A 1 646 ? 4.076 -6.983 11.536 1.00 96.25 646 ASP A O 1
ATOM 4781 N N . VAL A 1 647 ? 2.962 -5.834 9.964 1.00 96.00 647 VAL A N 1
ATOM 4782 C CA . VAL A 1 647 ? 3.231 -4.485 10.504 1.00 96.00 647 VAL A CA 1
ATOM 4783 C C . VAL A 1 647 ? 3.033 -4.388 12.025 1.00 96.00 647 VAL A C 1
ATOM 4785 O O . VAL A 1 647 ? 3.815 -3.757 12.746 1.00 96.00 647 VAL A O 1
ATOM 4788 N N . THR A 1 648 ? 1.979 -5.011 12.559 1.00 95.06 648 THR A N 1
ATOM 4789 C CA . THR A 1 648 ? 1.660 -4.955 13.992 1.00 95.06 648 THR A CA 1
ATOM 4790 C C . THR A 1 648 ? 2.554 -5.900 14.780 1.00 95.06 648 THR A C 1
ATOM 4792 O O . THR A 1 648 ? 3.027 -5.549 15.867 1.00 95.06 648 THR A O 1
ATOM 4795 N N . GLU A 1 649 ? 2.812 -7.088 14.246 1.00 94.75 649 GLU A N 1
ATOM 4796 C CA . GLU A 1 649 ? 3.650 -8.095 14.888 1.00 94.75 649 GLU A CA 1
ATOM 4797 C C . GLU A 1 649 ? 5.121 -7.712 14.897 1.00 94.75 649 GLU A C 1
ATOM 4799 O O . GLU A 1 649 ? 5.795 -7.914 15.911 1.00 94.75 649 GLU A O 1
ATOM 4804 N N . ALA A 1 650 ? 5.604 -7.061 13.843 1.00 94.44 650 ALA A N 1
ATOM 4805 C CA . ALA A 1 650 ? 6.920 -6.442 13.766 1.00 94.44 650 ALA A CA 1
ATOM 4806 C C . ALA A 1 650 ? 7.106 -5.305 14.786 1.00 94.44 650 ALA A C 1
ATOM 4808 O O . ALA A 1 650 ? 8.241 -4.906 15.073 1.00 94.44 650 ALA A O 1
ATOM 4809 N N . GLY A 1 651 ? 6.016 -4.839 15.407 1.00 93.19 651 GLY A N 1
ATOM 4810 C CA . GLY A 1 651 ? 6.005 -3.807 16.437 1.00 93.19 651 GLY A CA 1
ATOM 4811 C C . GLY A 1 651 ? 5.880 -2.389 15.889 1.00 93.19 651 GLY A C 1
ATOM 4812 O O . GLY A 1 651 ? 6.241 -1.441 16.598 1.00 93.19 651 GLY A O 1
ATOM 4813 N N . TYR A 1 652 ? 5.398 -2.239 14.655 1.00 95.38 652 TYR A N 1
ATOM 4814 C CA . TYR A 1 652 ? 5.204 -0.956 13.992 1.00 95.38 652 TYR A CA 1
ATOM 4815 C C . TYR A 1 652 ? 3.764 -0.460 14.126 1.00 95.38 652 TYR A C 1
ATOM 4817 O O . TYR A 1 652 ? 2.864 -1.147 14.616 1.00 95.38 652 TYR A O 1
ATOM 4825 N N . THR A 1 653 ? 3.549 0.804 13.763 1.00 93.75 653 THR A N 1
ATOM 4826 C CA . THR A 1 653 ? 2.225 1.416 13.827 1.00 93.75 653 THR A CA 1
ATOM 4827 C C . THR A 1 653 ? 1.474 1.166 12.521 1.00 93.75 653 THR A C 1
ATOM 4829 O O . THR A 1 653 ? 1.790 1.785 11.508 1.00 93.75 653 THR A O 1
ATOM 4832 N N . GLU A 1 654 ? 0.428 0.343 12.573 1.00 92.88 654 GLU A N 1
ATOM 4833 C CA . GLU A 1 654 ? -0.479 0.095 11.444 1.00 92.88 654 GLU A CA 1
ATOM 4834 C C . GLU A 1 654 ? -1.252 1.358 11.008 1.00 92.88 654 GLU A C 1
ATOM 4836 O O . GLU A 1 654 ? -1.679 2.198 11.817 1.00 92.88 654 GLU A O 1
ATOM 4841 N N . SER A 1 655 ? -1.473 1.479 9.700 1.00 90.88 655 SER A N 1
ATOM 4842 C CA . SER A 1 655 ? -2.253 2.532 9.062 1.00 90.88 655 SER A CA 1
ATOM 4843 C C . SER A 1 655 ? -3.744 2.460 9.400 1.00 90.88 655 SER A C 1
ATOM 4845 O O . SER A 1 655 ? -4.471 1.516 9.095 1.00 90.88 655 SER A O 1
ATOM 4847 N N . SER A 1 656 ? -4.270 3.565 9.933 1.00 84.94 656 SER A N 1
ATOM 4848 C CA . SER A 1 656 ? -5.710 3.687 10.227 1.00 84.94 656 SER A CA 1
ATOM 4849 C C . SER A 1 656 ? -6.615 3.743 8.986 1.00 84.94 656 SER A C 1
ATOM 4851 O O . SER A 1 656 ? -7.836 3.599 9.104 1.00 84.94 656 SER A O 1
ATOM 4853 N N . SER A 1 657 ? -6.046 4.007 7.805 1.00 85.19 657 SER A N 1
ATOM 4854 C CA . SER A 1 657 ? -6.778 4.120 6.536 1.00 85.19 657 SER A CA 1
ATOM 4855 C C . SER A 1 657 ? -6.679 2.883 5.650 1.00 85.19 657 SER A C 1
ATOM 4857 O O . SER A 1 657 ? -7.559 2.697 4.807 1.00 85.19 657 SER A O 1
ATOM 4859 N N . LYS A 1 658 ? -5.632 2.077 5.830 1.00 88.25 658 LYS A N 1
ATOM 4860 C CA . LYS A 1 658 ? -5.323 0.895 5.030 1.00 88.25 658 LYS A CA 1
ATOM 4861 C C . LYS A 1 658 ? -4.726 -0.177 5.964 1.00 88.25 658 LYS A C 1
ATOM 4863 O O . LYS A 1 658 ? -3.528 -0.147 6.195 1.00 88.25 658 LYS A O 1
ATOM 4868 N N . PRO A 1 659 ? -5.559 -1.029 6.588 1.00 89.12 659 PRO A N 1
ATOM 4869 C CA . PRO A 1 659 ? -5.072 -2.097 7.463 1.00 89.12 659 PRO A CA 1
ATOM 4870 C C . PRO A 1 659 ? -4.115 -3.024 6.710 1.00 89.12 659 PRO A C 1
ATOM 4872 O O . PRO A 1 659 ? -4.376 -3.296 5.539 1.00 89.12 659 PRO A O 1
ATOM 4875 N N . GLY A 1 660 ? -3.064 -3.486 7.378 1.00 91.06 660 GLY A N 1
ATOM 4876 C CA . GLY A 1 660 ? -1.947 -4.225 6.780 1.00 91.06 660 GLY A CA 1
ATOM 4877 C C . GLY A 1 660 ? -0.726 -3.345 6.514 1.00 91.06 660 GLY A C 1
ATOM 4878 O O . GLY A 1 660 ? 0.376 -3.754 6.817 1.00 91.06 660 GLY A O 1
ATOM 4879 N N . GLU A 1 661 ? -0.921 -2.092 6.092 1.00 94.69 661 GLU A N 1
ATOM 4880 C CA . GLU A 1 661 ? 0.193 -1.201 5.730 1.00 94.69 661 GLU A CA 1
ATOM 4881 C C . GLU A 1 661 ? 0.746 -0.399 6.929 1.00 94.69 661 GLU A C 1
ATOM 4883 O O . GLU A 1 661 ? 0.020 -0.040 7.874 1.00 94.69 661 GLU A O 1
ATOM 4888 N N . LEU A 1 662 ? 2.008 0.026 6.836 1.00 96.25 662 LEU A N 1
ATOM 4889 C CA . LEU A 1 662 ? 2.641 0.973 7.750 1.00 96.25 662 LEU A CA 1
ATOM 4890 C C . LEU A 1 662 ? 1.935 2.338 7.734 1.00 96.25 662 LEU A C 1
ATOM 4892 O O . LEU A 1 662 ? 1.581 2.918 6.703 1.00 96.25 662 LEU A O 1
ATOM 4896 N N . GLN A 1 663 ? 1.772 2.952 8.908 1.00 94.12 663 GLN A N 1
ATOM 4897 C CA . GLN A 1 663 ? 1.218 4.299 9.013 1.00 94.12 663 GLN A CA 1
ATOM 4898 C C . GLN A 1 663 ? 2.158 5.353 8.400 1.00 94.12 663 GLN A C 1
ATOM 4900 O O . GLN A 1 663 ? 3.067 5.858 9.059 1.00 94.12 663 GLN A O 1
ATOM 4905 N N . GLY A 1 664 ? 1.849 5.791 7.177 1.00 89.12 664 GLY A N 1
ATOM 4906 C CA . GLY A 1 664 ? 2.607 6.809 6.440 1.00 89.12 664 GLY A CA 1
ATOM 4907 C C . GLY A 1 664 ? 1.806 8.013 5.945 1.00 89.12 664 GLY A C 1
ATOM 4908 O O . GLY A 1 664 ? 0.665 8.255 6.351 1.00 89.12 664 GLY A O 1
ATOM 4909 N N . THR A 1 665 ? 2.442 8.806 5.078 1.00 84.56 665 THR A N 1
ATOM 4910 C CA . THR A 1 665 ? 1.845 9.976 4.406 1.00 84.56 665 THR A CA 1
ATOM 4911 C C . THR A 1 665 ? 1.872 9.918 2.879 1.00 84.56 665 THR A C 1
ATOM 4913 O O . THR A 1 665 ? 1.046 10.594 2.265 1.00 84.56 665 THR A O 1
ATOM 4916 N N . ASP A 1 666 ? 2.822 9.190 2.295 1.00 88.62 666 ASP A N 1
ATOM 4917 C CA . ASP A 1 666 ? 3.043 9.017 0.850 1.00 88.62 666 ASP A CA 1
ATOM 4918 C C . ASP A 1 666 ? 4.038 7.859 0.646 1.00 88.62 666 ASP A C 1
ATOM 4920 O O . ASP A 1 666 ? 4.565 7.367 1.644 1.00 88.62 666 ASP A O 1
ATOM 4924 N N . TYR A 1 667 ? 4.385 7.524 -0.593 1.00 89.38 667 TYR A N 1
ATOM 4925 C CA . TYR A 1 667 ? 5.334 6.452 -0.940 1.00 89.38 667 TYR A CA 1
ATOM 4926 C C . TYR A 1 667 ? 6.580 7.003 -1.646 1.00 89.38 667 TYR A C 1
ATOM 4928 O O . TYR A 1 667 ? 6.569 8.122 -2.186 1.00 89.38 667 TYR A O 1
ATOM 4936 N N . ASN A 1 668 ? 7.694 6.276 -1.600 1.00 90.31 668 ASN A N 1
ATOM 4937 C CA . ASN A 1 668 ? 8.909 6.678 -2.295 1.00 90.31 668 ASN A CA 1
ATOM 4938 C C . ASN A 1 668 ? 8.837 6.236 -3.758 1.00 90.31 668 ASN A C 1
ATOM 4940 O O . ASN A 1 668 ? 8.956 5.066 -4.075 1.00 90.31 668 ASN A O 1
ATOM 4944 N N . SER A 1 669 ? 8.750 7.204 -4.672 1.00 81.69 669 SER A N 1
ATOM 4945 C CA . SER A 1 669 ? 8.569 6.975 -6.114 1.00 81.69 669 SER A CA 1
ATOM 4946 C C . SER A 1 669 ? 9.731 6.274 -6.845 1.00 81.69 669 SER A C 1
ATOM 4948 O O . SER A 1 669 ? 9.838 6.411 -8.062 1.00 81.69 669 SER A O 1
ATOM 4950 N N . THR A 1 670 ? 10.674 5.685 -6.121 1.00 83.94 670 THR A N 1
ATOM 4951 C CA . THR A 1 670 ? 11.843 4.985 -6.663 1.00 83.94 670 THR A CA 1
ATOM 4952 C C . THR A 1 670 ? 11.979 3.573 -6.109 1.00 83.94 670 THR A C 1
ATOM 4954 O O . THR A 1 670 ? 12.551 2.760 -6.807 1.00 83.94 670 THR A O 1
ATOM 4957 N N . ASN A 1 671 ? 11.506 3.300 -4.892 1.00 89.12 671 ASN A N 1
ATOM 4958 C CA . ASN A 1 671 ? 11.707 2.005 -4.237 1.00 89.12 671 ASN A CA 1
ATOM 4959 C C . ASN A 1 671 ? 10.498 1.569 -3.384 1.00 89.12 671 ASN A C 1
ATOM 4961 O O . ASN A 1 671 ? 10.705 0.869 -2.404 1.00 89.12 671 ASN A O 1
ATOM 4965 N N . GLY A 1 672 ? 9.322 2.150 -3.661 1.00 89.62 672 GLY A N 1
ATOM 4966 C CA . GLY A 1 672 ? 7.999 1.922 -3.046 1.00 89.62 672 GLY A CA 1
ATOM 4967 C C . GLY A 1 672 ? 7.816 2.191 -1.550 1.00 89.62 672 GLY A C 1
ATOM 4968 O O . GLY A 1 672 ? 6.749 2.626 -1.130 1.00 89.62 672 GLY A O 1
ATOM 4969 N N . THR A 1 673 ? 8.887 2.174 -0.754 1.00 94.50 673 THR A N 1
ATOM 4970 C CA . THR A 1 673 ? 8.825 2.360 0.708 1.00 94.50 673 THR A CA 1
ATOM 4971 C C . THR A 1 673 ? 7.941 3.525 1.190 1.00 94.50 673 THR A C 1
ATOM 4973 O O . THR A 1 673 ? 8.063 4.690 0.769 1.00 94.50 673 THR A O 1
ATOM 4976 N N . VAL A 1 674 ? 7.101 3.247 2.185 1.00 93.38 674 VAL A N 1
ATOM 4977 C CA . VAL A 1 674 ? 6.262 4.201 2.911 1.00 93.38 674 VAL A CA 1
ATOM 4978 C C . VAL A 1 674 ? 7.077 5.361 3.503 1.00 93.38 674 VAL A C 1
ATOM 4980 O O . VAL A 1 674 ? 7.957 5.234 4.358 1.00 93.38 674 VAL A O 1
ATOM 4983 N N . THR A 1 675 ? 6.690 6.588 3.159 1.00 89.88 675 THR A N 1
ATOM 4984 C CA . THR A 1 675 ? 7.297 7.820 3.676 1.00 89.88 675 THR A CA 1
ATOM 4985 C C . THR A 1 675 ? 6.454 8.501 4.756 1.00 89.88 675 THR A C 1
ATOM 4987 O O . THR A 1 675 ? 5.228 8.629 4.688 1.00 89.88 675 THR A O 1
ATOM 4990 N N . GLY A 1 676 ? 7.138 9.044 5.767 1.00 82.06 676 GLY A N 1
ATOM 4991 C CA . GLY A 1 676 ? 6.511 9.809 6.851 1.00 82.06 676 GLY A CA 1
ATOM 4992 C C . GLY A 1 676 ? 6.030 8.974 8.042 1.00 82.06 676 GLY A C 1
ATOM 4993 O O . GLY A 1 676 ? 5.510 9.570 8.989 1.00 82.06 676 GLY A O 1
ATOM 4994 N N . GLY A 1 677 ? 6.252 7.655 8.019 1.00 76.19 677 GLY A N 1
ATOM 4995 C CA . GLY A 1 677 ? 6.113 6.772 9.180 1.00 76.19 677 GLY A CA 1
ATOM 4996 C C . GLY A 1 677 ? 7.151 7.050 10.273 1.00 76.19 677 GLY A C 1
ATOM 4997 O O . GLY A 1 677 ? 8.164 7.721 10.043 1.00 76.19 677 GLY A O 1
ATOM 4998 N N . PHE A 1 678 ? 6.866 6.603 11.501 1.00 78.94 678 PHE A N 1
ATOM 4999 C CA . PHE A 1 678 ? 7.684 6.920 12.681 1.00 78.94 678 PHE A CA 1
ATOM 5000 C C . PHE A 1 678 ? 8.522 5.745 13.209 1.00 78.94 678 PHE A C 1
ATOM 5002 O O . PHE A 1 678 ? 9.477 6.008 13.949 1.00 78.94 678 PHE A O 1
ATOM 5009 N N . ASP A 1 679 ? 8.169 4.501 12.877 1.00 89.75 679 ASP A N 1
ATOM 5010 C CA . ASP A 1 679 ? 8.699 3.281 13.504 1.00 89.75 679 ASP A CA 1
ATOM 5011 C C . ASP A 1 679 ? 8.996 2.088 12.567 1.00 89.75 679 ASP A C 1
ATOM 5013 O O . ASP A 1 679 ? 9.772 1.230 12.989 1.00 89.75 679 ASP A O 1
ATOM 5017 N N . GLY A 1 680 ? 8.491 2.062 11.326 1.00 91.38 680 GLY A N 1
ATOM 5018 C CA . GLY A 1 680 ? 8.852 1.052 10.310 1.00 91.38 680 GLY A CA 1
ATOM 5019 C C . GLY A 1 680 ? 10.284 1.171 9.764 1.00 91.38 680 GLY A C 1
ATOM 5020 O O . GLY A 1 680 ? 11.005 2.128 10.081 1.00 91.38 680 GLY A O 1
ATOM 5021 N N . TYR A 1 681 ? 10.705 0.174 8.980 1.00 93.00 681 TYR A N 1
ATOM 5022 C CA . TYR A 1 681 ? 12.061 -0.028 8.436 1.00 93.00 681 TYR A CA 1
ATOM 5023 C C . TYR A 1 681 ? 13.156 -0.045 9.506 1.00 93.00 681 TYR A C 1
ATOM 5025 O O . TYR A 1 681 ? 14.290 0.416 9.327 1.00 93.00 681 TYR A O 1
ATOM 5033 N N . THR A 1 682 ? 12.799 -0.534 10.691 1.00 91.56 682 THR A N 1
ATOM 5034 C CA . THR A 1 682 ? 13.751 -0.819 11.765 1.00 91.56 682 THR A CA 1
ATOM 5035 C C . THR A 1 682 ? 13.883 -2.329 11.929 1.00 91.56 682 THR A C 1
ATOM 5037 O O . THR A 1 682 ? 13.415 -3.074 11.089 1.00 91.56 682 THR A O 1
ATOM 5040 N N . ASN A 1 683 ? 14.573 -2.839 12.950 1.00 90.19 683 ASN A N 1
ATOM 5041 C CA . ASN A 1 683 ? 14.617 -4.295 13.128 1.00 90.19 683 ASN A CA 1
ATOM 5042 C C . ASN A 1 683 ? 13.253 -4.783 13.642 1.00 90.19 683 ASN A C 1
ATOM 5044 O O . ASN A 1 683 ? 12.878 -4.324 14.730 1.00 90.19 683 ASN A O 1
ATOM 5048 N N . PRO A 1 684 ? 12.566 -5.712 12.949 1.00 93.94 684 PRO A N 1
ATOM 5049 C CA . PRO A 1 684 ? 11.310 -6.273 13.435 1.00 93.94 684 PRO A CA 1
ATOM 5050 C C . PRO A 1 684 ? 11.486 -7.001 14.769 1.00 93.94 684 PRO A C 1
ATOM 5052 O O . PRO A 1 684 ? 12.597 -7.409 15.152 1.00 93.94 684 PRO A O 1
ATOM 5055 N N . LEU A 1 685 ? 10.383 -7.163 15.498 1.00 93.94 685 LEU A N 1
ATOM 5056 C CA . LEU A 1 685 ? 10.364 -7.960 16.718 1.00 93.94 685 LEU A CA 1
ATOM 5057 C C . LEU A 1 685 ? 10.675 -9.435 16.421 1.00 93.94 685 LEU A C 1
ATOM 5059 O O . LEU A 1 685 ? 10.286 -10.011 15.412 1.00 93.94 685 LEU A O 1
ATOM 5063 N N . ILE A 1 686 ? 11.430 -10.044 17.333 1.00 92.19 686 ILE A N 1
ATOM 5064 C CA . ILE A 1 686 ? 11.804 -11.460 17.286 1.00 92.19 686 ILE A CA 1
ATOM 5065 C C . ILE A 1 686 ? 11.072 -12.151 18.425 1.00 92.19 686 ILE A C 1
ATOM 5067 O O . ILE A 1 686 ? 11.042 -11.618 19.543 1.00 92.19 686 ILE A O 1
ATOM 5071 N N . SER A 1 687 ? 10.549 -13.344 18.153 1.00 90.06 687 SER A N 1
ATOM 5072 C CA . SER A 1 687 ? 9.867 -14.169 19.143 1.00 90.06 687 SER A CA 1
ATOM 5073 C C . SER A 1 687 ? 10.684 -14.305 20.436 1.00 90.06 687 SER A C 1
ATOM 5075 O O . SER A 1 687 ? 11.902 -14.517 20.448 1.00 90.06 687 SER A O 1
ATOM 5077 N N . SER A 1 688 ? 9.995 -14.212 21.573 1.00 85.25 688 SER A N 1
ATOM 5078 C CA . SER A 1 688 ? 10.570 -14.457 22.895 1.00 85.25 688 SER A CA 1
ATOM 5079 C C . SER A 1 688 ? 10.859 -15.942 23.156 1.00 85.25 688 SER A C 1
ATOM 5081 O O . SER A 1 688 ? 11.587 -16.277 24.104 1.00 85.25 688 SER A O 1
ATOM 5083 N N . THR A 1 689 ? 10.321 -16.833 22.317 1.00 83.62 689 THR A N 1
ATOM 5084 C CA . THR A 1 689 ? 10.432 -18.289 22.439 1.00 83.62 689 THR A CA 1
ATOM 5085 C C . THR A 1 689 ? 11.314 -18.946 21.389 1.00 83.62 689 THR A C 1
ATOM 5087 O O . THR A 1 689 ? 12.037 -19.898 21.727 1.00 83.62 689 THR A O 1
ATOM 5090 N N . THR A 1 690 ? 11.280 -18.463 20.149 1.00 85.31 690 THR A N 1
ATOM 5091 C CA . THR A 1 690 ? 12.063 -18.984 19.025 1.00 85.31 690 THR A CA 1
ATOM 5092 C C . THR A 1 690 ? 13.151 -17.987 18.603 1.00 85.31 690 THR A C 1
ATOM 5094 O O . THR A 1 690 ? 13.555 -17.117 19.374 1.00 85.31 690 THR A O 1
ATOM 5097 N N . SER A 1 691 ? 13.753 -18.201 17.434 1.00 85.88 691 SER A N 1
ATOM 5098 C CA . SER A 1 691 ? 14.650 -17.233 16.786 1.00 85.88 691 SER A CA 1
ATOM 5099 C C . SER A 1 691 ? 14.009 -16.596 15.556 1.00 85.88 691 SER A C 1
ATOM 5101 O O . SER A 1 691 ? 14.713 -15.918 14.815 1.00 85.88 691 SER A O 1
ATOM 5103 N N . ASP A 1 692 ? 12.728 -16.880 15.344 1.00 88.56 692 ASP A N 1
ATOM 5104 C CA . ASP A 1 692 ? 11.958 -16.463 14.181 1.00 88.56 692 ASP A CA 1
ATOM 5105 C C . ASP A 1 692 ? 11.381 -15.068 14.464 1.00 88.56 692 ASP A C 1
ATOM 5107 O O . ASP A 1 692 ? 11.264 -14.659 15.633 1.00 88.56 692 ASP A O 1
ATOM 5111 N N . TYR A 1 693 ? 11.068 -14.320 13.411 1.00 92.69 693 TYR A N 1
ATOM 5112 C CA . TYR A 1 693 ? 10.335 -13.071 13.572 1.00 92.69 693 TYR A CA 1
ATOM 5113 C C . TYR A 1 693 ? 8.922 -13.352 14.087 1.00 92.69 693 TYR A C 1
ATOM 5115 O O . TYR A 1 693 ? 8.397 -14.452 13.914 1.00 92.69 693 TYR A O 1
ATOM 5123 N N . THR A 1 694 ? 8.340 -12.391 14.800 1.00 93.06 694 THR A N 1
ATOM 5124 C CA . THR A 1 694 ? 6.991 -12.551 15.364 1.00 93.06 694 THR A CA 1
ATOM 5125 C C . THR A 1 694 ? 5.931 -12.712 14.280 1.00 93.06 694 THR A C 1
ATOM 5127 O O . THR A 1 694 ? 5.112 -13.601 14.440 1.00 93.06 694 THR A O 1
ATOM 5130 N N . PHE A 1 695 ? 6.056 -11.983 13.166 1.00 93.94 695 PHE A N 1
ATOM 5131 C CA . PHE A 1 695 ? 5.184 -12.060 11.981 1.00 93.94 695 PHE A CA 1
ATOM 5132 C C . PHE A 1 695 ? 5.298 -13.375 11.173 1.00 93.94 695 PHE A C 1
ATOM 5134 O O . PHE A 1 695 ? 4.614 -13.588 10.186 1.00 93.94 695 PHE A O 1
ATOM 5141 N N . GLN A 1 696 ? 6.192 -14.287 11.577 1.00 92.56 696 GLN A N 1
ATOM 5142 C CA . GLN A 1 696 ? 6.372 -15.606 10.949 1.00 92.56 696 GLN A CA 1
ATOM 5143 C C . GLN A 1 696 ? 6.006 -16.754 11.907 1.00 92.56 696 GLN A C 1
ATOM 5145 O O . GLN A 1 696 ? 6.379 -17.916 11.687 1.00 92.56 696 GLN A O 1
ATOM 5150 N N . LEU A 1 697 ? 5.363 -16.456 13.041 1.00 92.44 697 LEU A N 1
ATOM 5151 C CA . LEU A 1 697 ? 5.132 -17.410 14.121 1.00 92.44 697 LEU A CA 1
ATOM 5152 C C . LEU A 1 697 ? 3.695 -17.358 14.650 1.00 92.44 697 LEU A C 1
ATOM 5154 O O . LEU A 1 697 ? 3.436 -16.849 15.744 1.00 92.44 697 LEU A O 1
ATOM 5158 N N . ALA A 1 698 ? 2.824 -18.111 13.976 1.00 93.75 698 ALA A N 1
ATOM 5159 C CA . ALA A 1 698 ? 1.401 -18.135 14.280 1.00 93.75 698 ALA A CA 1
ATOM 5160 C C . ALA A 1 698 ? 1.118 -18.507 15.742 1.00 93.75 698 ALA A C 1
ATOM 5162 O O . ALA A 1 698 ? 1.226 -19.679 16.158 1.00 93.75 698 ALA A O 1
ATOM 5163 N N . THR A 1 699 ? 0.683 -17.522 16.527 1.00 93.31 699 THR A N 1
ATOM 5164 C CA . THR A 1 699 ? 0.553 -17.603 17.982 1.00 93.31 699 THR A CA 1
ATOM 5165 C C . THR A 1 699 ? -0.828 -17.168 18.434 1.00 93.31 699 THR A C 1
ATOM 5167 O O . THR A 1 699 ? -1.208 -16.007 18.379 1.00 93.31 699 THR A O 1
ATOM 5170 N N . ARG A 1 700 ? -1.582 -18.094 19.037 1.00 91.44 700 ARG A N 1
ATOM 5171 C CA . ARG A 1 700 ? -2.922 -17.789 19.549 1.00 91.44 700 ARG A CA 1
ATOM 5172 C C . ARG A 1 700 ? -3.006 -17.922 21.058 1.00 91.44 700 ARG A C 1
ATOM 5174 O O . ARG A 1 700 ? -2.613 -18.932 21.641 1.00 91.44 700 ARG A O 1
ATOM 5181 N N . ALA A 1 701 ? -3.673 -16.955 21.684 1.00 91.25 701 ALA A N 1
ATOM 5182 C CA . ALA A 1 701 ? -4.121 -17.046 23.067 1.00 91.25 701 ALA A CA 1
ATOM 5183 C C . ALA A 1 701 ? -5.621 -17.350 23.175 1.00 91.25 701 ALA A C 1
ATOM 5185 O O . ALA A 1 701 ? -6.444 -16.963 22.349 1.00 91.25 701 ALA A O 1
ATOM 5186 N N . THR A 1 702 ? -6.011 -18.045 24.238 1.00 88.06 702 THR A N 1
ATOM 5187 C CA . THR A 1 702 ? -7.407 -18.277 24.608 1.00 88.06 702 THR A CA 1
ATOM 5188 C C . THR A 1 702 ? -7.573 -18.032 26.099 1.00 88.06 702 THR A C 1
ATOM 5190 O O . THR A 1 702 ? -6.868 -18.619 26.921 1.00 88.06 702 THR A O 1
ATOM 5193 N N . VAL A 1 703 ? -8.538 -17.185 26.456 1.00 84.25 703 VAL A N 1
ATOM 5194 C CA . VAL A 1 703 ? -8.884 -16.876 27.846 1.00 84.25 703 VAL A CA 1
ATOM 5195 C C . VAL A 1 703 ? -10.346 -17.240 28.078 1.00 84.25 703 VAL A C 1
ATOM 5197 O O . VAL A 1 703 ? -11.242 -16.697 27.438 1.00 84.25 703 VAL A O 1
ATOM 5200 N N . ASP A 1 704 ? -10.595 -18.155 29.014 1.00 79.81 704 ASP A N 1
ATOM 5201 C CA . ASP A 1 704 ? -11.943 -18.438 29.506 1.00 79.81 704 ASP A CA 1
ATOM 5202 C C . ASP A 1 704 ? -12.308 -17.426 30.593 1.00 79.81 704 ASP A C 1
ATOM 5204 O O . ASP A 1 704 ? -11.996 -17.590 31.780 1.00 79.81 704 ASP A O 1
ATOM 5208 N N . ALA A 1 705 ? -12.969 -16.360 30.156 1.00 64.31 705 ALA A N 1
ATOM 5209 C CA . ALA A 1 705 ? -13.443 -15.290 31.015 1.00 64.31 705 ALA A CA 1
ATOM 5210 C C . ALA A 1 705 ? -14.873 -15.498 31.527 1.00 64.31 705 ALA A C 1
ATOM 5212 O O . ALA A 1 705 ? -15.400 -14.619 32.200 1.00 64.31 705 ALA A O 1
ATOM 5213 N N . THR A 1 706 ? -15.498 -16.659 31.295 1.00 66.19 706 THR A N 1
ATOM 5214 C CA . THR A 1 706 ? -16.853 -16.936 31.815 1.00 66.19 706 THR A CA 1
ATOM 5215 C C . THR A 1 706 ? -16.933 -16.906 33.348 1.00 66.19 706 THR A C 1
ATOM 5217 O O . THR A 1 706 ? -18.022 -16.812 33.909 1.00 66.19 706 THR A O 1
ATOM 5220 N N . ALA A 1 707 ? -15.786 -16.956 34.035 1.00 62.47 707 ALA A N 1
ATOM 5221 C CA . ALA A 1 707 ? -15.676 -16.797 35.483 1.00 62.47 707 ALA A CA 1
ATOM 5222 C C . ALA A 1 707 ? -15.490 -15.345 35.960 1.00 62.47 707 ALA A C 1
ATOM 5224 O O . ALA A 1 707 ? -15.548 -15.104 37.168 1.00 62.47 707 ALA A O 1
ATOM 5225 N N . LEU A 1 708 ? -15.289 -14.379 35.055 1.00 79.06 708 LEU A N 1
ATOM 5226 C CA . LEU A 1 708 ? -15.306 -12.959 35.399 1.00 79.06 708 LEU A CA 1
ATOM 5227 C C . LEU A 1 708 ? -16.746 -12.480 35.493 1.00 79.06 708 LEU A C 1
ATOM 5229 O O . LEU A 1 708 ? -17.319 -11.965 34.541 1.00 79.06 708 LEU A O 1
ATOM 5233 N N . ILE A 1 709 ? -17.322 -12.702 36.668 1.00 79.75 709 ILE A N 1
ATOM 5234 C CA . ILE A 1 709 ? -18.660 -12.249 37.025 1.00 79.75 709 ILE A CA 1
ATOM 5235 C C . ILE A 1 709 ? -18.569 -11.129 38.052 1.00 79.75 709 ILE A C 1
ATOM 5237 O O . ILE A 1 709 ? -17.653 -11.108 38.887 1.00 79.75 709 ILE A O 1
ATOM 5241 N N . ASP A 1 710 ? -19.549 -10.236 38.003 1.00 82.69 710 ASP A N 1
ATOM 5242 C CA . ASP A 1 710 ? -19.715 -9.177 38.987 1.00 82.69 710 ASP A CA 1
ATOM 5243 C C . ASP A 1 710 ? -19.763 -9.760 40.404 1.00 82.69 710 ASP A C 1
ATOM 5245 O O . ASP A 1 710 ? -20.280 -10.856 40.642 1.00 82.69 710 ASP A O 1
ATOM 5249 N N . GLN A 1 711 ? -19.154 -9.044 41.345 1.00 80.12 711 GLN A N 1
ATOM 5250 C CA . GLN A 1 711 ? -19.045 -9.471 42.736 1.00 80.12 711 GLN A CA 1
ATOM 5251 C C . GLN A 1 711 ? -19.871 -8.536 43.613 1.00 80.12 711 GLN A C 1
ATOM 5253 O O . GLN A 1 711 ? -19.590 -7.340 43.650 1.00 80.12 711 GLN A O 1
ATOM 5258 N N . ASN A 1 712 ? -20.819 -9.091 44.365 1.00 83.31 712 ASN A N 1
ATOM 5259 C CA . ASN A 1 712 ? -21.555 -8.379 45.410 1.00 83.31 712 ASN A CA 1
ATOM 5260 C C . ASN A 1 712 ? -20.948 -8.771 46.752 1.00 83.31 712 ASN A C 1
ATOM 5262 O O . ASN A 1 712 ? -20.978 -9.943 47.131 1.00 83.31 712 ASN A O 1
ATOM 5266 N N . ILE A 1 713 ? -20.305 -7.821 47.428 1.00 85.75 713 ILE A N 1
ATOM 5267 C CA . ILE A 1 713 ? -19.549 -8.093 48.649 1.00 85.75 713 ILE A CA 1
ATOM 5268 C C . ILE A 1 713 ? -19.938 -7.073 49.707 1.00 85.75 713 ILE A C 1
ATOM 5270 O O . ILE A 1 713 ? -19.809 -5.868 49.488 1.00 85.75 713 ILE A O 1
ATOM 5274 N N . LEU A 1 714 ? -20.335 -7.572 50.877 1.00 83.25 714 LEU A N 1
ATOM 5275 C CA . LEU A 1 714 ? -20.615 -6.754 52.053 1.00 83.25 714 LEU A CA 1
ATOM 5276 C C . LEU A 1 714 ? -19.446 -5.824 52.393 1.00 83.25 714 LEU A C 1
ATOM 5278 O O . LEU A 1 714 ? -18.269 -6.203 52.307 1.00 83.25 714 LEU A O 1
ATOM 5282 N N . ASN A 1 715 ? -19.779 -4.617 52.845 1.00 81.50 715 ASN A N 1
ATOM 5283 C CA . ASN A 1 715 ? -18.807 -3.626 53.298 1.00 81.50 715 ASN A CA 1
ATOM 5284 C C . ASN A 1 715 ? -17.788 -4.224 54.299 1.00 81.50 715 ASN A C 1
ATOM 5286 O O . ASN A 1 715 ? -18.149 -4.880 55.277 1.00 81.50 715 ASN A O 1
ATOM 5290 N N . GLY A 1 716 ? -16.489 -4.015 54.055 1.00 79.44 716 GLY A N 1
ATOM 5291 C CA . GLY A 1 716 ? -15.399 -4.582 54.862 1.00 79.44 716 GLY A CA 1
ATOM 5292 C C . GLY A 1 716 ? -15.011 -6.036 54.538 1.00 79.44 716 GLY A C 1
ATOM 5293 O O . GLY A 1 716 ? -14.032 -6.541 55.096 1.00 79.44 716 GLY A O 1
ATOM 5294 N N . GLY A 1 717 ? -15.728 -6.714 53.635 1.00 85.44 717 GLY A N 1
ATOM 5295 C CA . GLY A 1 717 ? -15.372 -8.032 53.103 1.00 85.44 717 GLY A CA 1
ATOM 5296 C C . GLY A 1 717 ? -14.230 -7.977 52.082 1.00 85.44 717 GLY A C 1
ATOM 5297 O O . GLY A 1 717 ? -13.903 -6.917 51.558 1.00 85.44 717 GLY A O 1
ATOM 5298 N N . GLY A 1 718 ? -13.605 -9.121 51.791 1.00 90.38 718 GLY A N 1
ATOM 5299 C CA . GLY A 1 718 ? -12.587 -9.262 50.741 1.00 90.38 718 GLY A CA 1
ATOM 5300 C C . GLY A 1 718 ? -13.060 -10.197 49.629 1.00 90.38 718 GLY A C 1
ATOM 5301 O O . GLY A 1 718 ? -13.871 -11.087 49.878 1.00 90.38 718 GLY A O 1
ATOM 5302 N N . THR A 1 719 ? -12.535 -10.027 48.418 1.00 93.44 719 THR A N 1
ATOM 5303 C CA . THR A 1 719 ? -12.903 -10.840 47.248 1.00 93.44 719 THR A CA 1
ATOM 5304 C C . THR A 1 719 ? -11.726 -11.033 46.288 1.00 93.44 719 THR A C 1
ATOM 5306 O O . THR A 1 719 ? -10.622 -10.533 46.516 1.00 93.44 719 THR A O 1
ATOM 5309 N N . ASN A 1 720 ? -11.932 -11.796 45.220 1.00 93.25 720 ASN A N 1
ATOM 5310 C CA . ASN A 1 720 ? -11.000 -11.895 44.109 1.00 93.25 720 ASN A CA 1
ATOM 5311 C C . ASN A 1 720 ? -11.745 -12.013 42.776 1.00 93.25 720 ASN A C 1
ATOM 5313 O O . ASN A 1 720 ? -12.851 -12.539 42.723 1.00 93.25 720 ASN A O 1
ATOM 5317 N N . PHE A 1 721 ? -11.087 -11.573 41.709 1.00 91.88 721 PHE A N 1
ATOM 5318 C CA . PHE A 1 721 ? -11.477 -11.835 40.331 1.00 91.88 721 PHE A CA 1
ATOM 5319 C C . PHE A 1 721 ? -10.453 -12.791 39.725 1.00 91.88 721 PHE A C 1
ATOM 5321 O O . PHE A 1 721 ? -9.252 -12.528 39.797 1.00 91.88 721 PHE A O 1
ATOM 5328 N N . THR A 1 722 ? -10.908 -13.906 39.155 1.00 89.19 722 THR A N 1
ATOM 5329 C CA . THR A 1 722 ? -10.035 -14.951 38.602 1.00 89.19 722 THR A CA 1
ATOM 5330 C C . THR A 1 722 ? -10.577 -15.444 37.269 1.00 89.19 722 THR A C 1
ATOM 5332 O O . THR A 1 722 ? -11.754 -15.779 37.178 1.00 89.19 722 THR A O 1
ATOM 5335 N N . VAL A 1 723 ? -9.708 -15.567 36.265 1.00 85.94 723 VAL A N 1
ATOM 5336 C CA . VAL A 1 723 ? -10.024 -16.317 35.038 1.00 85.94 723 VAL A CA 1
ATOM 5337 C C . VAL A 1 723 ? -9.724 -17.804 35.222 1.00 85.94 723 VAL A C 1
ATOM 5339 O O . VAL A 1 723 ? -8.710 -18.170 35.821 1.00 85.94 723 VAL A O 1
ATOM 5342 N N . THR A 1 724 ? -10.611 -18.675 34.729 1.00 80.44 724 THR A N 1
ATOM 5343 C CA . THR A 1 724 ? -10.531 -20.130 34.971 1.00 80.44 724 THR A CA 1
ATOM 5344 C C . THR A 1 724 ? -9.343 -20.760 34.254 1.00 80.44 724 THR A C 1
ATOM 5346 O O . THR A 1 724 ? -8.646 -21.607 34.817 1.00 80.44 724 THR A O 1
ATOM 5349 N N . THR A 1 725 ? -9.113 -20.343 33.011 1.00 83.56 725 THR A N 1
ATOM 5350 C CA . THR A 1 725 ? -8.013 -20.806 32.166 1.00 83.56 725 THR A CA 1
ATOM 5351 C C . THR A 1 725 ? -7.574 -19.683 31.239 1.00 83.56 725 THR A C 1
ATOM 5353 O O . THR A 1 725 ? -8.414 -19.031 30.626 1.00 83.56 725 THR A O 1
ATOM 5356 N N . ALA A 1 726 ? -6.266 -19.499 31.118 1.00 89.31 726 ALA A N 1
ATOM 5357 C CA . ALA A 1 726 ? -5.631 -18.663 30.112 1.00 89.31 726 ALA A CA 1
ATOM 5358 C C . ALA A 1 726 ? -4.486 -19.493 29.531 1.00 89.31 726 ALA A C 1
ATOM 5360 O O . ALA A 1 726 ? -3.622 -19.950 30.285 1.00 89.31 726 ALA A O 1
ATOM 5361 N N . THR A 1 727 ? -4.547 -19.772 28.235 1.00 92.00 727 THR A N 1
ATOM 5362 C CA . THR A 1 727 ? -3.580 -20.620 27.534 1.00 92.00 727 THR A CA 1
ATOM 5363 C C . THR A 1 727 ? -3.117 -19.939 26.261 1.00 92.00 727 THR A C 1
ATOM 5365 O O . THR A 1 727 ? -3.925 -19.280 25.612 1.00 92.00 727 THR A O 1
ATOM 5368 N N . ALA A 1 728 ? -1.856 -20.127 25.898 1.00 93.12 728 ALA A N 1
ATOM 5369 C CA . ALA A 1 728 ? -1.316 -19.725 24.607 1.00 93.12 728 ALA A CA 1
ATOM 5370 C C . ALA A 1 728 ? -0.611 -20.912 23.954 1.00 93.12 728 ALA A C 1
ATOM 5372 O O . ALA A 1 728 ? -0.061 -21.776 24.644 1.00 93.12 728 ALA A O 1
ATOM 5373 N N . GLU A 1 729 ? -0.674 -20.973 22.634 1.00 93.12 729 GLU A N 1
ATOM 5374 C CA . GLU A 1 729 ? -0.035 -22.002 21.826 1.00 93.12 729 GLU A CA 1
ATOM 5375 C C . GLU A 1 729 ? 0.463 -21.394 20.513 1.00 93.12 729 GLU A C 1
ATOM 5377 O O . GLU A 1 729 ? -0.237 -20.572 19.921 1.00 93.12 729 GLU A O 1
ATOM 5382 N N . TYR A 1 730 ? 1.638 -21.824 20.049 1.00 92.94 730 TYR A N 1
ATOM 5383 C CA . TYR A 1 730 ? 2.159 -21.460 18.727 1.00 92.94 730 TYR A CA 1
ATOM 5384 C C . TYR A 1 730 ? 2.331 -22.686 17.829 1.00 92.94 730 TYR A C 1
ATOM 5386 O O . TYR A 1 730 ? 2.480 -23.827 18.303 1.00 92.94 730 TYR A O 1
ATOM 5394 N N . THR A 1 731 ? 2.331 -22.462 16.517 1.00 91.38 731 THR A N 1
ATOM 5395 C CA . THR A 1 731 ? 2.560 -23.496 15.504 1.00 91.38 731 THR A CA 1
ATOM 5396 C C . THR A 1 731 ? 3.344 -22.943 14.313 1.00 91.38 731 THR A C 1
ATOM 5398 O O . THR A 1 731 ? 3.286 -21.764 14.034 1.00 91.38 731 THR A O 1
ATOM 5401 N N . GLN A 1 732 ? 4.059 -23.821 13.608 1.00 88.44 732 GLN A N 1
ATOM 5402 C CA . GLN A 1 732 ? 4.691 -23.551 12.300 1.00 88.44 732 GLN A CA 1
ATOM 5403 C C . GLN A 1 732 ? 4.181 -24.582 11.286 1.00 88.44 732 GLN A C 1
ATOM 5405 O O . GLN A 1 732 ? 4.923 -25.259 10.574 1.00 88.44 732 GLN A O 1
ATOM 5410 N N . SER A 1 733 ? 2.909 -24.940 11.401 1.00 89.06 733 SER A N 1
ATOM 5411 C CA . SER A 1 733 ? 2.307 -26.005 10.611 1.00 89.06 733 SER A CA 1
ATOM 5412 C C . SER A 1 733 ? 0.951 -25.550 10.158 1.00 89.06 733 SER A C 1
ATOM 5414 O O . SER A 1 733 ? 0.117 -25.214 10.993 1.00 89.06 733 SER A O 1
ATOM 5416 N N . TYR A 1 734 ? 0.733 -25.637 8.853 1.00 90.00 734 TYR A N 1
ATOM 5417 C CA . TYR A 1 734 ? -0.388 -25.008 8.179 1.00 90.00 734 TYR A CA 1
ATOM 5418 C C . TYR A 1 734 ? -1.189 -26.029 7.370 1.00 90.00 734 TYR A C 1
ATOM 5420 O O . TYR A 1 734 ? -0.698 -27.107 7.002 1.00 90.00 734 TYR A O 1
ATOM 5428 N N . ILE A 1 735 ? -2.469 -25.737 7.143 1.00 86.50 735 ILE A N 1
ATOM 5429 C CA . ILE A 1 735 ? -3.335 -26.495 6.236 1.00 86.50 735 ILE A CA 1
ATOM 5430 C C . ILE A 1 735 ? -4.043 -25.498 5.323 1.00 86.50 735 ILE A C 1
ATOM 5432 O O . ILE A 1 735 ? -5.091 -24.983 5.698 1.00 86.50 735 ILE A O 1
ATOM 5436 N N . SER A 1 736 ? -3.518 -25.345 4.102 1.00 84.56 736 SER A N 1
ATOM 5437 C CA . SER A 1 736 ? -4.077 -24.452 3.076 1.00 84.56 736 SER A CA 1
ATOM 5438 C C . SER A 1 736 ? -4.123 -22.988 3.531 1.00 84.56 736 SER A C 1
ATOM 5440 O O . SER A 1 736 ? -5.219 -22.436 3.559 1.00 84.56 736 SER A O 1
ATOM 5442 N N . GLY A 1 737 ? -2.971 -22.426 3.914 1.00 83.81 737 GLY A N 1
ATOM 5443 C CA . GLY A 1 737 ? -2.861 -21.029 4.347 1.00 83.81 737 GLY A CA 1
ATOM 5444 C C . GLY A 1 737 ? -3.557 -20.739 5.671 1.00 83.81 737 GLY A C 1
ATOM 5445 O O . GLY A 1 737 ? -4.419 -19.880 5.789 1.00 83.81 737 GLY A O 1
ATOM 5446 N N . SER A 1 738 ? -3.434 -21.651 6.633 1.00 90.19 738 SER A N 1
ATOM 5447 C CA . SER A 1 738 ? -4.128 -21.497 7.915 1.00 90.19 738 SER A CA 1
ATOM 5448 C C . SER A 1 738 ? -3.400 -22.266 9.006 1.00 90.19 738 SER A C 1
ATOM 5450 O O . SER A 1 738 ? -3.220 -23.490 8.859 1.00 90.19 738 SER A O 1
ATOM 5452 N N . PRO A 1 739 ? -3.065 -21.618 10.134 1.00 92.69 739 PRO A N 1
ATOM 5453 C CA . PRO A 1 739 ? -2.401 -22.251 11.261 1.00 92.69 739 PRO A CA 1
ATOM 5454 C C . PRO A 1 739 ? -3.138 -23.493 11.770 1.00 92.69 739 PRO A C 1
ATOM 5456 O O . PRO A 1 739 ? -4.293 -23.479 12.216 1.00 92.69 739 PRO A O 1
ATOM 5459 N N . ASN A 1 740 ? -2.445 -24.626 11.747 1.00 90.31 740 ASN A N 1
ATOM 5460 C CA . ASN A 1 740 ? -2.925 -25.899 12.256 1.00 90.31 740 ASN A CA 1
ATOM 5461 C C . ASN A 1 740 ? -2.304 -26.208 13.619 1.00 90.31 740 ASN A C 1
ATOM 5463 O O . ASN A 1 740 ? -1.282 -26.883 13.742 1.00 90.31 740 ASN A O 1
ATOM 5467 N N . TYR A 1 741 ? -3.035 -25.842 14.665 1.00 89.12 741 TYR A N 1
ATOM 5468 C CA . TYR A 1 741 ? -2.651 -26.104 16.052 1.00 89.12 741 TYR A CA 1
ATOM 5469 C C . TYR A 1 741 ? -2.802 -27.577 16.494 1.00 89.12 741 TYR A C 1
ATOM 5471 O O . TYR A 1 741 ? -2.547 -27.935 17.644 1.00 89.12 741 TYR A O 1
ATOM 5479 N N . SER A 1 742 ? -3.246 -28.474 15.604 1.00 84.50 742 SER A N 1
ATOM 5480 C CA . SER A 1 742 ? -3.560 -29.866 15.952 1.00 84.50 742 SER A CA 1
ATOM 5481 C C . SER A 1 742 ? -2.474 -30.890 15.582 1.00 84.50 742 SER A C 1
ATOM 5483 O O . SER A 1 742 ? -2.447 -31.961 16.201 1.00 84.50 742 SER A O 1
ATOM 5485 N N . VAL A 1 743 ? -1.626 -30.648 14.564 1.00 60.88 743 VAL A N 1
ATOM 5486 C CA . VAL A 1 743 ? -0.618 -31.624 14.069 1.00 60.88 743 VAL A CA 1
ATOM 5487 C C . VAL A 1 743 ? 0.583 -30.936 13.370 1.00 60.88 743 VAL A C 1
ATOM 5489 O O . VAL A 1 743 ? 0.368 -30.404 12.285 1.00 60.88 743 VAL A O 1
ATOM 5492 N N . PRO A 1 744 ? 1.840 -31.049 13.869 1.00 56.97 744 PRO A N 1
ATOM 5493 C CA . PRO A 1 744 ? 2.239 -31.561 15.186 1.00 56.97 744 PRO A CA 1
ATOM 5494 C C . PRO A 1 744 ? 1.443 -30.858 16.295 1.00 56.97 744 PRO A C 1
ATOM 5496 O O . PRO A 1 744 ? 0.837 -29.830 16.020 1.00 56.97 744 PRO A O 1
ATOM 5499 N N . PRO A 1 745 ? 1.363 -31.400 17.525 1.00 72.44 745 PRO A N 1
ATOM 5500 C CA . PRO A 1 745 ? 0.723 -30.649 18.600 1.00 72.44 745 PRO A CA 1
ATOM 5501 C C . PRO A 1 745 ? 1.385 -29.272 18.678 1.00 72.44 745 PRO A C 1
ATOM 5503 O O . PRO A 1 745 ? 2.616 -29.232 18.763 1.00 72.44 745 PRO A O 1
ATOM 5506 N N . ALA A 1 746 ? 0.585 -28.203 18.624 1.00 83.94 746 ALA A N 1
ATOM 5507 C CA . ALA A 1 746 ? 1.067 -26.859 18.898 1.00 83.94 746 ALA A CA 1
ATOM 5508 C C . ALA A 1 746 ? 1.840 -26.851 20.221 1.00 83.94 746 ALA A C 1
ATOM 5510 O O . ALA A 1 746 ? 1.567 -27.648 21.135 1.00 83.94 746 ALA A O 1
ATOM 5511 N N . THR A 1 747 ? 2.855 -26.003 20.298 1.00 91.25 747 THR A N 1
ATOM 5512 C CA . THR A 1 747 ? 3.689 -25.929 21.493 1.00 91.25 747 THR A CA 1
ATOM 5513 C C . THR A 1 747 ? 3.021 -24.994 22.488 1.00 91.25 747 THR A C 1
ATOM 5515 O O . THR A 1 747 ? 2.637 -23.887 22.134 1.00 91.25 747 THR A O 1
ATOM 5518 N N . ASP A 1 748 ? 2.862 -25.459 23.728 1.00 91.19 748 ASP A N 1
ATOM 5519 C CA . ASP A 1 748 ? 2.325 -24.648 24.822 1.00 91.19 748 ASP A CA 1
ATOM 5520 C C . ASP A 1 748 ? 3.267 -23.480 25.115 1.00 91.19 748 ASP A C 1
ATOM 5522 O O . ASP A 1 748 ? 4.430 -23.705 25.465 1.00 91.19 748 ASP A O 1
ATOM 5526 N N . ASP A 1 749 ? 2.732 -22.267 25.013 1.00 92.44 749 ASP A N 1
ATOM 5527 C CA . ASP A 1 749 ? 3.424 -21.023 25.330 1.00 92.44 749 ASP A CA 1
ATOM 5528 C C . ASP A 1 749 ? 2.697 -20.174 26.383 1.00 92.44 749 ASP A C 1
ATOM 5530 O O . ASP A 1 749 ? 2.935 -18.985 26.585 1.00 92.44 749 ASP A O 1
ATOM 5534 N N . SER A 1 750 ? 1.823 -20.812 27.163 1.00 92.00 750 SER A N 1
ATOM 5535 C CA . SER A 1 750 ? 1.029 -20.136 28.195 1.00 92.00 750 SER A CA 1
ATOM 5536 C C . SER A 1 750 ? 1.866 -19.403 29.259 1.00 92.00 750 SER A C 1
ATOM 5538 O O . SER A 1 750 ? 1.320 -18.619 30.034 1.00 92.00 750 SER A O 1
ATOM 5540 N N . SER A 1 751 ? 3.177 -19.665 29.356 1.00 90.69 751 SER A N 1
ATOM 5541 C CA . SER A 1 751 ? 4.071 -18.979 30.297 1.00 90.69 751 SER A CA 1
ATOM 5542 C C . SER A 1 751 ? 4.437 -17.550 29.908 1.00 90.69 751 SER A C 1
ATOM 5544 O O . SER A 1 751 ? 4.862 -16.811 30.798 1.00 90.69 751 SER A O 1
ATOM 5546 N N . ASN A 1 752 ? 4.290 -17.183 28.634 1.00 91.62 752 ASN A N 1
ATOM 5547 C CA . ASN A 1 752 ? 4.589 -15.843 28.130 1.00 91.62 752 ASN A CA 1
ATOM 5548 C C . ASN A 1 752 ? 3.365 -14.921 28.094 1.00 91.62 752 ASN A C 1
ATOM 5550 O O . ASN A 1 752 ? 3.510 -13.736 27.819 1.00 91.62 752 ASN A O 1
ATOM 5554 N N . LEU A 1 753 ? 2.180 -15.423 28.464 1.00 93.12 753 LEU A N 1
ATOM 5555 C CA . LEU A 1 753 ? 1.008 -14.580 28.684 1.00 93.12 753 LEU A CA 1
ATOM 5556 C C . LEU A 1 753 ? 1.285 -13.527 29.760 1.00 93.12 753 LEU A C 1
ATOM 5558 O O . LEU A 1 753 ? 1.608 -13.842 30.913 1.00 93.12 753 LEU A O 1
ATOM 5562 N N . GLU A 1 754 ? 1.077 -12.273 29.390 1.00 94.31 754 GLU A N 1
ATOM 5563 C CA . GLU A 1 754 ? 1.181 -11.133 30.282 1.00 94.31 754 GLU A CA 1
ATOM 5564 C C . GLU A 1 754 ? -0.213 -10.707 30.744 1.00 94.31 754 GLU A C 1
ATOM 5566 O O . GLU A 1 754 ? -1.170 -10.661 29.975 1.00 94.31 754 GLU A O 1
ATOM 5571 N N . PHE A 1 755 ? -0.339 -10.409 32.037 1.00 94.00 755 PHE A N 1
ATOM 5572 C CA . PHE A 1 755 ? -1.599 -10.010 32.655 1.00 94.00 755 PHE A CA 1
ATOM 5573 C C . PHE A 1 755 ? -1.444 -8.612 33.234 1.00 94.00 755 PHE A C 1
ATOM 5575 O O . PHE A 1 755 ? -0.472 -8.341 33.944 1.00 94.00 755 PHE A O 1
ATOM 5582 N N . GLN A 1 756 ? -2.438 -7.757 33.017 1.00 95.38 756 GLN A N 1
ATOM 5583 C CA . GLN A 1 756 ? -2.519 -6.448 33.648 1.00 95.38 756 GLN A CA 1
ATOM 5584 C C . GLN A 1 756 ? -3.962 -6.156 34.060 1.00 95.38 756 GLN A C 1
ATOM 5586 O O . GLN A 1 756 ? -4.858 -5.998 33.234 1.00 95.38 756 GLN A O 1
ATOM 5591 N N . TRP A 1 757 ? -4.186 -6.061 35.368 1.00 94.62 757 TRP A N 1
ATOM 5592 C CA . TRP A 1 757 ? -5.462 -5.614 35.914 1.00 94.62 757 TRP A CA 1
ATOM 5593 C C . TRP A 1 757 ? -5.552 -4.095 35.902 1.00 94.62 757 TRP A C 1
ATOM 5595 O O . TRP A 1 757 ? -4.607 -3.407 36.288 1.00 94.62 757 TRP A O 1
ATOM 5605 N N . GLN A 1 758 ? -6.712 -3.573 35.534 1.00 91.69 758 GLN A N 1
ATOM 5606 C CA . GLN A 1 758 ? -7.012 -2.150 35.518 1.00 91.69 758 GLN A CA 1
ATOM 5607 C C . GLN A 1 758 ? -8.262 -1.862 36.341 1.00 91.69 758 GLN A C 1
ATOM 5609 O O . GLN A 1 758 ? -9.161 -2.695 36.422 1.00 91.69 758 GLN A O 1
ATOM 5614 N N . VAL A 1 759 ? -8.340 -0.667 36.924 1.00 87.31 759 VAL A N 1
ATOM 5615 C CA . VAL A 1 759 ? -9.564 -0.130 37.524 1.00 87.31 759 VAL A CA 1
ATOM 5616 C C . VAL A 1 759 ? -9.985 1.121 36.766 1.00 87.31 759 VAL A C 1
ATOM 5618 O O . VAL A 1 759 ? -9.201 2.061 36.639 1.00 87.31 759 VAL A O 1
ATOM 5621 N N . ASN A 1 760 ? -11.209 1.133 36.234 1.00 74.69 760 ASN A N 1
ATOM 5622 C CA . ASN A 1 760 ? -11.751 2.242 35.437 1.00 74.69 760 ASN A CA 1
ATOM 5623 C C . ASN A 1 760 ? -10.789 2.706 34.313 1.00 74.69 760 ASN A C 1
ATOM 5625 O O . ASN A 1 760 ? -10.631 3.904 34.077 1.00 74.69 760 ASN A O 1
ATOM 5629 N N . GLY A 1 761 ? -10.107 1.753 33.662 1.00 76.69 761 GLY A N 1
ATOM 5630 C CA . GLY A 1 761 ? -9.136 1.999 32.585 1.00 76.69 761 GLY A CA 1
ATOM 5631 C C . GLY A 1 761 ? -7.724 2.410 33.031 1.00 76.69 761 GLY A C 1
ATOM 5632 O O . GLY A 1 761 ? -6.923 2.813 32.194 1.00 76.69 761 GLY A O 1
ATOM 5633 N N . ILE A 1 762 ? -7.402 2.343 34.328 1.00 85.12 762 ILE A N 1
ATOM 5634 C CA . ILE A 1 762 ? -6.070 2.671 34.866 1.00 85.12 762 ILE A CA 1
ATOM 5635 C C . ILE A 1 762 ? -5.398 1.415 35.425 1.00 85.12 762 ILE A C 1
ATOM 5637 O O . ILE A 1 762 ? -5.978 0.744 36.279 1.00 85.12 762 ILE A O 1
ATOM 5641 N N . ASP A 1 763 ? -4.153 1.149 35.022 1.00 93.62 763 ASP A N 1
ATOM 5642 C CA . ASP A 1 763 ? -3.351 0.024 35.517 1.00 93.62 763 ASP A CA 1
ATOM 5643 C C . ASP A 1 763 ? -3.232 0.001 37.046 1.00 93.62 763 ASP A C 1
ATOM 5645 O O . ASP A 1 763 ? -2.790 0.955 37.700 1.00 93.62 763 ASP A O 1
ATOM 5649 N N . LEU A 1 764 ? -3.595 -1.140 37.627 1.00 94.38 764 LEU A N 1
ATOM 5650 C CA . LEU A 1 764 ? -3.408 -1.429 39.038 1.00 94.38 764 LEU A CA 1
ATOM 5651 C C . LEU A 1 764 ? -1.981 -1.907 39.308 1.00 94.38 764 LEU A C 1
ATOM 5653 O O . LEU A 1 764 ? -1.380 -2.672 38.553 1.00 94.38 764 LEU A O 1
ATOM 5657 N N . THR A 1 765 ? -1.461 -1.509 40.467 1.00 95.00 765 THR A N 1
ATOM 5658 C CA . THR A 1 765 ? -0.175 -1.983 40.987 1.00 95.00 765 THR A CA 1
ATOM 5659 C C . THR A 1 765 ? -0.375 -2.684 42.323 1.00 95.00 765 THR A C 1
ATOM 5661 O O . THR A 1 765 ? -1.255 -2.322 43.104 1.00 95.00 765 THR A O 1
ATOM 5664 N N . ASN A 1 766 ? 0.453 -3.693 42.604 1.00 94.69 766 ASN A N 1
ATOM 5665 C CA . ASN A 1 766 ? 0.424 -4.402 43.881 1.00 94.69 766 ASN A CA 1
ATOM 5666 C C . ASN A 1 766 ? 0.676 -3.430 45.051 1.00 94.69 766 ASN A C 1
ATOM 5668 O O . ASN A 1 766 ? 1.754 -2.838 45.159 1.00 94.69 766 ASN A O 1
ATOM 5672 N N . GLY A 1 767 ? -0.298 -3.300 45.954 1.00 87.69 767 GLY A N 1
ATOM 5673 C CA . GLY A 1 767 ? -0.241 -2.374 47.083 1.00 87.69 767 GLY A CA 1
ATOM 5674 C C . GLY A 1 767 ? -1.619 -1.904 47.557 1.00 87.69 767 GLY A C 1
ATOM 5675 O O . GLY A 1 767 ? -2.609 -1.956 46.832 1.00 87.69 767 GLY A O 1
ATOM 5676 N N . GLY A 1 768 ? -1.689 -1.429 48.804 1.00 92.00 768 GLY A N 1
ATOM 5677 C CA . GLY A 1 768 ? -2.966 -1.068 49.425 1.00 92.00 768 GLY A CA 1
ATOM 5678 C C . GLY A 1 768 ? -3.845 -2.303 49.627 1.00 92.00 768 GLY A C 1
ATOM 5679 O O . GLY A 1 768 ? -3.420 -3.235 50.307 1.00 92.00 768 GLY A O 1
ATOM 5680 N N . VAL A 1 769 ? -5.043 -2.289 49.038 1.00 93.75 769 VAL A N 1
ATOM 5681 C CA . VAL A 1 769 ? -6.011 -3.401 49.067 1.00 93.75 769 VAL A CA 1
ATOM 5682 C C . VAL A 1 769 ? -5.818 -4.410 47.928 1.00 93.75 769 VAL A C 1
ATOM 5684 O O . VAL A 1 769 ? -6.419 -5.478 47.969 1.00 93.75 769 VAL A O 1
ATOM 5687 N N . TYR A 1 770 ? -4.977 -4.100 46.933 1.00 96.81 770 TYR A N 1
ATOM 5688 C CA . TYR A 1 770 ? -4.806 -4.904 45.721 1.00 96.81 770 TYR A CA 1
ATOM 5689 C C . TYR A 1 770 ? -3.550 -5.781 45.768 1.00 96.81 770 TYR A C 1
ATOM 5691 O O . TYR A 1 770 ? -2.463 -5.326 46.142 1.00 96.81 770 TYR A O 1
ATOM 5699 N N . SER A 1 771 ? -3.677 -7.035 45.328 1.00 96.62 771 SER A N 1
ATOM 5700 C CA . SER A 1 771 ? -2.544 -7.939 45.085 1.00 96.62 771 SER A CA 1
ATOM 5701 C C . SER A 1 771 ? -2.830 -8.930 43.952 1.00 96.62 771 SER A C 1
ATOM 5703 O O . SER A 1 771 ? -3.978 -9.305 43.744 1.00 96.62 771 SER A O 1
ATOM 5705 N N . GLY A 1 772 ? -1.799 -9.366 43.226 1.00 95.94 772 GLY A N 1
ATOM 5706 C CA . GLY A 1 772 ? -1.966 -10.176 42.010 1.00 95.94 772 GLY A CA 1
ATOM 5707 C C . GLY A 1 772 ? -2.342 -9.344 40.779 1.00 95.94 772 GLY A C 1
ATOM 5708 O O . GLY A 1 772 ? -2.974 -9.845 39.862 1.00 95.94 772 GLY A O 1
ATOM 5709 N N . THR A 1 773 ? -1.967 -8.058 40.738 1.00 96.12 773 THR A N 1
ATOM 5710 C CA . THR A 1 773 ? -2.366 -7.150 39.642 1.00 96.12 773 THR A CA 1
ATOM 5711 C C . THR A 1 773 ? -1.760 -7.507 38.283 1.00 96.12 773 THR A C 1
ATOM 5713 O O . THR A 1 773 ? -2.198 -6.973 37.274 1.00 96.12 773 THR A O 1
ATOM 5716 N N . ASN A 1 774 ? -0.774 -8.403 38.259 1.00 95.31 774 ASN A N 1
ATOM 5717 C CA . ASN A 1 774 ? -0.103 -8.905 37.064 1.00 95.31 774 ASN A CA 1
ATOM 5718 C C . ASN A 1 774 ? -0.168 -10.438 36.947 1.00 95.31 774 ASN A C 1
ATOM 5720 O O . ASN A 1 774 ? 0.774 -11.084 36.491 1.00 95.31 774 ASN A O 1
ATOM 5724 N N . THR A 1 775 ? -1.245 -11.038 37.452 1.00 93.81 775 THR A N 1
ATOM 5725 C CA . THR A 1 775 ? -1.506 -12.478 37.354 1.00 93.81 775 THR A CA 1
ATOM 5726 C C . THR A 1 775 ? -2.942 -12.720 36.888 1.00 93.81 775 THR A C 1
ATOM 5728 O O . THR A 1 775 ? -3.763 -11.804 36.855 1.00 93.81 775 THR A O 1
ATOM 5731 N N . SER A 1 776 ? -3.291 -13.977 36.612 1.00 90.69 776 SER A N 1
ATOM 5732 C CA . SER A 1 776 ? -4.659 -14.402 36.275 1.00 90.69 776 SER A CA 1
ATOM 5733 C C . SER A 1 776 ? -5.697 -14.193 37.396 1.00 90.69 776 SER A C 1
ATOM 5735 O O . SER A 1 776 ? -6.876 -14.485 37.198 1.00 90.69 776 SER A O 1
ATOM 5737 N N . THR A 1 777 ? -5.273 -13.731 38.581 1.00 92.62 777 THR A N 1
ATOM 5738 C CA . THR A 1 777 ? -6.133 -13.522 39.752 1.00 92.62 777 THR A CA 1
ATOM 5739 C C . THR A 1 777 ? -5.811 -12.204 40.450 1.00 92.62 777 THR A C 1
ATOM 5741 O O . THR A 1 777 ? -4.774 -12.089 41.109 1.00 92.62 777 THR A O 1
ATOM 5744 N N . LEU A 1 778 ? -6.754 -11.263 40.422 1.00 95.44 778 LEU A N 1
ATOM 5745 C CA . LEU A 1 778 ? -6.728 -10.068 41.262 1.00 95.44 778 LEU A CA 1
ATOM 5746 C C . LEU A 1 778 ? -7.370 -10.370 42.612 1.00 95.44 778 LEU A C 1
ATOM 5748 O O . LEU A 1 778 ? -8.532 -10.747 42.679 1.00 95.44 778 LEU A O 1
ATOM 5752 N N . ASN A 1 779 ? -6.642 -10.142 43.700 1.00 95.44 779 ASN A N 1
ATOM 5753 C CA . ASN A 1 779 ? -7.162 -10.237 45.061 1.00 95.44 779 ASN A CA 1
ATOM 5754 C C . ASN A 1 779 ? -7.380 -8.836 45.639 1.00 95.44 779 ASN A C 1
ATOM 5756 O O . ASN A 1 779 ? -6.465 -8.004 45.614 1.00 95.44 779 ASN A O 1
ATOM 5760 N N . ILE A 1 780 ? -8.559 -8.621 46.222 1.00 95.88 780 ILE A N 1
ATOM 5761 C CA . ILE A 1 780 ? -8.965 -7.402 46.923 1.00 95.88 780 ILE A CA 1
ATOM 5762 C C . ILE A 1 780 ? -9.180 -7.762 48.393 1.00 95.88 780 ILE A C 1
ATOM 5764 O O . ILE A 1 780 ? -10.094 -8.509 48.738 1.00 95.88 780 ILE A O 1
ATOM 5768 N N . SER A 1 781 ? -8.322 -7.264 49.283 1.00 93.75 781 SER A N 1
ATOM 5769 C CA . SER A 1 781 ? -8.372 -7.653 50.698 1.00 93.75 781 SER A CA 1
ATOM 5770 C C . SER A 1 781 ? -9.563 -7.071 51.465 1.00 93.75 781 SER A C 1
ATOM 5772 O O . SER A 1 781 ? -9.948 -7.647 52.477 1.00 93.75 781 SER A O 1
ATOM 5774 N N . GLU A 1 782 ? -10.083 -5.923 51.022 1.00 91.62 782 GLU A N 1
ATOM 5775 C CA . GLU A 1 782 ? -11.207 -5.201 51.630 1.00 91.62 782 GLU A CA 1
ATOM 5776 C C . GLU A 1 782 ? -11.892 -4.323 50.566 1.00 91.62 782 GLU A C 1
ATOM 5778 O O . GLU A 1 782 ? -11.189 -3.630 49.826 1.00 91.62 782 GLU A O 1
ATOM 5783 N N . VAL A 1 783 ? -13.228 -4.345 50.486 1.00 89.31 783 VAL A N 1
ATOM 5784 C CA . VAL A 1 783 ? -14.010 -3.649 49.439 1.00 89.31 783 VAL A CA 1
ATOM 5785 C C . VAL A 1 783 ? -14.482 -2.238 49.808 1.00 89.31 783 VAL A C 1
ATOM 5787 O O . VAL A 1 783 ? -15.046 -1.545 48.966 1.00 89.31 783 VAL A O 1
ATOM 5790 N N . THR A 1 784 ? -14.236 -1.786 51.038 1.00 87.38 784 THR A N 1
ATOM 5791 C CA . THR A 1 784 ? -14.722 -0.502 51.567 1.00 87.38 784 THR A CA 1
ATOM 5792 C C . THR A 1 784 ? -14.357 0.680 50.660 1.00 87.38 784 THR A C 1
ATOM 5794 O O . THR A 1 784 ? -13.176 0.996 50.477 1.00 87.38 784 THR A O 1
ATOM 5797 N N . GLY A 1 785 ? -15.365 1.376 50.124 1.00 83.06 785 GLY A N 1
ATOM 5798 C CA . GLY A 1 785 ? -15.182 2.531 49.239 1.00 83.06 785 GLY A CA 1
ATOM 5799 C C . GLY A 1 785 ? -14.751 2.187 47.809 1.00 83.06 785 GLY A C 1
ATOM 5800 O O . GLY A 1 785 ? -14.266 3.070 47.097 1.00 83.06 785 GLY A O 1
ATOM 5801 N N . LEU A 1 786 ? -14.898 0.925 47.392 1.00 85.62 786 LEU A N 1
ATOM 5802 C CA . LEU A 1 786 ? -14.620 0.455 46.030 1.00 85.62 786 LEU A CA 1
ATOM 5803 C C . LEU A 1 786 ? -15.894 0.226 45.202 1.00 85.62 786 LEU A C 1
ATOM 5805 O O . LEU A 1 786 ? -15.802 -0.317 44.100 1.00 85.62 786 LEU A O 1
ATOM 5809 N N . ASN A 1 787 ? -17.060 0.634 45.714 1.00 83.00 787 ASN A N 1
ATOM 5810 C CA . ASN A 1 787 ? -18.348 0.425 45.062 1.00 83.00 787 ASN A CA 1
ATOM 5811 C C . ASN A 1 787 ? -18.367 0.911 43.603 1.00 83.00 787 ASN A C 1
ATOM 5813 O O . ASN A 1 787 ? -18.020 2.061 43.317 1.00 83.00 787 ASN A O 1
ATOM 5817 N N . ARG A 1 788 ? -18.854 0.054 42.702 1.00 77.19 788 ARG A N 1
ATOM 5818 C CA . ARG A 1 788 ? -19.035 0.288 41.258 1.00 77.19 788 ARG A CA 1
ATOM 5819 C C . ARG A 1 788 ? -17.740 0.512 40.480 1.00 77.19 788 ARG A C 1
ATOM 5821 O O . ARG A 1 788 ? -17.783 1.018 39.359 1.00 77.19 788 ARG A O 1
ATOM 5828 N N . ASN A 1 789 ? -16.593 0.149 41.045 1.00 81.19 789 ASN A N 1
ATOM 5829 C CA . ASN A 1 789 ? -15.362 0.101 40.271 1.00 81.19 789 ASN A CA 1
ATOM 5830 C C . ASN A 1 789 ? -15.446 -1.015 39.226 1.00 81.19 789 ASN A C 1
ATOM 5832 O O . ASN A 1 789 ? -15.816 -2.146 39.546 1.00 81.19 789 ASN A O 1
ATOM 5836 N N . VAL A 1 790 ? -15.065 -0.685 37.991 1.00 82.38 790 VAL A N 1
ATOM 5837 C CA . VAL A 1 790 ? -14.943 -1.648 36.895 1.00 82.38 790 VAL A CA 1
ATOM 5838 C C . VAL A 1 790 ? -13.512 -2.166 36.875 1.00 82.38 790 VAL A C 1
ATOM 5840 O O . VAL A 1 790 ? -12.571 -1.380 36.730 1.00 82.38 790 VAL A O 1
ATOM 5843 N N . TYR A 1 791 ? -13.352 -3.476 37.028 1.00 85.19 791 TYR A N 1
ATOM 5844 C CA . TYR A 1 791 ? -12.067 -4.160 36.976 1.00 85.19 791 TYR A CA 1
ATOM 5845 C C . TYR A 1 791 ? -11.910 -4.842 35.624 1.00 85.19 791 TYR A C 1
ATOM 5847 O O . TYR A 1 791 ? -12.625 -5.798 35.331 1.00 85.19 791 TYR A O 1
ATOM 5855 N N . ASN A 1 792 ? -10.968 -4.358 34.815 1.00 87.56 792 ASN A N 1
ATOM 5856 C CA . ASN A 1 792 ? -10.652 -4.947 33.517 1.00 87.56 792 ASN A CA 1
ATOM 5857 C C . ASN A 1 792 ? -9.395 -5.803 33.644 1.00 87.56 792 ASN A C 1
ATOM 5859 O O . ASN A 1 792 ? -8.387 -5.340 34.179 1.00 87.56 792 ASN A O 1
ATOM 5863 N N . LEU A 1 793 ? -9.442 -7.029 33.139 1.00 88.62 793 LEU A N 1
ATOM 5864 C CA . LEU A 1 793 ? -8.257 -7.830 32.884 1.00 88.62 793 LEU A CA 1
ATOM 5865 C C . LEU A 1 793 ? -7.856 -7.642 31.426 1.00 88.62 793 LEU A C 1
ATOM 5867 O O . LEU A 1 793 ? -8.629 -7.995 30.539 1.00 88.62 793 LEU A O 1
ATOM 5871 N N . VAL A 1 794 ? -6.648 -7.132 31.208 1.00 90.44 794 VAL A N 1
ATOM 5872 C CA . VAL A 1 794 ? -5.990 -7.110 29.903 1.00 90.44 794 VAL A CA 1
ATOM 5873 C C . VAL A 1 794 ? -4.992 -8.264 29.873 1.00 90.44 794 VAL A C 1
ATOM 5875 O O . VAL A 1 794 ? -4.139 -8.362 30.761 1.00 90.44 794 VAL A O 1
ATOM 5878 N N . VAL A 1 795 ? -5.124 -9.149 28.886 1.00 91.25 795 VAL A N 1
ATOM 5879 C CA . VAL A 1 795 ? -4.173 -10.238 28.627 1.00 91.25 795 VAL A CA 1
ATOM 5880 C C . VAL A 1 795 ? -3.502 -10.000 27.282 1.00 91.25 795 VAL A C 1
ATOM 5882 O O . VAL A 1 795 ? -4.205 -9.835 26.284 1.00 91.25 795 VAL A O 1
ATOM 5885 N N . THR A 1 796 ? -2.172 -9.997 27.272 1.00 93.94 796 THR A N 1
ATOM 5886 C CA . THR A 1 796 ? -1.346 -9.788 26.076 1.00 93.94 796 THR A CA 1
ATOM 5887 C C . THR A 1 796 ? -0.343 -10.915 25.871 1.00 93.94 796 THR A C 1
ATOM 5889 O O . THR A 1 796 ? -0.064 -11.682 26.799 1.00 93.94 796 THR A O 1
ATOM 5892 N N . HIS A 1 797 ? 0.191 -11.029 24.655 1.00 93.31 797 HIS A N 1
ATOM 5893 C CA . HIS A 1 797 ? 1.255 -11.971 24.323 1.00 93.31 797 HIS A CA 1
ATOM 5894 C C . HIS A 1 797 ? 2.409 -11.242 23.617 1.00 93.31 797 HIS A C 1
ATOM 5896 O O . HIS A 1 797 ? 2.143 -10.407 22.760 1.00 93.31 797 HIS A O 1
ATOM 5902 N N . PRO A 1 798 ? 3.681 -11.499 23.972 1.00 91.56 798 PRO A N 1
ATOM 5903 C CA . PRO A 1 798 ? 4.815 -10.831 23.334 1.00 91.56 798 PRO A CA 1
ATOM 5904 C C . PRO A 1 798 ? 5.087 -11.325 21.908 1.00 91.56 798 PRO A C 1
ATOM 5906 O O . PRO A 1 798 ? 5.653 -10.571 21.128 1.00 91.56 798 PRO A O 1
ATOM 5909 N N . ASP A 1 799 ? 4.697 -12.564 21.591 1.00 91.25 799 ASP A N 1
ATOM 5910 C CA . ASP A 1 799 ? 4.948 -13.176 20.277 1.00 91.25 799 ASP A CA 1
ATOM 5911 C C . ASP A 1 799 ? 3.789 -12.967 19.280 1.00 91.25 799 ASP A C 1
ATOM 5913 O O . ASP A 1 799 ? 3.932 -13.386 18.150 1.00 91.25 799 ASP A O 1
ATOM 5917 N N . ASN A 1 800 ? 2.675 -12.341 19.693 1.00 92.00 800 ASN A N 1
ATOM 5918 C CA . ASN A 1 800 ? 1.626 -11.838 18.791 1.00 92.00 800 ASN A CA 1
ATOM 5919 C C . ASN A 1 800 ? 0.971 -10.612 19.444 1.00 92.00 800 ASN A C 1
ATOM 5921 O O . ASN A 1 800 ? 0.289 -10.720 20.475 1.00 92.00 800 ASN A O 1
ATOM 5925 N N . LEU A 1 801 ? 1.209 -9.430 18.869 1.00 90.94 801 LEU A N 1
ATOM 5926 C CA . LEU A 1 801 ? 0.816 -8.147 19.463 1.00 90.94 801 LEU A CA 1
ATOM 5927 C C . LEU A 1 801 ? -0.680 -7.840 19.300 1.00 90.94 801 LEU A C 1
ATOM 5929 O O . LEU A 1 801 ? -1.222 -7.039 20.073 1.00 90.94 801 LEU A O 1
ATOM 5933 N N . CYS A 1 802 ? -1.370 -8.503 18.370 1.00 89.44 802 CYS A N 1
ATOM 5934 C CA . CYS A 1 802 ? -2.824 -8.419 18.249 1.00 89.44 802 CYS A CA 1
ATOM 5935 C C . CYS A 1 802 ? -3.547 -9.158 19.375 1.00 89.44 802 CYS A C 1
ATOM 5937 O O . CYS A 1 802 ? -4.721 -8.874 19.653 1.00 89.44 802 CYS A O 1
ATOM 5939 N N . VAL A 1 803 ? -2.867 -10.067 20.086 1.00 89.44 803 VAL A N 1
ATOM 5940 C CA . VAL A 1 803 ? -3.407 -10.659 21.310 1.00 89.44 803 VAL A CA 1
ATOM 5941 C C . VAL A 1 803 ? -3.564 -9.568 22.367 1.00 89.44 803 VAL A C 1
ATOM 5943 O O . VAL A 1 803 ? -2.660 -9.262 23.141 1.00 89.44 803 VAL A O 1
ATOM 5946 N N . ARG A 1 804 ? -4.774 -9.012 22.442 1.00 87.88 804 ARG A N 1
ATOM 5947 C CA . ARG A 1 804 ? -5.210 -8.092 23.493 1.00 87.88 804 ARG A CA 1
ATOM 5948 C C . ARG A 1 804 ? -6.625 -8.440 23.933 1.00 87.88 804 ARG A C 1
ATOM 5950 O O . ARG A 1 804 ? -7.610 -7.836 23.514 1.00 87.88 804 ARG A O 1
ATOM 5957 N N . ILE A 1 805 ? -6.727 -9.449 24.792 1.00 84.12 805 ILE A N 1
ATOM 5958 C CA . ILE A 1 805 ? -8.012 -9.950 25.281 1.00 84.12 805 ILE A CA 1
ATOM 5959 C C . ILE A 1 805 ? -8.413 -9.153 26.522 1.00 84.12 805 ILE A C 1
ATOM 5961 O O . ILE A 1 805 ? -7.745 -9.220 27.555 1.00 84.12 805 ILE A O 1
ATOM 5965 N N . GLU A 1 806 ? -9.528 -8.428 26.430 1.00 84.25 806 GLU A N 1
ATOM 5966 C CA . GLU A 1 806 ? -10.088 -7.652 27.537 1.00 84.25 806 GLU A CA 1
ATOM 5967 C C . GLU A 1 806 ? -11.384 -8.266 28.055 1.00 84.25 806 GLU A C 1
ATOM 5969 O O . GLU A 1 806 ? -12.300 -8.565 27.293 1.00 84.25 806 GLU A O 1
ATOM 5974 N N . ASN A 1 807 ? -11.479 -8.421 29.373 1.00 79.56 807 ASN A N 1
ATOM 5975 C CA . ASN A 1 807 ? -12.714 -8.809 30.049 1.00 79.56 807 ASN A CA 1
ATOM 5976 C C . ASN A 1 807 ? -12.906 -7.955 31.297 1.00 79.56 807 ASN A C 1
ATOM 5978 O O . ASN A 1 807 ? -11.934 -7.635 31.980 1.00 79.56 807 ASN A O 1
ATOM 5982 N N . SER A 1 808 ? -14.150 -7.606 31.610 1.00 83.25 808 SER A N 1
ATOM 5983 C CA . SER A 1 808 ? -14.481 -6.697 32.706 1.00 83.25 808 SER A CA 1
ATOM 5984 C C . SER A 1 808 ? -15.462 -7.322 33.686 1.00 83.25 808 SER A C 1
ATOM 5986 O O . SER A 1 808 ? -16.384 -8.012 33.260 1.00 83.25 808 SER A O 1
ATOM 5988 N N . ALA A 1 809 ? -15.314 -7.005 34.968 1.00 76.31 809 ALA A N 1
ATOM 5989 C CA . ALA A 1 809 ? -16.311 -7.282 35.998 1.00 76.31 809 ALA A CA 1
ATOM 5990 C C . ALA A 1 809 ? -16.451 -6.079 36.942 1.00 76.31 809 ALA A C 1
ATOM 5992 O O . ALA A 1 809 ? -15.502 -5.315 37.150 1.00 76.31 809 ALA A O 1
ATOM 5993 N N . ILE A 1 810 ? -17.636 -5.903 37.515 1.00 78.88 810 ILE A N 1
ATOM 5994 C CA . ILE A 1 810 ? -17.972 -4.818 38.435 1.00 78.88 810 ILE A CA 1
ATOM 5995 C C . ILE A 1 810 ? -17.955 -5.346 39.869 1.00 78.88 810 ILE A C 1
ATOM 5997 O O . ILE A 1 810 ? -18.428 -6.443 40.166 1.00 78.88 810 ILE A O 1
ATOM 6001 N N . LEU A 1 811 ? -17.399 -4.550 40.780 1.00 81.69 811 LEU A N 1
ATOM 6002 C CA . LEU A 1 811 ? -17.522 -4.787 42.215 1.00 81.69 811 LEU A CA 1
ATOM 6003 C C . LEU A 1 811 ? -18.636 -3.916 42.791 1.00 81.69 811 LEU A C 1
ATOM 6005 O O . LEU A 1 811 ? -18.545 -2.688 42.744 1.00 81.69 811 LEU A O 1
ATOM 6009 N N . TYR A 1 812 ? -19.634 -4.544 43.395 1.00 77.44 812 TYR A N 1
ATOM 6010 C CA . TYR A 1 812 ? -20.646 -3.878 44.199 1.00 77.44 812 TYR A CA 1
ATOM 6011 C C . TYR A 1 812 ? -20.293 -4.024 45.677 1.00 77.44 812 TYR A C 1
ATOM 6013 O O . TYR A 1 812 ? -20.066 -5.123 46.186 1.00 77.44 812 TYR A O 1
ATOM 6021 N N . GLU A 1 813 ? -20.215 -2.881 46.350 1.00 81.56 813 GLU A N 1
ATOM 6022 C CA . GLU A 1 813 ? -20.180 -2.824 47.807 1.00 81.56 813 GLU A CA 1
ATOM 6023 C C . GLU A 1 813 ? -21.629 -2.906 48.279 1.00 81.56 813 GLU A C 1
ATOM 6025 O O . GLU A 1 813 ? -22.410 -1.989 48.010 1.00 81.56 813 GLU A O 1
ATOM 6030 N N . ASP A 1 814 ? -21.973 -4.027 48.903 1.00 78.25 814 ASP A N 1
ATOM 6031 C CA . ASP A 1 814 ? -23.333 -4.338 49.327 1.00 78.25 814 ASP A CA 1
ATOM 6032 C C . ASP A 1 814 ? -23.588 -3.851 50.759 1.00 78.25 814 ASP A C 1
ATOM 6034 O O . ASP A 1 814 ? -22.675 -3.847 51.605 1.00 78.25 814 ASP A O 1
ATOM 6038 N N . THR A 1 815 ? -24.815 -3.402 50.999 1.00 78.25 815 THR A N 1
ATOM 6039 C CA . THR A 1 815 ? -25.348 -3.097 52.331 1.00 78.25 815 THR A CA 1
ATOM 6040 C C . THR A 1 815 ? -26.084 -4.319 52.877 1.00 78.25 815 THR A C 1
ATOM 6042 O O . THR A 1 815 ? -26.307 -5.266 52.139 1.00 78.25 815 THR A O 1
ATOM 6045 N N . ASP A 1 816 ? -26.300 -4.342 54.187 1.00 78.38 816 ASP A N 1
ATOM 6046 C CA . ASP A 1 816 ? -26.976 -5.415 54.932 1.00 78.38 816 ASP A CA 1
ATOM 6047 C C . ASP A 1 816 ? -27.862 -4.678 55.939 1.00 78.38 816 ASP A C 1
ATOM 6049 O O . ASP A 1 816 ? -27.400 -4.256 57.012 1.00 78.38 816 ASP A O 1
ATOM 6053 N N . SER A 1 817 ? -29.045 -4.296 55.463 1.00 77.31 817 SER A N 1
ATOM 6054 C CA . SER A 1 817 ? -29.928 -3.307 56.081 1.00 77.31 817 SER A CA 1
ATOM 6055 C C . SER A 1 817 ? -30.509 -3.811 57.400 1.00 77.31 817 SER A C 1
ATOM 6057 O O . SER A 1 817 ? -30.524 -3.070 58.393 1.00 77.31 817 SER A O 1
ATOM 6059 N N . ASP A 1 818 ? -30.837 -5.093 57.474 1.00 72.62 818 ASP A N 1
ATOM 6060 C CA . ASP A 1 818 ? -31.380 -5.762 58.653 1.00 72.62 818 ASP A CA 1
ATOM 6061 C C . ASP A 1 818 ? -30.314 -6.499 59.503 1.00 72.62 818 ASP A C 1
ATOM 6063 O O . ASP A 1 818 ? -30.558 -6.865 60.660 1.00 72.62 818 ASP A O 1
ATOM 6067 N N . ASN A 1 819 ? -29.066 -6.566 59.022 1.00 77.31 819 ASN A N 1
ATOM 6068 C CA . ASN A 1 819 ? -27.915 -7.217 59.661 1.00 77.31 819 ASN A CA 1
ATOM 6069 C C . ASN A 1 819 ? -28.059 -8.738 59.803 1.00 77.31 819 ASN A C 1
ATOM 6071 O O . ASN A 1 819 ? -27.503 -9.335 60.748 1.00 77.31 819 ASN A O 1
ATOM 6075 N N . ASP A 1 820 ? -28.786 -9.377 58.895 1.00 74.81 820 ASP A N 1
ATOM 6076 C CA . ASP A 1 820 ? -28.919 -10.823 58.858 1.00 74.81 820 ASP A CA 1
ATOM 6077 C C . ASP A 1 820 ? -27.692 -11.508 58.219 1.00 74.81 820 ASP A C 1
ATOM 6079 O O . ASP A 1 820 ? -27.458 -12.698 58.454 1.00 74.81 820 ASP A O 1
ATOM 6083 N N . GLY A 1 821 ? -26.817 -10.746 57.548 1.00 77.44 821 GLY A N 1
ATOM 6084 C CA . GLY A 1 821 ? -25.579 -11.194 56.908 1.00 77.44 821 GLY A CA 1
ATOM 6085 C C . GLY A 1 821 ? -25.718 -11.656 55.454 1.00 77.44 821 GLY A C 1
ATOM 6086 O O . GLY A 1 821 ? -24.731 -12.165 54.898 1.00 77.44 821 GLY A O 1
ATOM 6087 N N . VAL A 1 822 ? -26.896 -11.506 54.862 1.00 78.12 822 VAL A N 1
ATOM 6088 C CA . VAL A 1 822 ? -27.157 -11.440 53.426 1.00 78.12 822 VAL A CA 1
ATOM 6089 C C . VAL A 1 822 ? -27.116 -9.956 53.035 1.00 78.12 822 VAL A C 1
ATOM 6091 O O . VAL A 1 822 ? -27.312 -9.079 53.860 1.00 78.12 822 VAL A O 1
ATOM 6094 N N . GLY A 1 823 ? -26.655 -9.648 51.824 1.00 75.38 823 GLY A N 1
ATOM 6095 C CA . GLY A 1 823 ? -26.634 -8.257 51.368 1.00 75.38 823 GLY A CA 1
ATOM 6096 C C . GLY A 1 823 ? -27.918 -7.925 50.623 1.00 75.38 823 GLY A C 1
ATOM 6097 O O . GLY A 1 823 ? -28.384 -8.792 49.882 1.00 75.38 823 GLY A O 1
ATOM 6098 N N . ASP A 1 824 ? -28.409 -6.692 50.748 1.00 73.56 824 ASP A N 1
ATOM 6099 C CA . ASP A 1 824 ? -29.690 -6.206 50.201 1.00 73.56 824 ASP A CA 1
ATOM 6100 C C . ASP A 1 824 ? -29.874 -6.540 48.699 1.00 73.56 824 ASP A C 1
ATOM 6102 O O . ASP A 1 824 ? -30.963 -6.741 48.184 1.00 73.56 824 ASP A O 1
ATOM 6106 N N . ARG A 1 825 ? -28.789 -6.653 47.912 1.00 71.38 825 ARG A N 1
ATOM 6107 C CA . ARG A 1 825 ? -28.895 -7.051 46.484 1.00 71.38 825 ARG A CA 1
ATOM 6108 C C . ARG A 1 825 ? -29.268 -8.517 46.252 1.00 71.38 825 ARG A C 1
ATOM 6110 O O . ARG A 1 825 ? -29.551 -8.905 45.116 1.00 71.38 825 ARG A O 1
ATOM 6117 N N . THR A 1 826 ? -29.086 -9.358 47.259 1.00 73.88 826 THR A N 1
ATOM 6118 C CA . THR A 1 826 ? -29.263 -10.819 47.208 1.00 73.88 826 THR A CA 1
ATOM 6119 C C . THR A 1 826 ? -30.376 -11.288 48.136 1.00 73.88 826 THR A C 1
ATOM 6121 O O . THR A 1 826 ? -30.898 -12.393 47.949 1.00 73.88 826 THR A O 1
ATOM 6124 N N . ASP A 1 827 ? -30.685 -10.475 49.134 1.00 77.62 827 ASP A N 1
ATOM 6125 C CA . ASP A 1 827 ? -31.835 -10.630 49.994 1.00 77.62 827 ASP A CA 1
ATOM 6126 C C . ASP A 1 827 ? -33.131 -10.401 49.183 1.00 77.62 827 ASP A C 1
ATOM 6128 O O . ASP A 1 827 ? -33.115 -9.824 48.094 1.00 77.62 827 ASP A O 1
ATOM 6132 N N . LEU A 1 828 ? -34.205 -11.071 49.586 1.00 82.56 828 LEU A N 1
ATOM 6133 C CA . LEU A 1 828 ? -35.515 -11.063 48.928 1.00 82.56 828 LEU A CA 1
ATOM 6134 C C . LEU A 1 828 ? -36.620 -10.513 49.852 1.00 82.56 828 LEU A C 1
ATOM 6136 O O . LEU A 1 828 ? -37.793 -10.560 49.451 1.00 82.56 828 LEU A O 1
ATOM 6140 N N . ASP A 1 829 ? -36.248 -10.151 51.081 1.00 80.75 829 ASP A N 1
ATOM 6141 C CA . ASP A 1 829 ? -37.058 -9.597 52.169 1.00 80.75 829 ASP A CA 1
ATOM 6142 C C . ASP A 1 829 ? -36.117 -8.743 53.052 1.00 80.75 829 ASP A C 1
ATOM 6144 O O . ASP A 1 829 ? -35.675 -9.189 54.112 1.00 80.75 829 ASP A O 1
ATOM 6148 N N . ASP A 1 830 ? -35.734 -7.560 52.551 1.00 83.12 830 ASP A N 1
ATOM 6149 C CA . ASP A 1 830 ? -34.621 -6.737 53.076 1.00 83.12 830 ASP A CA 1
ATOM 6150 C C . ASP A 1 830 ? -34.824 -6.217 54.524 1.00 83.12 830 ASP A C 1
ATOM 6152 O O . ASP A 1 830 ? -33.870 -5.730 55.150 1.00 83.12 830 ASP A O 1
ATOM 6156 N N . ASP A 1 831 ? -36.042 -6.280 55.071 1.00 83.94 831 ASP A N 1
ATOM 6157 C CA . ASP A 1 831 ? -36.360 -5.915 56.459 1.00 83.94 831 ASP A CA 1
ATOM 6158 C C . ASP A 1 831 ? -36.890 -7.079 57.317 1.00 83.94 831 ASP A C 1
ATOM 6160 O O . ASP A 1 831 ? -37.069 -6.934 58.538 1.00 83.94 831 ASP A O 1
ATOM 6164 N N . ASN A 1 832 ? -37.032 -8.263 56.713 1.00 84.31 832 ASN A N 1
ATOM 6165 C CA . ASN A 1 832 ? -37.456 -9.504 57.344 1.00 84.31 832 ASN A CA 1
ATOM 6166 C C . ASN A 1 832 ? -38.843 -9.422 58.022 1.00 84.31 832 ASN A C 1
ATOM 6168 O O . ASN A 1 832 ? -39.126 -10.140 59.002 1.00 84.31 832 ASN A O 1
ATOM 6172 N N . ASP A 1 833 ? -39.740 -8.576 57.517 1.00 83.69 833 ASP A N 1
ATOM 6173 C CA . ASP A 1 833 ? -41.128 -8.439 57.975 1.00 83.69 833 ASP A CA 1
ATOM 6174 C C . ASP A 1 833 ? -42.055 -9.554 57.418 1.00 83.69 833 ASP A C 1
ATOM 6176 O O . ASP A 1 833 ? -43.222 -9.718 57.817 1.00 83.69 833 ASP A O 1
ATOM 6180 N N . GLY A 1 834 ? -41.493 -10.409 56.556 1.00 81.25 834 GLY A N 1
ATOM 6181 C CA . GLY A 1 834 ? -42.133 -11.565 55.955 1.00 81.25 834 GLY A CA 1
ATOM 6182 C C . GLY A 1 834 ? -42.872 -11.259 54.658 1.00 81.25 834 GLY A C 1
ATOM 6183 O O . GLY A 1 834 ? -43.479 -12.182 54.105 1.00 81.25 834 GLY A O 1
ATOM 6184 N N . ILE A 1 835 ? -42.871 -10.031 54.166 1.00 83.50 835 ILE A N 1
ATOM 6185 C CA . ILE A 1 835 ? -43.322 -9.643 52.833 1.00 83.50 835 ILE A CA 1
ATOM 6186 C C . ILE A 1 835 ? -42.115 -9.802 51.880 1.00 83.50 835 ILE A C 1
ATOM 6188 O O . ILE A 1 835 ? -41.004 -10.082 52.295 1.00 83.50 835 ILE A O 1
ATOM 6192 N N . LEU A 1 836 ? -42.346 -9.908 50.569 1.00 81.44 836 LEU A N 1
ATOM 6193 C CA . LEU A 1 836 ? -41.228 -10.005 49.614 1.00 81.44 836 LEU A CA 1
ATOM 6194 C C . LEU A 1 836 ? -41.051 -8.637 48.991 1.00 81.44 836 LEU A C 1
ATOM 6196 O O . LEU A 1 836 ? -42.067 -8.140 48.499 1.00 81.44 836 LEU A O 1
ATOM 6200 N N . ASP A 1 837 ? -39.822 -8.190 48.719 1.00 74.75 837 ASP A N 1
ATOM 6201 C CA . ASP A 1 837 ? -39.614 -6.894 48.048 1.00 74.75 837 ASP A CA 1
ATOM 6202 C C . ASP A 1 837 ? -40.343 -6.829 46.696 1.00 74.75 837 ASP A C 1
ATOM 6204 O O . ASP A 1 837 ? -40.694 -5.776 46.182 1.00 74.75 837 ASP A O 1
ATOM 6208 N N . THR A 1 838 ? -40.614 -7.970 46.050 1.00 69.31 838 THR A N 1
ATOM 6209 C CA . THR A 1 838 ? -41.421 -8.010 44.812 1.00 69.31 838 THR A CA 1
ATOM 6210 C C . THR A 1 838 ? -42.892 -7.598 44.986 1.00 69.31 838 THR A C 1
ATOM 6212 O O . THR A 1 838 ? -43.566 -7.307 43.990 1.00 69.31 838 THR A O 1
ATOM 6215 N N . VAL A 1 839 ? -43.392 -7.611 46.219 1.00 75.88 839 VAL A N 1
ATOM 6216 C CA . VAL A 1 839 ? -44.724 -7.188 46.654 1.00 75.88 839 VAL A CA 1
ATOM 6217 C C . VAL A 1 839 ? -44.694 -5.729 47.109 1.00 75.88 839 VAL A C 1
ATOM 6219 O O . VAL A 1 839 ? -45.566 -4.979 46.667 1.00 75.88 839 VAL A O 1
ATOM 6222 N N . GLU A 1 840 ? -43.686 -5.304 47.874 1.00 76.19 840 GLU A N 1
ATOM 6223 C CA . GLU A 1 840 ? -43.497 -3.891 48.262 1.00 76.19 840 GLU A CA 1
ATOM 6224 C C . GLU A 1 840 ? -43.020 -3.008 47.105 1.00 76.19 840 GLU A C 1
ATOM 6226 O O . GLU A 1 840 ? -43.337 -1.823 47.018 1.00 76.19 840 GLU A O 1
ATOM 6231 N N . ARG A 1 841 ? -42.337 -3.604 46.123 1.00 69.19 841 ARG A N 1
ATOM 6232 C CA . ARG A 1 841 ? -41.785 -2.940 44.933 1.00 69.19 841 ARG A CA 1
ATOM 6233 C C . ARG A 1 841 ? -42.343 -3.558 43.647 1.00 69.19 841 ARG A C 1
ATOM 6235 O O . ARG A 1 841 ? -41.614 -4.177 42.854 1.00 69.19 841 ARG A O 1
ATOM 6242 N N . PRO A 1 842 ? -43.648 -3.408 43.364 1.00 57.31 842 PRO A N 1
ATOM 6243 C CA . PRO A 1 842 ? -44.254 -4.034 42.199 1.00 57.31 842 PRO A CA 1
ATOM 6244 C C . PRO A 1 842 ? -43.618 -3.533 40.890 1.00 57.31 842 PRO A C 1
ATOM 6246 O O . PRO A 1 842 ? -43.572 -2.338 40.587 1.00 57.31 842 PRO A O 1
ATOM 6249 N N . LYS A 1 843 ? -43.170 -4.475 40.050 1.00 50.22 843 LYS A N 1
ATOM 6250 C CA . LYS A 1 843 ? -42.551 -4.202 38.741 1.00 50.22 843 LYS A CA 1
ATOM 6251 C C . LYS A 1 843 ? -43.595 -3.662 37.751 1.00 50.22 843 LYS A C 1
ATOM 6253 O O . LYS A 1 843 ? -44.343 -4.433 37.145 1.00 50.22 843 LYS A O 1
ATOM 6258 N N . THR A 1 844 ? -43.670 -2.344 37.552 1.00 49.53 844 THR A N 1
ATOM 6259 C CA . THR A 1 844 ? -44.651 -1.697 36.652 1.00 49.53 844 THR A CA 1
ATOM 6260 C C . THR A 1 844 ? -43.989 -1.042 35.428 1.00 49.53 844 THR A C 1
ATOM 6262 O O . THR A 1 844 ? -42.840 -0.620 35.465 1.00 49.53 844 THR A O 1
ATOM 6265 N N . VAL A 1 845 ? -44.685 -1.000 34.284 1.00 45.09 845 VAL A N 1
ATOM 6266 C CA . VAL A 1 845 ? -44.188 -0.415 33.020 1.00 45.09 845 VAL A CA 1
ATOM 6267 C C . VAL A 1 845 ? -45.276 0.432 32.372 1.00 45.09 845 VAL A C 1
ATOM 6269 O O . VAL A 1 845 ? -46.402 -0.029 32.193 1.00 45.09 845 VAL A O 1
ATOM 6272 N N . LEU A 1 846 ? -44.930 1.648 31.944 1.00 43.59 846 LEU A N 1
ATOM 6273 C CA . LEU A 1 846 ? -45.795 2.508 31.134 1.00 43.59 846 LEU A CA 1
ATOM 6274 C C . LEU A 1 846 ? -45.354 2.455 29.662 1.00 43.59 846 LEU A C 1
ATOM 6276 O O . LEU A 1 846 ? -44.272 2.917 29.307 1.00 43.59 846 LEU A O 1
ATOM 6280 N N . TRP A 1 847 ? -46.199 1.901 28.794 1.00 48.62 847 TRP A N 1
ATOM 6281 C CA . TRP A 1 847 ? -45.948 1.750 27.361 1.00 48.62 847 TRP A CA 1
ATOM 6282 C C . TRP A 1 847 ? -46.696 2.829 26.572 1.00 48.62 847 TRP A C 1
ATOM 6284 O O . TRP A 1 847 ? -47.910 2.742 26.385 1.00 48.62 847 TRP A O 1
ATOM 6294 N N . VAL A 1 848 ? -45.989 3.860 26.108 1.00 47.88 848 VAL A N 1
ATOM 6295 C CA . VAL A 1 848 ? -46.585 4.971 25.347 1.00 47.88 848 VAL A CA 1
ATOM 6296 C C . VAL A 1 848 ? -46.465 4.699 23.850 1.00 47.88 848 VAL A C 1
ATOM 6298 O O . VAL A 1 848 ? -45.382 4.393 23.361 1.00 47.88 848 VAL A O 1
ATOM 6301 N N . THR A 1 849 ? -47.566 4.815 23.114 1.00 46.09 849 THR A N 1
ATOM 6302 C CA . THR A 1 849 ? -47.621 4.539 21.670 1.00 46.09 849 THR A CA 1
ATOM 6303 C C . THR A 1 849 ? -48.469 5.583 20.939 1.00 46.09 849 THR A C 1
ATOM 6305 O O . THR A 1 849 ? -49.401 6.147 21.511 1.00 46.09 849 THR A O 1
ATOM 6308 N N . GLN A 1 850 ? -48.140 5.857 19.670 1.00 42.97 850 GLN A N 1
ATOM 6309 C CA . GLN A 1 850 ? -49.042 6.550 18.748 1.00 42.97 850 GLN A CA 1
ATOM 6310 C C . GLN A 1 850 ? -50.040 5.529 18.203 1.00 42.97 850 GLN A C 1
ATOM 6312 O O . GLN A 1 850 ? -49.756 4.879 17.197 1.00 42.97 850 GLN A O 1
ATOM 6317 N N . ASN A 1 851 ? -51.243 5.461 18.785 1.00 52.94 851 ASN A N 1
ATOM 6318 C CA . ASN A 1 851 ? -52.324 4.502 18.491 1.00 52.94 851 ASN A CA 1
ATOM 6319 C C . ASN A 1 851 ? -52.175 3.129 19.189 1.00 52.94 851 ASN A C 1
ATOM 6321 O O . ASN A 1 851 ? -51.476 2.985 20.180 1.00 52.94 851 ASN A O 1
ATOM 6325 N N . ALA A 1 852 ? -52.939 2.120 18.750 1.00 55.19 852 ALA A N 1
ATOM 6326 C CA . ALA A 1 852 ? -52.881 0.778 19.333 1.00 55.19 852 ALA A CA 1
ATOM 6327 C C . ALA A 1 852 ? -51.554 0.080 18.965 1.00 55.19 852 ALA A C 1
ATOM 6329 O O . ALA A 1 852 ? -51.174 0.176 17.796 1.00 55.19 852 ALA A O 1
ATOM 6330 N N . PRO A 1 853 ? -50.916 -0.665 19.896 1.00 52.16 853 PRO A N 1
ATOM 6331 C CA . PRO A 1 853 ? -49.653 -1.348 19.639 1.00 52.16 853 PRO A CA 1
ATOM 6332 C C . PRO A 1 853 ? -49.717 -2.236 18.394 1.00 52.16 853 PRO A C 1
ATOM 6334 O O . PRO A 1 853 ? -50.651 -3.031 18.227 1.00 52.16 853 PRO A O 1
ATOM 6337 N N . GLU A 1 854 ? -48.722 -2.127 17.521 1.00 53.09 854 GLU A N 1
ATOM 6338 C CA . GLU A 1 854 ? -48.566 -3.028 16.385 1.00 53.09 854 GLU A CA 1
ATOM 6339 C C . GLU A 1 854 ? -48.169 -4.441 16.852 1.00 53.09 854 GLU A C 1
ATOM 6341 O O . GLU A 1 854 ? -47.855 -4.680 18.014 1.00 53.09 854 GLU A O 1
ATOM 6346 N N . THR A 1 855 ? -48.201 -5.433 15.956 1.00 47.75 855 THR A N 1
ATOM 6347 C CA . THR A 1 855 ? -48.020 -6.853 16.340 1.00 47.75 855 THR A CA 1
ATOM 6348 C C . THR A 1 855 ? -46.683 -7.121 17.043 1.00 47.75 855 THR A C 1
ATOM 6350 O O . THR A 1 855 ? -46.610 -7.958 17.937 1.00 47.75 855 THR A O 1
ATOM 6353 N N . GLU A 1 856 ? -45.630 -6.404 16.667 1.00 44.94 856 GLU A N 1
ATOM 6354 C CA . GLU A 1 856 ? -44.294 -6.537 17.257 1.00 44.94 856 GLU A CA 1
ATOM 6355 C C . GLU A 1 856 ? -44.194 -5.839 18.624 1.00 44.94 856 GLU A C 1
ATOM 6357 O O . GLU A 1 856 ? -43.581 -6.375 19.551 1.00 44.94 856 GLU A O 1
ATOM 6362 N N . GLU A 1 857 ? -44.890 -4.713 18.795 1.00 45.31 857 GLU A N 1
ATOM 6363 C CA . GLU A 1 857 ? -45.025 -4.006 20.073 1.00 45.31 857 GLU A CA 1
ATOM 6364 C C . GLU A 1 857 ? -45.865 -4.830 21.059 1.00 45.31 857 GLU A C 1
ATOM 6366 O O . GLU A 1 857 ? -45.475 -5.021 22.209 1.00 45.31 857 GLU A O 1
ATOM 6371 N N . GLN A 1 858 ? -46.961 -5.430 20.586 1.00 59.31 858 GLN A N 1
ATOM 6372 C CA . GLN A 1 858 ? -47.811 -6.304 21.390 1.00 59.31 858 GLN A CA 1
ATOM 6373 C C . GLN A 1 858 ? -47.080 -7.580 21.824 1.00 59.31 858 GLN A C 1
ATOM 6375 O O . GLN A 1 858 ? -47.192 -7.974 22.978 1.00 59.31 858 GLN A O 1
ATOM 6380 N N . ASN A 1 859 ? -46.262 -8.186 20.957 1.00 46.12 859 ASN A N 1
ATOM 6381 C CA . ASN A 1 859 ? -45.418 -9.324 21.342 1.00 46.12 859 ASN A CA 1
ATOM 6382 C C . ASN A 1 859 ? -44.417 -8.967 22.453 1.00 46.12 859 ASN A C 1
ATOM 6384 O O . ASN A 1 859 ? -44.010 -9.837 23.221 1.00 46.12 859 ASN A O 1
ATOM 6388 N N . THR A 1 860 ? -43.996 -7.705 22.520 1.00 44.69 860 THR A N 1
ATOM 6389 C CA . THR A 1 860 ? -43.060 -7.209 23.534 1.00 44.69 860 THR A CA 1
ATOM 6390 C C . THR A 1 860 ? -43.783 -6.923 24.847 1.00 44.69 860 THR A C 1
ATOM 6392 O O . THR A 1 860 ? -43.336 -7.380 25.896 1.00 44.69 860 THR A O 1
ATOM 6395 N N . ILE A 1 861 ? -44.955 -6.286 24.784 1.00 49.31 861 ILE A N 1
ATOM 6396 C CA . ILE A 1 861 ? -45.869 -6.117 25.923 1.00 49.31 861 ILE A CA 1
ATOM 6397 C C . ILE A 1 861 ? -46.231 -7.481 26.531 1.00 49.31 861 ILE A C 1
ATOM 6399 O O . ILE A 1 861 ? -46.104 -7.672 27.737 1.00 49.31 861 ILE A O 1
ATOM 6403 N N . ASP A 1 862 ? -46.605 -8.457 25.703 1.00 52.28 862 ASP A N 1
ATOM 6404 C CA . ASP A 1 862 ? -46.977 -9.804 26.148 1.00 52.28 862 ASP A CA 1
ATOM 6405 C C . ASP A 1 862 ? -45.798 -10.537 26.813 1.00 52.28 862 ASP A C 1
ATOM 6407 O O . ASP A 1 862 ? -45.995 -11.308 27.753 1.00 52.28 862 ASP A O 1
ATOM 6411 N N . LYS A 1 863 ? -44.562 -10.280 26.365 1.00 44.41 863 LYS A N 1
ATOM 6412 C CA . LYS A 1 863 ? -43.342 -10.813 26.991 1.00 44.41 863 LYS A CA 1
ATOM 6413 C C . LYS A 1 863 ? -43.008 -10.123 28.311 1.00 44.41 863 LYS A C 1
ATOM 6415 O O . LYS A 1 863 ? -42.633 -10.817 29.245 1.00 44.41 863 LYS A O 1
ATOM 6420 N N . LEU A 1 864 ? -43.169 -8.805 28.418 1.00 44.97 864 LEU A N 1
ATOM 6421 C CA . LEU A 1 864 ? -42.995 -8.071 29.679 1.00 44.97 864 LEU A CA 1
ATOM 6422 C C . LEU A 1 864 ? -44.000 -8.548 30.734 1.00 44.97 864 LEU A C 1
ATOM 6424 O O . LEU A 1 864 ? -43.621 -8.827 31.867 1.00 44.97 864 LEU A O 1
ATOM 6428 N N . ILE A 1 865 ? -45.252 -8.762 30.325 1.00 50.97 865 ILE A N 1
ATOM 6429 C CA . ILE A 1 865 ? -46.284 -9.384 31.163 1.00 50.97 865 ILE A CA 1
ATOM 6430 C C . ILE A 1 865 ? -45.880 -10.814 31.556 1.00 50.97 865 ILE A C 1
ATOM 6432 O O . ILE A 1 865 ? -46.059 -11.214 32.704 1.00 50.97 865 ILE A O 1
ATOM 6436 N N . ALA A 1 866 ? -45.290 -11.589 30.639 1.00 44.03 866 ALA A N 1
ATOM 6437 C CA . ALA A 1 866 ? -44.783 -12.931 30.941 1.00 44.03 866 ALA A CA 1
ATOM 6438 C C . ALA A 1 866 ? -43.554 -12.937 31.874 1.00 44.03 866 ALA A C 1
ATOM 6440 O O . ALA A 1 866 ? -43.332 -13.933 32.560 1.00 44.03 866 ALA A O 1
ATOM 6441 N N . LEU A 1 867 ? -42.782 -11.845 31.911 1.00 40.44 867 LEU A N 1
ATOM 6442 C CA . LEU A 1 867 ? -41.640 -11.618 32.807 1.00 40.44 867 LEU A CA 1
ATOM 6443 C C . LEU A 1 867 ? -42.049 -11.016 34.164 1.00 40.44 867 LEU A C 1
ATOM 6445 O O . LEU A 1 867 ? -41.185 -10.719 34.983 1.00 40.44 867 LEU A O 1
ATOM 6449 N N . GLY A 1 868 ? -43.352 -10.856 34.414 1.00 41.69 868 GLY A N 1
ATOM 6450 C CA . GLY A 1 868 ? -43.883 -10.398 35.699 1.00 41.69 868 GLY A CA 1
ATOM 6451 C C . GLY A 1 868 ? -44.089 -8.887 35.814 1.00 41.69 868 GLY A C 1
ATOM 6452 O O . GLY A 1 868 ? -44.421 -8.419 36.897 1.00 41.69 868 GLY A O 1
ATOM 6453 N N . TYR A 1 869 ? -43.942 -8.121 34.728 1.00 49.50 869 TYR A N 1
ATOM 6454 C CA . TYR A 1 869 ? -44.232 -6.687 34.737 1.00 49.50 869 TYR A CA 1
ATOM 6455 C C . TYR A 1 869 ? -45.723 -6.406 34.534 1.00 49.50 869 TYR A C 1
ATOM 6457 O O . TYR A 1 869 ? -46.369 -6.954 33.637 1.00 49.50 869 TYR A O 1
ATOM 6465 N N . THR A 1 870 ? -46.261 -5.456 35.293 1.00 51.16 870 THR A N 1
ATOM 6466 C CA . THR A 1 870 ? -47.579 -4.877 35.011 1.00 51.16 870 THR A CA 1
ATOM 6467 C C . THR A 1 870 ? -47.430 -3.771 33.968 1.00 51.16 870 THR A C 1
ATOM 6469 O O . THR A 1 870 ? -46.927 -2.693 34.273 1.00 51.16 870 THR A O 1
ATOM 6472 N N . VAL A 1 871 ? -47.859 -4.026 32.728 1.00 49.75 871 VAL A N 1
ATOM 6473 C CA . VAL A 1 871 ? -47.702 -3.086 31.602 1.00 49.75 871 VAL A CA 1
ATOM 6474 C C . VAL A 1 871 ? -48.991 -2.294 31.351 1.00 49.75 871 VAL A C 1
ATOM 6476 O O . VAL A 1 871 ? -50.019 -2.864 30.986 1.00 49.75 871 VAL A O 1
ATOM 6479 N N . THR A 1 872 ? -48.929 -0.969 31.488 1.00 54.69 872 THR A N 1
ATOM 6480 C CA . THR A 1 872 ? -50.018 -0.032 31.167 1.00 54.69 872 THR A CA 1
ATOM 6481 C C . THR A 1 872 ? -49.749 0.634 29.821 1.00 54.69 872 THR A C 1
ATOM 6483 O O . THR A 1 872 ? -48.776 1.367 29.683 1.00 54.69 872 THR A O 1
ATOM 6486 N N . VAL A 1 873 ? -50.607 0.405 28.823 1.00 54.50 873 VAL A N 1
ATOM 6487 C CA . VAL A 1 873 ? -50.463 0.989 27.476 1.00 54.50 873 VAL A CA 1
ATOM 6488 C C . VAL A 1 873 ? -51.253 2.295 27.367 1.00 54.50 873 VAL A C 1
ATOM 6490 O O . VAL A 1 873 ? -52.453 2.308 27.648 1.00 54.50 873 VAL A O 1
ATOM 6493 N N . VAL A 1 874 ? -50.611 3.378 26.920 1.00 52.38 874 VAL A N 1
ATOM 6494 C CA . VAL A 1 874 ? -51.233 4.700 26.732 1.00 52.38 874 VAL A CA 1
ATOM 6495 C C . VAL A 1 874 ? -51.055 5.181 25.291 1.00 52.38 874 VAL A C 1
ATOM 6497 O O . VAL A 1 874 ? -49.941 5.217 24.775 1.00 52.38 874 VAL A O 1
ATOM 6500 N N . ASP A 1 875 ? -52.164 5.569 24.658 1.00 52.97 875 ASP A N 1
ATOM 6501 C CA . ASP A 1 875 ? -52.192 6.189 23.326 1.00 52.97 875 ASP A CA 1
ATOM 6502 C C . ASP A 1 875 ? -51.980 7.706 23.453 1.00 52.97 875 ASP A C 1
ATOM 6504 O O . ASP A 1 875 ? -52.800 8.402 24.061 1.00 52.97 875 ASP A O 1
ATOM 6508 N N . ASP A 1 876 ? -50.896 8.224 22.877 1.00 50.94 876 ASP A N 1
ATOM 6509 C CA . ASP A 1 876 ? -50.527 9.644 22.944 1.00 50.94 876 ASP A CA 1
ATOM 6510 C C . ASP A 1 876 ? -51.488 10.573 22.162 1.00 50.94 876 ASP A C 1
ATOM 6512 O O . ASP A 1 876 ? -51.454 11.795 22.332 1.00 50.94 876 ASP A O 1
ATOM 6516 N N . ASN A 1 877 ? -52.400 10.015 21.349 1.00 43.38 877 ASN A N 1
ATOM 6517 C CA . ASN A 1 877 ? -53.358 10.790 20.550 1.00 43.38 877 ASN A CA 1
ATOM 6518 C C . ASN A 1 877 ? -54.527 11.353 21.366 1.00 43.38 877 ASN A C 1
ATOM 6520 O O . ASN A 1 877 ? -55.273 12.219 20.889 1.00 43.38 877 ASN A O 1
ATOM 6524 N N . PHE A 1 878 ? -54.714 10.883 22.596 1.00 42.81 878 PHE A N 1
ATOM 6525 C CA . PHE A 1 878 ? -55.662 11.454 23.537 1.00 42.81 878 PHE A CA 1
ATOM 6526 C C . PHE A 1 878 ? -54.869 12.205 24.594 1.00 42.81 878 PHE A C 1
ATOM 6528 O O . PHE A 1 878 ? -54.177 11.587 25.386 1.00 42.81 878 PHE A O 1
ATOM 6535 N N . GLY A 1 879 ? -54.995 13.536 24.624 1.00 36.91 879 GLY A N 1
ATOM 6536 C CA . GLY A 1 879 ? -54.397 14.401 25.646 1.00 36.91 879 GLY A CA 1
ATOM 6537 C C . GLY A 1 879 ? -54.917 14.120 27.063 1.00 36.91 879 GLY A C 1
ATOM 6538 O O . GLY A 1 879 ? -55.644 14.935 27.633 1.00 36.91 879 GLY A O 1
ATOM 6539 N N . GLY A 1 880 ? -54.573 12.957 27.608 1.00 36.91 880 GLY A N 1
ATOM 6540 C CA . GLY A 1 880 ? -54.624 12.620 29.017 1.00 36.91 880 GLY A CA 1
ATOM 6541 C C . GLY A 1 880 ? -53.469 13.302 29.736 1.00 36.91 880 GLY A C 1
ATOM 6542 O O . GLY A 1 880 ? -52.390 13.505 29.183 1.00 36.91 880 GLY A O 1
ATOM 6543 N N . ASN A 1 881 ? -53.727 13.728 30.964 1.00 37.62 881 ASN A N 1
ATOM 6544 C CA . ASN A 1 881 ? -52.751 14.431 31.771 1.00 37.62 881 ASN A CA 1
ATOM 6545 C C . ASN A 1 881 ? -51.776 13.407 32.368 1.00 37.62 881 ASN A C 1
ATOM 6547 O O . ASN A 1 881 ? -52.177 12.617 33.214 1.00 37.62 881 ASN A O 1
ATOM 6551 N N . ALA A 1 882 ? -50.505 13.425 31.959 1.00 35.28 882 ALA A N 1
ATOM 6552 C CA . ALA A 1 882 ? -49.467 12.557 32.531 1.00 35.28 882 ALA A CA 1
ATOM 6553 C C . ALA A 1 882 ? -49.257 12.777 34.048 1.00 35.28 882 ALA A C 1
ATOM 6555 O O . ALA A 1 882 ? -48.631 11.958 34.707 1.00 35.28 882 ALA A O 1
ATOM 6556 N N . ASN A 1 883 ? -49.823 13.852 34.610 1.00 34.31 883 ASN A N 1
ATOM 6557 C CA . ASN A 1 883 ? -49.778 14.182 36.036 1.00 34.31 883 ASN A CA 1
ATOM 6558 C C . ASN A 1 883 ? -50.603 13.249 36.944 1.00 34.31 883 ASN A C 1
ATOM 6560 O O . ASN A 1 883 ? -50.555 13.430 38.158 1.00 34.31 883 ASN A O 1
ATOM 6564 N N . ASP A 1 884 ? -51.376 12.307 36.397 1.00 34.56 884 ASP A N 1
ATOM 6565 C CA . ASP A 1 884 ? -52.103 11.308 37.197 1.00 34.56 884 ASP A CA 1
ATOM 6566 C C . ASP A 1 884 ? -51.195 10.135 37.645 1.00 34.56 884 ASP A C 1
ATOM 6568 O O . ASP A 1 884 ? -51.676 9.205 38.286 1.00 34.56 884 ASP A O 1
ATOM 6572 N N . TYR A 1 885 ? -49.889 10.182 37.336 1.00 35.16 885 TYR A N 1
ATOM 6573 C CA . TYR A 1 885 ? -48.911 9.134 37.646 1.00 35.16 885 TYR A CA 1
ATOM 6574 C C . TYR A 1 885 ? -47.639 9.742 38.279 1.00 35.16 885 TYR A C 1
ATOM 6576 O O . TYR A 1 885 ? -47.046 10.672 37.728 1.00 35.16 885 TYR A O 1
ATOM 6584 N N . SER A 1 886 ? -47.234 9.256 39.457 1.00 27.72 886 SER A N 1
ATOM 6585 C CA . SER A 1 886 ? -46.035 9.682 40.204 1.00 27.72 886 SER A CA 1
ATOM 6586 C C . SER A 1 886 ? -44.779 8.935 39.737 1.00 27.72 886 SER A C 1
ATOM 6588 O O . SER A 1 886 ? -44.835 7.731 39.517 1.00 27.72 886 SER A O 1
ATOM 6590 N N . VAL A 1 887 ? -43.650 9.640 39.562 1.00 31.48 887 VAL A N 1
ATOM 6591 C CA . VAL A 1 887 ? -42.420 9.100 38.940 1.00 31.48 887 VAL A CA 1
ATOM 6592 C C . VAL A 1 887 ? -41.148 9.709 39.568 1.00 31.48 887 VAL A C 1
ATOM 6594 O O . VAL A 1 887 ? -41.034 10.935 39.611 1.00 31.48 887 VAL A O 1
ATOM 6597 N N . THR A 1 888 ? -40.182 8.885 40.019 1.00 27.09 888 THR A N 1
ATOM 6598 C CA . THR A 1 888 ? -38.745 9.196 40.293 1.00 27.09 888 THR A CA 1
ATOM 6599 C C . THR A 1 888 ? -37.899 7.881 40.257 1.00 27.09 888 THR A C 1
ATOM 6601 O O . THR A 1 888 ? -38.461 6.815 40.460 1.00 27.09 888 THR A O 1
ATOM 6604 N N . PHE A 1 889 ? -36.604 7.937 39.873 1.00 24.73 889 PHE A N 1
ATOM 6605 C CA . PHE A 1 889 ? -35.744 6.846 39.306 1.00 24.73 889 PHE A CA 1
ATOM 6606 C C . PHE A 1 889 ? -35.042 5.939 40.344 1.00 24.73 889 PHE A C 1
ATOM 6608 O O . PHE A 1 889 ? -34.687 6.522 41.358 1.00 24.73 889 PHE A O 1
ATOM 6615 N N . ILE A 1 890 ? -34.661 4.673 40.004 1.00 26.17 890 ILE A N 1
ATOM 6616 C CA . ILE A 1 890 ? -33.271 4.088 39.964 1.00 26.17 890 ILE A CA 1
ATOM 6617 C C . ILE A 1 890 ? -33.177 2.862 38.997 1.00 26.17 890 ILE A C 1
ATOM 6619 O O . ILE A 1 890 ? -34.165 2.224 38.659 1.00 26.17 890 ILE A O 1
ATOM 6623 N N . TYR A 1 891 ? -31.951 2.648 38.502 1.00 29.30 891 TYR A N 1
ATOM 6624 C CA . TYR A 1 891 ? -31.369 1.701 37.538 1.00 29.30 891 TYR A CA 1
ATOM 6625 C C . TYR A 1 891 ? -31.171 0.276 38.089 1.00 29.30 891 TYR A C 1
ATOM 6627 O O . TYR A 1 891 ? -30.494 0.169 39.105 1.00 29.30 891 TYR A O 1
ATOM 6635 N N . GLU A 1 892 ? -31.587 -0.772 37.361 1.00 27.08 892 GLU A N 1
ATOM 6636 C CA . GLU A 1 892 ? -30.992 -2.122 37.436 1.00 27.08 892 GLU A CA 1
ATOM 6637 C C . GLU A 1 892 ? -30.945 -2.801 36.051 1.00 27.08 892 GLU A C 1
ATOM 6639 O O . GLU A 1 892 ? -31.893 -2.729 35.270 1.00 27.08 892 GLU A O 1
ATOM 6644 N N . ASP A 1 893 ? -29.778 -3.393 35.779 1.00 27.58 893 ASP A N 1
ATOM 6645 C CA . ASP A 1 893 ? -29.363 -4.283 34.688 1.00 27.58 893 ASP A CA 1
ATOM 6646 C C . ASP A 1 893 ? -29.522 -3.858 33.219 1.00 27.58 893 ASP A C 1
ATOM 6648 O O . ASP A 1 893 ? -30.534 -4.092 32.559 1.00 27.58 893 ASP A O 1
ATOM 6652 N N . VAL A 1 894 ? -28.402 -3.403 32.638 1.00 25.53 894 VAL A N 1
ATOM 6653 C CA . VAL A 1 894 ? -28.127 -3.598 31.206 1.00 25.53 894 VAL A CA 1
ATOM 6654 C C . VAL A 1 894 ? -26.707 -4.129 31.028 1.00 25.53 894 VAL A C 1
ATOM 6656 O O . VAL A 1 894 ? -25.742 -3.367 30.994 1.00 25.53 894 VAL A O 1
ATOM 6659 N N . ASN A 1 895 ? -26.597 -5.446 30.857 1.00 24.75 895 ASN A N 1
ATOM 6660 C CA . ASN A 1 895 ? -25.457 -6.064 30.193 1.00 24.75 895 ASN A CA 1
ATOM 6661 C C . ASN A 1 895 ? -25.700 -6.051 28.680 1.00 24.75 895 ASN A C 1
ATOM 6663 O O . ASN A 1 895 ? -26.471 -6.855 28.169 1.00 24.75 895 ASN A O 1
ATOM 6667 N N . SER A 1 896 ? -25.069 -5.097 27.989 1.00 28.80 896 SER A N 1
ATOM 6668 C CA . SER A 1 896 ? -24.097 -5.347 26.910 1.00 28.80 896 SER A CA 1
ATOM 6669 C C . SER A 1 896 ? -23.789 -4.037 26.167 1.00 28.80 896 SER A C 1
ATOM 6671 O O . SER A 1 896 ? -24.663 -3.481 25.505 1.00 28.80 896 SER A O 1
ATOM 6673 N N . GLY A 1 897 ? -22.532 -3.585 26.234 1.00 29.78 897 GLY A N 1
ATOM 6674 C CA . GLY A 1 897 ? -21.946 -2.645 25.269 1.00 29.78 897 GLY A CA 1
ATOM 6675 C C . GLY A 1 897 ? -22.095 -1.147 25.570 1.00 29.78 897 GLY A C 1
ATOM 6676 O O . GLY A 1 897 ? -22.958 -0.483 25.011 1.00 29.78 897 GLY A O 1
ATOM 6677 N N . THR A 1 898 ? -21.175 -0.640 26.402 1.00 32.62 898 THR A N 1
ATOM 6678 C CA . THR A 1 898 ? -20.657 0.749 26.474 1.00 32.62 898 THR A CA 1
ATOM 6679 C C . THR A 1 898 ? -21.619 1.928 26.731 1.00 32.62 898 THR A C 1
ATOM 6681 O O . THR A 1 898 ? -22.084 2.592 25.808 1.00 32.62 898 THR A O 1
ATOM 6684 N N . ALA A 1 899 ? -21.734 2.344 28.008 1.00 25.03 899 ALA A N 1
ATOM 6685 C CA . ALA A 1 899 ? -21.954 3.751 28.388 1.00 25.03 899 ALA A CA 1
ATOM 6686 C C . ALA A 1 899 ? -21.522 4.083 29.839 1.00 25.03 899 ALA A C 1
ATOM 6688 O O . ALA A 1 899 ? -21.788 3.316 30.757 1.00 25.03 899 ALA A O 1
ATOM 6689 N N . LEU A 1 900 ? -20.987 5.309 30.004 1.00 26.00 900 LEU A N 1
ATOM 6690 C CA . LEU A 1 900 ? -20.785 6.138 31.216 1.00 26.00 900 LEU A CA 1
ATOM 6691 C C . LEU A 1 900 ? -19.404 6.123 31.906 1.00 26.00 900 LEU A C 1
ATOM 6693 O O . LEU A 1 900 ? -19.115 5.307 32.773 1.00 26.00 900 LEU A O 1
ATOM 6697 N N . ALA A 1 901 ? -18.630 7.186 31.651 1.00 23.25 901 ALA A N 1
ATOM 6698 C CA . ALA A 1 901 ? -17.630 7.707 32.580 1.00 23.25 901 ALA A CA 1
ATOM 6699 C C . ALA A 1 901 ? -18.034 9.110 33.080 1.00 23.25 901 ALA A C 1
ATOM 6701 O O . ALA A 1 901 ? -18.432 9.969 32.293 1.00 23.25 901 ALA A O 1
ATOM 6702 N N . ASN A 1 902 ? -17.822 9.323 34.386 1.00 24.84 902 ASN A N 1
ATOM 6703 C CA . ASN A 1 902 ? -17.779 10.583 35.152 1.00 24.84 902 ASN A CA 1
ATOM 6704 C C . ASN A 1 902 ? -19.041 11.071 35.895 1.00 24.84 902 ASN A C 1
ATOM 6706 O O . ASN A 1 902 ? -19.567 12.152 35.637 1.00 24.84 902 ASN A O 1
ATOM 6710 N N . ILE A 1 903 ? -19.380 10.371 36.987 1.00 27.38 903 ILE A N 1
ATOM 6711 C CA . ILE A 1 903 ? -20.030 10.959 38.175 1.00 27.38 903 ILE A CA 1
ATOM 6712 C C . ILE A 1 903 ? -18.932 11.367 39.171 1.00 27.38 903 ILE A C 1
ATOM 6714 O O . ILE A 1 903 ? -18.627 10.632 40.104 1.00 27.38 903 ILE A O 1
ATOM 6718 N N . ALA A 1 904 ? -18.297 12.525 38.973 1.00 25.16 904 ALA A N 1
ATOM 6719 C CA . ALA A 1 904 ? -17.241 12.984 39.889 1.00 25.16 904 ALA A CA 1
ATOM 6720 C C . ALA A 1 904 ? -17.442 14.388 40.484 1.00 25.16 904 ALA A C 1
ATOM 6722 O O . ALA A 1 904 ? -16.594 14.827 41.249 1.00 25.16 904 ALA A O 1
ATOM 6723 N N . ASN A 1 905 ? -18.537 15.111 40.201 1.00 28.41 905 ASN A N 1
ATOM 6724 C CA . ASN A 1 905 ? -18.720 16.480 40.726 1.00 28.41 905 ASN A CA 1
ATOM 6725 C C . ASN A 1 905 ? -20.168 16.838 41.118 1.00 28.41 905 ASN A C 1
ATOM 6727 O O . ASN A 1 905 ? -20.687 17.880 40.719 1.00 28.41 905 ASN A O 1
ATOM 6731 N N . LEU A 1 906 ? -20.821 16.018 41.945 1.00 26.67 906 LEU A N 1
ATOM 6732 C CA . LEU A 1 906 ? -22.115 16.362 42.549 1.00 26.67 906 LEU A CA 1
ATOM 6733 C C . LEU A 1 906 ? -21.939 16.791 44.010 1.00 26.67 906 LEU A C 1
ATOM 6735 O O . LEU A 1 906 ? -21.536 16.002 44.859 1.00 26.67 906 LEU A O 1
ATOM 6739 N N . ALA A 1 907 ? -22.248 18.055 44.310 1.00 27.55 907 ALA A N 1
ATOM 6740 C CA . ALA A 1 907 ? -22.370 18.532 45.685 1.00 27.55 907 ALA A CA 1
ATOM 6741 C C . ALA A 1 907 ? -23.806 18.307 46.181 1.00 27.55 907 ALA A C 1
ATOM 6743 O O . ALA A 1 907 ? -24.756 18.842 45.608 1.00 27.55 907 ALA A O 1
ATOM 6744 N N . THR A 1 908 ? -23.953 17.541 47.260 1.00 27.91 908 THR A N 1
ATOM 6745 C CA . THR A 1 908 ? -25.226 17.293 47.946 1.00 27.91 908 THR A CA 1
ATOM 6746 C C . THR A 1 908 ? -25.489 18.359 49.014 1.00 27.91 908 THR A C 1
ATOM 6748 O O . THR A 1 908 ? -24.568 18.919 49.617 1.00 27.91 908 THR A O 1
ATOM 6751 N N . THR A 1 909 ? -26.764 18.675 49.253 1.00 30.34 909 THR A N 1
ATOM 6752 C CA . THR A 1 909 ? -27.171 19.396 50.473 1.00 30.34 909 THR A CA 1
ATOM 6753 C C . THR A 1 909 ? -27.496 18.400 51.586 1.00 30.34 909 THR A C 1
ATOM 6755 O O . THR A 1 909 ? -27.620 17.204 51.339 1.00 30.34 909 THR A O 1
ATOM 6758 N N . THR A 1 910 ? -27.659 18.890 52.817 1.00 25.91 910 THR A N 1
ATOM 6759 C CA . THR A 1 910 ? -27.863 18.095 54.044 1.00 25.91 910 THR A CA 1
ATOM 6760 C C . THR A 1 910 ? -29.105 17.182 54.039 1.00 25.91 910 THR A C 1
ATOM 6762 O O . THR A 1 910 ? -29.246 16.389 54.958 1.00 25.91 910 THR A O 1
ATOM 6765 N N . ASN A 1 911 ? -29.966 17.265 53.015 1.00 28.08 911 ASN A N 1
ATOM 6766 C CA . ASN A 1 911 ? -31.177 16.451 52.845 1.00 28.08 911 ASN A CA 1
ATOM 6767 C C . ASN A 1 911 ? -31.213 15.722 51.476 1.00 28.08 911 ASN A C 1
ATOM 6769 O O . ASN A 1 911 ? -32.281 15.547 50.905 1.00 28.08 911 ASN A O 1
ATOM 6773 N N . GLY A 1 912 ? -30.061 15.397 50.875 1.00 27.12 912 GLY A N 1
ATOM 6774 C CA . GLY A 1 912 ? -29.990 14.450 49.744 1.00 27.12 912 GLY A CA 1
ATOM 6775 C C . GLY A 1 912 ? -30.400 14.946 48.344 1.00 27.12 912 GLY A C 1
ATOM 6776 O O . GLY A 1 912 ? -30.246 14.208 47.380 1.00 27.12 912 GLY A O 1
ATOM 6777 N N . ILE A 1 913 ? -30.847 16.195 48.163 1.00 30.84 913 ILE A N 1
ATOM 6778 C CA . ILE A 1 913 ? -31.295 16.685 46.840 1.00 30.84 913 ILE A CA 1
ATOM 6779 C C . ILE A 1 913 ? -30.118 17.168 45.969 1.00 30.84 913 ILE A C 1
ATOM 6781 O O . ILE A 1 913 ? -29.400 18.103 46.347 1.00 30.84 913 ILE A O 1
ATOM 6785 N N . VAL A 1 914 ? -29.986 16.604 44.759 1.00 30.19 914 VAL A N 1
ATOM 6786 C CA . VAL A 1 914 ? -29.173 17.140 43.650 1.00 30.19 914 VAL A CA 1
ATOM 6787 C C . VAL A 1 914 ? -29.955 18.256 42.954 1.00 30.19 914 VAL A C 1
ATOM 6789 O O . VAL A 1 914 ? -30.995 18.006 42.350 1.00 30.19 914 VAL A O 1
ATOM 6792 N N . THR A 1 915 ? -29.471 19.501 43.009 1.00 27.64 915 THR A N 1
ATOM 6793 C CA . THR A 1 915 ? -30.104 20.619 42.288 1.00 27.64 915 THR A CA 1
ATOM 6794 C C . THR A 1 915 ? -29.215 21.119 41.154 1.00 27.64 915 THR A C 1
ATOM 6796 O O . THR A 1 915 ? -28.087 21.551 41.367 1.00 27.64 915 THR A O 1
ATOM 6799 N N . SER A 1 916 ? -29.802 21.114 39.957 1.00 25.20 916 SER A N 1
ATOM 6800 C CA . SER A 1 916 ? -29.337 21.657 38.675 1.00 25.20 916 SER A CA 1
ATOM 6801 C C . SER A 1 916 ? -28.442 20.767 37.805 1.00 25.20 916 SER A C 1
ATOM 6803 O O . SER A 1 916 ? -27.295 20.475 38.118 1.00 25.20 916 SER A O 1
ATOM 6805 N N . GLU A 1 917 ? -28.974 20.443 36.626 1.00 28.67 917 GLU A N 1
ATOM 6806 C CA . GLU A 1 917 ? -28.194 20.477 35.395 1.00 28.67 917 GLU A CA 1
ATOM 6807 C C . GLU A 1 917 ? -28.838 21.472 34.447 1.00 28.67 917 GLU A C 1
ATOM 6809 O O . GLU A 1 917 ? -30.061 21.556 34.355 1.00 28.67 917 GLU A O 1
ATOM 6814 N N . ASN A 1 918 ? -27.993 22.189 33.726 1.00 26.86 918 ASN A N 1
ATOM 6815 C CA . ASN A 1 918 ? -28.373 23.077 32.642 1.00 26.86 918 ASN A CA 1
ATOM 6816 C C . ASN A 1 918 ? -27.836 22.523 31.303 1.00 26.86 918 ASN A C 1
ATOM 6818 O O . ASN A 1 918 ? -27.467 23.303 30.434 1.00 26.86 918 ASN A O 1
ATOM 6822 N N . ALA A 1 919 ? -27.731 21.195 31.146 1.00 31.30 919 ALA A N 1
ATOM 6823 C CA . ALA A 1 919 ? -26.895 20.573 30.107 1.00 31.30 919 ALA A CA 1
ATOM 6824 C C . ALA A 1 919 ? -27.649 19.825 28.991 1.00 31.30 919 ALA A C 1
ATOM 6826 O O . ALA A 1 919 ? -27.088 18.950 28.355 1.00 31.30 919 ALA A O 1
ATOM 6827 N N . LEU A 1 920 ? -28.897 20.179 28.672 1.00 28.47 920 LEU A N 1
ATOM 6828 C CA . LEU A 1 920 ? -29.550 19.644 27.456 1.00 28.47 920 LEU A CA 1
ATOM 6829 C C . LEU A 1 920 ? -29.872 20.702 26.398 1.00 28.47 920 LEU A C 1
ATOM 6831 O O . LEU A 1 920 ? -30.566 20.410 25.427 1.00 28.47 920 LEU A O 1
ATOM 6835 N N . TYR A 1 921 ? -29.337 21.915 26.554 1.00 28.56 921 TYR A N 1
ATOM 6836 C CA . TYR A 1 921 ? -29.390 22.958 25.523 1.00 28.56 921 TYR A CA 1
ATOM 6837 C C . TYR A 1 921 ? -28.004 23.308 24.941 1.00 28.56 921 TYR A C 1
ATOM 6839 O O . TYR A 1 921 ? -27.940 24.029 23.951 1.00 28.56 921 TYR A O 1
ATOM 6847 N N . ASP A 1 922 ? -26.908 22.789 25.515 1.00 30.67 922 ASP A N 1
ATOM 6848 C CA . ASP A 1 922 ? -25.524 23.121 25.113 1.00 30.67 922 ASP A CA 1
ATOM 6849 C C . ASP A 1 922 ? -24.772 21.946 24.446 1.00 30.67 922 ASP A C 1
ATOM 6851 O O . ASP A 1 922 ? -23.900 22.172 23.619 1.00 30.67 922 ASP A O 1
ATOM 6855 N N . ASP A 1 923 ? -25.163 20.685 24.669 1.00 32.97 923 ASP A N 1
ATOM 6856 C CA . ASP A 1 923 ? -24.404 19.523 24.154 1.00 32.97 923 ASP A CA 1
ATOM 6857 C C . ASP A 1 923 ? -24.652 19.157 22.677 1.00 32.97 923 ASP A C 1
ATOM 6859 O O . ASP A 1 923 ? -23.956 18.309 22.128 1.00 32.97 923 ASP A O 1
ATOM 6863 N N . ILE A 1 924 ? -25.591 19.815 21.985 1.00 34.09 924 ILE A N 1
ATOM 6864 C CA . ILE A 1 924 ? -25.733 19.681 20.517 1.00 34.09 924 ILE A CA 1
ATOM 6865 C C . ILE A 1 924 ? -25.155 20.894 19.768 1.00 34.09 924 ILE A C 1
ATOM 6867 O O . ILE A 1 924 ? -24.905 20.802 18.570 1.00 34.09 924 ILE A O 1
ATOM 6871 N N . LEU A 1 925 ? -24.884 22.022 20.441 1.00 32.22 925 LEU A N 1
ATOM 6872 C CA . LEU A 1 925 ? -24.356 23.238 19.799 1.00 32.22 925 LEU A CA 1
ATOM 6873 C C . LEU A 1 925 ? -23.336 23.996 20.664 1.00 32.22 925 LEU A C 1
ATOM 6875 O O . LEU A 1 925 ? -23.267 25.225 20.596 1.00 32.22 925 LEU A O 1
ATOM 6879 N N . GLY A 1 926 ? -22.491 23.278 21.406 1.00 34.44 926 GLY A N 1
ATOM 6880 C CA . GLY A 1 926 ? -21.356 23.813 22.169 1.00 34.44 926 GLY A CA 1
ATOM 6881 C C . GLY A 1 926 ? -20.224 24.368 21.293 1.00 34.44 926 GLY A C 1
ATOM 6882 O O . GLY A 1 926 ? -19.047 24.175 21.580 1.00 34.44 926 GLY A O 1
ATOM 6883 N N . THR A 1 927 ? -20.558 25.048 20.197 1.00 33.44 927 THR A N 1
ATOM 6884 C CA . THR A 1 927 ? -19.619 25.768 19.343 1.00 33.44 927 THR A CA 1
ATOM 6885 C C . THR A 1 927 ? -19.891 27.260 19.467 1.00 33.44 927 THR A C 1
ATOM 6887 O O . THR A 1 927 ? -20.878 27.781 18.941 1.00 33.44 927 THR A O 1
ATOM 6890 N N . THR A 1 928 ? -18.984 28.006 20.086 1.00 36.44 928 THR A N 1
ATOM 6891 C CA . THR A 1 928 ? -18.864 29.428 19.762 1.00 36.44 928 THR A CA 1
ATOM 6892 C C . THR A 1 928 ? -18.054 29.544 18.475 1.00 36.44 928 THR A C 1
ATOM 6894 O O . THR A 1 928 ? -16.832 29.529 18.542 1.00 36.44 928 THR A O 1
ATOM 6897 N N . GLY A 1 929 ? -18.697 29.657 17.304 1.00 38.94 929 GLY A N 1
ATOM 6898 C CA . GLY A 1 929 ? -17.950 29.966 16.071 1.00 38.94 929 GLY A CA 1
ATOM 6899 C C . GLY A 1 929 ? -18.464 29.446 14.730 1.00 38.94 929 GLY A C 1
ATOM 6900 O O . GLY A 1 929 ? -17.793 29.701 13.734 1.00 38.94 929 GLY A O 1
ATOM 6901 N N . ALA A 1 930 ? -19.621 28.777 14.647 1.00 37.34 930 ALA A N 1
ATOM 6902 C CA . ALA A 1 930 ? -20.151 28.327 13.356 1.00 37.34 930 ALA A CA 1
ATOM 6903 C C . ALA A 1 930 ? -20.337 29.518 12.391 1.00 37.34 930 ALA A C 1
ATOM 6905 O O . ALA A 1 930 ? -21.209 30.373 12.580 1.00 37.34 930 ALA A O 1
ATOM 6906 N N . THR A 1 931 ? -19.496 29.596 11.358 1.00 41.38 931 THR A N 1
ATOM 6907 C CA . THR A 1 931 ? -19.628 30.584 10.283 1.00 41.38 931 THR A CA 1
ATOM 6908 C C . THR A 1 931 ? -20.176 29.886 9.052 1.00 41.38 931 THR A C 1
ATOM 6910 O O . THR A 1 931 ? -19.529 29.043 8.443 1.00 41.38 931 THR A O 1
ATOM 6913 N N . VAL A 1 932 ? -21.407 30.242 8.691 1.00 39.44 932 VAL A N 1
ATOM 6914 C CA . VAL A 1 932 ? -22.054 29.759 7.471 1.00 39.44 932 VAL A CA 1
ATOM 6915 C C . VAL A 1 932 ? -21.292 30.314 6.268 1.00 39.44 932 VAL A C 1
ATOM 6917 O O . VAL A 1 932 ? -21.178 31.533 6.107 1.00 39.44 932 VAL A O 1
ATOM 6920 N N . ASN A 1 933 ? -20.774 29.435 5.409 1.00 41.62 933 ASN A N 1
ATOM 6921 C CA . ASN A 1 933 ? -20.303 29.833 4.090 1.00 41.62 933 ASN A CA 1
ATOM 6922 C C . ASN A 1 933 ? -21.512 29.894 3.151 1.00 41.62 933 ASN A C 1
ATOM 6924 O O . ASN A 1 933 ? -21.978 28.884 2.645 1.00 41.62 933 ASN A O 1
ATOM 6928 N N . ASN A 1 934 ? -22.033 31.094 2.899 1.00 41.62 934 ASN A N 1
ATOM 6929 C CA . ASN A 1 934 ? -23.278 31.312 2.142 1.00 41.62 934 ASN A CA 1
ATOM 6930 C C . ASN A 1 934 ? -23.202 30.932 0.644 1.00 41.62 934 ASN A C 1
ATOM 6932 O O . ASN A 1 934 ? -24.094 31.295 -0.126 1.00 41.62 934 ASN A O 1
ATOM 6936 N N . THR A 1 935 ? -22.114 30.295 0.213 1.00 39.38 935 THR A N 1
ATOM 6937 C CA . THR A 1 935 ? -21.823 29.948 -1.182 1.00 39.38 935 THR A CA 1
ATOM 6938 C C . THR A 1 935 ? -21.546 28.459 -1.404 1.00 39.38 935 THR A C 1
ATOM 6940 O O . THR A 1 935 ? -21.484 28.051 -2.560 1.00 39.38 935 THR A O 1
ATOM 6943 N N . THR A 1 936 ? -21.427 27.651 -0.346 1.00 42.31 936 THR A N 1
ATOM 6944 C CA . THR A 1 936 ? -21.266 26.189 -0.414 1.00 42.31 936 THR A CA 1
ATOM 6945 C C . THR A 1 936 ? -22.186 25.518 0.609 1.00 42.31 936 THR A C 1
ATOM 6947 O O . THR A 1 936 ? -22.563 26.137 1.600 1.00 42.31 936 THR A O 1
ATOM 6950 N N . ASN A 1 937 ? -22.549 24.251 0.400 1.00 42.81 937 ASN A N 1
ATOM 6951 C CA . ASN A 1 937 ? -23.371 23.462 1.333 1.00 42.81 937 ASN A CA 1
ATOM 6952 C C . ASN A 1 937 ? -22.577 22.998 2.573 1.00 42.81 937 ASN A C 1
ATOM 6954 O O . ASN A 1 937 ? -22.912 21.990 3.182 1.00 42.81 937 ASN A O 1
ATOM 6958 N N . ILE A 1 938 ? -21.509 23.714 2.927 1.00 39.06 938 ILE A N 1
ATOM 6959 C CA . ILE A 1 938 ? -20.500 23.282 3.889 1.00 39.06 938 ILE A CA 1
ATOM 6960 C C . ILE A 1 938 ? -20.637 24.092 5.180 1.00 39.06 938 ILE A C 1
ATOM 6962 O O . ILE A 1 938 ? -20.539 25.326 5.160 1.00 39.06 938 ILE A O 1
ATOM 6966 N N . ILE A 1 939 ? -20.822 23.403 6.310 1.00 43.28 939 ILE A N 1
ATOM 6967 C CA . ILE A 1 939 ? -20.712 23.996 7.651 1.00 43.28 939 ILE A CA 1
ATOM 6968 C C . ILE A 1 939 ? -19.300 23.740 8.187 1.00 43.28 939 ILE A C 1
ATOM 6970 O O . ILE A 1 939 ? -18.871 22.596 8.283 1.00 43.28 939 ILE A O 1
ATOM 6974 N N . ASN A 1 940 ? -18.604 24.818 8.560 1.00 42.91 940 ASN A N 1
ATOM 6975 C CA . ASN A 1 940 ? -17.257 24.779 9.129 1.00 42.91 940 ASN A CA 1
ATOM 6976 C C . ASN A 1 940 ? -17.311 24.856 10.667 1.00 42.91 940 ASN A C 1
ATOM 6978 O O . ASN A 1 940 ? -17.771 25.865 11.216 1.00 42.91 940 ASN A O 1
ATOM 6982 N N . ILE A 1 941 ? -16.830 23.817 11.360 1.00 44.28 941 ILE A N 1
ATOM 6983 C CA . ILE A 1 941 ? -16.689 23.784 12.827 1.00 44.28 941 ILE A CA 1
ATOM 6984 C C . ILE A 1 941 ? -15.205 23.941 13.173 1.00 44.28 941 ILE A C 1
ATOM 6986 O O . ILE A 1 941 ? -14.426 23.007 13.032 1.00 44.28 941 ILE A O 1
ATOM 6990 N N . THR A 1 942 ? -14.803 25.133 13.614 1.00 39.84 942 THR A N 1
ATOM 6991 C CA . THR A 1 942 ? -13.378 25.493 13.744 1.00 39.84 942 THR A CA 1
ATOM 6992 C C . THR A 1 942 ? -12.814 25.437 15.166 1.00 39.84 942 THR A C 1
ATOM 6994 O O . THR A 1 942 ? -11.607 25.553 15.316 1.00 39.84 942 THR A O 1
ATOM 6997 N N . ASP A 1 943 ? -13.648 25.269 16.198 1.00 41.84 943 ASP A N 1
ATOM 6998 C CA . ASP A 1 943 ? -13.220 25.186 17.607 1.00 41.84 943 ASP A CA 1
ATOM 6999 C C . ASP A 1 943 ? -14.096 24.175 18.366 1.00 41.84 943 ASP A C 1
ATOM 7001 O O . ASP A 1 943 ? -15.102 24.518 18.989 1.00 41.84 943 ASP A O 1
ATOM 7005 N N . ASN A 1 944 ? -13.725 22.900 18.270 1.00 41.44 944 ASN A N 1
ATOM 7006 C CA . ASN A 1 944 ? -14.380 21.793 18.959 1.00 41.44 944 ASN A CA 1
ATOM 7007 C C . ASN A 1 944 ? -13.746 21.600 20.348 1.00 41.44 944 ASN A C 1
ATOM 7009 O O . ASN A 1 944 ? -12.652 21.051 20.469 1.00 41.44 944 ASN A O 1
ATOM 7013 N N . THR A 1 945 ? -14.415 22.075 21.400 1.00 38.22 945 THR A N 1
ATOM 7014 C CA . THR A 1 945 ? -13.922 21.995 22.790 1.00 38.22 945 THR A CA 1
ATOM 7015 C C . THR A 1 945 ? -14.593 20.891 23.612 1.00 38.22 945 THR A C 1
ATOM 7017 O O . THR A 1 945 ? -14.508 20.901 24.839 1.00 38.22 945 THR A O 1
ATOM 7020 N N . HIS A 1 946 ? -15.313 19.975 22.964 1.00 37.16 946 HIS A N 1
ATOM 7021 C CA . HIS A 1 946 ? -16.118 18.963 23.641 1.00 37.16 946 HIS A CA 1
ATOM 7022 C C . HIS A 1 946 ? -15.251 17.779 24.124 1.00 37.16 946 HIS A C 1
ATOM 7024 O O . HIS A 1 946 ? -14.434 17.291 23.350 1.00 37.16 946 HIS A O 1
ATOM 7030 N N . PRO A 1 947 ? -15.409 17.265 25.359 1.00 34.12 947 PRO A N 1
ATOM 7031 C CA . PRO A 1 947 ? -14.466 16.309 25.959 1.00 34.12 947 PRO A CA 1
ATOM 7032 C C . PRO A 1 947 ? -14.291 14.981 25.207 1.00 34.12 947 PRO A C 1
ATOM 7034 O O . PRO A 1 947 ? -13.248 14.354 25.344 1.00 34.12 947 PRO A O 1
ATOM 7037 N N . ILE A 1 948 ? -15.296 14.562 24.427 1.00 33.09 948 ILE A N 1
ATOM 7038 C CA . ILE A 1 948 ? -15.273 13.310 23.643 1.00 33.09 948 ILE A CA 1
ATOM 7039 C C . ILE A 1 948 ? -14.688 13.531 22.239 1.00 33.09 948 ILE A C 1
ATOM 7041 O O . ILE A 1 948 ? -14.140 12.615 21.642 1.00 33.09 948 ILE A O 1
ATOM 7045 N N . THR A 1 949 ? -14.797 14.744 21.691 1.00 36.72 949 THR A N 1
ATOM 7046 C CA . THR A 1 949 ? -14.429 15.039 20.294 1.00 36.72 949 THR A CA 1
ATOM 7047 C C . THR A 1 949 ? -13.278 16.038 20.178 1.00 36.72 949 THR A C 1
ATOM 7049 O O . THR A 1 949 ? -12.850 16.343 19.067 1.00 36.72 949 THR A O 1
ATOM 7052 N N . ALA A 1 950 ? -12.767 16.563 21.294 1.00 36.97 950 ALA A N 1
ATOM 7053 C CA . ALA A 1 950 ? -11.652 17.499 21.335 1.00 36.97 950 ALA A CA 1
ATOM 7054 C C . ALA A 1 950 ? -10.394 16.841 20.757 1.00 36.97 950 ALA A C 1
ATOM 7056 O O . ALA A 1 950 ? -9.878 15.874 21.308 1.00 36.97 950 ALA A O 1
ATOM 7057 N N . GLY A 1 951 ? -9.908 17.388 19.642 1.00 39.22 951 GLY A N 1
ATOM 7058 C CA . GLY A 1 951 ? -8.764 16.856 18.897 1.00 39.22 951 GLY A CA 1
ATOM 7059 C C . GLY A 1 951 ? -9.127 16.154 17.586 1.00 39.22 951 GLY A C 1
ATOM 7060 O O . GLY A 1 951 ? -8.240 15.967 16.760 1.00 39.22 951 GLY A O 1
ATOM 7061 N N . LEU A 1 952 ? -10.407 15.846 17.335 1.00 35.03 952 LEU A N 1
ATOM 7062 C CA . LEU A 1 952 ? -10.850 15.298 16.050 1.00 35.03 952 LEU A CA 1
ATOM 7063 C C . LEU A 1 952 ? -11.066 16.420 15.025 1.00 35.03 952 LEU A C 1
ATOM 7065 O O . LEU A 1 952 ? -11.830 17.363 15.263 1.00 35.03 952 LEU A O 1
ATOM 7069 N N . SER A 1 953 ? -10.414 16.304 13.865 1.00 40.22 953 SER A N 1
ATOM 7070 C CA . SER A 1 953 ? -10.663 17.167 12.707 1.00 40.22 953 SER A CA 1
ATOM 7071 C C . SER A 1 953 ? -11.964 16.726 12.034 1.00 40.22 953 SER A C 1
ATOM 7073 O O . SER A 1 953 ? -11.965 15.851 11.177 1.00 40.22 953 SER A O 1
ATOM 7075 N N . LEU A 1 954 ? -13.095 17.297 12.453 1.00 41.28 954 LEU A N 1
ATOM 7076 C CA . LEU A 1 954 ? -14.423 16.891 11.964 1.00 41.28 954 LEU A CA 1
ATOM 7077 C C . LEU A 1 954 ? -14.740 17.348 10.526 1.00 41.28 954 LEU A C 1
ATOM 7079 O O . LEU A 1 954 ? -15.801 17.009 10.011 1.00 41.28 954 LEU A O 1
ATOM 7083 N N . GLY A 1 955 ? -13.820 18.067 9.875 1.00 43.56 955 GLY A N 1
ATOM 7084 C CA . GLY A 1 955 ? -13.895 18.398 8.452 1.00 43.56 955 GLY A CA 1
ATOM 7085 C C . GLY A 1 955 ? -15.109 19.235 8.023 1.00 43.56 955 GLY A C 1
ATOM 7086 O O . GLY A 1 955 ? -15.961 19.640 8.814 1.00 43.56 955 GLY A O 1
ATOM 7087 N N . ASP A 1 956 ? -15.147 19.526 6.726 1.00 41.88 956 ASP A N 1
ATOM 7088 C CA . ASP A 1 956 ? -16.211 20.263 6.046 1.00 41.88 956 ASP A CA 1
ATOM 7089 C C . ASP A 1 956 ? -17.438 19.352 5.828 1.00 41.88 956 ASP A C 1
ATOM 7091 O O . ASP A 1 956 ? -17.383 18.418 5.028 1.00 41.88 956 ASP A O 1
ATOM 7095 N N . LEU A 1 957 ? -18.564 19.611 6.508 1.00 41.38 957 LEU A N 1
ATOM 7096 C CA . LEU A 1 957 ? -19.780 18.791 6.369 1.00 41.38 957 LEU A CA 1
ATOM 7097 C C . LEU A 1 957 ? -20.671 19.310 5.221 1.00 41.38 957 LEU A C 1
ATOM 7099 O O . LEU A 1 957 ? -21.291 20.367 5.369 1.00 41.38 957 LEU A O 1
ATOM 7103 N N . ASP A 1 958 ? -20.742 18.587 4.095 1.00 40.41 958 ASP A N 1
ATOM 7104 C CA . ASP A 1 958 ? -21.628 18.891 2.952 1.00 40.41 958 ASP A CA 1
ATOM 7105 C C . ASP A 1 958 ? -23.053 18.363 3.204 1.00 40.41 958 ASP A C 1
ATOM 7107 O O . ASP A 1 958 ? -23.302 17.157 3.181 1.00 40.41 958 ASP A O 1
ATOM 7111 N N . VAL A 1 959 ? -24.009 19.264 3.453 1.00 41.62 959 VAL A N 1
ATOM 7112 C CA . VAL A 1 959 ? -25.410 18.907 3.761 1.00 41.62 959 VAL A CA 1
ATOM 7113 C C . VAL A 1 959 ? -26.285 18.622 2.530 1.00 41.62 959 VAL A C 1
ATOM 7115 O O . VAL A 1 959 ? -27.488 18.406 2.679 1.00 41.62 959 VAL A O 1
ATOM 7118 N N . GLY A 1 960 ? -25.711 18.564 1.324 1.00 32.12 960 GLY A N 1
ATOM 7119 C CA . GLY A 1 960 ? -26.408 18.111 0.120 1.00 32.12 960 GLY A CA 1
ATOM 7120 C C . GLY A 1 960 ? -27.440 19.097 -0.453 1.00 32.12 960 GLY A C 1
ATOM 7121 O O . GLY A 1 960 ? -28.089 19.887 0.230 1.00 32.12 960 GLY A O 1
ATOM 7122 N N . ASP A 1 961 ? -27.574 19.065 -1.777 1.00 34.19 961 ASP A N 1
ATOM 7123 C CA . ASP A 1 961 ? -28.299 20.050 -2.582 1.00 34.19 961 ASP A CA 1
ATOM 7124 C C . ASP A 1 961 ? -29.830 19.858 -2.533 1.00 34.19 961 ASP A C 1
ATOM 7126 O O . ASP A 1 961 ? -30.399 19.074 -3.291 1.00 34.19 961 ASP A O 1
ATOM 7130 N N . ALA A 1 962 ? -30.520 20.591 -1.654 1.00 27.25 962 ALA A N 1
ATOM 7131 C CA . ALA A 1 962 ? -31.908 21.015 -1.861 1.00 27.25 962 ALA A CA 1
ATOM 7132 C C . ALA A 1 962 ? -32.275 22.149 -0.893 1.00 27.25 962 ALA A C 1
ATOM 7134 O O . ALA A 1 962 ? -32.467 21.944 0.303 1.00 27.25 962 ALA A O 1
ATOM 7135 N N . GLY A 1 963 ? -32.411 23.364 -1.427 1.00 36.22 963 GLY A N 1
ATOM 7136 C CA . GLY A 1 963 ? -32.745 24.549 -0.645 1.00 36.22 963 GLY A CA 1
ATOM 7137 C C . GLY A 1 963 ? -33.979 24.378 0.248 1.00 36.22 963 GLY A C 1
ATOM 7138 O O . GLY A 1 963 ? -35.084 24.154 -0.242 1.00 36.22 963 GLY A O 1
ATOM 7139 N N . PHE A 1 964 ? -33.801 24.593 1.551 1.00 26.31 964 PHE A N 1
ATOM 7140 C CA . PHE A 1 964 ? -34.895 24.779 2.497 1.00 26.31 964 PHE A CA 1
ATOM 7141 C C . PHE A 1 964 ? -34.502 25.775 3.596 1.00 26.31 964 PHE A C 1
ATOM 7143 O O . PHE A 1 964 ? -33.696 25.502 4.475 1.00 26.31 964 PHE A O 1
ATOM 7150 N N . TYR A 1 965 ? -35.138 26.945 3.560 1.00 32.09 965 TYR A N 1
ATOM 7151 C CA . TYR A 1 965 ? -35.465 27.684 4.775 1.00 32.09 965 TYR A CA 1
ATOM 7152 C C . TYR A 1 965 ? -36.707 27.008 5.372 1.00 32.09 965 TYR A C 1
ATOM 7154 O O . TYR A 1 965 ? -37.734 26.970 4.691 1.00 32.09 965 TYR A O 1
ATOM 7162 N N . VAL A 1 966 ? -36.670 26.518 6.615 1.00 25.66 966 VAL A N 1
ATOM 7163 C CA . VAL A 1 966 ? -37.898 26.099 7.321 1.00 25.66 966 VAL A CA 1
ATOM 7164 C C . VAL A 1 966 ? -37.956 26.728 8.707 1.00 25.66 966 VAL A C 1
ATOM 7166 O O . VAL A 1 966 ? -37.223 26.359 9.613 1.00 25.66 966 VAL A O 1
ATOM 7169 N N . ASN A 1 967 ? -38.868 27.688 8.857 1.00 30.36 967 ASN A N 1
ATOM 7170 C CA . ASN A 1 967 ? -39.594 27.865 10.112 1.00 30.36 967 ASN A CA 1
ATOM 7171 C C . ASN A 1 967 ? -40.588 26.689 10.229 1.00 30.36 967 ASN A C 1
ATOM 7173 O O . ASN A 1 967 ? -41.237 26.388 9.225 1.00 30.36 967 ASN A O 1
ATOM 7177 N N . ASN A 1 968 ? -40.759 26.116 11.429 1.00 35.03 968 ASN A N 1
ATOM 7178 C CA . ASN A 1 968 ? -41.615 24.957 11.773 1.00 35.03 968 ASN A CA 1
ATOM 7179 C C . ASN A 1 968 ? -41.019 23.585 11.394 1.00 35.03 968 ASN A C 1
ATOM 7181 O O . ASN A 1 968 ? -41.427 22.964 10.410 1.00 35.03 968 ASN A O 1
ATOM 7185 N N . VAL A 1 969 ? -40.049 23.120 12.182 1.00 34.81 969 VAL A N 1
ATOM 7186 C CA . VAL A 1 969 ? -39.515 21.752 12.110 1.00 34.81 969 VAL A CA 1
ATOM 7187 C C . VAL A 1 969 ? -40.363 20.870 13.026 1.00 34.81 969 VAL A C 1
ATOM 7189 O O . VAL A 1 969 ? -40.126 20.844 14.222 1.00 34.81 969 VAL A O 1
ATOM 7192 N N . VAL A 1 970 ? -41.342 20.146 12.480 1.00 36.00 970 VAL A N 1
ATOM 7193 C CA . VAL A 1 970 ? -42.191 19.219 13.254 1.00 36.00 970 VAL A CA 1
ATOM 7194 C C . VAL A 1 970 ? -41.377 18.051 13.827 1.00 36.00 970 VAL A C 1
ATOM 7196 O O . VAL A 1 970 ? -40.426 17.588 13.189 1.00 36.00 970 VAL A O 1
ATOM 7199 N N . SER A 1 971 ? -41.777 17.551 15.003 1.00 34.59 971 SER A N 1
ATOM 7200 C CA . SER A 1 971 ? -41.187 16.350 15.617 1.00 34.59 971 SER A CA 1
ATOM 7201 C C . SER A 1 971 ? -41.144 15.182 14.627 1.00 34.59 971 SER A C 1
ATOM 7203 O O . SER A 1 971 ? -42.129 14.917 13.934 1.00 34.59 971 SER A O 1
ATOM 7205 N N . GLY A 1 972 ? -39.986 14.527 14.518 1.00 34.12 972 GLY A N 1
ATOM 7206 C CA . GLY A 1 972 ? -39.762 13.442 13.557 1.00 34.12 972 GLY A CA 1
ATOM 7207 C C . GLY A 1 972 ? -39.125 13.873 12.228 1.00 34.12 972 GLY A C 1
ATOM 7208 O O . GLY A 1 972 ? -38.966 13.046 11.331 1.00 34.12 972 GLY A O 1
ATOM 7209 N N . THR A 1 973 ? -38.729 15.143 12.068 1.00 38.59 973 THR A N 1
ATOM 7210 C CA . THR A 1 973 ? -38.072 15.605 10.831 1.00 38.59 973 THR A CA 1
ATOM 7211 C C . THR A 1 973 ? -36.640 15.073 10.727 1.00 38.59 973 THR A C 1
ATOM 7213 O O . THR A 1 973 ? -35.792 15.386 11.561 1.00 38.59 973 THR A O 1
ATOM 7216 N N . LYS A 1 974 ? -36.370 14.299 9.669 1.00 39.50 974 LYS A N 1
ATOM 7217 C CA . LYS A 1 974 ? -35.076 13.677 9.361 1.00 39.50 974 LYS A CA 1
ATOM 7218 C C . LYS A 1 974 ? -34.114 14.686 8.723 1.00 39.50 974 LYS A C 1
ATOM 7220 O O . LYS A 1 974 ? -34.369 15.146 7.613 1.00 39.50 974 LYS A O 1
ATOM 7225 N N . LEU A 1 975 ? -33.026 15.019 9.417 1.00 37.75 975 LEU A N 1
ATOM 7226 C CA . LEU A 1 975 ? -32.082 16.074 9.022 1.00 37.75 975 LEU A CA 1
ATOM 7227 C C . LEU A 1 975 ? -30.905 15.577 8.169 1.00 37.75 975 LEU A C 1
ATOM 7229 O O . LEU A 1 975 ? -30.215 16.391 7.567 1.00 37.75 975 LEU A O 1
ATOM 7233 N N . GLY A 1 976 ? -30.694 14.262 8.086 1.00 38.34 976 GLY A N 1
ATOM 7234 C CA . GLY A 1 976 ? -29.645 13.658 7.263 1.00 38.34 976 GLY A CA 1
ATOM 7235 C C . GLY A 1 976 ? -29.139 12.331 7.827 1.00 38.34 976 GLY A C 1
ATOM 7236 O O . GLY A 1 976 ? -29.629 11.860 8.858 1.00 38.34 976 GLY A O 1
ATOM 7237 N N . TYR A 1 977 ? -28.172 11.741 7.123 1.00 39.09 977 TYR A N 1
ATOM 7238 C CA . TYR A 1 977 ? -27.416 10.559 7.541 1.00 39.09 977 TYR A CA 1
ATOM 7239 C C . TYR A 1 977 ? -25.970 10.947 7.858 1.00 39.09 977 TYR A C 1
ATOM 7241 O O . TYR A 1 977 ? -25.437 11.879 7.258 1.00 39.09 977 TYR A O 1
ATOM 7249 N N . HIS A 1 978 ? -25.326 10.202 8.751 1.00 35.38 978 HIS A N 1
ATOM 7250 C CA . HIS A 1 978 ? -23.867 10.221 8.876 1.00 35.38 978 HIS A CA 1
ATOM 7251 C C . HIS A 1 978 ? -23.203 9.708 7.568 1.00 35.38 978 HIS A C 1
ATOM 7253 O O . HIS A 1 978 ? -23.808 8.859 6.905 1.00 35.38 978 HIS A O 1
ATOM 7259 N N . PRO A 1 979 ? -21.989 10.159 7.178 1.00 33.28 979 PRO A N 1
ATOM 7260 C CA . PRO A 1 979 ? -21.341 9.783 5.909 1.00 33.28 979 PRO A CA 1
ATOM 7261 C C . PRO A 1 979 ? -21.158 8.275 5.662 1.00 33.28 979 PRO A C 1
ATOM 7263 O O . PRO A 1 979 ? -21.148 7.847 4.514 1.00 33.28 979 PRO A O 1
ATOM 7266 N N . ASN A 1 980 ? -21.084 7.454 6.714 1.00 33.12 980 ASN A N 1
ATOM 7267 C CA . ASN A 1 980 ? -21.007 5.987 6.613 1.00 33.12 980 ASN A CA 1
ATOM 7268 C C . ASN A 1 980 ? -22.387 5.281 6.602 1.00 33.12 980 ASN A C 1
ATOM 7270 O O . ASN A 1 980 ? -22.463 4.056 6.633 1.00 33.12 980 ASN A O 1
ATOM 7274 N N . GLY A 1 981 ? -23.492 6.034 6.597 1.00 32.81 981 GLY A N 1
ATOM 7275 C CA . GLY A 1 981 ? -24.861 5.512 6.520 1.00 32.81 981 GLY A CA 1
ATOM 7276 C C . GLY A 1 981 ? -25.439 4.928 7.818 1.00 32.81 981 GLY A C 1
ATOM 7277 O O . GLY A 1 981 ? -26.572 4.448 7.796 1.00 32.81 981 GLY A O 1
ATOM 7278 N N . GLN A 1 982 ? -24.715 4.979 8.942 1.00 33.59 982 GLN A N 1
ATOM 7279 C CA . GLN A 1 982 ? -25.051 4.212 10.153 1.00 33.59 982 GLN A CA 1
ATOM 7280 C C . GLN A 1 982 ? -25.947 4.934 11.176 1.00 33.59 982 GLN A C 1
ATOM 7282 O O . GLN A 1 982 ? -26.477 4.280 12.067 1.00 33.59 982 GLN A O 1
ATOM 7287 N N . ALA A 1 983 ? -26.166 6.250 11.061 1.00 30.50 983 ALA A N 1
ATOM 7288 C CA . ALA A 1 983 ? -27.000 7.007 12.004 1.00 30.50 983 ALA A CA 1
ATOM 7289 C C . ALA A 1 983 ? -27.861 8.077 11.312 1.00 30.50 983 ALA A C 1
ATOM 7291 O O . ALA A 1 983 ? -27.479 8.627 10.276 1.00 30.50 983 ALA A O 1
ATOM 7292 N N . VAL A 1 984 ? -29.022 8.385 11.906 1.00 33.38 984 VAL A N 1
ATOM 7293 C CA . VAL A 1 984 ? -29.990 9.390 11.434 1.00 33.38 984 VAL A CA 1
ATOM 7294 C C . VAL A 1 984 ? -30.199 10.465 12.503 1.00 33.38 984 VAL A C 1
ATOM 7296 O O . VAL A 1 984 ? -30.523 10.143 13.641 1.00 33.38 984 VAL A O 1
ATOM 7299 N N . LEU A 1 985 ? -30.094 11.743 12.124 1.00 34.72 985 LEU A N 1
ATOM 7300 C CA . LEU A 1 985 ? -30.396 12.884 13.001 1.00 34.72 985 LEU A CA 1
ATOM 7301 C C . LEU A 1 985 ? -31.865 13.321 12.850 1.00 34.72 985 LEU A C 1
ATOM 7303 O O . LEU A 1 985 ? -32.334 13.534 11.727 1.00 34.72 985 LEU A O 1
ATOM 7307 N N . ILE A 1 986 ? -32.590 13.477 13.967 1.00 34.66 986 ILE A N 1
ATOM 7308 C CA . ILE A 1 986 ? -34.007 13.893 14.015 1.00 34.66 986 ILE A CA 1
ATOM 7309 C C . ILE A 1 986 ? -34.188 15.052 15.012 1.00 34.66 986 ILE A C 1
ATOM 7311 O O . ILE A 1 986 ? -33.611 15.021 16.095 1.00 34.66 986 ILE A O 1
ATOM 7315 N N . ALA A 1 987 ? -34.996 16.063 14.670 1.00 33.78 987 ALA A N 1
ATOM 7316 C CA . ALA A 1 987 ? -35.318 17.204 15.546 1.00 33.78 987 ALA A CA 1
ATOM 7317 C C . ALA A 1 987 ? -36.728 17.130 16.185 1.00 33.78 987 ALA A C 1
ATOM 7319 O O . ALA A 1 987 ? -37.646 16.561 15.589 1.00 33.78 987 ALA A O 1
ATOM 7320 N N . TRP A 1 988 ? -36.904 17.762 17.363 1.00 32.00 988 TRP A N 1
ATOM 7321 C CA . TRP A 1 988 ? -38.179 17.916 18.104 1.00 32.00 988 TRP A CA 1
ATOM 7322 C C . TRP A 1 988 ? -38.428 19.395 18.508 1.00 32.00 988 TRP A C 1
ATOM 7324 O O . TRP A 1 988 ? -37.473 20.106 18.818 1.00 32.00 988 TRP A O 1
ATOM 7334 N N . GLU A 1 989 ? -39.689 19.869 18.480 1.00 28.52 989 GLU A N 1
ATOM 7335 C CA . GLU A 1 989 ? -40.092 21.272 18.756 1.00 28.52 989 GLU A CA 1
ATOM 7336 C C . GLU A 1 989 ? -40.056 21.720 20.236 1.00 28.52 989 GLU A C 1
ATOM 7338 O O . GLU A 1 989 ? -40.149 20.921 21.165 1.00 28.52 989 GLU A O 1
ATOM 7343 N N . VAL A 1 990 ? -39.982 23.048 20.417 1.00 30.47 990 VAL A N 1
ATOM 7344 C CA . VAL A 1 990 ? -40.059 23.814 21.678 1.00 30.47 990 VAL A CA 1
ATOM 7345 C C . VAL A 1 990 ? -41.521 24.171 21.995 1.00 30.47 990 VAL A C 1
ATOM 7347 O O . VAL A 1 990 ? -42.179 24.781 21.148 1.00 30.47 990 VAL A O 1
ATOM 7350 N N . GLY A 1 991 ? -42.007 23.897 23.218 1.00 37.59 991 GLY A N 1
ATOM 7351 C CA . GLY A 1 991 ? -43.265 24.480 23.726 1.00 37.59 991 GLY A CA 1
ATOM 7352 C C . GLY A 1 991 ? -44.291 23.581 24.435 1.00 37.59 991 GLY A C 1
ATOM 7353 O O . GLY A 1 991 ? -45.350 24.100 24.793 1.00 37.59 991 GLY A O 1
ATOM 7354 N N . ASP A 1 992 ? -44.023 22.295 24.680 1.00 32.50 992 ASP A N 1
ATOM 7355 C CA . ASP A 1 992 ? -44.933 21.433 25.458 1.00 32.50 992 ASP A CA 1
ATOM 7356 C C . ASP A 1 992 ? -44.705 21.533 26.978 1.00 32.50 992 ASP A C 1
ATOM 7358 O O . ASP A 1 992 ? -43.707 22.079 27.447 1.00 32.50 992 ASP A O 1
ATOM 7362 N N . ALA A 1 993 ? -45.656 21.016 27.770 1.00 33.19 993 ALA A N 1
ATOM 7363 C CA . ALA A 1 993 ? -45.784 21.203 29.226 1.00 33.19 993 ALA A CA 1
ATOM 7364 C C . ALA A 1 993 ? -44.531 20.869 30.073 1.00 33.19 993 ALA A C 1
ATOM 7366 O O . ALA A 1 993 ? -44.459 21.266 31.238 1.00 33.19 993 ALA A O 1
ATOM 7367 N N . MET A 1 994 ? -43.531 20.200 29.492 1.00 33.50 994 MET A N 1
ATOM 7368 C CA . MET A 1 994 ? -42.237 19.915 30.119 1.00 33.50 994 MET A CA 1
ATOM 7369 C C . MET A 1 994 ? -41.292 21.135 30.182 1.00 33.50 994 MET A C 1
ATOM 7371 O O . MET A 1 994 ? -40.393 21.150 31.015 1.00 33.50 994 MET A O 1
ATOM 7375 N N . ASP A 1 995 ? -41.525 22.195 29.397 1.00 34.22 995 ASP A N 1
ATOM 7376 C CA . ASP A 1 995 ? -40.700 23.424 29.382 1.00 34.22 995 ASP A CA 1
ATOM 7377 C C . ASP A 1 995 ? -41.003 24.389 30.556 1.00 34.22 995 ASP A C 1
ATOM 7379 O O . ASP A 1 995 ? -40.314 25.387 30.766 1.00 34.22 995 ASP A O 1
ATOM 7383 N N . ALA A 1 996 ? -42.049 24.114 31.349 1.00 31.77 996 ALA A N 1
ATOM 7384 C CA . ALA A 1 996 ? -42.471 24.958 32.475 1.00 31.77 996 ALA A CA 1
ATOM 7385 C C . ALA A 1 996 ? -41.944 24.498 33.850 1.00 31.77 996 ALA A C 1
ATOM 7387 O O . ALA A 1 996 ? -42.282 25.116 34.862 1.00 31.77 996 ALA A O 1
ATOM 7388 N N . GLY A 1 997 ? -41.123 23.441 33.907 1.00 31.44 997 GLY A N 1
ATOM 7389 C CA . GLY A 1 997 ? -40.435 23.023 35.135 1.00 31.44 997 GLY A CA 1
ATOM 7390 C C . GLY A 1 997 ? -41.347 22.494 36.249 1.00 31.44 997 GLY A C 1
ATOM 7391 O O . GLY A 1 997 ? -41.063 22.727 37.421 1.00 31.44 997 GLY A O 1
ATOM 7392 N N . ILE A 1 998 ? -42.443 21.808 35.902 1.00 30.66 998 ILE A N 1
ATOM 7393 C CA . ILE A 1 998 ? -43.374 21.206 36.879 1.00 30.66 998 ILE A CA 1
ATOM 7394 C C . ILE A 1 998 ? -43.442 19.668 36.786 1.00 30.66 998 ILE A C 1
ATOM 7396 O O . ILE A 1 998 ? -44.252 19.061 37.477 1.00 30.66 998 ILE A O 1
ATOM 7400 N N . ALA A 1 999 ? -42.592 19.035 35.970 1.00 26.16 999 ALA A N 1
ATOM 7401 C CA . ALA A 1 999 ? -42.465 17.578 35.872 1.00 26.16 999 ALA A CA 1
ATOM 7402 C C . ALA A 1 999 ? -41.011 17.148 36.177 1.00 26.16 999 ALA A C 1
ATOM 7404 O O . ALA A 1 999 ? -40.090 17.782 35.653 1.00 26.16 999 ALA A O 1
ATOM 7405 N N . PRO A 1 1000 ? -40.776 16.117 37.011 1.00 26.00 1000 PRO A N 1
ATOM 7406 C CA . PRO A 1 1000 ? -39.437 15.604 37.300 1.00 26.00 1000 PRO A CA 1
ATOM 7407 C C . PRO A 1 1000 ? -38.974 14.610 36.213 1.00 26.00 1000 PRO A C 1
ATOM 7409 O O . PRO A 1 1000 ? -39.689 13.664 35.900 1.00 26.00 1000 PRO A O 1
ATOM 7412 N N . GLY A 1 1001 ? -37.780 14.804 35.628 1.00 28.22 1001 GLY A N 1
ATOM 7413 C CA . GLY A 1 1001 ? -37.136 13.808 34.748 1.00 28.22 1001 GLY A CA 1
ATOM 7414 C C . GLY A 1 1001 ? -35.965 14.321 33.882 1.00 28.22 1001 GLY A C 1
ATOM 7415 O O . GLY A 1 1001 ? -36.007 15.451 33.395 1.00 28.22 1001 GLY A O 1
ATOM 7416 N N . ARG A 1 1002 ? -34.928 13.484 33.664 1.00 27.77 1002 ARG A N 1
ATOM 7417 C CA . ARG A 1 1002 ? -33.863 13.625 32.631 1.00 27.77 1002 ARG A CA 1
ATOM 7418 C C . ARG A 1 1002 ? -34.037 12.556 31.526 1.00 27.77 1002 ARG A C 1
ATOM 7420 O O . ARG A 1 1002 ? -34.687 11.547 31.766 1.00 27.77 1002 ARG A O 1
ATOM 7427 N N . ARG A 1 1003 ? -33.454 12.774 30.332 1.00 28.72 1003 ARG A N 1
ATOM 7428 C CA . ARG A 1 1003 ? -33.472 11.865 29.154 1.00 28.72 1003 ARG A CA 1
ATOM 7429 C C . ARG A 1 1003 ? -32.160 11.065 29.015 1.00 28.72 1003 ARG A C 1
ATOM 7431 O O . ARG A 1 1003 ? -31.112 11.630 29.308 1.00 28.72 1003 ARG A O 1
ATOM 7438 N N . SER A 1 1004 ? -32.217 9.852 28.447 1.00 26.84 1004 SER A N 1
ATOM 7439 C CA . SER A 1 1004 ? -31.064 9.100 27.894 1.00 26.84 1004 SER A CA 1
ATOM 7440 C C . SER A 1 1004 ? -31.259 8.845 26.387 1.00 26.84 1004 SER A C 1
ATOM 7442 O O . SER A 1 1004 ? -32.397 8.715 25.937 1.00 26.84 1004 SER A O 1
ATOM 7444 N N . VAL A 1 1005 ? -30.171 8.797 25.607 1.00 26.33 1005 VAL A N 1
ATOM 7445 C CA . VAL A 1 1005 ? -30.144 8.529 24.149 1.00 26.33 1005 VAL A CA 1
ATOM 7446 C C . VAL A 1 1005 ? -29.441 7.189 23.894 1.00 26.33 1005 VAL A C 1
ATOM 7448 O O . VAL A 1 1005 ? -28.410 6.944 24.512 1.00 26.33 1005 VAL A O 1
ATOM 7451 N N . LEU A 1 1006 ? -29.947 6.363 22.966 1.00 26.20 1006 LEU A N 1
ATOM 7452 C CA . LEU A 1 1006 ? -29.274 5.149 22.467 1.00 26.20 1006 LEU A CA 1
ATOM 7453 C C . LEU A 1 1006 ? -29.330 5.096 20.918 1.00 26.20 1006 LEU A C 1
ATOM 7455 O O . LEU A 1 1006 ? -30.337 5.537 20.354 1.00 26.20 1006 LEU A O 1
ATOM 7459 N N . PRO A 1 1007 ? -28.296 4.598 20.203 1.00 25.97 1007 PRO A N 1
ATOM 7460 C CA . PRO A 1 1007 ? -28.258 4.582 18.739 1.00 25.97 1007 PRO A CA 1
ATOM 7461 C C . PRO A 1 1007 ? -29.047 3.407 18.135 1.00 25.97 1007 PRO A C 1
ATOM 7463 O O . PRO A 1 1007 ? -29.141 2.332 18.718 1.00 25.97 1007 PRO A O 1
ATOM 7466 N N . LEU A 1 1008 ? -29.573 3.607 16.922 1.00 27.41 1008 LEU A N 1
ATOM 7467 C CA . LEU A 1 1008 ? -30.261 2.592 16.113 1.00 27.41 1008 LEU A CA 1
ATOM 7468 C C . LEU A 1 1008 ? -29.297 1.993 15.080 1.00 27.41 1008 LEU A C 1
ATOM 7470 O O . LEU A 1 1008 ? -28.697 2.749 14.318 1.00 27.41 1008 LEU A O 1
ATOM 7474 N N . ASN A 1 1009 ? -29.223 0.663 14.979 1.00 25.31 1009 ASN A N 1
ATOM 7475 C CA . ASN A 1 1009 ? -28.637 -0.029 13.829 1.00 25.31 1009 ASN A CA 1
ATOM 7476 C C . ASN A 1 1009 ? -29.726 -0.664 12.932 1.00 25.31 1009 ASN A C 1
ATOM 7478 O O . ASN A 1 1009 ? -30.908 -0.720 13.255 1.00 25.31 1009 ASN A O 1
ATOM 7482 N N . ASN A 1 1010 ? -29.312 -1.017 11.722 1.00 28.42 1010 ASN A N 1
ATOM 7483 C CA . ASN A 1 1010 ? -30.108 -1.123 10.501 1.00 28.42 1010 ASN A CA 1
ATOM 7484 C C . ASN A 1 1010 ? -31.238 -2.184 10.505 1.00 28.42 1010 ASN A C 1
ATOM 7486 O O . ASN A 1 1010 ? -31.164 -3.237 11.132 1.00 28.42 1010 ASN A O 1
ATOM 7490 N N . SER A 1 1011 ? -32.275 -1.933 9.705 1.00 34.09 1011 SER A N 1
ATOM 7491 C CA . SER A 1 1011 ? -33.478 -2.757 9.555 1.00 34.09 1011 SER A CA 1
ATOM 7492 C C . SER A 1 1011 ? -33.227 -4.047 8.755 1.00 34.09 1011 SER A C 1
ATOM 7494 O O . SER A 1 1011 ? -33.186 -3.943 7.529 1.00 34.09 1011 SER A O 1
ATOM 7496 N N . THR A 1 1012 ? -33.092 -5.243 9.371 1.00 32.38 1012 THR A N 1
ATOM 7497 C CA . THR A 1 1012 ? -33.532 -6.542 8.757 1.00 32.38 1012 THR A CA 1
ATOM 7498 C C . THR A 1 1012 ? -33.366 -7.873 9.532 1.00 32.38 1012 THR A C 1
ATOM 7500 O O . THR A 1 1012 ? -33.802 -8.888 8.990 1.00 32.38 1012 THR A O 1
ATOM 7503 N N . VAL A 1 1013 ? -32.843 -7.972 10.760 1.00 29.06 1013 VAL A N 1
ATOM 7504 C CA . VAL A 1 1013 ? -32.682 -9.293 11.433 1.00 29.06 1013 VAL A CA 1
ATOM 7505 C C . VAL A 1 1013 ? -33.564 -9.458 12.675 1.00 29.06 1013 VAL A C 1
ATOM 7507 O O . VAL A 1 1013 ? -33.362 -8.810 13.692 1.00 29.06 1013 VAL A O 1
ATOM 7510 N N . GLY A 1 1014 ? -34.559 -10.347 12.573 1.00 29.97 1014 GLY A N 1
ATOM 7511 C CA . GLY A 1 1014 ? -35.375 -10.822 13.696 1.00 29.97 1014 GLY A CA 1
ATOM 7512 C C . GLY A 1 1014 ? -34.694 -11.941 14.500 1.00 29.97 1014 GLY A C 1
ATOM 7513 O O . GLY A 1 1014 ? -33.801 -12.617 13.995 1.00 29.97 1014 GLY A O 1
ATOM 7514 N N . PHE A 1 1015 ? -35.152 -12.122 15.745 1.00 32.72 1015 PHE A N 1
ATOM 7515 C CA . PHE A 1 1015 ? -34.642 -13.025 16.795 1.00 32.72 1015 PHE A CA 1
ATOM 7516 C C . PHE A 1 1015 ? -34.012 -14.357 16.323 1.00 32.72 1015 PHE A C 1
ATOM 7518 O O . PHE A 1 1015 ? -34.660 -15.143 15.628 1.00 32.72 1015 PHE A O 1
ATOM 7525 N N . ASN A 1 1016 ? -32.820 -14.687 16.840 1.00 37.47 1016 ASN A N 1
ATOM 7526 C CA . ASN A 1 1016 ? -32.396 -16.080 17.036 1.00 37.47 1016 ASN A CA 1
ATOM 7527 C C . ASN A 1 1016 ? -32.749 -16.549 18.472 1.00 37.47 1016 ASN A C 1
ATOM 7529 O O . ASN A 1 1016 ? -33.306 -15.799 19.273 1.00 37.47 1016 ASN A O 1
ATOM 7533 N N . SER A 1 1017 ? -32.501 -17.823 18.781 1.00 31.61 1017 SER A N 1
ATOM 7534 C CA . SER A 1 1017 ? -33.043 -18.537 19.949 1.00 31.61 1017 SER A CA 1
ATOM 7535 C C . SER A 1 1017 ? -32.489 -18.146 21.329 1.00 31.61 1017 SER A C 1
ATOM 7537 O O . SER A 1 1017 ? -32.923 -18.753 22.306 1.00 31.61 1017 SER A O 1
ATOM 7539 N N . THR A 1 1018 ? -31.555 -17.195 21.430 1.00 35.03 1018 THR A N 1
ATOM 7540 C CA . THR A 1 1018 ? -30.877 -16.844 22.698 1.00 35.03 1018 THR A CA 1
ATOM 7541 C C . THR A 1 1018 ? -31.154 -15.429 23.213 1.00 35.03 1018 THR A C 1
ATOM 7543 O O . THR A 1 1018 ? -30.942 -15.192 24.390 1.00 35.03 1018 THR A O 1
ATOM 7546 N N . GLY A 1 1019 ? -31.743 -14.527 22.419 1.00 37.44 1019 GLY A N 1
ATOM 7547 C CA . GLY A 1 1019 ? -32.382 -13.314 22.958 1.00 37.44 1019 GLY A CA 1
ATOM 7548 C C . GLY A 1 1019 ? -31.471 -12.187 23.475 1.00 37.44 1019 GLY A C 1
ATOM 7549 O O . GLY A 1 1019 ? -31.936 -11.398 24.287 1.00 37.44 1019 GLY A O 1
ATOM 7550 N N . GLU A 1 1020 ? -30.233 -12.052 22.996 1.00 36.34 1020 GLU A N 1
ATOM 7551 C CA . GLU A 1 1020 ? -29.227 -11.144 23.591 1.00 36.34 1020 GLU A CA 1
ATOM 7552 C C . GLU A 1 1020 ? -28.996 -9.801 22.864 1.00 36.34 1020 GLU A C 1
ATOM 7554 O O . GLU A 1 1020 ? -27.887 -9.298 22.866 1.00 36.34 1020 GLU A O 1
ATOM 7559 N N . ASN A 1 1021 ? -29.994 -9.163 22.243 1.00 29.50 1021 ASN A N 1
ATOM 7560 C CA . ASN A 1 1021 ? -29.838 -7.763 21.796 1.00 29.50 1021 ASN A CA 1
ATOM 7561 C C . ASN A 1 1021 ? -31.197 -7.048 21.773 1.00 29.50 1021 ASN A C 1
ATOM 7563 O O . ASN A 1 1021 ? -32.087 -7.436 21.011 1.00 29.50 1021 ASN A O 1
ATOM 7567 N N . LEU A 1 1022 ? -31.377 -6.018 22.608 1.00 35.19 1022 LEU A N 1
ATOM 7568 C CA . LEU A 1 1022 ? -32.654 -5.317 22.790 1.00 35.19 1022 LEU A CA 1
ATOM 7569 C C . LEU A 1 1022 ? -32.609 -3.872 22.265 1.00 35.19 1022 LEU A C 1
ATOM 7571 O O . LEU A 1 1022 ? -31.933 -3.003 22.803 1.00 35.19 1022 LEU A O 1
ATOM 7575 N N . LEU A 1 1023 ? -33.413 -3.638 21.222 1.00 36.22 1023 LEU A N 1
ATOM 7576 C CA . LEU A 1 1023 ? -33.987 -2.352 20.817 1.00 36.22 1023 LEU A CA 1
ATOM 7577 C C . LEU A 1 1023 ? -35.246 -2.111 21.662 1.00 36.22 1023 LEU A C 1
ATOM 7579 O O . LEU A 1 1023 ? -36.161 -2.934 21.612 1.00 36.22 1023 LEU A O 1
ATOM 7583 N N . VAL A 1 1024 ? -35.328 -1.014 22.422 1.00 26.88 1024 VAL A N 1
ATOM 7584 C CA . VAL A 1 1024 ? -36.467 -0.766 23.326 1.00 26.88 1024 VAL A CA 1
ATOM 7585 C C . VAL A 1 1024 ? -36.975 0.675 23.216 1.00 26.88 1024 VAL A C 1
ATOM 7587 O O . VAL A 1 1024 ? -36.273 1.617 23.562 1.00 26.88 1024 VAL A O 1
ATOM 7590 N N . ASN A 1 1025 ? -38.230 0.833 22.779 1.00 26.94 1025 ASN A N 1
ATOM 7591 C CA . ASN A 1 1025 ? -39.039 2.060 22.892 1.00 26.94 1025 ASN A CA 1
ATOM 7592 C C . ASN A 1 1025 ? -39.878 2.031 24.187 1.00 26.94 1025 ASN A C 1
ATOM 7594 O O . ASN A 1 1025 ? -41.093 2.214 24.170 1.00 26.94 1025 ASN A O 1
ATOM 7598 N N . THR A 1 1026 ? -39.261 1.738 25.326 1.00 30.33 1026 THR A N 1
ATOM 7599 C CA . THR A 1 1026 ? -39.980 1.526 26.590 1.00 30.33 1026 THR A CA 1
ATOM 7600 C C . THR A 1 1026 ? -39.257 2.255 27.705 1.00 30.33 1026 THR A C 1
ATOM 7602 O O . THR A 1 1026 ? -38.051 2.100 27.873 1.00 30.33 1026 THR A O 1
ATOM 7605 N N . ILE A 1 1027 ? -39.996 3.064 28.463 1.00 33.72 1027 ILE A N 1
ATOM 7606 C CA . ILE A 1 1027 ? -39.491 3.681 29.685 1.00 33.72 1027 ILE A CA 1
ATOM 7607 C C . ILE A 1 1027 ? -39.865 2.736 30.833 1.00 33.72 1027 ILE A C 1
ATOM 7609 O O . ILE A 1 1027 ? -41.041 2.600 31.168 1.00 33.72 1027 ILE A O 1
ATOM 7613 N N . ILE A 1 1028 ? -38.875 2.035 31.381 1.00 32.31 1028 ILE A N 1
ATOM 7614 C CA . ILE A 1 1028 ? -39.037 1.121 32.518 1.00 32.31 1028 ILE A CA 1
ATOM 7615 C C . ILE A 1 1028 ? -38.771 1.925 33.799 1.00 32.31 1028 ILE A C 1
ATOM 7617 O O . ILE A 1 1028 ? -37.736 2.582 33.896 1.00 32.31 1028 ILE A O 1
ATOM 7621 N N . TRP A 1 1029 ? -39.699 1.893 34.759 1.00 37.16 1029 TRP A N 1
ATOM 7622 C CA . TRP A 1 1029 ? -39.527 2.481 36.091 1.00 37.16 1029 TRP A CA 1
ATOM 7623 C C . TRP A 1 1029 ? -39.834 1.417 37.144 1.00 37.16 1029 TRP A C 1
ATOM 7625 O O . TRP A 1 1029 ? -40.936 0.881 37.160 1.00 37.16 1029 TRP A O 1
ATOM 7635 N N . ALA A 1 1030 ? -38.891 1.145 38.040 1.00 37.09 1030 ALA A N 1
ATOM 7636 C CA . ALA A 1 1030 ? -39.163 0.507 39.321 1.00 37.09 1030 ALA A CA 1
ATOM 7637 C C . ALA A 1 1030 ? -38.715 1.501 40.399 1.00 37.09 1030 ALA A C 1
ATOM 7639 O O . ALA A 1 1030 ? -37.560 1.923 40.407 1.00 37.09 1030 ALA A O 1
ATOM 7640 N N . ALA A 1 1031 ? -39.640 1.950 41.239 1.00 43.34 1031 ALA A N 1
ATOM 7641 C CA . ALA A 1 1031 ? -39.327 2.642 42.483 1.00 43.34 1031 ALA A CA 1
ATOM 7642 C C . ALA A 1 1031 ? -39.722 1.692 43.617 1.00 43.34 1031 ALA A C 1
ATOM 7644 O O . ALA A 1 1031 ? -40.716 0.978 43.465 1.00 43.34 1031 ALA A O 1
ATOM 7645 N N . GLY A 1 1032 ? -38.947 1.670 44.706 1.00 52.69 1032 GLY A N 1
ATOM 7646 C CA . GLY A 1 1032 ? -39.500 1.199 45.977 1.00 52.69 1032 GLY A CA 1
ATOM 7647 C C . GLY A 1 1032 ? -40.681 2.097 46.329 1.00 52.69 1032 GLY A C 1
ATOM 7648 O O . GLY A 1 1032 ? -40.636 3.303 46.043 1.00 52.69 1032 GLY A O 1
ATOM 7649 N N . LEU A 1 1033 ? -41.772 1.500 46.797 1.00 65.88 1033 LEU A N 1
ATOM 7650 C CA . LEU A 1 1033 ? -42.879 2.274 47.339 1.00 65.88 1033 LEU A CA 1
ATOM 7651 C C . LEU A 1 1033 ? -42.376 2.962 48.626 1.00 65.88 1033 LEU A C 1
ATOM 7653 O O . LEU A 1 1033 ? -41.424 2.492 49.224 1.00 65.88 1033 LEU A O 1
ATOM 7657 N N . ASP A 1 1034 ? -42.878 4.152 48.932 1.00 75.31 1034 ASP A N 1
ATOM 7658 C CA . ASP A 1 1034 ? -42.576 4.894 50.171 1.00 75.31 1034 ASP A CA 1
ATOM 7659 C C . ASP A 1 1034 ? -43.921 5.500 50.569 1.00 75.31 1034 ASP A C 1
ATOM 7661 O O . ASP A 1 1034 ? -44.328 6.578 50.091 1.00 75.31 1034 ASP A O 1
ATOM 7665 N N . THR A 1 1035 ? -44.705 4.668 51.246 1.00 81.31 1035 THR A N 1
ATOM 7666 C CA . THR A 1 1035 ? -46.133 4.860 51.462 1.00 81.31 1035 THR A CA 1
ATOM 7667 C C . THR A 1 1035 ? -46.385 6.063 52.376 1.00 81.31 1035 THR A C 1
ATOM 7669 O O . THR A 1 1035 ? -47.217 6.928 52.042 1.00 81.31 1035 THR A O 1
ATOM 7672 N N . ASP A 1 1036 ? -45.621 6.207 53.460 1.00 76.25 1036 ASP A N 1
ATOM 7673 C CA . ASP A 1 1036 ? -45.773 7.293 54.430 1.00 76.25 1036 ASP A CA 1
ATOM 7674 C C . ASP A 1 1036 ? -44.938 8.562 54.120 1.00 76.25 1036 ASP A C 1
ATOM 7676 O O . ASP A 1 1036 ? -45.281 9.666 54.580 1.00 76.25 1036 ASP A O 1
ATOM 7680 N N . LYS A 1 1037 ? -43.940 8.458 53.228 1.00 76.88 1037 LYS A N 1
ATOM 7681 C CA . LYS A 1 1037 ? -43.043 9.535 52.764 1.00 76.88 1037 LYS A CA 1
ATOM 7682 C C . LYS A 1 1037 ? -42.035 9.999 53.800 1.00 76.88 1037 LYS A C 1
ATOM 7684 O O . LYS A 1 1037 ? -41.665 11.190 53.796 1.00 76.88 1037 LYS A O 1
ATOM 7689 N N . ASP A 1 1038 ? -41.601 9.121 54.689 1.00 69.38 1038 ASP A N 1
ATOM 7690 C CA . ASP A 1 1038 ? -40.551 9.419 55.654 1.00 69.38 1038 ASP A CA 1
ATOM 7691 C C . ASP A 1 1038 ? -39.129 9.310 55.059 1.00 69.38 1038 ASP A C 1
ATOM 7693 O O . ASP A 1 1038 ? -38.185 9.932 55.576 1.00 69.38 1038 ASP A O 1
ATOM 7697 N N . GLY A 1 1039 ? -39.017 8.676 53.887 1.00 67.06 1039 GLY A N 1
ATOM 7698 C CA . GLY A 1 1039 ? -37.792 8.509 53.115 1.00 67.06 1039 GLY A CA 1
ATOM 7699 C C . GLY A 1 1039 ? -37.104 7.153 53.285 1.00 67.06 1039 GLY A C 1
ATOM 7700 O O . GLY A 1 1039 ? -36.001 7.001 52.746 1.00 67.06 1039 GLY A O 1
ATOM 7701 N N . ILE A 1 1040 ? -37.713 6.220 54.017 1.00 72.12 1040 ILE A N 1
ATOM 7702 C CA . ILE A 1 1040 ? -37.462 4.776 53.979 1.00 72.12 1040 ILE A CA 1
ATOM 7703 C C . ILE A 1 1040 ? -38.461 4.188 52.965 1.00 72.12 1040 ILE A C 1
ATOM 7705 O O . ILE A 1 1040 ? -39.564 4.700 52.822 1.00 72.12 1040 ILE A O 1
ATOM 7709 N N . THR A 1 1041 ? -38.041 3.234 52.137 1.00 75.88 1041 THR A N 1
ATOM 7710 C CA . THR A 1 1041 ? -38.969 2.583 51.198 1.00 75.88 1041 THR A CA 1
ATOM 7711 C C . THR A 1 1041 ? -39.621 1.390 51.878 1.00 75.88 1041 THR A C 1
ATOM 7713 O O . THR A 1 1041 ? -38.986 0.803 52.739 1.00 75.88 1041 THR A O 1
ATOM 7716 N N . ASP A 1 1042 ? -40.841 1.038 51.480 1.00 80.56 1042 ASP A N 1
ATOM 7717 C CA . ASP A 1 1042 ? -41.656 -0.028 52.075 1.00 80.56 1042 ASP A CA 1
ATOM 7718 C C . ASP A 1 1042 ? -40.899 -1.368 52.165 1.00 80.56 1042 ASP A C 1
ATOM 7720 O O . ASP A 1 1042 ? -41.054 -2.080 53.133 1.00 80.56 1042 ASP A O 1
ATOM 7724 N N . ASP A 1 1043 ? -40.003 -1.679 51.216 1.00 80.12 1043 ASP A N 1
ATOM 7725 C CA . ASP A 1 1043 ? -39.112 -2.860 51.269 1.00 80.12 1043 ASP A CA 1
ATOM 7726 C C . ASP A 1 1043 ? -38.052 -2.824 52.388 1.00 80.12 1043 ASP A C 1
ATOM 7728 O O . ASP A 1 1043 ? -37.273 -3.751 52.543 1.00 80.12 1043 ASP A O 1
ATOM 7732 N N . LEU A 1 1044 ? -37.947 -1.711 53.106 1.00 82.88 1044 LEU A N 1
ATOM 7733 C CA . LEU A 1 1044 ? -36.987 -1.453 54.177 1.00 82.88 1044 LEU A CA 1
ATOM 7734 C C . LEU A 1 1044 ? -37.680 -0.900 55.438 1.00 82.88 1044 LEU A C 1
ATOM 7736 O O . LEU A 1 1044 ? -36.983 -0.484 56.377 1.00 82.88 1044 LEU A O 1
ATOM 7740 N N . ASP A 1 1045 ? -39.011 -0.790 55.430 1.00 85.81 1045 ASP A N 1
ATOM 7741 C CA . ASP A 1 1045 ? -39.801 -0.104 56.447 1.00 85.81 1045 ASP A CA 1
ATOM 7742 C C . ASP A 1 1045 ? -40.812 -1.043 57.104 1.00 85.81 1045 ASP A C 1
ATOM 7744 O O . ASP A 1 1045 ? -41.876 -1.319 56.575 1.00 85.81 1045 ASP A O 1
ATOM 7748 N N . ILE A 1 1046 ? -40.522 -1.416 58.349 1.00 87.25 1046 ILE A N 1
ATOM 7749 C CA . ILE A 1 1046 ? -41.325 -2.342 59.160 1.00 87.25 1046 ILE A CA 1
ATOM 7750 C C . ILE A 1 1046 ? -42.749 -1.842 59.524 1.00 87.25 1046 ILE A C 1
ATOM 7752 O O . ILE A 1 1046 ? -43.468 -2.531 60.256 1.00 87.25 1046 ILE A O 1
ATOM 7756 N N . ASP A 1 1047 ? -43.119 -0.614 59.148 1.00 89.06 1047 ASP A N 1
ATOM 7757 C CA . ASP A 1 1047 ? -44.428 0.038 59.365 1.00 89.06 1047 ASP A CA 1
ATOM 7758 C C . ASP A 1 1047 ? -44.677 1.052 58.226 1.00 89.06 1047 ASP A C 1
ATOM 7760 O O . ASP A 1 1047 ? -44.705 2.265 58.462 1.00 89.06 1047 ASP A O 1
ATOM 7764 N N . SER A 1 1048 ? -44.820 0.556 56.989 1.00 88.88 1048 SER A N 1
ATOM 7765 C CA . SER A 1 1048 ? -44.842 1.329 55.732 1.00 88.88 1048 SER A CA 1
ATOM 7766 C C . SER A 1 1048 ? -45.865 2.468 55.698 1.00 88.88 1048 SER A C 1
ATOM 7768 O O . SER A 1 1048 ? -45.695 3.457 54.975 1.00 88.88 1048 SER A O 1
ATOM 7770 N N . ASP A 1 1049 ? -46.975 2.356 56.431 1.00 86.94 1049 ASP A N 1
ATOM 7771 C CA . ASP A 1 1049 ? -48.006 3.395 56.505 1.00 86.94 1049 ASP A CA 1
ATOM 7772 C C . ASP A 1 1049 ? -47.968 4.242 57.794 1.00 86.94 1049 ASP A C 1
ATOM 7774 O O . ASP A 1 1049 ? -48.648 5.281 57.890 1.00 86.94 1049 ASP A O 1
ATOM 7778 N N . ASN A 1 1050 ? -47.115 3.851 58.744 1.00 87.81 1050 ASN A N 1
ATOM 7779 C CA . ASN A 1 1050 ? -46.817 4.531 59.998 1.00 87.81 1050 ASN A CA 1
ATOM 7780 C C . ASN A 1 1050 ? -48.057 4.773 60.874 1.00 87.81 1050 ASN A C 1
ATOM 7782 O O . ASN A 1 1050 ? -48.215 5.826 61.522 1.00 87.81 1050 ASN A O 1
ATOM 7786 N N . ASP A 1 1051 ? -48.982 3.813 60.890 1.00 85.44 1051 ASP A N 1
ATOM 7787 C CA . ASP A 1 1051 ? -50.170 3.837 61.738 1.00 85.44 1051 ASP A CA 1
ATOM 7788 C C . ASP A 1 1051 ? -49.938 3.225 63.138 1.00 85.44 1051 ASP A C 1
ATOM 7790 O O . ASP A 1 1051 ? -50.766 3.382 64.060 1.00 85.44 1051 ASP A O 1
ATOM 7794 N N . GLY A 1 1052 ? -48.767 2.610 63.331 1.00 84.12 1052 GLY A N 1
ATOM 7795 C CA . GLY A 1 1052 ? -48.339 1.956 64.559 1.00 84.12 1052 GLY A CA 1
ATOM 7796 C C . GLY A 1 1052 ? -48.781 0.496 64.683 1.00 84.12 1052 GLY A C 1
ATOM 7797 O O . GLY A 1 1052 ? -48.812 -0.017 65.810 1.00 84.12 1052 GLY A O 1
ATOM 7798 N N . CYS A 1 1053 ? -49.179 -0.144 63.588 1.00 86.56 1053 CYS A N 1
ATOM 7799 C CA . CYS A 1 1053 ? -49.327 -1.581 63.417 1.00 86.56 1053 CYS A CA 1
ATOM 7800 C C . CYS A 1 1053 ? -48.317 -2.035 62.361 1.00 86.56 1053 CYS A C 1
ATOM 7802 O O . CYS A 1 1053 ? -48.404 -1.599 61.234 1.00 86.56 1053 CYS A O 1
ATOM 7804 N N . ASN A 1 1054 ? -47.365 -2.899 62.721 1.00 88.00 1054 ASN A N 1
ATOM 7805 C CA . ASN A 1 1054 ? -46.332 -3.298 61.762 1.00 88.00 1054 ASN A CA 1
ATOM 7806 C C . ASN A 1 1054 ? -46.864 -4.124 60.586 1.00 88.00 1054 ASN A C 1
ATOM 7808 O O . ASN A 1 1054 ? -47.826 -4.896 60.722 1.00 88.00 1054 ASN A O 1
ATOM 7812 N N . ASP A 1 1055 ? -46.136 -4.027 59.484 1.00 88.31 1055 ASP A N 1
ATOM 7813 C CA . ASP A 1 1055 ? -46.484 -4.586 58.183 1.00 88.31 1055 ASP A CA 1
ATOM 7814 C C . ASP A 1 1055 ? -46.677 -6.102 58.246 1.00 88.31 1055 ASP A C 1
ATOM 7816 O O . ASP A 1 1055 ? -47.698 -6.624 57.784 1.00 88.31 1055 ASP A O 1
ATOM 7820 N N . ALA A 1 1056 ? -45.811 -6.803 58.983 1.00 87.00 1056 ALA A N 1
ATOM 7821 C CA . ALA A 1 1056 ? -45.948 -8.225 59.289 1.00 87.00 1056 ALA A CA 1
ATOM 7822 C C . ALA A 1 1056 ? -47.342 -8.591 59.849 1.00 87.00 1056 ALA A C 1
ATOM 7824 O O . ALA A 1 1056 ? -47.991 -9.547 59.406 1.00 87.00 1056 ALA A O 1
ATOM 7825 N N . ASN A 1 1057 ? -47.853 -7.861 60.846 1.00 85.62 1057 ASN A N 1
ATOM 7826 C CA . ASN A 1 1057 ? -49.171 -8.147 61.422 1.00 85.62 1057 ASN A CA 1
ATOM 7827 C C . ASN A 1 1057 ? -50.301 -7.843 60.433 1.00 85.62 1057 ASN A C 1
ATOM 7829 O O . ASN A 1 1057 ? -51.287 -8.593 60.365 1.00 85.62 1057 ASN A O 1
ATOM 7833 N N . GLU A 1 1058 ? -50.160 -6.770 59.663 1.00 87.31 1058 GLU A N 1
ATOM 7834 C CA . GLU A 1 1058 ? -51.165 -6.291 58.722 1.00 87.31 1058 GLU A CA 1
ATOM 7835 C C . GLU A 1 1058 ? -51.270 -7.156 57.474 1.00 87.31 1058 GLU A C 1
ATOM 7837 O O . GLU A 1 1058 ? -52.362 -7.638 57.154 1.00 87.31 1058 GLU A O 1
ATOM 7842 N N . ALA A 1 1059 ? -50.148 -7.429 56.812 1.00 84.88 1059 ALA A N 1
ATOM 7843 C CA . ALA A 1 1059 ? -50.049 -8.277 55.633 1.00 84.88 1059 ALA A CA 1
ATOM 7844 C C . ALA A 1 1059 ? -50.635 -9.669 55.881 1.00 84.88 1059 ALA A C 1
ATOM 7846 O O . ALA A 1 1059 ? -51.312 -10.228 55.013 1.00 84.88 1059 ALA A O 1
ATOM 7847 N N . TYR A 1 1060 ? -50.469 -10.220 57.082 1.00 82.69 1060 TYR A N 1
ATOM 7848 C CA . TYR A 1 1060 ? -51.011 -11.535 57.422 1.00 82.69 1060 TYR A CA 1
ATOM 7849 C C . TYR A 1 1060 ? -52.368 -11.504 58.134 1.00 82.69 1060 TYR A C 1
ATOM 7851 O O . TYR A 1 1060 ? -52.949 -12.568 58.387 1.00 82.69 1060 TYR A O 1
ATOM 7859 N N . ALA A 1 1061 ? -52.916 -10.314 58.405 1.00 79.94 1061 ALA A N 1
ATOM 7860 C CA . ALA A 1 1061 ? -54.149 -10.107 59.162 1.00 79.94 1061 ALA A CA 1
ATOM 7861 C C . ALA A 1 1061 ? -54.191 -10.919 60.479 1.00 79.94 1061 ALA A C 1
ATOM 7863 O O . ALA A 1 1061 ? -55.240 -11.448 60.877 1.00 79.94 1061 ALA A O 1
ATOM 7864 N N . ASP A 1 1062 ? -53.050 -11.016 61.164 1.00 79.38 1062 ASP A N 1
ATOM 7865 C CA . ASP A 1 1062 ? -52.878 -11.713 62.438 1.00 79.38 1062 ASP A CA 1
ATOM 7866 C C . ASP A 1 1062 ? -52.028 -10.856 63.371 1.00 79.38 1062 ASP A C 1
ATOM 7868 O O . ASP A 1 1062 ? -50.855 -10.631 63.119 1.00 79.38 1062 ASP A O 1
ATOM 7872 N N . SER A 1 1063 ? -52.592 -10.460 64.512 1.00 79.12 1063 SER A N 1
ATOM 7873 C CA . SER A 1 1063 ? -51.900 -9.661 65.530 1.00 79.12 1063 SER A CA 1
ATOM 7874 C C . SER A 1 1063 ? -50.783 -10.414 66.282 1.00 79.12 1063 SER A C 1
ATOM 7876 O O . SER A 1 1063 ? -50.413 -10.003 67.380 1.00 79.12 1063 SER A O 1
ATOM 7878 N N . ASN A 1 1064 ? -50.386 -11.602 65.825 1.00 77.81 1064 ASN A N 1
ATOM 7879 C CA . ASN A 1 1064 ? -49.277 -12.387 66.373 1.00 77.81 1064 ASN A CA 1
ATOM 7880 C C . ASN A 1 1064 ? -48.289 -12.814 65.277 1.00 77.81 1064 ASN A C 1
ATOM 7882 O O . ASN A 1 1064 ? -47.486 -13.715 65.542 1.00 77.81 1064 ASN A O 1
ATOM 7886 N N . ALA A 1 1065 ? -48.395 -12.254 64.066 1.00 78.94 1065 ALA A N 1
ATOM 7887 C CA . ALA A 1 1065 ? -47.425 -12.489 63.002 1.00 78.94 1065 ALA A CA 1
ATOM 7888 C C . ALA A 1 1065 ? -46.041 -12.009 63.460 1.00 78.94 1065 ALA A C 1
ATOM 7890 O O . ALA A 1 1065 ? -45.087 -12.783 63.423 1.00 78.94 1065 ALA A O 1
ATOM 7891 N N . ASP A 1 1066 ? -45.993 -10.823 64.063 1.00 81.31 1066 ASP A N 1
ATOM 7892 C CA . ASP A 1 1066 ? -44.911 -10.375 64.930 1.00 81.31 1066 ASP A CA 1
ATOM 7893 C C . ASP A 1 1066 ? -45.314 -10.588 66.401 1.00 81.31 1066 ASP A C 1
ATOM 7895 O O . ASP A 1 1066 ? -46.114 -9.864 66.999 1.00 81.31 1066 ASP A O 1
ATOM 7899 N N . SER A 1 1067 ? -44.780 -11.647 67.007 1.00 74.19 1067 SER A N 1
ATOM 7900 C CA . SER A 1 1067 ? -45.172 -12.064 68.358 1.00 74.19 1067 SER A CA 1
ATOM 7901 C C . SER A 1 1067 ? -44.442 -11.332 69.495 1.00 74.19 1067 SER A C 1
ATOM 7903 O O . SER A 1 1067 ? -44.818 -11.487 70.667 1.00 74.19 1067 SER A O 1
ATOM 7905 N N . ASN A 1 1068 ? -43.388 -10.577 69.187 1.00 75.62 1068 ASN A N 1
ATOM 7906 C CA . ASN A 1 1068 ? -42.533 -9.874 70.147 1.00 75.62 1068 ASN A CA 1
ATOM 7907 C C . ASN A 1 1068 ? -42.436 -8.366 69.895 1.00 75.62 1068 ASN A C 1
ATOM 7909 O O . ASN A 1 1068 ? -41.787 -7.708 70.716 1.00 75.62 1068 ASN A O 1
ATOM 7913 N N . ASP A 1 1069 ? -43.155 -7.856 68.896 1.00 76.81 1069 ASP A N 1
ATOM 7914 C CA . ASP A 1 1069 ? -43.373 -6.433 68.637 1.00 76.81 1069 ASP A CA 1
ATOM 7915 C C . ASP A 1 1069 ? -42.053 -5.728 68.270 1.00 76.81 1069 ASP A C 1
ATOM 7917 O O . ASP A 1 1069 ? -41.717 -4.682 68.834 1.00 76.81 1069 ASP A O 1
ATOM 7921 N N . ASP A 1 1070 ? -41.238 -6.373 67.425 1.00 79.50 1070 ASP A N 1
ATOM 7922 C CA . ASP A 1 1070 ? -39.964 -5.839 66.923 1.00 79.50 1070 ASP A CA 1
ATOM 7923 C C . ASP A 1 1070 ? -39.954 -5.488 65.430 1.00 79.50 1070 ASP A C 1
ATOM 7925 O O . ASP A 1 1070 ? -38.935 -4.981 64.966 1.00 79.50 1070 ASP A O 1
ATOM 7929 N N . GLY A 1 1071 ? -41.074 -5.684 64.733 1.00 79.00 1071 GLY A N 1
ATOM 7930 C CA . GLY A 1 1071 ? -41.243 -5.400 63.308 1.00 79.00 1071 GLY A CA 1
ATOM 7931 C C . GLY A 1 1071 ? -41.035 -6.613 62.405 1.00 79.00 1071 GLY A C 1
ATOM 7932 O O . GLY A 1 1071 ? -41.519 -6.602 61.287 1.00 79.00 1071 GLY A O 1
ATOM 7933 N N . THR A 1 1072 ? -40.396 -7.683 62.891 1.00 83.19 1072 THR A N 1
ATOM 7934 C CA . THR A 1 1072 ? -40.007 -8.826 62.047 1.00 83.19 1072 THR A CA 1
ATOM 7935 C C . THR A 1 1072 ? -40.984 -10.000 62.132 1.00 83.19 1072 THR A C 1
ATOM 7937 O O . THR A 1 1072 ? -41.584 -10.285 63.180 1.00 83.19 1072 THR A O 1
ATOM 7940 N N . TYR A 1 1073 ? -41.123 -10.758 61.042 1.00 82.12 1073 TYR A N 1
ATOM 7941 C CA . TYR A 1 1073 ? -42.028 -11.906 61.006 1.00 82.12 1073 TYR A CA 1
ATOM 7942 C C . TYR A 1 1073 ? -41.549 -13.057 61.892 1.00 82.12 1073 TYR A C 1
ATOM 7944 O O . TYR A 1 1073 ? -40.477 -13.633 61.720 1.00 82.12 1073 TYR A O 1
ATOM 7952 N N . GLY A 1 1074 ? -42.395 -13.498 62.824 1.00 75.31 1074 GLY A N 1
ATOM 7953 C CA . GLY A 1 1074 ? -42.074 -14.601 63.734 1.00 75.31 1074 GLY A CA 1
ATOM 7954 C C . GLY A 1 1074 ? -41.130 -14.226 64.889 1.00 75.31 1074 GLY A C 1
ATOM 7955 O O . GLY A 1 1074 ? -40.911 -15.071 65.769 1.00 75.31 1074 GLY A O 1
ATOM 7956 N N . GLY A 1 1075 ? -40.673 -12.971 64.939 1.00 69.50 1075 GLY A N 1
ATOM 7957 C CA . GLY A 1 1075 ? -39.861 -12.340 65.982 1.00 69.50 1075 GLY A CA 1
ATOM 7958 C C . GLY A 1 1075 ? -38.347 -12.446 65.824 1.00 69.50 1075 GLY A C 1
ATOM 7959 O O . GLY A 1 1075 ? -37.902 -12.939 64.806 1.00 69.50 1075 GLY A O 1
ATOM 7960 N N . VAL A 1 1076 ? -37.561 -12.030 66.844 1.00 61.72 1076 VAL A N 1
ATOM 7961 C CA . VAL A 1 1076 ? -36.104 -11.730 66.735 1.00 61.72 1076 VAL A CA 1
ATOM 7962 C C . VAL A 1 1076 ? -35.347 -12.640 65.766 1.00 61.72 1076 VAL A C 1
ATOM 7964 O O . VAL A 1 1076 ? -34.874 -13.714 66.161 1.00 61.72 1076 VAL A O 1
ATOM 7967 N N . ILE A 1 1077 ? -35.143 -12.142 64.551 1.00 62.62 1077 ILE A N 1
ATOM 7968 C CA . ILE A 1 1077 ? -34.367 -12.819 63.524 1.00 62.62 1077 ILE A CA 1
ATOM 7969 C C . ILE A 1 1077 ? -32.877 -12.728 63.863 1.00 62.62 1077 ILE A C 1
ATOM 7971 O O . ILE A 1 1077 ? -32.342 -11.724 64.340 1.00 62.62 1077 ILE A O 1
ATOM 7975 N N . THR A 1 1078 ? -32.181 -13.845 63.686 1.00 61.69 1078 THR A N 1
ATOM 7976 C CA . THR A 1 1078 ? -30.717 -13.894 63.696 1.00 61.69 1078 THR A CA 1
ATOM 7977 C C . THR A 1 1078 ? -30.262 -14.548 62.400 1.00 61.69 1078 THR A C 1
ATOM 7979 O O . THR A 1 1078 ? -30.992 -15.376 61.873 1.00 61.69 1078 THR A O 1
ATOM 7982 N N . ASN A 1 1079 ? -29.025 -14.298 61.961 1.00 60.50 1079 ASN A N 1
ATOM 7983 C CA . ASN A 1 1079 ? -28.382 -14.877 60.761 1.00 60.50 1079 ASN A CA 1
ATOM 7984 C C . ASN A 1 1079 ? -28.596 -16.409 60.537 1.00 60.50 1079 ASN A C 1
ATOM 7986 O O . ASN A 1 1079 ? -28.398 -16.927 59.447 1.00 60.50 1079 ASN A O 1
ATOM 7990 N N . MET A 1 1080 ? -29.007 -17.187 61.554 1.00 61.44 1080 MET A N 1
ATOM 7991 C CA . MET A 1 1080 ? -29.324 -18.622 61.415 1.00 61.44 1080 MET A CA 1
ATOM 7992 C C . MET A 1 1080 ? -30.799 -18.949 61.109 1.00 61.44 1080 MET A C 1
ATOM 7994 O O . MET A 1 1080 ? -31.118 -20.131 60.950 1.00 61.44 1080 MET A O 1
ATOM 7998 N N . GLU A 1 1081 ? -31.689 -17.958 61.105 1.00 72.56 1081 GLU A N 1
ATOM 7999 C CA . GLU A 1 1081 ? -33.141 -18.110 60.925 1.00 72.56 1081 GLU A CA 1
ATOM 8000 C C . GLU A 1 1081 ? -33.634 -17.597 59.565 1.00 72.56 1081 GLU A C 1
ATOM 8002 O O . GLU A 1 1081 ? -34.814 -17.752 59.263 1.00 72.56 1081 GLU A O 1
ATOM 8007 N N . VAL A 1 1082 ? -32.718 -17.147 58.710 1.00 76.50 1082 VAL A N 1
ATOM 8008 C CA . VAL A 1 1082 ? -32.904 -16.751 57.304 1.00 76.50 1082 VAL A CA 1
ATOM 8009 C C . VAL A 1 1082 ? -32.228 -17.760 56.370 1.00 76.50 1082 VAL A C 1
ATOM 8011 O O . VAL A 1 1082 ? -31.339 -18.517 56.789 1.00 76.50 1082 VAL A O 1
ATOM 8014 N N . ASN A 1 1083 ? -32.682 -17.871 55.119 1.00 76.88 1083 ASN A N 1
ATOM 8015 C CA . ASN A 1 1083 ? -32.052 -18.759 54.134 1.00 76.88 1083 ASN A CA 1
ATOM 8016 C C . ASN A 1 1083 ? -30.996 -18.032 53.280 1.00 76.88 1083 ASN A C 1
ATOM 8018 O O . ASN A 1 1083 ? -30.646 -16.893 53.532 1.00 76.88 1083 ASN A O 1
ATOM 8022 N N . ALA A 1 1084 ? -30.415 -18.719 52.290 1.00 76.94 1084 ALA A N 1
ATOM 8023 C CA . ALA A 1 1084 ? -29.337 -18.151 51.470 1.00 76.94 1084 ALA A CA 1
ATOM 8024 C C . ALA A 1 1084 ? -29.775 -16.992 50.550 1.00 76.94 1084 ALA A C 1
ATOM 8026 O O . ALA A 1 1084 ? -28.915 -16.382 49.924 1.00 76.94 1084 ALA A O 1
ATOM 8027 N N . ASN A 1 1085 ? -31.080 -16.747 50.449 1.00 78.19 1085 ASN A N 1
ATOM 8028 C CA . ASN A 1 1085 ? -31.693 -15.649 49.717 1.00 78.19 1085 ASN A CA 1
ATOM 8029 C C . ASN A 1 1085 ? -32.343 -14.635 50.688 1.00 78.19 1085 ASN A C 1
ATOM 8031 O O . ASN A 1 1085 ? -33.342 -14.040 50.310 1.00 78.19 1085 ASN A O 1
ATOM 8035 N N . GLY A 1 1086 ? -31.903 -14.581 51.953 1.00 77.44 1086 GLY A N 1
ATOM 8036 C CA . GLY A 1 1086 ? -32.375 -13.622 52.968 1.00 77.44 1086 GLY A CA 1
ATOM 8037 C C . GLY A 1 1086 ? -33.753 -13.892 53.587 1.00 77.44 1086 GLY A C 1
ATOM 8038 O O . GLY A 1 1086 ? -33.976 -13.652 54.756 1.00 77.44 1086 GLY A O 1
ATOM 8039 N N . LEU A 1 1087 ? -34.623 -14.642 52.907 1.00 81.50 1087 LEU A N 1
ATOM 8040 C CA . LEU A 1 1087 ? -35.958 -14.975 53.433 1.00 81.50 1087 LEU A CA 1
ATOM 8041 C C . LEU A 1 1087 ? -35.977 -15.646 54.829 1.00 81.50 1087 LEU A C 1
ATOM 8043 O O . LEU A 1 1087 ? -35.373 -16.718 55.030 1.00 81.50 1087 LEU A O 1
ATOM 8047 N N . VAL A 1 1088 ? -36.832 -15.137 55.721 1.00 78.94 1088 VAL A N 1
ATOM 8048 C CA . VAL A 1 1088 ? -37.195 -15.693 57.034 1.00 78.94 1088 VAL A CA 1
ATOM 8049 C C . VAL A 1 1088 ? -37.684 -17.147 56.932 1.00 78.94 1088 VAL A C 1
ATOM 8051 O O . VAL A 1 1088 ? -38.701 -17.485 56.325 1.00 78.94 1088 VAL A O 1
ATOM 8054 N N . THR A 1 1089 ? -36.997 -18.064 57.616 1.00 70.88 1089 THR A N 1
ATOM 8055 C CA . THR A 1 1089 ? -37.339 -19.504 57.672 1.00 70.88 1089 THR A CA 1
ATOM 8056 C C . THR A 1 1089 ? -38.155 -19.908 58.906 1.00 70.88 1089 THR A C 1
ATOM 8058 O O . THR A 1 1089 ? -38.408 -21.101 59.133 1.00 70.88 1089 THR A O 1
ATOM 8061 N N . ALA A 1 1090 ? -38.561 -18.938 59.732 1.00 63.12 1090 ALA A N 1
ATOM 8062 C 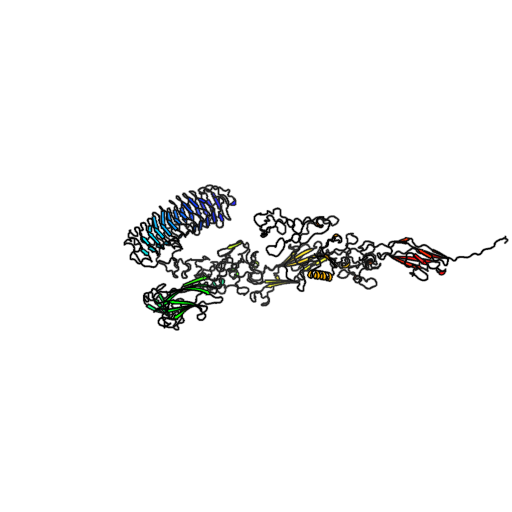CA . ALA A 1 1090 ? -39.263 -19.171 60.987 1.00 63.12 1090 ALA A CA 1
ATOM 8063 C C . ALA A 1 1090 ? -40.645 -19.838 60.793 1.00 63.12 1090 ALA A C 1
ATOM 8065 O O . ALA A 1 1090 ? -41.319 -19.730 59.768 1.00 63.12 1090 ALA A O 1
ATOM 8066 N N . ALA A 1 1091 ? -41.071 -20.613 61.798 1.00 53.66 1091 ALA A N 1
ATOM 8067 C CA . ALA A 1 1091 ? -42.270 -21.447 61.733 1.00 53.66 1091 ALA A CA 1
ATOM 8068 C C . ALA A 1 1091 ? -43.552 -20.593 61.702 1.00 53.66 1091 ALA A C 1
ATOM 8070 O O . ALA A 1 1091 ? -44.034 -20.181 62.752 1.00 53.66 1091 ALA A O 1
ATOM 8071 N N . GLY A 1 1092 ? -44.100 -20.395 60.501 1.00 54.12 1092 GLY A N 1
ATOM 8072 C CA . GLY A 1 1092 ? -45.245 -19.528 60.218 1.00 54.12 1092 GLY A CA 1
ATOM 8073 C C . GLY A 1 1092 ? -46.497 -19.712 61.079 1.00 54.12 1092 GLY A C 1
ATOM 8074 O O . GLY A 1 1092 ? -46.666 -20.696 61.812 1.00 54.12 1092 GLY A O 1
ATOM 8075 N N . ILE A 1 1093 ? -47.411 -18.754 60.939 1.00 51.53 1093 ILE A N 1
ATOM 8076 C CA . ILE A 1 1093 ? -48.713 -18.688 61.608 1.00 51.53 1093 ILE A CA 1
ATOM 8077 C C . ILE A 1 1093 ? -49.434 -20.050 61.496 1.00 51.53 1093 ILE A C 1
ATOM 8079 O O . ILE A 1 1093 ? -49.898 -20.471 60.438 1.00 51.53 1093 ILE A O 1
ATOM 8083 N N . ASN A 1 1094 ? -49.526 -20.776 62.619 1.00 46.94 1094 ASN A N 1
ATOM 8084 C CA . ASN A 1 1094 ? -50.095 -22.134 62.763 1.00 46.94 1094 ASN A CA 1
ATOM 8085 C C . ASN A 1 1094 ? -49.238 -23.347 62.323 1.00 46.94 1094 ASN A C 1
ATOM 8087 O O . ASN A 1 1094 ? -49.779 -24.447 62.159 1.00 46.94 1094 ASN A O 1
ATOM 8091 N N . GLY A 1 1095 ? -47.914 -23.226 62.217 1.00 47.91 1095 GLY A N 1
ATOM 8092 C CA . GLY A 1 1095 ? -47.016 -24.373 62.008 1.00 47.91 1095 GLY A CA 1
ATOM 8093 C C . GLY A 1 1095 ? -46.949 -24.894 60.567 1.00 47.91 1095 GLY A C 1
ATOM 8094 O O . GLY A 1 1095 ? -46.535 -26.037 60.349 1.00 47.91 1095 GLY A O 1
ATOM 8095 N N . ALA A 1 1096 ? -47.347 -24.070 59.596 1.00 45.03 1096 ALA A N 1
ATOM 8096 C CA . ALA A 1 1096 ? -47.002 -24.221 58.186 1.00 45.03 1096 ALA A CA 1
ATOM 8097 C C . ALA A 1 1096 ? -45.929 -23.166 57.878 1.00 45.03 1096 ALA A C 1
ATOM 8099 O O . ALA A 1 1096 ? -46.233 -21.984 57.814 1.00 45.03 1096 ALA A O 1
ATOM 8100 N N . GLY A 1 1097 ? -44.664 -23.578 57.823 1.00 53.19 1097 GLY A N 1
ATOM 8101 C CA . GLY A 1 1097 ? -43.535 -22.658 57.682 1.00 53.19 1097 GLY A CA 1
ATOM 8102 C C . GLY A 1 1097 ? -43.343 -22.147 56.261 1.00 53.19 1097 GLY A C 1
ATOM 8103 O O . GLY A 1 1097 ? -42.492 -22.693 55.582 1.00 53.19 1097 GLY A O 1
ATOM 8104 N N . ASP A 1 1098 ? -44.115 -21.145 55.843 1.00 55.62 1098 ASP A N 1
ATOM 8105 C CA . ASP A 1 1098 ? -43.789 -20.282 54.696 1.00 55.62 1098 ASP A CA 1
ATOM 8106 C C . ASP A 1 1098 ? -44.634 -18.993 54.776 1.00 55.62 1098 ASP A C 1
ATOM 8108 O O . ASP A 1 1098 ? -45.790 -19.006 54.336 1.00 55.62 1098 ASP A O 1
ATOM 8112 N N . ALA A 1 1099 ? -44.076 -17.904 55.328 1.00 60.16 1099 ALA A N 1
ATOM 8113 C CA . ALA A 1 1099 ? -44.673 -16.555 55.282 1.00 60.16 1099 ALA A CA 1
ATOM 8114 C C . ALA A 1 1099 ? -45.039 -16.187 53.829 1.00 60.16 1099 ALA A C 1
ATOM 8116 O O . ALA A 1 1099 ? -46.192 -15.933 53.482 1.00 60.16 1099 ALA A O 1
ATOM 8117 N N . TYR A 1 1100 ? -44.090 -16.434 52.930 1.00 65.00 1100 TYR A N 1
ATOM 8118 C CA . TYR A 1 1100 ? -44.134 -16.071 51.514 1.00 65.00 1100 TYR A CA 1
ATOM 8119 C C . TYR A 1 1100 ? -45.096 -16.886 50.628 1.00 65.00 1100 TYR A C 1
ATOM 8121 O O . TYR A 1 1100 ? -45.152 -16.682 49.415 1.00 65.00 1100 TYR A O 1
ATOM 8129 N N . THR A 1 1101 ? -45.857 -17.846 51.176 1.00 61.50 1101 THR A N 1
ATOM 8130 C CA . THR A 1 1101 ? -46.876 -18.593 50.396 1.00 61.50 1101 THR A CA 1
ATOM 8131 C C . THR A 1 1101 ? -48.285 -18.032 50.537 1.00 61.50 1101 THR A C 1
ATOM 8133 O O . THR A 1 1101 ? -49.172 -18.367 49.741 1.00 61.50 1101 THR A O 1
ATOM 8136 N N . THR A 1 1102 ? -48.508 -17.197 51.546 1.00 65.19 1102 THR A N 1
ATOM 8137 C CA . THR A 1 1102 ? -49.772 -16.508 51.779 1.00 65.19 1102 THR A CA 1
ATOM 8138 C C . THR A 1 1102 ? -49.717 -15.131 51.139 1.00 65.19 1102 THR A C 1
ATOM 8140 O O . THR A 1 1102 ? -48.868 -14.327 51.478 1.00 65.19 1102 THR A O 1
ATOM 8143 N N . THR A 1 1103 ? -50.619 -14.855 50.193 1.00 73.44 1103 THR A N 1
ATOM 8144 C CA . THR A 1 1103 ? -50.767 -13.507 49.621 1.00 73.44 1103 THR A CA 1
ATOM 8145 C C . THR A 1 1103 ? -51.132 -12.509 50.720 1.00 73.44 1103 THR A C 1
ATOM 8147 O O . THR A 1 1103 ? -52.133 -12.785 51.398 1.00 73.44 1103 THR A O 1
ATOM 8150 N N . PRO A 1 1104 ? -50.414 -11.375 50.834 1.00 83.38 1104 PRO A N 1
ATOM 8151 C CA . PRO A 1 1104 ? -50.739 -10.322 51.787 1.00 83.38 1104 PRO A CA 1
ATOM 8152 C C . PRO A 1 1104 ? -52.187 -9.842 51.679 1.00 83.38 1104 PRO A C 1
ATOM 8154 O O . PRO A 1 1104 ? -52.809 -9.884 50.607 1.00 83.38 1104 PRO A O 1
ATOM 8157 N N . ALA A 1 1105 ? -52.744 -9.433 52.814 1.00 81.38 1105 ALA A N 1
ATOM 8158 C CA . ALA A 1 1105 ? -54.104 -8.956 52.937 1.00 81.38 1105 ALA A CA 1
ATOM 8159 C C . ALA A 1 1105 ? -54.289 -7.652 52.147 1.00 81.38 1105 ALA A C 1
ATOM 8161 O O . ALA A 1 1105 ? -53.435 -6.773 52.114 1.00 81.38 1105 ALA A O 1
ATOM 8162 N N . ILE A 1 1106 ? -55.430 -7.554 51.468 1.00 78.94 1106 ILE A N 1
ATOM 8163 C CA . ILE A 1 1106 ? -55.836 -6.374 50.701 1.00 78.94 1106 ILE A CA 1
ATOM 8164 C C . ILE A 1 1106 ? -56.946 -5.694 51.486 1.00 78.94 1106 ILE A C 1
ATOM 8166 O O . ILE A 1 1106 ? -57.863 -6.368 51.978 1.00 78.94 1106 ILE A O 1
ATOM 8170 N N . SER A 1 1107 ? -56.878 -4.370 51.576 1.00 72.31 1107 SER A N 1
ATOM 8171 C CA . SER A 1 1107 ? -57.873 -3.575 52.281 1.00 72.31 1107 SER A CA 1
ATOM 8172 C C . SER A 1 1107 ? -59.286 -3.844 51.774 1.00 72.31 1107 SER A C 1
ATOM 8174 O O . SER A 1 1107 ? -59.549 -4.043 50.587 1.00 72.31 1107 SER A O 1
ATOM 8176 N N . THR A 1 1108 ? -60.254 -3.816 52.690 1.00 67.69 1108 THR A N 1
ATOM 8177 C CA . THR A 1 1108 ? -61.670 -3.977 52.325 1.00 67.69 1108 THR A CA 1
ATOM 8178 C C . THR A 1 1108 ? -62.277 -2.715 51.703 1.00 67.69 1108 THR A C 1
ATOM 8180 O O . THR A 1 1108 ? -63.374 -2.779 51.133 1.00 67.69 1108 THR A O 1
ATOM 8183 N N . ASN A 1 1109 ? -61.569 -1.583 51.797 1.00 62.94 1109 ASN A N 1
ATOM 8184 C CA . ASN A 1 1109 ? -62.033 -0.256 51.396 1.00 62.94 1109 ASN A CA 1
ATOM 8185 C C . ASN A 1 1109 ? -61.322 0.290 50.143 1.00 62.94 1109 ASN A C 1
ATOM 8187 O O . ASN A 1 1109 ? -61.820 1.251 49.546 1.00 62.94 1109 ASN A O 1
ATOM 8191 N N . SER A 1 1110 ? -60.241 -0.357 49.700 1.00 67.06 1110 SER A N 1
ATOM 8192 C CA . SER A 1 1110 ? -59.504 -0.042 48.472 1.00 67.06 1110 SER A CA 1
ATOM 8193 C C . SER A 1 1110 ? -59.066 -1.314 47.727 1.00 67.06 1110 SER A C 1
ATOM 8195 O O . SER A 1 1110 ? -59.589 -2.402 47.962 1.00 67.06 1110 SER A O 1
ATOM 8197 N N . SER A 1 1111 ? -58.173 -1.162 46.748 1.00 71.75 1111 SER A N 1
ATOM 8198 C CA . SER A 1 1111 ? -57.475 -2.266 46.083 1.00 71.75 1111 SER A CA 1
ATOM 8199 C C . SER A 1 1111 ? -55.989 -2.338 46.460 1.00 71.75 1111 SER A C 1
ATOM 8201 O O . SER A 1 1111 ? -55.237 -2.986 45.738 1.00 71.75 1111 SER A O 1
ATOM 8203 N N . GLU A 1 1112 ? -55.582 -1.644 47.524 1.00 76.19 1112 GLU A N 1
ATOM 8204 C CA . GLU A 1 1112 ? -54.206 -1.569 48.038 1.00 76.19 1112 GLU A CA 1
ATOM 8205 C C . GLU A 1 1112 ? -53.998 -2.597 49.163 1.00 76.19 1112 GLU A C 1
ATOM 8207 O O . GLU A 1 1112 ? -54.970 -3.121 49.731 1.00 76.19 1112 GLU A O 1
ATOM 8212 N N . TYR A 1 1113 ? -52.740 -2.953 49.434 1.00 84.81 1113 TYR A N 1
ATOM 8213 C CA . TYR A 1 1113 ? -52.416 -3.858 50.535 1.00 84.81 1113 TYR A CA 1
ATOM 8214 C C . TYR A 1 1113 ? -52.695 -3.189 51.882 1.00 84.81 1113 TYR A C 1
ATOM 8216 O O . TYR A 1 1113 ? -52.637 -1.971 51.992 1.00 84.81 1113 TYR A O 1
ATOM 8224 N N . THR A 1 1114 ? -53.060 -3.974 52.898 1.00 83.44 1114 THR A N 1
ATOM 8225 C CA . THR A 1 1114 ? -53.423 -3.414 54.211 1.00 83.44 1114 THR A CA 1
ATOM 8226 C C . THR A 1 1114 ? -52.264 -2.723 54.910 1.00 83.44 1114 THR A C 1
ATOM 8228 O O . THR A 1 1114 ? -52.528 -1.699 55.510 1.00 83.44 1114 THR A O 1
ATOM 8231 N N . PHE A 1 1115 ? -51.036 -3.231 54.760 1.00 86.06 1115 PHE A N 1
ATOM 8232 C CA . PHE A 1 1115 ? -49.810 -2.631 55.311 1.00 86.06 1115 PHE A CA 1
ATOM 8233 C C . PHE A 1 1115 ? -49.409 -1.304 54.634 1.00 86.06 1115 PHE A C 1
ATOM 8235 O O . PHE A 1 1115 ? -48.477 -0.631 55.036 1.00 86.06 1115 PHE A O 1
ATOM 8242 N N . GLN A 1 1116 ? -50.117 -0.916 53.567 1.00 86.38 1116 GLN A N 1
ATOM 8243 C CA . GLN A 1 1116 ? -49.891 0.337 52.840 1.00 86.38 1116 GLN A CA 1
ATOM 8244 C C . GLN A 1 1116 ? -51.008 1.362 53.115 1.00 86.38 1116 GLN A C 1
ATOM 8246 O O . GLN A 1 1116 ? -51.120 2.383 52.429 1.00 86.38 1116 GLN A O 1
ATOM 8251 N N . GLU A 1 1117 ? -51.914 1.081 54.056 1.00 84.69 1117 GLU A N 1
ATOM 8252 C CA . GLU A 1 1117 ? -53.155 1.824 54.238 1.00 84.69 1117 GLU A CA 1
ATOM 8253 C C . GLU A 1 1117 ? -53.406 2.261 55.677 1.00 84.69 1117 GLU A C 1
ATOM 8255 O O . GLU A 1 1117 ? -54.119 1.577 56.411 1.00 84.69 1117 GLU A O 1
ATOM 8260 N N . VAL A 1 1118 ? -53.014 3.506 55.980 1.00 83.94 1118 VAL A N 1
ATOM 8261 C CA . VAL A 1 1118 ? -53.132 4.096 57.323 1.00 83.94 1118 VAL A CA 1
ATOM 8262 C C . VAL A 1 1118 ? -54.434 3.713 58.036 1.00 83.94 1118 VAL A C 1
ATOM 8264 O O . VAL A 1 1118 ? -55.517 4.289 57.808 1.00 83.94 1118 VAL A O 1
ATOM 8267 N N . GLY A 1 1119 ? -54.316 2.768 58.955 1.00 79.31 1119 GLY A N 1
ATOM 8268 C CA . GLY A 1 1119 ? -55.365 2.296 59.824 1.00 79.31 1119 GLY A CA 1
ATOM 8269 C C . GLY A 1 1119 ? -55.561 3.199 61.033 1.00 79.31 1119 GLY A C 1
ATOM 8270 O O . GLY A 1 1119 ? -54.874 4.185 61.297 1.00 79.31 1119 GLY A O 1
ATOM 8271 N N . ASN A 1 1120 ? -56.640 2.945 61.768 1.00 83.62 1120 ASN A N 1
ATOM 8272 C CA . ASN A 1 1120 ? -56.882 3.626 63.036 1.00 83.62 1120 ASN A CA 1
ATOM 8273 C C . ASN A 1 1120 ? -57.444 2.632 64.041 1.00 83.62 1120 ASN A C 1
ATOM 8275 O O . ASN A 1 1120 ? -58.474 1.996 63.792 1.00 83.62 1120 ASN A O 1
ATOM 8279 N N . ALA A 1 1121 ? -56.836 2.569 65.224 1.00 81.81 1121 ALA A N 1
ATOM 8280 C CA . ALA A 1 1121 ? -57.368 1.772 66.318 1.00 81.81 1121 ALA A CA 1
ATOM 8281 C C . ALA A 1 1121 ? -58.827 2.173 66.652 1.00 81.81 1121 ALA A C 1
ATOM 8283 O O . ALA A 1 1121 ? -59.112 3.359 66.863 1.00 81.81 1121 ALA A O 1
ATOM 8284 N N . PRO A 1 1122 ? -59.761 1.209 66.778 1.00 85.25 1122 PRO A N 1
ATOM 8285 C CA . PRO A 1 1122 ? -61.151 1.485 67.122 1.00 85.25 1122 PRO A CA 1
ATOM 8286 C C . PRO A 1 1122 ? -61.251 2.146 68.497 1.00 85.25 1122 PRO A C 1
ATOM 8288 O O . PRO A 1 1122 ? -60.622 1.714 69.460 1.00 85.25 1122 PRO A O 1
ATOM 8291 N N . LEU A 1 1123 ? -62.110 3.159 68.648 1.00 87.69 1123 LEU A N 1
ATOM 8292 C CA . LEU A 1 1123 ? -62.249 3.887 69.914 1.00 87.69 1123 LEU A CA 1
ATOM 8293 C C . LEU A 1 1123 ? -63.690 3.893 70.426 1.00 87.69 1123 LEU A C 1
ATOM 8295 O O . LEU A 1 1123 ? -64.580 4.480 69.816 1.00 87.69 1123 LEU A O 1
ATOM 8299 N N . ILE A 1 1124 ? -63.930 3.344 71.623 1.00 88.75 1124 ILE A N 1
ATOM 8300 C CA . ILE A 1 1124 ? -65.240 3.430 72.294 1.00 88.75 1124 ILE A CA 1
ATOM 8301 C C . ILE A 1 1124 ? -65.390 4.791 72.985 1.00 88.75 1124 ILE A C 1
ATOM 8303 O O . ILE A 1 1124 ? -64.812 5.051 74.044 1.00 88.75 1124 ILE A O 1
ATOM 8307 N N . THR A 1 1125 ? -66.224 5.653 72.409 1.00 90.31 1125 THR A N 1
ATOM 8308 C CA . THR A 1 1125 ? -66.498 7.016 72.889 1.00 90.31 1125 THR A CA 1
ATOM 8309 C C . THR A 1 1125 ? -67.639 7.081 73.908 1.00 90.31 1125 THR A C 1
ATOM 8311 O O . THR A 1 1125 ? -67.658 7.980 74.754 1.00 90.31 1125 THR A O 1
ATOM 8314 N N . LEU A 1 1126 ? -68.559 6.110 73.893 1.00 92.00 1126 LEU A N 1
ATOM 8315 C CA . LEU A 1 1126 ? -69.588 5.929 74.919 1.00 92.00 1126 LEU A CA 1
ATOM 8316 C C . LEU A 1 1126 ? -69.646 4.467 75.344 1.00 92.00 1126 LEU A C 1
ATOM 8318 O O . LEU A 1 1126 ? -69.904 3.585 74.537 1.00 92.00 1126 LEU A O 1
ATOM 8322 N N . GLN A 1 1127 ? -69.433 4.231 76.633 1.00 92.50 1127 GLN A N 1
ATOM 8323 C CA . GLN A 1 1127 ? -69.446 2.900 77.229 1.00 92.50 1127 GLN A CA 1
ATOM 8324 C C . GLN A 1 1127 ? -70.880 2.455 77.565 1.00 92.50 1127 GLN A C 1
ATOM 8326 O O . GLN A 1 1127 ? -71.691 3.303 77.964 1.00 92.50 1127 GLN A O 1
ATOM 8331 N N . PRO A 1 1128 ? -71.191 1.147 77.497 1.00 93.88 1128 PRO A N 1
ATOM 8332 C CA . PRO A 1 1128 ? -72.491 0.649 77.910 1.00 93.88 1128 PRO A CA 1
ATOM 8333 C C . PRO A 1 1128 ? -72.699 0.813 79.413 1.00 93.88 1128 PRO A C 1
ATOM 8335 O O . PRO A 1 1128 ? -71.761 0.828 80.211 1.00 93.88 1128 PRO A O 1
ATOM 8338 N N . THR A 1 1129 ? -73.961 0.972 79.808 1.00 94.06 1129 THR A N 1
ATOM 8339 C CA . THR A 1 1129 ? -74.337 1.269 81.196 1.00 94.06 1129 THR A CA 1
ATOM 8340 C C . THR A 1 1129 ? -75.271 0.215 81.767 1.00 94.06 1129 THR A C 1
ATOM 8342 O O . THR A 1 1129 ? -76.068 -0.387 81.044 1.00 94.06 1129 THR A O 1
ATOM 8345 N N . ASP A 1 1130 ? -75.195 0.014 83.084 1.00 95.00 1130 ASP A N 1
ATOM 8346 C CA . ASP A 1 1130 ? -76.045 -0.923 83.818 1.00 95.00 1130 ASP A CA 1
ATOM 8347 C C . ASP A 1 1130 ? -77.537 -0.697 83.552 1.00 95.00 1130 ASP A C 1
ATOM 8349 O O . ASP A 1 1130 ? -78.087 0.384 83.793 1.00 95.00 1130 ASP A O 1
ATOM 8353 N N . GLN A 1 1131 ? -78.235 -1.766 83.176 1.00 95.00 1131 GLN A N 1
ATOM 8354 C CA . GLN A 1 1131 ? -79.662 -1.724 82.890 1.00 95.00 1131 GLN A CA 1
ATOM 8355 C C . GLN A 1 1131 ? -80.492 -2.180 84.085 1.00 95.00 1131 GLN A C 1
ATOM 8357 O O . GLN A 1 1131 ? -80.180 -3.149 84.777 1.00 95.00 1131 GLN A O 1
ATOM 8362 N N . ASN A 1 1132 ? -81.593 -1.472 84.338 1.00 91.25 1132 ASN A N 1
ATOM 8363 C CA . ASN A 1 1132 ? -82.573 -1.810 85.368 1.00 91.25 1132 ASN A CA 1
ATOM 8364 C C . ASN A 1 1132 ? -83.945 -1.996 84.719 1.00 91.25 1132 ASN A C 1
ATOM 8366 O O . ASN A 1 1132 ? -84.657 -1.021 84.485 1.00 91.25 1132 ASN A O 1
ATOM 8370 N N . VAL A 1 1133 ? -84.338 -3.246 84.492 1.00 90.56 1133 VAL A N 1
ATOM 8371 C CA . VAL A 1 1133 ? -85.545 -3.591 83.735 1.00 90.56 1133 VAL A CA 1
ATOM 8372 C C . VAL A 1 1133 ? -86.559 -4.335 84.601 1.00 90.56 1133 VAL A C 1
ATOM 8374 O O . VAL A 1 1133 ? -86.205 -4.988 85.586 1.00 90.56 1133 VAL A O 1
ATOM 8377 N N . PHE A 1 1134 ? -87.844 -4.221 84.270 1.00 85.31 1134 PHE A N 1
ATOM 8378 C CA . PHE A 1 1134 ? -88.904 -4.995 84.908 1.00 85.31 1134 PHE A CA 1
ATOM 8379 C C . PHE A 1 1134 ? -89.443 -6.047 83.949 1.00 85.31 1134 PHE A C 1
ATOM 8381 O O . PHE A 1 1134 ? -89.798 -5.695 82.839 1.00 85.31 1134 PHE A O 1
ATOM 8388 N N . VAL A 1 1135 ? -89.639 -7.292 84.386 1.00 80.62 1135 VAL A N 1
ATOM 8389 C CA . VAL A 1 1135 ? -90.297 -8.313 83.545 1.00 80.62 1135 VAL A CA 1
ATOM 8390 C C . VAL A 1 1135 ? -91.722 -7.849 83.170 1.00 80.62 1135 VAL A C 1
ATOM 8392 O O . VAL A 1 1135 ? -92.477 -7.490 84.091 1.00 80.62 1135 VAL A O 1
ATOM 8395 N N . PRO A 1 1136 ? -92.144 -7.875 81.883 1.00 82.75 1136 PRO A N 1
ATOM 8396 C CA . PRO A 1 1136 ? -91.486 -8.452 80.695 1.00 82.75 1136 PRO A CA 1
ATOM 8397 C C . PRO A 1 1136 ? -90.844 -7.421 79.735 1.00 82.75 1136 PRO A C 1
ATOM 8399 O O . PRO A 1 1136 ? -90.782 -7.677 78.541 1.00 82.75 1136 PRO A O 1
ATOM 8402 N N . ASP A 1 1137 ? -90.448 -6.243 80.215 1.00 90.06 1137 ASP A N 1
ATOM 8403 C CA . ASP A 1 1137 ? -89.805 -5.209 79.394 1.00 90.06 1137 ASP A CA 1
ATOM 8404 C C . ASP A 1 1137 ? -88.403 -5.689 78.934 1.00 90.06 1137 ASP A C 1
ATOM 8406 O O . ASP A 1 1137 ? -87.738 -6.420 79.672 1.00 90.06 1137 ASP A O 1
ATOM 8410 N N . ASP A 1 1138 ? -87.957 -5.285 77.741 1.00 93.31 1138 ASP A N 1
ATOM 8411 C CA . ASP A 1 1138 ? -86.616 -5.591 77.210 1.00 93.31 1138 ASP A CA 1
ATOM 8412 C C . ASP A 1 1138 ? -85.549 -4.668 77.833 1.00 93.31 1138 ASP A C 1
ATOM 8414 O O . ASP A 1 1138 ? -85.857 -3.551 78.265 1.00 93.31 1138 ASP A O 1
ATOM 8418 N N . ALA A 1 1139 ? -84.293 -5.118 77.891 1.00 93.19 1139 ALA A N 1
ATOM 8419 C CA . ALA A 1 1139 ? -83.157 -4.292 78.316 1.00 93.19 1139 ALA A CA 1
ATOM 8420 C C . ALA A 1 1139 ? -82.251 -3.976 77.124 1.00 93.19 1139 ALA A C 1
ATOM 8422 O O . ALA A 1 1139 ? -81.958 -4.877 76.346 1.00 93.19 1139 ALA A O 1
ATOM 8423 N N . MET A 1 1140 ? -81.796 -2.728 77.006 1.00 94.31 1140 MET A N 1
ATOM 8424 C CA . MET A 1 1140 ? -80.927 -2.281 75.911 1.00 94.31 1140 MET A CA 1
ATOM 8425 C C . MET A 1 1140 ? -79.591 -1.793 76.466 1.00 94.31 1140 MET A C 1
ATOM 8427 O O . MET A 1 1140 ? -79.574 -0.976 77.385 1.00 94.31 1140 MET A O 1
ATOM 8431 N N . PHE A 1 1141 ? -78.494 -2.310 75.929 1.00 96.00 1141 PHE A N 1
ATOM 8432 C CA . PHE A 1 1141 ? -77.139 -1.846 76.189 1.00 96.00 1141 PHE A CA 1
ATOM 8433 C C . PHE A 1 1141 ? -76.620 -1.198 74.915 1.00 96.00 1141 PHE A C 1
ATOM 8435 O O . PHE A 1 1141 ? -76.423 -1.890 73.925 1.00 96.00 1141 PHE A O 1
ATOM 8442 N N . ASP A 1 1142 ? -76.394 0.108 74.963 1.00 93.88 1142 ASP A N 1
ATOM 8443 C CA . ASP A 1 1142 ? -75.886 0.870 73.827 1.00 93.88 1142 ASP A CA 1
ATOM 8444 C C . ASP A 1 1142 ? -74.452 1.312 74.116 1.00 93.88 1142 ASP A C 1
ATOM 8446 O O . ASP A 1 1142 ? -74.120 1.657 75.256 1.00 93.88 1142 ASP A O 1
ATOM 8450 N N . LEU A 1 1143 ? -73.623 1.348 73.085 1.00 94.88 1143 LEU A N 1
ATOM 8451 C CA . LEU A 1 1143 ? -72.320 2.000 73.094 1.00 94.88 1143 LEU A CA 1
ATOM 8452 C C . LEU A 1 1143 ? -72.184 2.875 71.845 1.00 94.88 1143 LEU A C 1
ATOM 8454 O O . LEU A 1 1143 ? -72.983 2.778 70.921 1.00 94.88 1143 LEU A O 1
ATOM 8458 N N . THR A 1 1144 ? -71.184 3.750 71.815 1.00 91.94 1144 THR A N 1
ATOM 8459 C CA . THR A 1 1144 ? -70.777 4.425 70.574 1.00 91.94 1144 THR A CA 1
ATOM 8460 C C . THR A 1 1144 ? -69.282 4.280 70.404 1.00 91.94 1144 THR A C 1
ATOM 8462 O O . THR A 1 1144 ? -68.535 4.424 71.376 1.00 91.94 1144 THR A O 1
ATOM 8465 N N . SER A 1 1145 ? -68.841 4.040 69.177 1.00 90.25 1145 SER A N 1
ATOM 8466 C CA . SER A 1 1145 ? -67.427 3.977 68.822 1.00 90.25 1145 SER A CA 1
ATOM 8467 C C . SER A 1 1145 ? -67.133 4.761 67.540 1.00 90.25 1145 SER A C 1
ATOM 8469 O O . SER A 1 1145 ? -68.055 5.084 66.790 1.00 90.25 1145 SER A O 1
ATOM 8471 N N . SER A 1 1146 ? -65.873 5.147 67.348 1.00 86.88 1146 SER A N 1
ATOM 8472 C CA . SER A 1 1146 ? -65.323 5.609 66.067 1.00 86.88 1146 SER A CA 1
ATOM 8473 C C . SER A 1 1146 ? -64.392 4.542 65.494 1.00 86.88 1146 SER A C 1
ATOM 8475 O O . SER A 1 1146 ? -63.976 3.646 66.235 1.00 86.88 1146 SER A O 1
ATOM 8477 N N . ASP A 1 1147 ? -64.121 4.631 64.188 1.00 84.12 1147 ASP A N 1
ATOM 8478 C CA . ASP A 1 1147 ? -63.133 3.793 63.489 1.00 84.12 1147 ASP A CA 1
ATOM 8479 C C . ASP A 1 1147 ? -63.412 2.299 63.725 1.00 84.12 1147 ASP A C 1
ATOM 8481 O O . ASP A 1 1147 ? -62.581 1.543 64.200 1.00 84.12 1147 ASP A O 1
ATOM 8485 N N . THR A 1 1148 ? -64.679 1.905 63.551 1.00 84.94 1148 THR A N 1
ATOM 8486 C CA . THR A 1 1148 ? -65.200 0.578 63.897 1.00 84.94 1148 THR A CA 1
ATOM 8487 C C . THR A 1 1148 ? -65.968 -0.013 62.732 1.00 84.94 1148 THR A C 1
ATOM 8489 O O . THR A 1 1148 ? -66.928 0.601 62.262 1.00 84.94 1148 THR A O 1
ATOM 8492 N N . ASP A 1 1149 ? -65.650 -1.260 62.406 1.00 84.12 1149 ASP A N 1
ATOM 8493 C CA . ASP A 1 1149 ? -66.370 -2.031 61.397 1.00 84.12 1149 ASP A CA 1
ATOM 8494 C C . ASP A 1 1149 ? -67.275 -3.092 62.009 1.00 84.12 1149 ASP A C 1
ATOM 8496 O O . ASP A 1 1149 ? -68.385 -3.328 61.522 1.00 84.12 1149 ASP A O 1
ATOM 8500 N N . THR A 1 1150 ? -66.819 -3.745 63.083 1.00 88.12 1150 THR A N 1
ATOM 8501 C CA . THR A 1 1150 ? -67.561 -4.858 63.677 1.00 88.12 1150 THR A CA 1
ATOM 8502 C C . THR A 1 1150 ? -67.714 -4.741 65.186 1.00 88.12 1150 THR A C 1
ATOM 8504 O O . THR A 1 1150 ? -66.877 -4.186 65.903 1.00 88.12 1150 THR A O 1
ATOM 8507 N N . TYR A 1 1151 ? -68.829 -5.293 65.663 1.00 92.50 1151 TYR A N 1
ATOM 8508 C CA . TYR A 1 1151 ? -69.144 -5.445 67.074 1.00 92.50 1151 TYR A CA 1
ATOM 8509 C C . TYR A 1 1151 ? -69.373 -6.923 67.371 1.00 92.50 1151 TYR A C 1
ATOM 8511 O O . TYR A 1 1151 ? -70.027 -7.620 66.593 1.00 92.50 1151 TYR A O 1
ATOM 8519 N N . GLN A 1 1152 ? -68.932 -7.381 68.538 1.00 95.31 1152 GLN A N 1
ATOM 8520 C CA . GLN A 1 1152 ? -69.308 -8.685 69.078 1.00 95.31 1152 GLN A CA 1
ATOM 8521 C C . GLN A 1 1152 ? -69.639 -8.558 70.564 1.00 95.31 1152 GLN A C 1
ATOM 8523 O O . GLN A 1 1152 ? -68.763 -8.364 71.409 1.00 95.31 1152 GLN A O 1
ATOM 8528 N N . TRP A 1 1153 ? -70.921 -8.686 70.910 1.00 96.69 1153 TRP A N 1
ATOM 8529 C CA . TRP A 1 1153 ? -71.351 -8.705 72.305 1.00 96.69 1153 TRP A CA 1
ATOM 8530 C C . TRP A 1 1153 ? -71.024 -10.040 72.968 1.00 96.69 1153 TRP A C 1
ATOM 8532 O O . TRP A 1 1153 ? -71.210 -11.115 72.392 1.00 96.69 1153 TRP A O 1
ATOM 8542 N N . GLN A 1 1154 ? -70.587 -9.965 74.219 1.00 96.00 1154 GLN A N 1
ATOM 8543 C CA . GLN A 1 1154 ? -70.244 -11.098 75.059 1.00 96.00 1154 GLN A CA 1
ATOM 8544 C C . GLN A 1 1154 ? -71.021 -11.055 76.373 1.00 96.00 1154 GLN A C 1
ATOM 8546 O O . GLN A 1 1154 ? -71.273 -9.988 76.937 1.00 96.00 1154 GLN A O 1
ATOM 8551 N N . LEU A 1 1155 ? -71.365 -12.234 76.884 1.00 95.62 1155 LEU A N 1
ATOM 8552 C CA . LEU A 1 1155 ? -72.029 -12.449 78.164 1.00 95.62 1155 LEU A CA 1
ATOM 8553 C C . LEU A 1 1155 ? -71.058 -13.082 79.162 1.00 95.62 1155 LEU A C 1
ATOM 8555 O O . LEU A 1 1155 ? -70.381 -14.057 78.842 1.00 95.62 1155 LEU A O 1
ATOM 8559 N N . SER A 1 1156 ? -71.097 -12.607 80.404 1.00 94.88 1156 SER A N 1
ATOM 8560 C CA . SER A 1 1156 ? -70.553 -13.314 81.561 1.00 94.88 1156 SER A CA 1
ATOM 8561 C C . SER A 1 1156 ? -71.657 -13.633 82.573 1.00 94.88 1156 SER A C 1
ATOM 8563 O O . SER A 1 1156 ? -72.455 -12.776 82.969 1.00 94.88 1156 SER A O 1
ATOM 8565 N N . THR A 1 1157 ? -71.683 -14.891 83.023 1.00 92.25 1157 THR A N 1
ATOM 8566 C CA . THR A 1 1157 ? -72.556 -15.382 84.108 1.00 92.25 1157 THR A CA 1
ATOM 8567 C C . THR A 1 1157 ? -71.792 -15.675 85.402 1.00 92.25 1157 THR A C 1
ATOM 8569 O O . THR A 1 1157 ? -72.374 -16.163 86.370 1.00 92.25 1157 THR A O 1
ATOM 8572 N N . ASP A 1 1158 ? -70.483 -15.415 85.425 1.00 89.12 1158 ASP A N 1
ATOM 8573 C CA . ASP A 1 1158 ? -69.560 -15.747 86.517 1.00 89.12 1158 ASP A CA 1
ATOM 8574 C C . ASP A 1 1158 ? -68.863 -14.508 87.103 1.00 89.12 1158 ASP A C 1
ATOM 8576 O O . ASP A 1 1158 ? -67.758 -14.586 87.646 1.00 89.12 1158 ASP A O 1
ATOM 8580 N N . ASN A 1 1159 ? -69.556 -13.366 87.037 1.00 86.00 1159 ASN A N 1
ATOM 8581 C CA . ASN A 1 1159 ? -69.110 -12.089 87.589 1.00 86.00 1159 ASN A CA 1
ATOM 8582 C C . ASN A 1 1159 ? -67.795 -11.588 86.953 1.00 86.00 1159 ASN A C 1
ATOM 8584 O O . ASN A 1 1159 ? -66.914 -11.105 87.664 1.00 86.00 1159 ASN A O 1
ATOM 8588 N N . GLY A 1 1160 ? -67.682 -11.728 85.628 1.00 86.12 1160 GLY A N 1
ATOM 8589 C CA . GLY A 1 1160 ? -66.613 -11.156 84.806 1.00 86.12 1160 GLY A CA 1
ATOM 8590 C C . GLY A 1 1160 ? -65.369 -12.035 84.690 1.00 86.12 1160 GLY A C 1
ATOM 8591 O O . GLY A 1 1160 ? -64.357 -11.592 84.160 1.00 86.12 1160 GLY A O 1
ATOM 8592 N N . SER A 1 1161 ? -65.410 -13.279 85.187 1.00 86.81 1161 SER A N 1
ATOM 8593 C CA . SER A 1 1161 ? -64.242 -14.172 85.134 1.00 86.81 1161 SER A CA 1
ATOM 8594 C C . SER A 1 1161 ? -64.052 -14.766 83.738 1.00 86.81 1161 SER A C 1
ATOM 8596 O O . SER A 1 1161 ? -62.921 -14.920 83.284 1.00 86.81 1161 SER A O 1
ATOM 8598 N N . THR A 1 1162 ? -65.150 -15.088 83.052 1.00 92.25 1162 THR A N 1
ATOM 8599 C CA . THR A 1 1162 ? -65.156 -15.520 81.653 1.00 92.25 1162 THR A CA 1
ATOM 8600 C C . THR A 1 1162 ? -66.274 -14.827 80.886 1.00 92.25 1162 THR A C 1
ATOM 8602 O O . THR A 1 1162 ? -67.364 -14.598 81.414 1.00 92.25 1162 THR A O 1
ATOM 8605 N N . PHE A 1 1163 ? -65.991 -14.494 79.629 1.00 93.00 1163 PHE A N 1
ATOM 8606 C CA . PHE A 1 1163 ? -66.946 -13.924 78.687 1.00 93.00 1163 PHE A CA 1
ATOM 8607 C C . PHE A 1 1163 ? -67.077 -14.853 77.485 1.00 93.00 1163 PHE A C 1
ATOM 8609 O O . PHE A 1 1163 ? -66.095 -15.444 77.039 1.00 93.00 1163 PHE A O 1
ATOM 8616 N N . SER A 1 1164 ? -68.298 -15.022 76.993 1.00 94.19 1164 SER A N 1
ATOM 8617 C CA . SER A 1 1164 ? -68.593 -15.827 75.807 1.00 94.19 1164 SER A CA 1
ATOM 8618 C C . SER A 1 1164 ? -69.441 -15.027 74.835 1.00 94.19 1164 SER A C 1
ATOM 8620 O O . SER A 1 1164 ? -70.371 -14.340 75.264 1.00 94.19 1164 SER A O 1
ATOM 8622 N N . ASP A 1 1165 ? -69.142 -15.145 73.545 1.00 95.50 1165 ASP A N 1
ATOM 8623 C CA . ASP A 1 1165 ? -69.902 -14.490 72.483 1.00 95.50 1165 ASP A CA 1
ATOM 8624 C C . ASP A 1 1165 ? -71.368 -14.919 72.515 1.00 95.50 1165 ASP A C 1
ATOM 8626 O O . ASP A 1 1165 ? -71.703 -16.095 72.703 1.00 95.50 1165 ASP A O 1
ATOM 8630 N N . ILE A 1 1166 ? -72.254 -13.947 72.333 1.00 94.50 1166 ILE A N 1
ATOM 8631 C CA . ILE A 1 1166 ? -73.690 -14.176 72.200 1.00 94.50 1166 ILE A CA 1
ATOM 8632 C C . ILE A 1 1166 ? -74.138 -13.878 70.772 1.00 94.50 1166 ILE A C 1
ATOM 8634 O O . ILE A 1 1166 ? -73.519 -13.095 70.057 1.00 94.50 1166 ILE A O 1
ATOM 8638 N N . THR A 1 1167 ? -75.219 -14.533 70.353 1.00 95.19 1167 THR A N 1
ATOM 8639 C CA . THR A 1 1167 ? -75.768 -14.437 68.995 1.00 95.19 1167 THR A CA 1
ATOM 8640 C C . THR A 1 1167 ? -77.245 -14.068 69.026 1.00 95.19 1167 THR A C 1
ATOM 8642 O O . THR A 1 1167 ? -77.963 -14.400 69.977 1.00 95.19 1167 THR A O 1
ATOM 8645 N N . ASP A 1 1168 ? -77.698 -13.392 67.973 1.00 94.19 1168 ASP A N 1
ATOM 8646 C CA . ASP A 1 1168 ? -79.102 -13.047 67.778 1.00 94.19 1168 ASP A CA 1
ATOM 8647 C C . ASP A 1 1168 ? -80.002 -14.291 67.768 1.00 94.19 1168 ASP A C 1
ATOM 8649 O O . ASP A 1 1168 ? -79.710 -15.321 67.156 1.00 94.19 1168 ASP A O 1
ATOM 8653 N N . GLY A 1 1169 ? -81.145 -14.200 68.445 1.00 91.81 1169 GLY A N 1
ATOM 8654 C CA . GLY A 1 1169 ? -82.066 -15.316 68.587 1.00 91.81 1169 GLY A CA 1
ATOM 8655 C C . GLY A 1 1169 ? -83.265 -14.995 69.471 1.00 91.81 1169 GLY A C 1
ATOM 8656 O O . GLY A 1 1169 ? -83.778 -13.883 69.496 1.00 91.81 1169 GLY A O 1
ATOM 8657 N N . ALA A 1 1170 ? -83.753 -15.999 70.202 1.00 89.19 1170 ALA A N 1
ATOM 8658 C CA . ALA A 1 1170 ? -84.924 -15.829 71.065 1.00 89.19 1170 ALA A CA 1
ATOM 8659 C C . ALA A 1 1170 ? -84.652 -14.955 72.305 1.00 89.19 1170 ALA A C 1
ATOM 8661 O O . ALA A 1 1170 ? -85.599 -14.442 72.895 1.00 89.19 1170 ALA A O 1
ATOM 8662 N N . GLU A 1 1171 ? -83.387 -14.829 72.717 1.00 92.25 1171 GLU A N 1
ATOM 8663 C CA . GLU A 1 1171 ? -82.993 -14.145 73.957 1.00 92.25 1171 GLU A CA 1
ATOM 8664 C C . GLU A 1 1171 ? -82.262 -12.815 73.725 1.00 92.25 1171 GLU A C 1
ATOM 8666 O O . GLU A 1 1171 ? -82.281 -11.956 74.608 1.00 92.25 1171 GLU A O 1
ATOM 8671 N N . TYR A 1 1172 ? -81.648 -12.634 72.554 1.00 96.38 1172 TYR A N 1
ATOM 8672 C CA . TYR A 1 1172 ? -80.803 -11.489 72.220 1.00 96.38 1172 TYR A CA 1
ATOM 8673 C C . TYR A 1 1172 ? -81.099 -10.995 70.803 1.00 96.38 1172 TYR A C 1
ATOM 8675 O O . TYR A 1 1172 ? -81.457 -11.790 69.935 1.00 96.38 1172 TYR A O 1
ATOM 8683 N N . SER A 1 1173 ? -80.960 -9.692 70.580 1.00 95.50 1173 SER A N 1
ATOM 8684 C CA . SER A 1 1173 ? -81.014 -9.055 69.262 1.00 95.50 1173 SER A CA 1
ATOM 8685 C C . SER A 1 1173 ? -79.988 -7.924 69.209 1.00 95.50 1173 SER A C 1
ATOM 8687 O O . SER A 1 1173 ? -79.840 -7.211 70.200 1.00 95.50 1173 SER A O 1
ATOM 8689 N N . GLY A 1 1174 ? -79.333 -7.723 68.066 1.00 94.25 1174 GLY A N 1
ATOM 8690 C CA . GLY A 1 1174 ? -78.285 -6.711 67.907 1.00 94.25 1174 GLY A CA 1
ATOM 8691 C C . GLY A 1 1174 ? -76.917 -7.123 68.469 1.00 94.25 1174 GLY A C 1
ATOM 8692 O O . GLY A 1 1174 ? -76.097 -6.258 68.764 1.00 94.25 1174 GLY A O 1
ATOM 8693 N N . THR A 1 1175 ? -76.631 -8.425 68.622 1.00 95.38 1175 THR A N 1
ATOM 8694 C CA . THR A 1 1175 ? -75.360 -8.915 69.200 1.00 95.38 1175 THR A CA 1
ATOM 8695 C C . THR A 1 1175 ? -74.118 -8.567 68.382 1.00 95.38 1175 THR A C 1
ATOM 8697 O O . THR A 1 1175 ? -73.014 -8.677 68.906 1.00 95.38 1175 THR A O 1
ATOM 8700 N N . THR A 1 1176 ? -74.287 -8.141 67.130 1.00 94.38 1176 THR A N 1
ATOM 8701 C CA . THR A 1 1176 ? -73.208 -7.662 66.253 1.00 94.38 1176 THR A CA 1
ATOM 8702 C C . THR A 1 1176 ? -73.376 -6.194 65.858 1.00 94.38 1176 THR A C 1
ATOM 8704 O O . THR A 1 1176 ? -72.942 -5.774 64.789 1.00 94.38 1176 THR A O 1
ATOM 8707 N N . THR A 1 1177 ? -74.077 -5.414 66.681 1.00 93.69 1177 THR A N 1
ATOM 8708 C CA . THR A 1 1177 ? -74.309 -3.980 66.460 1.00 93.69 1177 THR A CA 1
ATOM 8709 C C . THR A 1 1177 ? -73.868 -3.171 67.677 1.00 93.69 1177 THR A C 1
ATOM 8711 O O . THR A 1 1177 ? -73.599 -3.732 68.740 1.00 93.69 1177 THR A O 1
ATOM 8714 N N . ASP A 1 1178 ? -73.849 -1.849 67.546 1.00 92.62 1178 ASP A N 1
ATOM 8715 C CA . ASP A 1 1178 ? -73.574 -0.897 68.629 1.00 92.62 1178 ASP A CA 1
ATOM 8716 C C . ASP A 1 1178 ? -74.621 -0.923 69.767 1.00 92.62 1178 ASP A C 1
ATOM 8718 O O . ASP A 1 1178 ? -74.403 -0.336 70.830 1.00 92.62 1178 ASP A O 1
ATOM 8722 N N . ALA A 1 1179 ? -75.729 -1.651 69.586 1.00 93.94 1179 ALA A N 1
ATOM 8723 C CA . ALA A 1 1179 ? -76.799 -1.809 70.564 1.00 93.94 1179 ALA A CA 1
ATOM 8724 C C . ALA A 1 1179 ? -77.224 -3.277 70.760 1.00 93.94 1179 ALA A C 1
ATOM 8726 O O . ALA A 1 1179 ? -77.793 -3.910 69.871 1.00 93.94 1179 ALA A O 1
ATOM 8727 N N . LEU A 1 1180 ? -77.052 -3.807 71.972 1.00 96.69 1180 LEU A N 1
ATOM 8728 C CA . LEU A 1 1180 ? -77.572 -5.115 72.371 1.00 96.69 1180 LEU A CA 1
ATOM 8729 C C . LEU A 1 1180 ? -78.935 -4.984 73.049 1.00 96.69 1180 LEU A C 1
ATOM 8731 O O . LEU A 1 1180 ? -79.064 -4.376 74.110 1.00 96.69 1180 LEU A O 1
ATOM 8735 N N . THR A 1 1181 ? -79.936 -5.683 72.523 1.00 95.94 1181 THR A N 1
ATOM 8736 C CA . THR A 1 1181 ? -81.222 -5.901 73.194 1.00 95.94 1181 THR A CA 1
ATOM 8737 C C . THR A 1 1181 ? -81.274 -7.288 73.824 1.00 95.94 1181 THR A C 1
ATOM 8739 O O . THR A 1 1181 ? -81.220 -8.305 73.134 1.00 95.94 1181 THR A O 1
ATOM 8742 N N . VAL A 1 1182 ? -81.461 -7.345 75.141 1.00 95.00 1182 VAL A N 1
ATOM 8743 C CA . VAL A 1 1182 ? -81.831 -8.568 75.861 1.00 95.00 1182 VAL A CA 1
ATOM 8744 C C . VAL A 1 1182 ? -83.356 -8.650 75.906 1.00 95.00 1182 VAL A C 1
ATOM 8746 O O . VAL A 1 1182 ? -84.008 -7.835 76.567 1.00 95.00 1182 VAL A O 1
ATOM 8749 N N . ILE A 1 1183 ? -83.924 -9.629 75.198 1.00 93.69 1183 ILE A N 1
ATOM 8750 C CA . ILE A 1 1183 ? -85.368 -9.753 74.967 1.00 93.69 1183 ILE A CA 1
ATOM 8751 C C . ILE A 1 1183 ? -86.030 -10.396 76.184 1.00 93.69 1183 ILE A C 1
ATOM 8753 O O . ILE A 1 1183 ? -85.731 -11.535 76.547 1.00 93.69 1183 ILE A O 1
ATOM 8757 N N . SER A 1 1184 ? -86.965 -9.672 76.798 1.00 88.69 1184 SER A N 1
ATOM 8758 C CA . SER A 1 1184 ? -87.821 -10.126 77.897 1.00 88.69 1184 SER A CA 1
ATOM 8759 C C . SER A 1 1184 ? -87.064 -10.933 78.972 1.00 88.69 1184 SER A C 1
ATOM 8761 O O . SER A 1 1184 ? -87.467 -12.063 79.282 1.00 88.69 1184 SER A O 1
ATOM 8763 N N . PRO A 1 1185 ? -85.963 -10.402 79.550 1.00 88.38 1185 PRO A N 1
ATOM 8764 C CA . PRO A 1 1185 ? -85.098 -11.160 80.443 1.00 88.38 1185 PRO A CA 1
ATOM 8765 C C . PRO A 1 1185 ? -85.859 -11.642 81.677 1.00 88.38 1185 PRO A C 1
ATOM 8767 O O . PRO A 1 1185 ? -86.568 -10.881 82.339 1.00 88.38 1185 PRO A O 1
ATOM 8770 N N . ASP A 1 1186 ? -85.695 -12.920 82.013 1.00 87.19 1186 ASP A N 1
ATOM 8771 C CA . ASP A 1 1186 ? -86.259 -13.496 83.228 1.00 87.19 1186 ASP A CA 1
ATOM 8772 C C . ASP A 1 1186 ? -85.385 -13.202 84.462 1.00 87.19 1186 ASP A C 1
ATOM 8774 O O . ASP A 1 1186 ? -84.304 -12.615 84.389 1.00 87.19 1186 ASP A O 1
ATOM 8778 N N . SER A 1 1187 ? -85.846 -13.622 85.641 1.00 84.25 1187 SER A N 1
ATOM 8779 C CA . SER A 1 1187 ? -85.105 -13.400 86.886 1.00 84.25 1187 SER A CA 1
ATOM 8780 C C . SER A 1 1187 ? -83.772 -14.154 86.976 1.00 84.25 1187 SER A C 1
ATOM 8782 O O . SER A 1 1187 ? -83.001 -13.859 87.885 1.00 84.25 1187 SER A O 1
ATOM 8784 N N . ILE A 1 1188 ? -83.510 -15.139 86.106 1.00 88.88 1188 ILE A N 1
ATOM 8785 C CA . ILE A 1 1188 ? -82.261 -15.918 86.107 1.00 88.88 1188 ILE A CA 1
ATOM 8786 C C . ILE A 1 1188 ? -81.122 -15.075 85.528 1.00 88.88 1188 ILE A C 1
ATOM 8788 O O . ILE A 1 1188 ? -79.998 -15.178 86.002 1.00 88.88 1188 ILE A O 1
ATOM 8792 N N . LYS A 1 1189 ? -81.425 -14.185 84.577 1.00 89.75 1189 LYS A N 1
ATOM 8793 C CA . LYS A 1 1189 ? -80.453 -13.267 83.963 1.00 89.75 1189 LYS A CA 1
ATOM 8794 C C . LYS A 1 1189 ? -80.082 -12.063 84.849 1.00 89.75 1189 LYS A C 1
ATOM 8796 O O . LYS A 1 1189 ? -79.294 -11.215 84.436 1.00 89.75 1189 LYS A O 1
ATOM 8801 N N . ASN A 1 1190 ? -80.648 -11.950 86.058 1.00 90.62 1190 ASN A N 1
ATOM 8802 C CA . ASN A 1 1190 ? -80.324 -10.868 86.988 1.00 90.62 1190 ASN A CA 1
ATOM 8803 C C . ASN A 1 1190 ? -78.892 -11.010 87.529 1.00 90.62 1190 ASN A C 1
ATOM 8805 O O . ASN A 1 1190 ? -78.614 -11.930 88.297 1.00 90.62 1190 ASN A O 1
ATOM 8809 N N . GLY A 1 1191 ? -78.042 -10.030 87.235 1.00 89.75 1191 GLY A N 1
ATOM 8810 C CA . GLY A 1 1191 ? -76.630 -10.002 87.614 1.00 89.75 1191 GLY A CA 1
ATOM 8811 C C . GLY A 1 1191 ? -75.678 -10.432 86.498 1.00 89.75 1191 GLY A C 1
ATOM 8812 O O . GLY A 1 1191 ? -74.473 -10.401 86.715 1.00 89.75 1191 GLY A O 1
ATOM 8813 N N . ASN A 1 1192 ? -76.195 -10.806 85.323 1.00 95.38 1192 ASN A N 1
ATOM 8814 C CA . ASN A 1 1192 ? -75.371 -11.066 84.144 1.00 95.38 1192 ASN A CA 1
ATOM 8815 C C . ASN A 1 1192 ? -74.659 -9.784 83.688 1.00 95.38 1192 ASN A C 1
ATOM 8817 O O . ASN A 1 1192 ? -75.260 -8.704 83.720 1.00 95.38 1192 ASN A O 1
ATOM 8821 N N . LEU A 1 1193 ? -73.412 -9.930 83.240 1.00 96.62 1193 LEU A N 1
ATOM 8822 C CA . LEU A 1 1193 ? -72.582 -8.857 82.693 1.00 96.62 1193 LEU A CA 1
ATOM 8823 C C . LEU A 1 1193 ? -72.522 -8.967 81.175 1.00 96.62 1193 LEU A C 1
ATOM 8825 O O . LEU A 1 1193 ? -72.383 -10.067 80.640 1.00 96.62 1193 LEU A O 1
ATOM 8829 N N . TYR A 1 1194 ? -72.584 -7.827 80.505 1.00 96.81 1194 TYR A N 1
ATOM 8830 C CA . TYR A 1 1194 ? -72.468 -7.717 79.059 1.00 96.81 1194 TYR A CA 1
ATOM 8831 C C . TYR A 1 1194 ? -71.346 -6.744 78.712 1.00 96.81 1194 TYR A C 1
ATOM 8833 O O . TYR A 1 1194 ? -71.223 -5.697 79.347 1.00 96.81 1194 TYR A O 1
ATOM 8841 N N . ARG A 1 1195 ? -70.533 -7.087 77.715 1.00 96.31 1195 ARG A N 1
ATOM 8842 C CA . ARG A 1 1195 ? -69.517 -6.204 77.125 1.00 96.31 1195 ARG A CA 1
ATOM 8843 C C . ARG A 1 1195 ? -69.483 -6.412 75.617 1.00 96.31 1195 ARG A C 1
ATOM 8845 O O . ARG A 1 1195 ? -69.920 -7.464 75.159 1.00 96.31 1195 ARG A O 1
ATOM 8852 N N . ALA A 1 1196 ? -68.941 -5.467 74.871 1.00 94.25 1196 ALA A N 1
ATOM 8853 C CA . ALA A 1 1196 ? -68.707 -5.613 73.443 1.00 94.25 1196 ALA A CA 1
ATOM 8854 C C . ALA A 1 1196 ? -67.208 -5.616 73.144 1.00 94.25 1196 ALA A C 1
ATOM 8856 O O . ALA A 1 1196 ? -66.453 -4.872 73.769 1.00 94.25 1196 ALA A O 1
ATOM 8857 N N . ILE A 1 1197 ? -66.799 -6.440 72.188 1.00 92.12 1197 ILE A N 1
ATOM 8858 C CA . ILE A 1 1197 ? -65.529 -6.301 71.478 1.00 92.12 1197 ILE A CA 1
ATOM 8859 C C . ILE A 1 1197 ? -65.806 -5.455 70.238 1.00 92.12 1197 ILE A C 1
ATOM 8861 O O . ILE A 1 1197 ? -66.818 -5.661 69.565 1.00 92.12 1197 ILE A O 1
ATOM 8865 N N . VAL A 1 1198 ? -64.931 -4.491 69.990 1.00 90.06 1198 VAL A N 1
ATOM 8866 C CA . VAL A 1 1198 ? -65.005 -3.531 68.894 1.00 90.06 1198 VAL A CA 1
ATOM 8867 C C . VAL A 1 1198 ? -63.720 -3.656 68.084 1.00 90.06 1198 VAL A C 1
ATOM 8869 O O . VAL A 1 1198 ? -62.635 -3.571 68.665 1.00 90.06 1198 VAL A O 1
ATOM 8872 N N . THR A 1 1199 ? -63.842 -3.879 66.775 1.00 86.38 1199 THR A N 1
ATOM 8873 C CA . THR A 1 1199 ? -62.696 -4.032 65.865 1.00 86.38 1199 THR A CA 1
ATOM 8874 C C . THR A 1 1199 ? -62.813 -3.100 64.662 1.00 86.38 1199 THR A C 1
ATOM 8876 O O . THR A 1 1199 ? -63.921 -2.784 64.211 1.00 86.38 1199 THR A O 1
ATOM 8879 N N . ASN A 1 1200 ? -61.659 -2.687 64.147 1.00 84.25 1200 ASN A N 1
ATOM 8880 C CA . ASN A 1 1200 ? -61.493 -2.104 62.821 1.00 84.25 1200 ASN A CA 1
ATOM 8881 C C . ASN A 1 1200 ? -60.849 -3.182 61.940 1.00 84.25 1200 ASN A C 1
ATOM 8883 O O . ASN A 1 1200 ? -59.901 -3.823 62.385 1.00 84.25 1200 ASN A O 1
ATOM 8887 N N . ASN A 1 1201 ? -61.391 -3.447 60.753 1.00 76.50 1201 ASN A N 1
ATOM 8888 C CA . ASN A 1 1201 ? -60.813 -4.458 59.866 1.00 76.50 1201 ASN A CA 1
ATOM 8889 C C . ASN A 1 1201 ? -59.539 -3.956 59.176 1.00 76.50 1201 ASN A C 1
ATOM 8891 O O . ASN A 1 1201 ? -58.751 -4.783 58.739 1.00 76.50 1201 ASN A O 1
ATOM 8895 N N . ASN A 1 1202 ? -59.343 -2.637 59.118 1.00 73.25 1202 ASN A N 1
ATOM 8896 C CA . ASN A 1 1202 ? -58.142 -1.976 58.611 1.00 73.25 1202 ASN A CA 1
ATOM 8897 C C . ASN A 1 1202 ? -57.181 -1.584 59.762 1.00 73.25 1202 ASN A C 1
ATOM 8899 O O . ASN A 1 1202 ? -56.510 -0.578 59.655 1.00 73.25 1202 ASN A O 1
ATOM 8903 N N . TYR A 1 1203 ? -57.232 -2.244 60.928 1.00 83.44 1203 TYR A N 1
ATOM 8904 C CA . TYR A 1 1203 ? -56.244 -2.054 62.008 1.00 83.44 1203 TYR A CA 1
ATOM 8905 C C . TYR A 1 1203 ? -56.213 -3.301 62.897 1.00 83.44 1203 TYR A C 1
ATOM 8907 O O . TYR A 1 1203 ? -56.955 -3.413 63.886 1.00 83.44 1203 TYR A O 1
ATOM 8915 N N . VAL A 1 1204 ? -55.408 -4.292 62.517 1.00 80.44 1204 VAL A N 1
ATOM 8916 C CA . VAL A 1 1204 ? -55.446 -5.629 63.138 1.00 80.44 1204 VAL A CA 1
ATOM 8917 C C . VAL A 1 1204 ? -54.783 -5.672 64.520 1.00 80.44 1204 VAL A C 1
ATOM 8919 O O . VAL A 1 1204 ? -55.184 -6.472 65.373 1.00 80.44 1204 VAL A O 1
ATOM 8922 N N . CYS A 1 1205 ? -53.851 -4.758 64.800 1.00 79.19 1205 CYS A N 1
ATOM 8923 C CA . CYS A 1 1205 ? -53.101 -4.709 66.057 1.00 79.19 1205 CYS A CA 1
ATOM 8924 C C . CYS A 1 1205 ? -53.932 -4.288 67.286 1.00 79.19 1205 CYS A C 1
ATOM 8926 O O . CYS A 1 1205 ? -53.504 -4.473 68.428 1.00 79.19 1205 CYS A O 1
ATOM 8928 N N . GLY A 1 1206 ? -55.145 -3.745 67.110 1.00 74.06 1206 GLY A N 1
ATOM 8929 C CA . GLY A 1 1206 ? -55.910 -3.148 68.209 1.00 74.06 1206 GLY A CA 1
ATOM 8930 C C . GLY A 1 1206 ? -57.399 -3.469 68.206 1.00 74.06 1206 GLY A C 1
ATOM 8931 O O . GLY A 1 1206 ? -58.193 -2.761 67.604 1.00 74.06 1206 GLY A O 1
ATOM 8932 N N . GLN A 1 1207 ? -57.829 -4.454 69.000 1.00 82.31 1207 GLN A N 1
ATOM 8933 C CA . GLN A 1 1207 ? -59.240 -4.580 69.397 1.00 82.31 1207 GLN A CA 1
ATOM 8934 C C . GLN A 1 1207 ? -59.511 -3.810 70.696 1.00 82.31 1207 GLN A C 1
ATOM 8936 O O . GLN A 1 1207 ? -58.724 -3.867 71.645 1.00 82.31 1207 GLN A O 1
ATOM 8941 N N . VAL A 1 1208 ? -60.665 -3.147 70.799 1.00 86.19 1208 VAL A N 1
ATOM 8942 C CA . VAL A 1 1208 ? -61.068 -2.450 72.030 1.00 86.19 1208 VAL A CA 1
ATOM 8943 C C . VAL A 1 1208 ? -62.275 -3.124 72.666 1.00 86.19 1208 VAL A C 1
ATOM 8945 O O . VAL A 1 1208 ? -63.313 -3.342 72.047 1.00 86.19 1208 VAL A O 1
ATOM 8948 N N . ILE A 1 1209 ? -62.143 -3.450 73.952 1.00 91.19 1209 ILE A N 1
ATOM 8949 C CA . ILE A 1 1209 ? -63.194 -4.092 74.745 1.00 91.19 1209 ILE A CA 1
ATOM 8950 C C . ILE A 1 1209 ? -63.923 -3.024 75.565 1.00 91.19 1209 ILE A C 1
ATOM 8952 O O . ILE A 1 1209 ? -63.299 -2.232 76.276 1.00 91.19 1209 ILE A O 1
ATOM 8956 N N . SER A 1 1210 ? -65.254 -3.007 75.498 1.00 93.38 1210 SER A N 1
ATOM 8957 C CA . SER A 1 1210 ? -66.073 -2.104 76.305 1.00 93.38 1210 SER A CA 1
ATOM 8958 C C . SER A 1 1210 ? -65.969 -2.420 77.797 1.00 93.38 1210 SER A C 1
ATOM 8960 O O . SER A 1 1210 ? -65.706 -3.550 78.214 1.00 93.38 1210 SER A O 1
ATOM 8962 N N . ASN A 1 1211 ? -66.304 -1.434 78.627 1.00 93.00 1211 ASN A N 1
ATOM 8963 C CA . ASN A 1 1211 ? -66.623 -1.674 80.026 1.00 93.00 1211 ASN A CA 1
ATOM 8964 C C . ASN A 1 1211 ? -67.767 -2.690 80.139 1.00 93.00 1211 ASN A C 1
ATOM 8966 O O . ASN A 1 1211 ? -68.638 -2.783 79.270 1.00 93.00 1211 ASN A O 1
ATOM 8970 N N . GLU A 1 1212 ? -67.779 -3.420 81.247 1.00 94.62 1212 GLU A N 1
ATOM 8971 C CA . GLU A 1 1212 ? -68.836 -4.372 81.563 1.00 94.62 1212 GLU A CA 1
ATOM 8972 C C . GLU A 1 1212 ? -70.078 -3.638 82.095 1.00 94.62 1212 GLU A C 1
ATOM 8974 O O . GLU A 1 1212 ? -69.968 -2.753 82.948 1.00 94.62 1212 GLU A O 1
ATOM 8979 N N . ALA A 1 1213 ? -71.264 -4.034 81.634 1.00 93.88 1213 ALA A N 1
ATOM 8980 C CA . ALA A 1 1213 ? -72.546 -3.492 82.072 1.00 93.88 1213 ALA A CA 1
ATOM 8981 C C . ALA A 1 1213 ? -73.447 -4.589 82.667 1.00 93.88 1213 ALA A C 1
ATOM 8983 O O . ALA A 1 1213 ? -73.619 -5.664 82.091 1.00 93.88 1213 ALA A O 1
ATOM 8984 N N . ILE A 1 1214 ? -74.051 -4.320 83.826 1.00 94.88 1214 ILE A N 1
ATOM 8985 C CA . ILE A 1 1214 ? -74.858 -5.282 84.592 1.00 94.88 1214 ILE A CA 1
ATOM 8986 C C . ILE A 1 1214 ? -76.337 -5.201 84.203 1.00 94.88 1214 ILE A C 1
ATOM 8988 O O . ILE A 1 1214 ? -76.945 -4.127 84.210 1.00 94.88 1214 ILE A O 1
ATOM 8992 N N . LEU A 1 1215 ? -76.976 -6.357 84.002 1.00 94.56 1215 LEU A N 1
ATOM 8993 C CA . LEU A 1 1215 ? -78.432 -6.464 83.892 1.00 94.56 1215 LEU A CA 1
ATOM 8994 C C . LEU A 1 1215 ? -79.101 -6.713 85.253 1.00 94.56 1215 LEU A C 1
ATOM 8996 O O . LEU A 1 1215 ? -78.969 -7.782 85.846 1.00 94.56 1215 LEU A O 1
ATOM 9000 N N . ASN A 1 1216 ? -79.913 -5.766 85.719 1.00 91.31 1216 ASN A N 1
ATOM 9001 C CA . ASN A 1 1216 ? -80.729 -5.896 86.927 1.00 91.31 1216 ASN A CA 1
ATOM 9002 C C . ASN A 1 1216 ? -82.208 -6.112 86.566 1.00 91.31 1216 ASN A C 1
ATOM 9004 O O . ASN A 1 1216 ? -82.892 -5.175 86.145 1.00 91.31 1216 ASN A O 1
ATOM 9008 N N . VAL A 1 1217 ? -82.731 -7.320 86.792 1.00 88.62 1217 VAL A N 1
ATOM 9009 C CA . VAL A 1 1217 ? -84.116 -7.702 86.465 1.00 88.62 1217 VAL A CA 1
ATOM 9010 C C . VAL A 1 1217 ? -84.999 -7.661 87.714 1.00 88.62 1217 VAL A C 1
ATOM 9012 O O . VAL A 1 1217 ? -84.762 -8.352 88.705 1.00 88.62 1217 VAL A O 1
ATOM 9015 N N . LYS A 1 1218 ? -86.068 -6.859 87.674 1.00 84.25 1218 LYS A N 1
ATOM 9016 C CA . LYS A 1 1218 ? -87.028 -6.662 88.775 1.00 84.25 1218 LYS A CA 1
ATOM 9017 C C . LYS A 1 1218 ? -88.429 -7.148 88.382 1.00 84.25 1218 LYS A C 1
ATOM 9019 O O . LYS A 1 1218 ? -88.779 -7.232 87.212 1.00 84.25 1218 LYS A O 1
ATOM 9024 N N . SER A 1 1219 ? -89.284 -7.444 89.363 1.00 77.44 1219 SER A N 1
ATOM 9025 C CA . SER A 1 1219 ? -90.698 -7.795 89.129 1.00 77.44 1219 SER A CA 1
ATOM 9026 C C . SER A 1 1219 ? -91.635 -6.667 89.580 1.00 77.44 1219 SER A C 1
ATOM 9028 O O . SER A 1 1219 ? -91.402 -6.020 90.604 1.00 77.44 1219 SER A O 1
ATOM 9030 N N . ARG A 1 1220 ? -92.703 -6.386 88.813 1.00 75.75 1220 ARG A N 1
ATOM 9031 C CA . ARG A 1 1220 ? -93.704 -5.361 89.172 1.00 75.75 1220 ARG A CA 1
ATOM 9032 C C . ARG A 1 1220 ? -94.646 -5.899 90.256 1.00 75.75 1220 ARG A C 1
ATOM 9034 O O . ARG A 1 1220 ? -95.497 -6.743 89.990 1.00 75.75 1220 ARG A O 1
ATOM 9041 N N . THR A 1 1221 ? -94.550 -5.383 91.478 1.00 62.00 1221 THR A N 1
ATOM 9042 C CA . THR A 1 1221 ? -95.484 -5.728 92.565 1.00 62.00 1221 THR A CA 1
ATOM 9043 C C . THR A 1 1221 ? -96.810 -4.966 92.417 1.00 62.00 1221 THR A C 1
ATOM 9045 O O . THR A 1 1221 ? -96.838 -3.742 92.537 1.00 62.00 1221 THR A O 1
ATOM 9048 N N . VAL A 1 1222 ? -97.936 -5.664 92.217 1.00 48.31 1222 VAL A N 1
ATOM 9049 C CA . VAL A 1 1222 ? -99.288 -5.062 92.250 1.00 48.31 1222 VAL A CA 1
ATOM 9050 C C . VAL A 1 1222 ? -99.816 -5.041 93.693 1.00 48.31 1222 VAL A C 1
ATOM 9052 O O . VAL A 1 1222 ? -100.078 -6.089 94.276 1.00 48.31 1222 VAL A O 1
ATOM 9055 N N . ILE A 1 1223 ? -100.009 -3.850 94.278 1.00 52.50 1223 ILE A N 1
ATOM 9056 C CA . ILE A 1 1223 ? -100.631 -3.665 95.605 1.00 52.50 1223 ILE A CA 1
ATOM 9057 C C . ILE A 1 1223 ? -102.086 -3.193 95.440 1.00 52.50 1223 ILE A C 1
ATOM 9059 O O . ILE A 1 1223 ? -102.329 -2.057 95.038 1.00 52.50 1223 ILE A O 1
ATOM 9063 N N . THR A 1 1224 ? -103.074 -4.006 95.834 1.00 44.72 1224 THR A N 1
ATOM 9064 C CA . THR A 1 1224 ? -104.464 -3.549 96.053 1.00 44.72 1224 THR A CA 1
ATOM 9065 C C . THR A 1 1224 ? -104.684 -3.202 97.528 1.00 44.72 1224 THR A C 1
ATOM 9067 O O . THR A 1 1224 ? -104.523 -4.063 98.390 1.00 44.72 1224 THR A O 1
ATOM 9070 N N . ASN A 1 1225 ? -105.075 -1.960 97.841 1.00 42.22 1225 ASN A N 1
ATOM 9071 C CA . ASN A 1 1225 ? -105.188 -1.464 99.219 1.00 42.22 1225 ASN A CA 1
ATOM 9072 C C . ASN A 1 1225 ? -106.593 -0.907 99.531 1.00 42.22 1225 ASN A C 1
ATOM 9074 O O . ASN A 1 1225 ? -107.066 -0.014 98.832 1.00 42.22 1225 ASN A O 1
ATOM 9078 N N . ARG A 1 1226 ? -107.233 -1.385 100.611 1.00 39.75 1226 ARG A N 1
ATOM 9079 C CA . ARG A 1 1226 ? -108.201 -0.660 101.475 1.00 39.75 1226 ARG A CA 1
ATOM 9080 C C . ARG A 1 1226 ? -108.587 -1.587 102.649 1.00 39.75 1226 ARG A C 1
ATOM 9082 O O . ARG A 1 1226 ? -109.067 -2.678 102.395 1.00 39.75 1226 ARG A O 1
ATOM 9089 N N . ARG A 1 1227 ? -108.475 -1.252 103.942 1.00 40.69 1227 ARG A N 1
ATOM 9090 C CA . ARG A 1 1227 ? -108.276 0.016 104.672 1.00 40.69 1227 ARG A CA 1
ATOM 9091 C C . ARG A 1 1227 ? -107.611 -0.238 106.044 1.00 40.69 1227 ARG A C 1
ATOM 9093 O O . ARG A 1 1227 ? -107.900 -1.228 106.705 1.00 40.69 1227 ARG A O 1
ATOM 9100 N N . ILE A 1 1228 ? -106.816 0.749 106.458 1.00 47.31 1228 ILE A N 1
ATOM 9101 C CA . ILE A 1 1228 ? -106.211 1.039 107.780 1.00 47.31 1228 ILE A CA 1
ATOM 9102 C C . ILE A 1 1228 ? -107.367 1.390 108.780 1.00 47.31 1228 ILE A C 1
ATOM 9104 O O . ILE A 1 1228 ? -108.435 1.797 108.319 1.00 47.31 1228 ILE A O 1
ATOM 9108 N N . THR A 1 1229 ? -107.321 1.236 110.122 1.00 43.06 1229 THR A N 1
ATOM 9109 C CA . THR A 1 1229 ? -106.474 1.995 111.077 1.00 43.06 1229 THR A CA 1
ATOM 9110 C C . THR A 1 1229 ? -106.638 1.565 112.565 1.00 43.06 1229 THR A C 1
ATOM 9112 O O . THR A 1 1229 ? -107.732 1.659 113.108 1.00 43.06 1229 THR A O 1
ATOM 9115 N N . TYR A 1 1230 ? -105.509 1.173 113.192 1.00 47.00 1230 TYR A N 1
ATOM 9116 C CA . TYR A 1 1230 ? -104.939 1.378 114.561 1.00 47.00 1230 TYR A CA 1
ATOM 9117 C C . TYR A 1 1230 ? -105.756 1.392 115.884 1.00 47.00 1230 TYR A C 1
ATOM 9119 O O . TYR A 1 1230 ? -106.701 2.161 116.025 1.00 47.00 1230 TYR A O 1
ATOM 9127 N N . ARG A 1 1231 ? -105.172 0.802 116.962 1.00 39.41 1231 ARG A N 1
ATOM 9128 C CA . ARG A 1 1231 ? -104.439 1.520 118.061 1.00 39.41 1231 ARG A CA 1
ATOM 9129 C C . ARG A 1 1231 ? -103.860 0.621 119.197 1.00 39.41 1231 ARG A C 1
ATOM 9131 O O . ARG A 1 1231 ? -104.595 -0.106 119.842 1.00 39.41 1231 ARG A O 1
ATOM 9138 N N . ILE A 1 1232 ? -102.573 0.874 119.502 1.00 45.94 1232 ILE A N 1
ATOM 9139 C CA . ILE A 1 1232 ? -101.863 1.026 120.810 1.00 45.94 1232 ILE A CA 1
ATOM 9140 C C . ILE A 1 1232 ? -101.634 -0.169 121.784 1.00 45.94 1232 ILE A C 1
ATOM 9142 O O . ILE A 1 1232 ? -102.541 -0.627 122.464 1.00 45.94 1232 ILE A O 1
ATOM 9146 N N . LYS A 1 1233 ? -100.326 -0.487 121.935 1.00 43.91 1233 LYS A N 1
ATOM 9147 C CA . LYS A 1 1233 ? -99.468 -0.874 123.099 1.00 43.91 1233 LYS A CA 1
ATOM 9148 C C . LYS A 1 1233 ? -100.076 -1.493 124.378 1.00 43.91 1233 LYS A C 1
ATOM 9150 O O . LYS A 1 1233 ? -100.799 -0.800 125.088 1.00 43.91 1233 LYS A O 1
ATOM 9155 N N . LYS A 1 1234 ? -99.452 -2.586 124.864 1.00 39.28 1234 LYS A N 1
ATOM 9156 C CA . LYS A 1 1234 ? -98.431 -2.594 125.955 1.00 39.28 1234 LYS A CA 1
ATOM 9157 C C . LYS A 1 1234 ? -97.763 -3.982 126.098 1.00 39.28 1234 LYS A C 1
ATOM 9159 O O . LYS A 1 1234 ? -98.441 -4.970 125.854 1.00 39.28 1234 LYS A O 1
ATOM 9164 N N . SER A 1 1235 ? -96.500 -3.955 126.560 1.00 42.56 1235 SER A N 1
ATOM 9165 C CA . SER A 1 1235 ? -95.477 -5.018 126.741 1.00 42.56 1235 SER A CA 1
ATOM 9166 C C . SER A 1 1235 ? -94.991 -5.710 125.479 1.00 42.56 1235 SER A C 1
ATOM 9168 O O . SER A 1 1235 ? -95.802 -6.440 124.875 1.00 42.56 1235 SER A O 1
#

InterPro domains:
  IPR003367 Thrombospondin, type 3-like repeat [PF02412] (330-352)
  IPR003367 Thrombospondin, type 3-like repeat [PF02412] (353-379)
  IPR003367 Thrombospondin, type 3-like repeat [PF02412] (815-838)
  IPR028974 TSP type-3 repeat [G3DSA:4.10.1080.10] (295-390)
  IPR028974 TSP type-3 repeat [G3DSA:4.10.1080.10] (780-890)
  IPR028974 TSP type-3 repeat [SSF103647] (307-378)
  IPR028974 TSP type-3 repeat [SSF103647] (544-613)
  IPR028974 TSP type-3 repeat [SSF103647] (815-844)